Protein 6LJL (pdb70)

Organism: NCBI:txid471870

Secondary structure (DSSP, 8-state):
--PPP--S-SS-SB--S-BSPTTEEPSSBS--EE---SS-----SSSS---S-------EEEEEEESSTTS-SS-EEEEESSSEE---SPPPSEEEEEEEEEE-TTS-EEEPP-EEEEE-SS--B--PPPHHHHHHH--SSS--SSS-GGGHHHHHHHHTT-GGGHHHHHHHHTTTT-----HHHH---TTGGG--SHHHHHHHHHHHHHHHHHHHHHHHHHHHHHHHHH--THHHHHHHHHHHHHHTTTT-TT--SHHHHHHHHHHHHHHHHHSGGG--HHHHHHHHHHHHHHHHHHHHHHTTTGGGBS--HHIIIIIHHHHHHHHHHHTTTSTHHHHHHHHHHHHHHHH-S-SSTTS--TT-HHHHHTTHHHHHHHHHHHHHHHSS-GGGSTHHHHHHHHHHHHS-TT------STTGGG--S--HHHHHHHHHHHHHH--HHHHHHHHHHHHH-TTGGGS----TTT--HHHHHH--PPPPPP-S-GGGS-SEEEETTTTEEEEES-TTSGGG-EEEEEE--TTTT-TT--S-TTEEEEEETTEESS--------SSSHHHHHHTSSGGGSSSEEETTB-BPSSTTS--B---EE--SS-EEEEEE-TTSBS----HHHHHHHHHHT---SGGGT--S--EEEEEEEEEE-TTSSEEEEEEEEEEEEEE-EEEEEEESSS--EEEEETTEEEEEEE-SSS-EEEEEEEESS-EEEEEESS-SS----TT--S-S-----EEEEEEEPSEEEEEEEEEEEEESTTSPPPPPEEETTEEEETTEEEEE---TTSPPEEEEEETTTTEEEEEESSTTTT-EEEEEEETTEEEEEEE-----

Nearest PDB structures (foldseek):
  6ljl-assembly1_A  TM=1.001E+00  e=0.000E+00  Bacteroides intestinalis DSM 17393
  6lja-assembly1_A  TM=9.986E-01  e=0.000E+00  Bacteroides intestinalis DSM 17393
  3a0o-assembly1_A  TM=8.167E-01  e=3.367E-41  Agrobacterium fabrum str. C58
  3afl-assembly1_A  TM=8.253E-01  e=4.802E-40  Agrobacterium fabrum str. C58
  8khv-assembly1_A  TM=7.332E-01  e=3.618E-19  Spirosoma fluviale

Structure (mmCIF, N/CA/C/O backbone):
data_6LJL
#
_entry.id   6LJL
#
_cell.length_a   59.459
_cell.length_b   107.851
_cell.length_c   129.434
_cell.angle_alpha   90.000
_cell.angle_beta   90.000
_cell.angle_gamma   90.000
#
_symmetry.space_group_name_H-M   'P 21 21 21'
#
loop_
_entity.id
_entity.type
_entity.pdbx_description
1 polymer 'Heparinase II/III-like protein'
2 branched '4-deoxy-alpha-L-threo-hex-4-enopyranuronic acid-(1-4)-2-deoxy-6-O-sulfo-2-(sulfoamino)-alpha-D-glucopyranose-(1-4)-2-O-sulfo-alpha-L-idopyranuronic acid-(1-4)-2-deoxy-6-O-sulfo-2-(sulfoamino)-alpha-D-glucopyranose'
3 non-polymer 'CALCIUM ION'
4 water water
#
loop_
_atom_site.group_PDB
_atom_site.id
_atom_site.type_symbol
_atom_site.label_atom_id
_atom_site.label_alt_id
_atom_site.label_comp_id
_atom_site.label_asym_id
_atom_site.label_entity_id
_atom_site.label_seq_id
_atom_site.pdbx_PDB_ins_code
_atom_site.Cartn_x
_atom_site.Cartn_y
_atom_site.Cartn_z
_atom_site.occupancy
_atom_site.B_iso_or_equiv
_atom_site.auth_seq_id
_atom_site.auth_comp_id
_atom_site.auth_asym_id
_atom_site.auth_atom_id
_atom_site.pdbx_PDB_model_num
ATOM 1 N N . ALA A 1 24 ? 9.141 27.162 -6.650 1.00 43.13 24 ALA A N 1
ATOM 2 C CA . ALA A 1 24 ? 7.720 26.850 -6.776 1.00 33.13 24 ALA A CA 1
ATOM 3 C C . ALA A 1 24 ? 7.493 25.590 -7.602 1.00 33.75 24 ALA A C 1
ATOM 4 O O . ALA A 1 24 ? 6.374 25.082 -7.658 1.00 31.23 24 ALA A O 1
ATOM 6 N N . VAL A 1 25 ? 8.545 25.081 -8.240 1.00 31.11 25 VAL A N 1
ATOM 7 C CA . VAL A 1 25 ? 8.455 23.907 -9.105 1.00 31.48 25 VAL A CA 1
ATOM 8 C C . VAL A 1 25 ? 9.182 22.750 -8.431 1.00 31.70 25 VAL A C 1
ATOM 9 O O . VAL A 1 25 ? 10.379 22.846 -8.136 1.00 36.74 25 VAL A O 1
ATOM 13 N N . ILE A 1 26 ? 8.461 21.655 -8.198 1.00 28.52 26 ILE A N 1
ATOM 14 C CA . ILE A 1 26 ? 8.994 20.473 -7.528 1.00 30.21 26 ILE A CA 1
ATOM 15 C C . ILE A 1 26 ? 9.433 19.462 -8.577 1.00 30.94 26 ILE A C 1
ATOM 16 O O . ILE A 1 26 ? 8.696 19.187 -9.534 1.00 30.97 26 ILE A O 1
ATOM 21 N N . LYS A 1 27 ? 10.633 18.911 -8.401 1.00 35.13 27 LYS A N 1
ATOM 22 C CA . LYS A 1 27 ? 11.122 17.800 -9.208 1.00 31.28 27 LYS A CA 1
ATOM 23 C C . LYS A 1 27 ? 11.027 16.522 -8.380 1.00 34.53 27 LYS A C 1
ATOM 24 O O . LYS A 1 27 ? 11.560 16.463 -7.266 1.00 31.88 27 LYS A O 1
ATOM 30 N N . VAL A 1 28 ? 10.337 15.504 -8.922 1.00 33.66 28 VAL A N 1
ATOM 31 C CA . VAL A 1 28 ? 10.243 14.183 -8.302 1.00 32.36 28 VAL A CA 1
ATOM 32 C C . VAL A 1 28 ? 11.307 13.278 -8.903 1.00 31.36 28 VAL A C 1
ATOM 33 O O . VAL A 1 28 ? 11.548 13.293 -10.116 1.00 26.39 28 VAL A O 1
ATOM 37 N N . SER A 1 29 ? 11.962 12.483 -8.052 1.00 29.89 29 SER A N 1
ATOM 38 C CA . SER A 1 29 ? 12.986 11.569 -8.549 1.00 33.52 29 SER A CA 1
ATOM 39 C C . SER A 1 29 ? 12.745 10.136 -8.097 1.00 32.15 29 SER A C 1
ATOM 40 O O . SER A 1 29 ? 13.670 9.324 -8.123 1.00 41.09 29 SER A O 1
ATOM 43 N N . GLU A 1 30 ? 11.517 9.809 -7.721 1.00 28.39 30 GLU A N 1
ATOM 44 C CA . GLU A 1 30 ? 11.151 8.443 -7.368 1.00 27.04 30 GLU A CA 1
ATOM 45 C C . GLU A 1 30 ? 10.975 7.582 -8.610 1.00 25.44 30 GLU A C 1
ATOM 46 O O . GLU A 1 30 ? 10.476 8.050 -9.639 1.00 26.54 30 GLU A O 1
ATOM 52 N N . GLU A 1 31 ? 11.365 6.306 -8.511 1.00 23.52 31 GLU A N 1
ATOM 53 C CA . GLU A 1 31 ? 11.062 5.407 -9.620 1.00 23.99 31 GLU A CA 1
ATOM 54 C C . GLU A 1 31 ? 9.569 5.135 -9.709 1.00 24.79 31 GLU A C 1
ATOM 55 O O . GLU A 1 31 ? 9.041 4.876 -10.801 1.00 23.39 31 GLU A O 1
ATOM 61 N N . THR A 1 32 ? 8.874 5.190 -8.578 1.00 21.64 32 THR A N 1
ATOM 62 C CA . THR A 1 32 ? 7.434 5.000 -8.576 1.00 20.83 32 THR A CA 1
ATOM 63 C C . THR A 1 32 ? 6.835 5.816 -7.439 1.00 21.54 32 THR A C 1
ATOM 64 O O . THR A 1 32 ? 7.487 6.050 -6.419 1.00 24.42 32 THR A O 1
ATOM 68 N N . LEU A 1 33 ? 5.601 6.281 -7.634 1.00 19.98 33 LEU A N 1
ATOM 69 C CA . LEU A 1 33 ? 4.880 6.951 -6.555 1.00 19.33 33 LEU A CA 1
ATOM 70 C C . LEU A 1 33 ? 3.986 6.010 -5.767 1.00 22.58 33 LEU A C 1
ATOM 71 O O . LEU A 1 33 ? 3.780 6.226 -4.566 1.00 22.06 33 LEU A O 1
ATOM 76 N N . MET A 1 34 ? 3.454 4.979 -6.418 1.00 22.32 34 MET A N 1
ATOM 77 C CA . MET A 1 34 ? 2.598 3.986 -5.796 1.00 20.36 34 MET A CA 1
ATOM 78 C C . MET A 1 34 ? 3.187 2.605 -6.051 1.00 21.62 34 MET A C 1
ATOM 79 O O . MET A 1 34 ? 3.838 2.376 -7.076 1.00 21.30 34 MET A O 1
ATOM 84 N N . TYR A 1 35 ? 2.959 1.687 -5.113 1.00 20.85 35 TYR A N 1
ATOM 85 C CA . TYR A 1 35 ? 3.583 0.369 -5.138 1.00 21.90 35 TYR A CA 1
ATOM 86 C C . TYR A 1 35 ? 2.545 -0.711 -5.383 1.00 19.41 35 TYR A C 1
ATOM 87 O O . TYR A 1 35 ? 1.494 -0.717 -4.736 1.00 19.78 35 TYR A O 1
ATOM 96 N N . GLU A 1 36 ? 2.864 -1.640 -6.293 1.00 17.95 36 GLU A N 1
ATOM 97 C CA . GLU A 1 36 ? 2.022 -2.826 -6.467 1.00 18.55 36 GLU A CA 1
ATOM 98 C C . GLU A 1 36 ? 1.863 -3.591 -5.158 1.00 18.50 36 GLU A C 1
ATOM 99 O O . GLU A 1 36 ? 0.780 -4.099 -4.849 1.00 16.26 36 GLU A O 1
ATOM 105 N N . VAL A 1 37 ? 2.935 -3.692 -4.383 1.00 16.30 37 VAL A N 1
ATOM 106 C CA . VAL A 1 37 ? 2.954 -4.420 -3.120 1.00 16.97 37 VAL A CA 1
ATOM 107 C C . VAL A 1 37 ? 3.541 -3.480 -2.081 1.00 21.66 37 VAL A C 1
ATOM 108 O O . VAL A 1 37 ? 4.612 -2.905 -2.308 1.00 19.92 37 VAL A O 1
ATOM 112 N N . ARG A 1 38 ? 2.836 -3.317 -0.953 1.00 17.01 38 ARG A N 1
ATOM 113 C CA . ARG A 1 38 ? 3.161 -2.255 -0.003 1.00 21.25 38 ARG A CA 1
ATOM 114 C C . ARG A 1 38 ? 4.622 -2.320 0.414 1.00 18.79 38 ARG A C 1
ATOM 115 O O . ARG A 1 38 ? 5.150 -3.391 0.715 1.00 20.97 38 ARG A O 1
ATOM 123 N N . ALA A 1 39 ? 5.265 -1.151 0.444 1.00 20.83 39 ALA A N 1
ATOM 124 C CA . ALA A 1 39 ? 6.679 -1.040 0.785 1.00 23.50 39 ALA A CA 1
ATOM 125 C C . ALA A 1 39 ? 6.965 -0.174 2.003 1.00 23.97 39 ALA A C 1
ATOM 126 O O . ALA A 1 39 ? 8.077 -0.247 2.537 1.00 23.15 39 ALA A O 1
ATOM 128 N N . THR A 1 40 ? 6.017 0.636 2.450 1.00 23.20 40 THR A N 1
ATOM 129 C CA . THR A 1 40 ? 6.197 1.552 3.564 1.00 22.04 40 THR A CA 1
ATOM 130 C C . THR A 1 40 ? 5.034 1.409 4.531 1.00 22.57 40 THR A C 1
ATOM 131 O O . THR A 1 40 ? 3.950 0.965 4.142 1.00 23.80 40 THR A O 1
ATOM 135 N N . PRO A 1 41 ? 5.219 1.794 5.793 1.00 24.54 41 PRO A N 1
ATOM 136 C CA . PRO A 1 41 ? 4.112 1.744 6.756 1.00 21.96 41 PRO A CA 1
ATOM 137 C C . PRO A 1 41 ? 3.176 2.937 6.627 1.00 27.83 41 PRO A C 1
ATOM 138 O O . PRO A 1 41 ? 3.512 3.982 6.058 1.00 25.11 41 PRO A O 1
ATOM 142 N N . SER A 1 42 ? 1.966 2.751 7.174 1.00 22.12 42 SER A N 1
ATOM 143 C CA . SER A 1 42 ? 0.977 3.817 7.312 1.00 22.36 42 SER A CA 1
ATOM 144 C C . SER A 1 42 ? 0.362 3.711 8.699 1.00 24.76 42 SER A C 1
ATOM 145 O O . SER A 1 42 ? 0.110 2.592 9.174 1.00 21.55 42 SER A O 1
ATOM 148 N N . PRO A 1 43 ? 0.143 4.851 9.395 1.00 25.26 43 PRO A N 1
ATOM 149 C CA . PRO A 1 43 ? 0.421 6.220 8.937 1.00 28.71 43 PRO A CA 1
ATOM 150 C C . PRO A 1 43 ? 1.908 6.460 8.677 1.00 24.83 43 PRO A C 1
ATOM 151 O O . PRO A 1 43 ? 2.760 5.869 9.341 1.00 29.15 43 PRO A O 1
ATOM 155 N N . ALA A 1 44 ? 2.206 7.292 7.684 1.00 30.00 44 ALA A N 1
ATOM 156 C CA . ALA A 1 44 ? 3.591 7.515 7.305 1.00 30.63 44 ALA A CA 1
ATOM 157 C C . ALA A 1 44 ? 4.369 8.115 8.470 1.00 33.33 44 ALA A C 1
ATOM 158 O O . ALA A 1 44 ? 3.820 8.831 9.312 1.00 29.56 44 ALA A O 1
ATOM 160 N N . ASP A 1 45 ? 5.660 7.798 8.515 1.00 34.02 45 ASP A N 1
ATOM 161 C CA . ASP A 1 45 ? 6.534 8.300 9.564 1.00 33.39 45 ASP A CA 1
ATOM 162 C C . ASP A 1 45 ? 6.516 9.827 9.603 1.00 35.32 45 ASP A C 1
ATOM 163 O O . ASP A 1 45 ? 6.692 10.490 8.575 1.00 36.71 45 ASP A O 1
ATOM 168 N N . GLY A 1 46 ? 6.270 10.380 10.793 1.00 36.20 46 GLY A N 1
ATOM 169 C CA . GLY A 1 46 ? 6.338 11.815 11.005 1.00 36.82 46 GLY A CA 1
ATOM 170 C C . GLY A 1 46 ? 5.166 12.623 10.504 1.00 37.66 46 GLY A C 1
ATOM 171 O O . GLY A 1 46 ? 5.284 13.848 10.394 1.00 44.09 46 GLY A O 1
ATOM 172 N N . THR A 1 47 ? 4.032 11.991 10.210 1.00 36.06 47 THR A N 1
ATOM 173 C CA . THR A 1 47 ? 2.894 12.656 9.592 1.00 35.57 47 THR A CA 1
ATOM 174 C C . THR A 1 47 ? 1.836 13.042 10.615 1.00 34.91 47 THR A C 1
ATOM 175 O O . THR A 1 47 ? 1.744 12.482 11.712 1.00 35.45 47 THR A O 1
ATOM 179 N N . TYR A 1 48 ? 1.013 14.007 10.222 1.00 35.25 48 TYR A N 1
ATOM 180 C CA . TYR A 1 48 ? -0.266 14.219 10.878 1.00 36.57 48 TYR A CA 1
ATOM 181 C C . TYR A 1 48 ? -1.283 13.268 10.264 1.00 35.77 48 TYR A C 1
ATOM 182 O O . TYR A 1 48 ? -1.415 13.198 9.039 1.00 38.46 48 TYR A O 1
ATOM 191 N N . VAL A 1 49 ? -1.978 12.511 11.113 1.00 36.70 49 VAL A N 1
ATOM 192 C CA . VAL A 1 49 ? -2.914 11.519 10.601 1.00 35.46 49 VAL A CA 1
ATOM 193 C C . VAL A 1 49 ? -4.151 12.220 10.052 1.00 35.94 49 VAL A C 1
ATOM 194 O O . VAL A 1 49 ? -4.521 13.323 10.484 1.00 39.30 49 VAL A O 1
ATOM 198 N N . LYS A 1 50 ? -4.790 11.582 9.075 1.00 38.21 50 LYS A N 1
ATOM 199 C CA . LYS A 1 50 ? -5.992 12.131 8.464 1.00 38.74 50 LYS A CA 1
ATOM 200 C C . LYS A 1 50 ? -7.262 11.751 9.211 1.00 35.07 50 LYS A C 1
ATOM 201 O O . LYS A 1 50 ? -8.321 12.314 8.919 1.00 37.64 50 LYS A O 1
ATOM 207 N N . VAL A 1 51 ? -7.180 10.828 10.170 1.00 33.23 51 VAL A N 1
ATOM 208 C CA . VAL A 1 51 ? -8.359 10.338 10.874 1.00 27.30 51 VAL A CA 1
ATOM 209 C C . VAL A 1 51 ? -7.918 9.761 12.211 1.00 27.33 51 VAL A C 1
ATOM 210 O O . VAL A 1 51 ? -6.798 9.256 12.351 1.00 29.03 51 VAL A O 1
ATOM 214 N N . ASN A 1 52 ? -8.804 9.850 13.201 1.00 27.21 52 ASN A N 1
ATOM 215 C CA . ASN A 1 52 ? -8.602 9.307 14.538 1.00 27.93 52 ASN A CA 1
ATOM 216 C C . ASN A 1 52 ? -9.691 8.275 14.806 1.00 26.40 52 ASN A C 1
ATOM 217 O O . ASN A 1 52 ? -10.882 8.626 14.765 1.00 27.60 52 ASN A O 1
ATOM 222 N N . PRO A 1 53 ? -9.363 7.005 15.102 1.00 26.71 53 PRO A N 1
ATOM 223 C CA . PRO A 1 53 ? -8.035 6.395 15.235 1.00 25.68 53 PRO A CA 1
ATOM 224 C C . PRO A 1 53 ? -7.336 6.194 13.895 1.00 24.42 53 PRO A C 1
ATOM 225 O O . PRO A 1 53 ? -8.009 5.999 12.891 1.00 24.43 53 PRO A O 1
ATOM 229 N N . PRO A 1 54 ? -6.006 6.233 13.879 1.00 27.14 54 PRO A N 1
ATOM 230 C CA . PRO A 1 54 ? -5.288 5.921 12.641 1.00 24.05 54 PRO A CA 1
ATOM 231 C C . PRO A 1 54 ? -5.536 4.477 12.234 1.00 23.34 54 PRO A C 1
ATOM 232 O O . PRO A 1 54 ? -5.874 3.619 13.055 1.00 20.82 54 PRO A O 1
ATOM 236 N N . ARG A 1 55 ? -5.382 4.221 1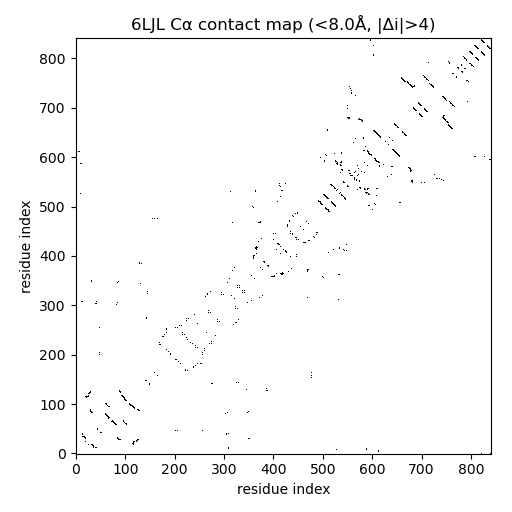0.939 1.00 20.74 55 ARG A N 1
ATOM 237 C CA . ARG A 1 55 ? -5.456 2.872 10.388 1.00 21.13 55 ARG A CA 1
ATOM 238 C C . ARG A 1 55 ? -4.033 2.379 10.144 1.00 20.59 55 ARG A C 1
ATOM 239 O O . ARG A 1 55 ? -3.381 2.811 9.189 1.00 25.89 55 ARG A O 1
ATOM 247 N N . PHE A 1 56 ? -3.558 1.462 10.988 1.00 21.24 56 PHE A N 1
ATOM 248 C CA . PHE A 1 56 ? -2.177 0.994 10.902 1.00 19.20 56 PHE A CA 1
ATOM 249 C C . PHE A 1 56 ? -2.037 -0.106 9.857 1.00 20.73 56 PHE A C 1
ATOM 250 O O . PHE A 1 56 ? -2.793 -1.082 9.862 1.00 18.48 56 PHE A O 1
ATOM 258 N N . MET A 1 57 ? -1.073 0.059 8.952 1.00 19.63 57 MET A N 1
ATOM 259 C CA . MET A 1 57 ? -0.766 -0.938 7.933 1.00 19.62 57 MET A CA 1
ATOM 260 C C . MET A 1 57 ? 0.738 -0.949 7.732 1.00 18.65 57 MET A C 1
ATOM 261 O O . MET A 1 57 ? 1.397 0.077 7.903 1.00 21.45 57 MET A O 1
ATOM 266 N N . TRP A 1 58 ? 1.278 -2.099 7.346 1.00 19.15 58 TRP A N 1
ATOM 267 C CA . TRP A 1 58 ? 2.715 -2.181 7.127 1.00 23.65 58 TRP A CA 1
ATOM 268 C C . TRP A 1 58 ? 3.013 -3.263 6.101 1.00 18.20 58 TRP A C 1
ATOM 269 O O . TRP A 1 58 ? 2.167 -4.123 5.828 1.00 21.19 58 TRP A O 1
ATOM 280 N N . PRO A 1 59 ? 4.209 -3.257 5.519 1.00 20.35 59 PRO A N 1
ATOM 281 C CA . PRO A 1 59 ? 4.546 -4.298 4.547 1.00 18.05 59 PRO A CA 1
ATOM 282 C C . PRO A 1 59 ? 4.648 -5.674 5.198 1.00 19.10 59 PRO A C 1
ATOM 283 O O . PRO A 1 59 ? 4.985 -5.816 6.376 1.00 21.04 59 PRO A O 1
ATOM 287 N N . ASP A 1 60 ? 4.324 -6.694 4.409 1.00 18.44 60 ASP A N 1
ATOM 288 C CA . ASP A 1 60 ? 4.458 -8.061 4.876 1.00 18.11 60 ASP A CA 1
ATOM 289 C C . ASP A 1 60 ? 5.921 -8.442 5.025 1.00 18.73 60 ASP A C 1
ATOM 290 O O . ASP A 1 60 ? 6.797 -7.932 4.317 1.00 21.23 60 ASP A O 1
ATOM 295 N N . LYS A 1 61 ? 6.170 -9.366 5.954 1.00 18.01 61 LYS A N 1
ATOM 296 C CA . LYS A 1 61 ? 7.509 -9.925 6.120 1.00 17.59 61 LYS A CA 1
ATOM 297 C C . LYS A 1 61 ? 7.964 -10.623 4.848 1.00 18.86 61 LYS A C 1
ATOM 298 O O . LYS A 1 61 ? 9.146 -10.565 4.482 1.00 21.30 61 LYS A O 1
ATOM 304 N N . PHE A 1 62 ? 7.038 -11.292 4.159 1.00 17.62 62 PHE A N 1
ATOM 305 C CA . PHE A 1 62 ? 7.285 -11.897 2.854 1.00 18.97 62 PHE A CA 1
ATOM 306 C C . PHE A 1 62 ? 6.354 -11.235 1.838 1.00 19.39 62 PHE A C 1
ATOM 307 O O . PHE A 1 62 ? 5.276 -11.767 1.535 1.00 21.20 62 PHE A O 1
ATOM 315 N N . PRO A 1 63 ? 6.734 -10.074 1.292 1.00 20.10 63 PRO A N 1
ATOM 316 C CA . PRO A 1 63 ? 5.842 -9.368 0.359 1.00 19.27 63 PRO A CA 1
ATOM 317 C C . PRO A 1 63 ? 5.416 -10.265 -0.799 1.00 18.62 63 PRO A C 1
ATOM 318 O O . PRO A 1 63 ? 6.224 -11.009 -1.360 1.00 21.76 63 PRO A O 1
ATOM 322 N N . HIS A 1 64 ? 4.130 -10.198 -1.161 1.00 17.18 64 HIS A N 1
ATOM 323 C CA . HIS A 1 64 ? 3.539 -11.218 -2.024 1.00 19.11 64 HIS A CA 1
ATOM 324 C C . HIS A 1 64 ? 2.691 -10.594 -3.123 1.00 16.44 64 HIS A C 1
ATOM 325 O O . HIS A 1 64 ? 1.610 -10.054 -2.861 1.00 18.63 64 HIS A O 1
ATOM 332 N N . LEU A 1 65 ? 3.172 -10.704 -4.360 1.00 17.21 65 LEU A N 1
ATOM 333 C CA . LEU A 1 65 ? 2.416 -10.211 -5.501 1.00 17.40 65 LEU A CA 1
ATOM 334 C C . LEU A 1 65 ? 1.241 -11.127 -5.826 1.00 19.92 65 LEU A C 1
ATOM 335 O O . LEU A 1 65 ? 0.147 -10.655 -6.157 1.00 16.12 65 LEU A O 1
ATOM 340 N N . GLY A 1 66 ? 1.458 -12.433 -5.765 1.00 20.34 66 GLY A N 1
ATOM 341 C CA . GLY A 1 66 ? 0.435 -13.395 -6.081 1.00 18.52 66 GLY A CA 1
ATOM 342 C C . GLY A 1 66 ? 0.251 -13.637 -7.569 1.00 18.97 66 GLY A C 1
ATOM 343 O O . GLY A 1 66 ? 1.011 -13.153 -8.415 1.00 18.68 66 GLY A O 1
ATOM 344 N N . PRO A 1 67 ? -0.773 -14.419 -7.908 1.00 18.41 67 PRO A N 1
ATOM 345 C CA . PRO A 1 67 ? -1.024 -14.746 -9.322 1.00 17.36 67 PRO A CA 1
ATOM 346 C C . PRO A 1 67 ? -1.175 -13.485 -10.166 1.00 19.89 67 PRO A C 1
ATOM 347 O O . PRO A 1 67 ? -1.795 -12.505 -9.746 1.00 19.55 67 PRO A O 1
ATOM 351 N N . VAL A 1 68 ? -0.601 -13.517 -11.366 1.00 16.78 68 VAL A N 1
ATOM 352 C CA . VAL A 1 68 ? -0.543 -12.301 -12.170 1.00 16.92 68 VAL A CA 1
ATOM 353 C C . VAL A 1 68 ? -1.719 -12.162 -13.138 1.00 17.13 68 VAL A C 1
ATOM 354 O O . VAL A 1 68 ? -1.966 -11.052 -13.623 1.00 17.94 68 VAL A O 1
ATOM 358 N N . LEU A 1 69 ? -2.436 -13.247 -13.438 1.00 17.34 69 LEU A N 1
ATOM 359 C CA . LEU A 1 69 ? -3.658 -13.186 -14.237 1.00 17.26 69 LEU A CA 1
ATOM 360 C C . LEU A 1 69 ? -4.686 -14.168 -13.671 1.00 21.31 69 LEU A C 1
ATOM 361 O O . LEU A 1 69 ? -4.345 -15.103 -12.944 1.00 18.53 69 LEU A O 1
ATOM 366 N N . ASP A 1 70 ? -5.960 -13.940 -14.025 1.00 17.50 70 ASP A N 1
ATOM 367 C CA . ASP A 1 70 ? -7.062 -14.773 -13.539 1.00 18.83 70 ASP A CA 1
ATOM 368 C C . ASP A 1 70 ? -6.960 -16.194 -14.088 1.00 19.40 70 ASP A C 1
ATOM 369 O O . ASP A 1 70 ? -7.061 -17.170 -13.334 1.00 21.83 70 ASP A O 1
ATOM 374 N N . GLY A 1 71 ? -6.723 -16.335 -15.395 1.00 17.79 71 GLY A N 1
ATOM 375 C CA . GLY A 1 71 ? -6.655 -17.671 -15.985 1.00 22.94 71 GLY A CA 1
ATOM 376 C C . GLY A 1 71 ? -5.310 -18.367 -15.894 1.00 25.66 71 GLY A C 1
ATOM 377 O O . GLY A 1 71 ? -5.250 -19.601 -15.975 1.00 22.81 71 GLY A O 1
ATOM 378 N N . VAL A 1 72 ? -4.232 -17.612 -15.731 1.00 22.77 72 VAL A N 1
ATOM 379 C CA . VAL A 1 72 ? -2.883 -18.164 -15.804 1.00 20.89 72 VAL A CA 1
ATOM 380 C C . VAL A 1 72 ? -2.072 -17.499 -14.699 1.00 21.04 72 VAL A C 1
ATOM 381 O O . VAL A 1 72 ? -1.752 -16.305 -14.806 1.00 21.16 72 VAL A O 1
ATOM 385 N N . PRO A 1 73 ? -1.730 -18.211 -13.626 1.00 21.63 73 PRO A N 1
ATOM 386 C CA . PRO A 1 73 ? -1.143 -17.528 -12.459 1.00 23.03 73 PRO A CA 1
ATOM 387 C C . PRO A 1 73 ? 0.279 -17.032 -12.683 1.00 21.71 73 PRO A C 1
ATOM 388 O O . PRO A 1 73 ? 0.686 -16.041 -12.054 1.00 20.08 73 PRO A O 1
ATOM 392 N N . GLY A 1 74 ? 1.045 -17.681 -13.560 1.00 21.39 74 GLY A N 1
ATOM 393 C CA . GLY A 1 74 ? 2.446 -17.334 -13.675 1.00 22.94 74 GLY A CA 1
ATOM 394 C C . GLY A 1 74 ? 3.239 -17.832 -12.467 1.00 22.64 74 GLY A C 1
ATOM 395 O O . GLY A 1 74 ? 2.780 -18.658 -11.678 1.00 22.88 74 GLY A O 1
ATOM 396 N N . GLN A 1 75 ? 4.446 -17.288 -12.317 1.00 24.20 75 GLN A N 1
ATOM 397 C CA . GLN A 1 75 ? 5.332 -17.712 -11.239 1.00 25.48 75 GLN A CA 1
ATOM 398 C C . GLN A 1 75 ? 4.891 -17.077 -9.926 1.00 25.90 75 GLN A C 1
ATOM 399 O O . GLN A 1 75 ? 4.795 -15.848 -9.815 1.00 30.65 75 GLN A O 1
ATOM 405 N N . VAL A 1 76 ? 4.620 -17.920 -8.939 1.00 21.76 76 VAL A N 1
ATOM 406 C CA . VAL A 1 76 ? 4.114 -17.518 -7.633 1.00 22.54 76 VAL A CA 1
ATOM 407 C C . VAL A 1 76 ? 5.065 -18.059 -6.575 1.00 25.41 76 VAL A C 1
ATOM 408 O O . VAL A 1 76 ? 5.549 -19.188 -6.697 1.00 29.36 76 VAL A O 1
ATOM 412 N N . ASP A 1 77 ? 5.316 -17.270 -5.537 1.00 24.06 77 ASP A N 1
ATOM 413 C CA . ASP A 1 77 ? 6.148 -17.724 -4.435 1.00 24.61 77 ASP A CA 1
ATOM 414 C C . ASP A 1 77 ? 5.300 -18.326 -3.313 1.00 24.87 77 ASP A C 1
ATOM 415 O O . ASP A 1 77 ? 4.071 -18.220 -3.298 1.00 22.71 77 ASP A O 1
ATOM 420 N N . GLU A 1 78 ? 5.979 -18.991 -2.375 1.00 23.72 78 GLU A N 1
ATOM 421 C CA . GLU A 1 78 ? 5.342 -19.391 -1.120 1.00 24.48 78 GLU A CA 1
ATOM 422 C C . GLU A 1 78 ? 4.714 -18.189 -0.433 1.00 23.04 78 GLU A C 1
ATOM 423 O O . GLU A 1 78 ? 5.194 -17.060 -0.550 1.00 26.55 78 GLU A O 1
ATOM 429 N N . LYS A 1 79 ? 3.641 -18.442 0.316 1.00 21.42 79 LYS A N 1
ATOM 430 C CA . LYS A 1 79 ? 3.016 -17.426 1.163 1.00 18.48 79 LYS A CA 1
ATOM 431 C C . LYS A 1 79 ? 2.820 -18.020 2.554 1.00 19.00 79 LYS A C 1
ATOM 432 O O . LYS A 1 79 ? 1.735 -18.518 2.893 1.00 18.06 79 LYS A O 1
ATOM 438 N N . PRO A 1 80 ? 3.845 -17.953 3.399 1.00 19.81 80 PRO A N 1
ATOM 439 C CA . PRO A 1 80 ? 3.743 -18.511 4.756 1.00 21.06 80 PRO A CA 1
ATOM 440 C C . PRO A 1 80 ? 2.643 -17.862 5.589 1.00 17.97 80 PRO A C 1
ATOM 441 O O . PRO A 1 80 ? 2.362 -16.668 5.478 1.00 18.86 80 PRO A O 1
ATOM 445 N N . LYS A 1 81 ? 2.042 -18.651 6.471 1.00 20.05 81 LYS A N 1
ATOM 446 C CA . LYS A 1 81 ? 1.256 -18.028 7.524 1.00 20.60 81 LYS A CA 1
ATOM 447 C C . LYS A 1 81 ? 2.210 -17.350 8.495 1.00 23.59 81 LYS A C 1
ATOM 448 O O . LYS A 1 81 ? 3.326 -17.830 8.725 1.00 24.23 81 LYS A O 1
ATOM 454 N N . VAL A 1 82 ? 1.780 -16.210 9.044 1.00 20.25 82 VAL A N 1
ATOM 455 C CA . VAL A 1 82 ? 2.643 -15.365 9.856 1.00 18.80 82 VAL A CA 1
ATOM 456 C C . VAL A 1 82 ? 1.858 -14.791 11.024 1.00 22.96 82 VAL A C 1
ATOM 457 O O . VAL A 1 82 ? 0.625 -14.781 11.035 1.00 20.24 82 VAL A O 1
ATOM 461 N N . VAL A 1 83 ? 2.599 -14.276 12.001 1.00 21.68 83 VAL A N 1
ATOM 462 C CA . VAL A 1 83 ? 2.027 -13.557 13.130 1.00 20.25 83 VAL A CA 1
ATOM 463 C C . VAL A 1 83 ? 2.760 -12.234 13.264 1.00 20.85 83 VAL A C 1
ATOM 464 O O . VAL A 1 83 ? 3.989 -12.185 13.148 1.00 20.53 83 VAL A O 1
ATOM 468 N N . TYR A 1 84 ? 2.002 -11.161 13.472 1.00 20.10 84 TYR A N 1
ATOM 469 C CA . TYR A 1 84 ? 2.535 -9.824 13.671 1.00 21.85 84 TYR A CA 1
ATOM 470 C C . TYR A 1 84 ? 2.077 -9.292 15.020 1.00 20.08 84 TYR A C 1
ATOM 471 O O . TYR A 1 84 ? 0.977 -9.602 15.491 1.00 23.08 84 TYR A O 1
ATOM 480 N N . ARG A 1 85 ? 2.907 -8.445 15.613 1.00 21.94 85 ARG A N 1
ATOM 481 C CA . ARG A 1 85 ? 2.534 -7.716 16.815 1.00 23.95 85 ARG A CA 1
ATOM 482 C C . ARG A 1 85 ? 2.745 -6.225 16.583 1.00 22.42 85 ARG A C 1
ATOM 483 O O . ARG A 1 85 ? 3.455 -5.813 15.658 1.00 21.00 85 ARG A O 1
ATOM 491 N N . ILE A 1 86 ? 2.120 -5.417 17.443 1.00 20.52 86 ILE A N 1
ATOM 492 C CA . ILE A 1 86 ? 2.184 -3.962 17.324 1.00 22.41 86 ILE A CA 1
ATOM 493 C C . ILE A 1 86 ? 2.100 -3.353 18.718 1.00 25.61 86 ILE A C 1
ATOM 494 O O . ILE A 1 86 ? 1.454 -3.896 19.612 1.00 24.14 86 ILE A O 1
ATOM 499 N N . ARG A 1 87 ? 2.777 -2.221 18.910 1.00 24.06 87 ARG A N 1
ATOM 500 C CA . ARG A 1 87 ? 2.692 -1.494 20.169 1.00 26.19 87 ARG A CA 1
ATOM 501 C C . ARG A 1 87 ? 2.652 -0.008 19.858 1.00 23.39 87 ARG A C 1
ATOM 502 O O . ARG A 1 87 ? 3.402 0.473 19.006 1.00 27.28 87 ARG A O 1
ATOM 510 N N . ILE A 1 88 ? 1.760 0.710 20.537 1.00 25.76 88 ILE A N 1
ATOM 511 C CA . ILE A 1 88 ? 1.470 2.104 20.226 1.00 26.04 88 ILE A CA 1
ATOM 512 C C . ILE A 1 88 ? 1.407 2.880 21.532 1.00 26.28 88 ILE A C 1
ATOM 513 O O . ILE A 1 88 ? 0.721 2.458 22.467 1.00 27.84 88 ILE A O 1
ATOM 518 N N . SER A 1 89 ? 2.093 4.021 21.598 1.00 29.92 89 SER A N 1
ATOM 519 C CA . SER A 1 89 ? 2.090 4.756 22.859 1.00 30.95 89 SER A CA 1
ATOM 520 C C . SER A 1 89 ? 2.683 6.144 22.659 1.00 30.06 89 SER A C 1
ATOM 521 O O . SER A 1 89 ? 3.504 6.359 21.760 1.00 29.84 89 SER A O 1
ATOM 524 N N . GLN A 1 90 ? 2.261 7.078 23.517 1.00 33.72 90 GLN A N 1
ATOM 525 C CA . GLN A 1 90 ? 2.910 8.381 23.603 1.00 35.38 90 GLN A CA 1
ATOM 526 C C . GLN A 1 90 ? 4.183 8.339 24.436 1.00 38.73 90 GLN A C 1
ATOM 527 O O . GLN A 1 90 ? 4.937 9.319 24.446 1.00 42.60 90 GLN A O 1
ATOM 533 N N . ASP A 1 91 ? 4.438 7.229 25.124 1.00 37.62 91 ASP A N 1
ATOM 534 C CA . ASP A 1 91 ? 5.695 7.003 25.827 1.00 38.26 91 ASP A CA 1
ATOM 535 C C . ASP A 1 91 ? 6.673 6.360 24.849 1.00 41.15 91 ASP A C 1
ATOM 536 O O . ASP A 1 91 ? 6.484 5.210 24.439 1.00 42.69 91 ASP A O 1
ATOM 541 N N . LYS A 1 92 ? 7.726 7.101 24.486 1.00 41.86 92 LYS A N 1
ATOM 542 C CA . LYS A 1 92 ? 8.694 6.635 23.494 1.00 43.38 92 LYS A CA 1
ATOM 543 C C . LYS A 1 92 ? 9.301 5.281 23.849 1.00 44.29 92 LYS A C 1
ATOM 544 O O . LYS A 1 92 ? 9.770 4.564 22.956 1.00 45.80 92 LYS A O 1
ATOM 550 N N . ASN A 1 93 ? 9.286 4.898 25.122 1.00 42.85 93 ASN A N 1
ATOM 551 C CA . ASN A 1 93 ? 9.892 3.647 25.547 1.00 42.56 93 ASN A CA 1
ATOM 552 C C . ASN A 1 93 ? 8.862 2.570 25.850 1.00 42.67 93 ASN A C 1
ATOM 553 O O . ASN A 1 93 ? 9.210 1.537 26.433 1.00 44.80 93 ASN A O 1
ATOM 558 N N . PHE A 1 94 ? 7.607 2.791 25.457 1.00 41.13 94 PHE A N 1
ATOM 559 C CA . PHE A 1 94 ? 6.583 1.750 25.395 1.00 39.78 94 PHE A CA 1
ATOM 560 C C . PHE A 1 94 ? 6.400 1.043 26.737 1.00 41.33 94 PHE A C 1
ATOM 561 O O . PHE A 1 94 ? 6.473 -0.181 26.841 1.00 42.91 94 PHE A O 1
ATOM 569 N N . ARG A 1 95 ? 6.163 1.843 27.768 1.00 45.66 95 ARG A N 1
ATOM 570 C CA . ARG A 1 95 ? 5.711 1.317 29.053 1.00 46.41 95 ARG A CA 1
ATOM 571 C C . ARG A 1 95 ? 4.528 2.071 29.641 1.00 44.17 95 ARG A C 1
ATOM 572 O O . ARG A 1 95 ? 3.687 1.443 30.290 1.00 47.56 95 ARG A O 1
ATOM 580 N N . LYS A 1 96 ? 4.406 3.372 29.405 1.00 43.96 96 LYS A N 1
ATOM 581 C CA . LYS A 1 96 ? 3.284 4.166 29.889 1.00 46.19 96 LYS A CA 1
ATOM 582 C C . LYS A 1 96 ? 2.148 4.098 28.866 1.00 41.95 96 LYS A C 1
ATOM 583 O O . LYS A 1 96 ? 2.289 4.591 27.742 1.00 44.92 96 LYS A O 1
ATOM 589 N N . ASP A 1 97 ? 1.023 3.500 29.262 1.00 42.06 97 ASP A N 1
ATOM 590 C CA . ASP A 1 97 ? -0.232 3.513 28.498 1.00 39.50 97 ASP A CA 1
ATOM 591 C C . ASP A 1 97 ? -0.023 3.062 27.048 1.00 37.17 97 ASP A C 1
ATOM 592 O O . ASP A 1 97 ? -0.103 3.842 26.099 1.00 34.22 97 ASP A O 1
ATOM 597 N N . VAL A 1 98 ? 0.225 1.768 26.895 1.00 35.08 98 VAL A N 1
ATOM 598 C CA . VAL A 1 98 ? 0.566 1.190 25.601 1.00 33.10 98 VAL A CA 1
ATOM 599 C C . VAL A 1 98 ? -0.639 0.428 25.065 1.00 31.48 98 VAL A C 1
ATOM 600 O O . VAL A 1 98 ? -1.227 -0.394 25.774 1.00 34.65 98 VAL A O 1
ATOM 604 N N . LEU A 1 99 ? -1.010 0.710 23.817 1.00 31.87 99 LEU A N 1
ATOM 605 C CA . LEU A 1 99 ? -1.939 -0.136 23.074 1.00 28.80 99 LEU A CA 1
ATOM 606 C C . LEU A 1 99 ? -1.150 -1.223 22.353 1.00 28.88 99 LEU A C 1
ATOM 607 O O . LEU A 1 99 ? -0.166 -0.930 21.664 1.00 28.13 99 LEU A O 1
ATOM 612 N N . THR A 1 100 ? -1.573 -2.475 22.515 1.00 25.95 100 THR A N 1
ATOM 613 C CA . THR A 1 100 ? -0.881 -3.599 21.902 1.00 28.46 100 THR A CA 1
ATOM 614 C C . THR A 1 100 ? -1.872 -4.502 21.183 1.00 28.00 100 THR A C 1
ATOM 615 O O . THR A 1 100 ? -3.052 -4.578 21.540 1.00 29.16 100 THR A O 1
ATOM 619 N N . GLY A 1 101 ? -1.373 -5.200 20.168 1.00 27.54 101 GLY A N 1
ATOM 620 C CA . GLY A 1 101 ? -2.194 -6.139 19.430 1.00 24.06 101 GLY A CA 1
ATOM 621 C C . GLY A 1 101 ? -1.338 -7.206 18.790 1.00 26.04 101 GLY A C 1
ATOM 622 O O . GLY A 1 101 ? -0.124 -7.048 18.625 1.00 21.53 101 GLY A O 1
ATOM 623 N N . GLU A 1 102 ? -1.992 -8.314 18.447 1.00 23.49 102 GLU A N 1
ATOM 624 C CA . GLU A 1 102 ? -1.393 -9.415 17.711 1.00 20.39 102 GLU A CA 1
ATOM 625 C C . GLU A 1 102 ? -2.346 -9.781 16.583 1.00 20.71 102 GLU A C 1
ATOM 626 O O . GLU A 1 102 ? -3.562 -9.817 16.789 1.00 21.01 102 GLU A O 1
ATOM 632 N N . ARG A 1 103 ? -1.805 -10.010 15.388 1.00 21.62 103 ARG A N 1
ATOM 633 C CA . ARG A 1 103 ? -2.632 -10.261 14.212 1.00 19.22 103 ARG A CA 1
ATOM 634 C C . ARG A 1 103 ? -1.953 -11.287 13.316 1.00 19.42 103 ARG A C 1
ATOM 635 O O . ARG A 1 103 ? -0.732 -11.449 13.342 1.00 20.73 103 ARG A O 1
ATOM 643 N N . ALA A 1 104 ? -2.761 -11.976 12.513 1.00 20.04 104 ALA A N 1
ATOM 644 C CA . ALA A 1 104 ? -2.252 -12.859 11.472 1.00 17.66 104 ALA A CA 1
ATOM 645 C C . ALA A 1 104 ? -1.984 -12.112 10.173 1.00 17.78 104 ALA A C 1
ATOM 646 O O . ALA A 1 104 ? -1.623 -12.742 9.169 1.00 18.68 104 ALA A O 1
ATOM 648 N N . TRP A 1 105 ? -2.145 -10.788 10.183 1.00 16.77 105 TRP A N 1
ATOM 649 C CA . TRP A 1 105 ? -2.093 -9.977 8.979 1.00 15.97 105 TRP A CA 1
ATOM 650 C C . TRP A 1 105 ? -1.629 -8.571 9.335 1.00 19.40 105 TRP A C 1
ATOM 651 O O . TRP A 1 105 ? -1.758 -8.123 10.477 1.00 18.81 105 TRP A O 1
ATOM 662 N N . ALA A 1 106 ? -1.114 -7.871 8.324 1.00 16.92 106 ALA A N 1
ATOM 663 C CA . ALA A 1 106 ? -0.351 -6.638 8.528 1.00 19.94 106 ALA A CA 1
ATOM 664 C C . ALA A 1 106 ? -1.226 -5.386 8.537 1.00 19.93 106 ALA A C 1
ATOM 665 O O . ALA A 1 106 ? -0.947 -4.394 7.863 1.00 19.61 106 ALA A O 1
ATOM 667 N N . PHE A 1 107 ? -2.294 -5.411 9.335 1.00 18.84 107 PHE A N 1
ATOM 668 C CA . PHE A 1 107 ? -3.066 -4.205 9.576 1.00 19.49 107 PHE A CA 1
ATOM 669 C C . PHE A 1 107 ? -3.754 -4.326 10.924 1.00 19.11 107 PHE A C 1
ATOM 670 O O . PHE A 1 107 ? -4.088 -5.426 11.374 1.00 18.07 107 PHE A O 1
ATOM 678 N N . PHE A 1 108 ? -3.931 -3.179 11.580 1.00 16.84 108 PHE A N 1
ATOM 679 C CA . PHE A 1 108 ? -4.424 -3.158 12.945 1.00 18.45 108 PHE A CA 1
ATOM 680 C C . PHE A 1 108 ? -5.287 -1.921 13.136 1.00 17.11 108 PHE A C 1
ATOM 681 O O . PHE A 1 108 ? -4.899 -0.824 12.725 1.00 19.10 108 PHE A O 1
ATOM 689 N N . ASN A 1 109 ? -6.427 -2.099 13.805 1.00 18.70 109 ASN A N 1
ATOM 690 C CA . ASN A 1 109 ? -7.331 -1.013 14.147 1.00 17.79 109 ASN A CA 1
ATOM 691 C C . ASN A 1 109 ? -7.475 -0.910 15.660 1.00 19.97 109 ASN A C 1
ATOM 692 O O . ASN A 1 109 ? -7.822 -1.906 16.315 1.00 20.54 109 ASN A O 1
ATOM 697 N N . PRO A 1 110 ? -7.209 0.259 16.251 1.00 20.99 110 PRO A N 1
ATOM 698 C CA . PRO A 1 110 ? -7.253 0.368 17.718 1.00 21.85 110 PRO A CA 1
ATOM 699 C C . PRO A 1 110 ? -8.656 0.376 18.295 1.00 20.50 110 PRO A C 1
ATOM 700 O O . PRO A 1 110 ? -8.829 0.005 19.461 1.00 24.91 110 PRO A O 1
ATOM 704 N N . PHE A 1 111 ? -9.647 0.843 17.539 1.00 22.43 111 PHE A N 1
ATOM 705 C CA . PHE A 1 111 ? -11.043 0.858 17.981 1.00 21.98 111 PHE A CA 1
ATOM 706 C C . PHE A 1 111 ? -11.239 1.766 19.194 1.00 24.87 111 PHE A C 1
ATOM 707 O O . PHE A 1 111 ? -12.081 1.503 20.053 1.00 27.38 111 PHE A O 1
ATOM 715 N N . GLN A 1 112 ? -10.463 2.848 19.247 1.00 25.02 112 GLN A N 1
ATOM 716 C CA . GLN A 1 112 ? -10.653 3.928 20.206 1.00 25.78 112 GLN A CA 1
ATOM 717 C C . GLN A 1 112 ? -9.963 5.167 19.652 1.00 31.00 112 GLN A C 1
ATOM 718 O O . GLN A 1 112 ? -8.926 5.057 18.991 1.00 28.31 112 GLN A O 1
ATOM 724 N N . CYS A 1 113 ? -10.552 6.339 19.894 1.00 28.69 113 CYS A N 1
ATOM 725 C CA . CYS A 1 113 ? -9.896 7.582 19.498 1.00 30.94 113 CYS A CA 1
ATOM 726 C C . CYS A 1 113 ? -8.704 7.862 20.404 1.00 32.94 113 CYS A C 1
ATOM 727 O O . CYS A 1 113 ? -8.819 7.796 21.631 1.00 34.64 113 CYS A O 1
ATOM 730 N N . LEU A 1 114 ? -7.564 8.183 19.800 1.00 30.49 114 LEU A N 1
ATOM 731 C CA . LEU A 1 114 ? -6.350 8.432 20.562 1.00 29.54 114 LEU A CA 1
ATOM 732 C C . LEU A 1 114 ? -6.315 9.868 21.062 1.00 31.16 114 LEU A C 1
ATOM 733 O O . LEU A 1 114 ? -6.890 10.769 20.450 1.00 31.50 114 LEU A O 1
ATOM 738 N N . ALA A 1 115 ? -5.619 10.068 22.180 1.00 31.04 115 ALA A N 1
ATOM 739 C CA . ALA A 1 115 ? -5.448 11.400 22.746 1.00 34.11 115 ALA A CA 1
ATOM 740 C C . ALA A 1 115 ? -4.564 12.262 21.848 1.00 35.41 115 ALA A C 1
ATOM 741 O O . ALA A 1 115 ? -3.712 11.759 21.107 1.00 29.85 115 ALA A O 1
ATOM 743 N N . GLN A 1 116 ? -4.763 13.579 21.931 1.00 37.76 116 GLN A N 1
ATOM 744 C CA . GLN A 1 116 ? -3.968 14.503 21.134 1.00 34.50 116 GLN A CA 1
ATOM 745 C C . GLN A 1 116 ? -2.489 14.407 21.491 1.00 34.49 116 GLN A C 1
ATOM 746 O O . GLN A 1 116 ? -2.104 13.975 22.582 1.00 36.72 116 GLN A O 1
ATOM 752 N N . GLY A 1 117 ? -1.657 14.837 20.551 1.00 36.71 117 GLY A N 1
ATOM 753 C CA . GLY A 1 117 ? -0.235 14.919 20.797 1.00 36.83 117 GLY A CA 1
ATOM 754 C C . GLY A 1 117 ? 0.584 14.039 19.886 1.00 39.04 117 GLY A C 1
ATOM 755 O O . GLY A 1 117 ? 0.108 13.584 18.840 1.00 40.41 117 GLY A O 1
ATOM 756 N N . LYS A 1 118 ? 1.824 13.792 20.274 1.00 38.17 118 LYS A N 1
ATOM 757 C CA . LYS A 1 118 ? 2.730 12.984 19.482 1.00 37.79 118 LYS A CA 1
ATOM 758 C C . LYS A 1 118 ? 2.657 11.532 19.940 1.00 36.16 118 LYS A C 1
ATOM 759 O O . LYS A 1 118 ? 2.471 11.257 21.129 1.00 37.71 118 LYS A O 1
ATOM 765 N N . TRP A 1 119 ? 2.808 10.608 18.986 1.00 34.97 119 TRP A N 1
ATOM 766 C CA . TRP A 1 119 ? 2.698 9.183 19.254 1.00 32.57 119 TRP A CA 1
ATOM 767 C C . TRP A 1 119 ? 3.845 8.424 18.605 1.00 31.23 119 TRP A C 1
ATOM 768 O O . TRP A 1 119 ? 4.396 8.845 17.583 1.00 30.65 119 TRP A O 1
ATOM 779 N N . TYR A 1 120 ? 4.175 7.275 19.198 1.00 29.94 120 TYR A N 1
ATOM 780 C CA . TYR A 1 120 ? 5.197 6.371 18.694 1.00 30.73 120 TYR A CA 1
ATOM 781 C C . TYR A 1 120 ? 4.609 4.975 18.529 1.00 28.58 120 TYR A C 1
ATOM 782 O O . TYR A 1 120 ? 3.715 4.573 19.277 1.00 29.66 120 TYR A O 1
ATOM 791 N N . TRP A 1 121 ? 5.138 4.225 17.561 1.00 27.32 121 TRP A N 1
ATOM 792 C CA . TRP A 1 121 ? 4.675 2.859 17.350 1.00 24.88 121 TRP A CA 1
ATOM 793 C C . TRP A 1 121 ? 5.703 2.075 16.550 1.00 25.05 121 TRP A C 1
ATOM 794 O O . TRP A 1 121 ? 6.545 2.635 15.843 1.00 26.41 121 TRP A O 1
ATOM 805 N N . GLN A 1 122 ? 5.618 0.754 16.683 1.00 24.24 122 GLN A N 1
ATOM 806 C CA . GLN A 1 122 ? 6.376 -0.147 15.835 1.00 26.12 122 GLN A CA 1
ATOM 807 C C . GLN A 1 122 ? 5.587 -1.438 15.698 1.00 24.87 122 GLN A C 1
ATOM 808 O O . GLN A 1 122 ? 4.680 -1.723 16.489 1.00 25.30 122 GLN A O 1
ATOM 814 N N . HIS A 1 123 ? 5.918 -2.201 14.663 1.00 25.90 123 HIS A N 1
ATOM 815 C CA . HIS A 1 123 ? 5.316 -3.505 14.427 1.00 22.47 123 HIS A CA 1
ATOM 816 C C . HIS A 1 123 ? 6.403 -4.565 14.372 1.00 25.14 123 HIS A C 1
ATOM 817 O O . HIS A 1 123 ? 7.554 -4.281 14.029 1.00 26.09 123 HIS A O 1
ATOM 824 N N . ALA A 1 124 ? 6.030 -5.793 14.700 1.00 22.02 124 ALA A N 1
ATOM 825 C CA . ALA A 1 124 ? 6.979 -6.893 14.731 1.00 24.02 124 ALA A CA 1
ATOM 826 C C . ALA A 1 124 ? 6.477 -8.033 13.868 1.00 24.44 124 ALA A C 1
ATOM 827 O O . ALA A 1 124 ? 5.275 -8.285 13.780 1.00 23.15 124 ALA A O 1
ATOM 829 N N . TYR A 1 125 ? 7.413 -8.721 13.237 1.00 22.28 125 TYR A N 1
ATOM 830 C CA . TYR A 1 125 ? 7.157 -10.055 12.723 1.00 22.81 125 TYR A CA 1
ATOM 831 C C . TYR A 1 125 ? 7.634 -11.053 13.765 1.00 23.11 125 TYR A C 1
ATOM 832 O O . TYR A 1 125 ? 8.728 -10.900 14.314 1.00 24.90 125 TYR A O 1
ATOM 841 N N . VAL A 1 126 ? 6.813 -12.061 14.047 1.00 20.69 126 VAL A N 1
ATOM 842 C CA . VAL A 1 126 ? 7.149 -13.095 15.023 1.00 22.72 126 VAL A CA 1
ATOM 843 C C . VAL A 1 126 ? 7.524 -14.369 14.274 1.00 22.07 126 VAL A C 1
ATOM 844 O O . VAL A 1 126 ? 6.695 -14.936 13.555 1.00 25.04 126 VAL A O 1
ATOM 848 N N . THR A 1 127 ? 8.766 -14.833 14.445 1.00 23.35 127 THR A N 1
ATOM 849 C CA . THR A 1 127 ? 9.208 -16.013 13.716 1.00 23.41 127 THR A CA 1
ATOM 850 C C . THR A 1 127 ? 8.485 -17.256 14.229 1.00 27.01 127 THR A C 1
ATOM 851 O O . THR A 1 127 ? 7.937 -17.253 15.334 1.00 28.04 127 THR A O 1
ATOM 855 N N . PRO A 1 128 ? 8.470 -18.340 13.442 1.00 28.02 128 PRO A N 1
ATOM 856 C CA . PRO A 1 128 ? 7.895 -19.595 13.955 1.00 26.78 128 PRO A CA 1
ATOM 857 C C . PRO A 1 128 ? 8.499 -20.033 15.280 1.00 29.23 128 PRO A C 1
ATOM 858 O O . PRO A 1 128 ? 7.839 -20.728 16.063 1.00 32.22 128 PRO A O 1
ATOM 862 N N . GLU A 1 129 ? 9.736 -19.628 15.561 1.00 31.17 129 GLU A N 1
ATOM 863 C CA . GLU A 1 129 ? 10.413 -19.998 16.794 1.00 30.42 129 GLU A CA 1
ATOM 864 C C . GLU A 1 129 ? 10.035 -19.108 17.973 1.00 32.72 129 GLU A C 1
ATOM 865 O O . GLU A 1 129 ? 10.439 -19.404 19.101 1.00 35.57 129 GLU A O 1
ATOM 871 N N . GLY A 1 130 ? 9.286 -18.029 17.747 1.00 29.94 130 GLY A N 1
ATOM 872 C CA . GLY A 1 130 ? 8.878 -17.136 18.813 1.00 30.85 130 GLY A CA 1
ATOM 873 C C . GLY A 1 130 ? 9.683 -15.862 18.930 1.00 29.32 130 GLY A C 1
ATOM 874 O O . GLY A 1 130 ? 9.397 -15.048 19.818 1.00 32.60 130 GLY A O 1
ATOM 875 N N . THR A 1 131 ? 10.681 -15.667 18.069 1.00 28.66 131 THR A N 1
ATOM 876 C CA . THR A 1 131 ? 11.504 -14.464 18.083 1.00 30.10 131 THR A CA 1
ATOM 877 C C . THR A 1 131 ? 10.745 -13.282 17.496 1.00 29.54 131 THR A C 1
ATOM 878 O O . THR A 1 131 ? 10.065 -13.417 16.478 1.00 32.43 131 THR A O 1
ATOM 882 N N . GLU A 1 132 ? 10.892 -12.111 18.115 1.00 26.64 132 GLU A N 1
ATOM 883 C CA . GLU A 1 132 ? 10.318 -10.878 17.580 1.00 24.95 132 GLU A CA 1
ATOM 884 C C . GLU A 1 132 ? 11.342 -10.112 16.747 1.00 29.45 132 GLU A C 1
ATOM 885 O O . GLU A 1 132 ? 12.464 -9.864 17.203 1.00 30.09 132 GLU A O 1
ATOM 891 N N . GLU A 1 133 ? 10.944 -9.719 15.535 1.00 25.46 133 GLU A N 1
ATOM 892 C CA . GLU A 1 133 ? 11.709 -8.789 14.698 1.00 28.93 133 GLU A CA 1
ATOM 893 C C . GLU A 1 133 ? 10.963 -7.458 14.683 1.00 28.48 133 GLU A C 1
ATOM 894 O O . GLU A 1 133 ? 9.947 -7.321 13.995 1.00 26.98 133 GLU A O 1
ATOM 900 N N . TRP A 1 134 ? 11.473 -6.468 15.416 1.00 26.50 134 TRP A N 1
ATOM 901 C CA . TRP A 1 134 ? 10.778 -5.198 15.561 1.00 27.37 134 TRP A CA 1
ATOM 902 C C . TRP A 1 134 ? 11.207 -4.218 14.481 1.00 28.73 134 TRP A C 1
ATOM 903 O O . TRP A 1 134 ? 12.378 -4.168 14.099 1.00 28.69 134 TRP A O 1
ATOM 914 N N . SER A 1 135 ? 10.241 -3.451 13.988 1.00 25.20 135 SER A N 1
ATOM 915 C CA . SER A 1 135 ? 10.490 -2.370 13.052 1.00 28.58 135 SER A CA 1
ATOM 916 C C . SER A 1 135 ? 11.203 -1.210 13.744 1.00 26.95 135 SER A C 1
ATOM 917 O O . SER A 1 135 ? 11.343 -1.186 14.969 1.00 27.30 135 SER A O 1
ATOM 920 N N . PRO A 1 136 ? 11.658 -0.220 12.979 1.00 27.36 136 PRO A N 1
ATOM 921 C CA . PRO A 1 136 ? 12.009 1.068 13.588 1.00 30.25 136 PRO A CA 1
ATOM 922 C C . PRO A 1 136 ? 10.798 1.688 14.271 1.00 31.75 136 PRO A C 1
ATOM 923 O O . PRO A 1 136 ? 9.650 1.358 13.974 1.00 31.17 136 PRO A O 1
ATOM 927 N N . VAL A 1 137 ? 11.064 2.605 15.199 1.00 33.67 137 VAL A N 1
ATOM 928 C CA . VAL A 1 137 ? 10.001 3.286 15.934 1.00 33.19 137 VAL A CA 1
ATOM 929 C C . VAL A 1 137 ? 9.522 4.473 15.104 1.00 34.19 137 VAL A C 1
ATOM 930 O O . VAL A 1 137 ? 10.256 5.444 14.913 1.00 36.04 137 VAL A O 1
ATOM 934 N N . TYR A 1 138 ? 8.281 4.410 14.632 1.00 28.50 138 TYR A N 1
ATOM 935 C CA . TYR A 1 138 ? 7.693 5.456 13.809 1.00 33.39 138 TYR A CA 1
ATOM 936 C C . TYR A 1 138 ? 6.919 6.444 14.680 1.00 32.41 138 TYR A C 1
ATOM 937 O O . TYR A 1 138 ? 6.571 6.153 15.827 1.00 32.54 138 TYR A O 1
ATOM 946 N N . GLN A 1 139 ? 6.665 7.630 14.119 1.00 29.75 139 GLN A N 1
ATOM 947 C CA . GLN A 1 139 ? 6.001 8.718 14.823 1.00 29.51 139 GLN A CA 1
ATOM 948 C C . GLN A 1 139 ? 4.822 9.229 14.008 1.00 28.48 139 GLN A C 1
ATOM 949 O O . GLN A 1 139 ? 4.835 9.173 12.777 1.00 30.73 139 GLN A O 1
ATOM 955 N N . PHE A 1 140 ? 3.803 9.728 14.708 1.00 28.48 140 PHE A N 1
ATOM 956 C CA . PHE A 1 140 ? 2.692 10.433 14.078 1.00 31.15 140 PHE A CA 1
ATOM 957 C C . PHE A 1 140 ? 2.085 11.393 15.097 1.00 29.49 140 PHE A C 1
ATOM 958 O O . PHE A 1 140 ? 2.364 11.308 16.295 1.00 31.79 140 PHE A O 1
ATOM 966 N N . TYR A 1 141 ? 1.242 12.313 14.608 1.00 29.89 141 TYR A N 1
ATOM 967 C CA . TYR A 1 141 ? 0.673 13.382 15.430 1.00 36.38 141 TYR A CA 1
ATOM 968 C C . TYR A 1 141 ? -0.839 13.475 15.260 1.00 37.29 141 TYR A C 1
ATOM 969 O O . TYR A 1 141 ? -1.366 13.282 14.162 1.00 38.01 141 TYR A O 1
ATOM 978 N N . ILE A 1 142 ? -1.528 13.802 16.351 1.00 33.81 142 ILE A N 1
ATOM 979 C CA . ILE A 1 142 ? -2.970 14.010 16.354 1.00 33.33 142 ILE A CA 1
ATOM 980 C C . ILE A 1 142 ? -3.253 15.426 16.835 1.00 40.26 142 ILE A C 1
ATOM 981 O O . ILE A 1 142 ? -2.729 15.850 17.871 1.00 39.75 142 ILE A O 1
ATOM 986 N N . ASP A 1 143 ? -4.099 16.141 16.095 1.00 43.34 143 ASP A N 1
ATOM 987 C CA . ASP A 1 143 ? -4.435 17.531 16.372 1.00 49.83 143 ASP A CA 1
ATOM 988 C C . ASP A 1 143 ? -5.772 17.663 17.094 1.00 48.74 143 ASP A C 1
ATOM 989 O O . ASP A 1 143 ? -6.524 16.699 17.269 1.00 45.58 143 ASP A O 1
ATOM 994 N N . LYS A 1 144 ? -6.060 18.899 17.510 1.00 46.09 144 LYS A N 1
ATOM 995 C CA . LYS A 1 144 ? -7.417 19.253 17.910 1.00 48.12 144 LYS A CA 1
ATOM 996 C C . LYS A 1 144 ? -8.380 19.122 16.741 1.00 48.17 144 LYS A C 1
ATOM 997 O O . LYS A 1 144 ? -9.575 18.875 16.939 1.00 49.25 144 LYS A O 1
ATOM 1003 N N . ASP A 1 145 ? -7.872 19.277 15.520 1.00 46.34 145 ASP A N 1
ATOM 1004 C CA . ASP A 1 145 ? -8.674 19.286 14.308 1.00 48.23 145 ASP A CA 1
ATOM 1005 C C . ASP A 1 145 ? -8.870 17.903 13.702 1.00 46.99 145 ASP A C 1
ATOM 1006 O O . ASP A 1 145 ? -9.699 17.760 12.798 1.00 46.86 145 ASP A O 1
ATOM 1011 N N . THR A 1 146 ? -8.131 16.897 14.161 1.00 44.28 146 THR A N 1
ATOM 1012 C CA . THR A 1 146 ? -8.151 15.598 13.501 1.00 39.82 146 THR A CA 1
ATOM 1013 C C . THR A 1 146 ? -9.565 15.021 13.524 1.00 37.69 146 THR A C 1
ATOM 1014 O O . THR A 1 146 ? -10.165 14.904 14.601 1.00 38.33 146 THR A O 1
ATOM 1018 N N . PRO A 1 147 ? -10.135 14.675 12.374 1.00 40.97 147 PRO A N 1
ATOM 1019 C CA . PRO A 1 147 ? -11.492 14.117 12.357 1.00 39.81 147 PRO A CA 1
ATOM 1020 C C . PRO A 1 147 ? -11.545 12.734 12.991 1.00 34.33 147 PRO A C 1
ATOM 1021 O O . PRO A 1 147 ? -10.592 11.953 12.928 1.00 32.45 147 PRO A O 1
ATOM 1025 N N . GLU A 1 148 ? -12.685 12.434 13.602 1.00 33.66 148 GLU A N 1
ATOM 1026 C CA . GLU A 1 148 ? -12.885 11.183 14.316 1.00 35.46 148 GLU A CA 1
ATOM 1027 C C . GLU A 1 148 ? -13.878 10.309 13.560 1.00 31.04 148 GLU A C 1
ATOM 1028 O O . GLU A 1 148 ? -14.996 10.743 13.264 1.00 31.73 148 GLU A O 1
ATOM 1034 N N . PHE A 1 149 ? -13.460 9.077 13.253 1.00 28.76 149 PHE A N 1
ATOM 1035 C CA . PHE A 1 149 ? -14.274 8.099 12.529 1.00 25.47 149 PHE A CA 1
ATOM 1036 C C . PHE A 1 149 ? -13.940 6.750 13.171 1.00 22.86 149 PHE A C 1
ATOM 1037 O O . PHE A 1 149 ? -12.951 6.111 12.807 1.00 24.70 149 PHE A O 1
ATOM 1045 N N . ASN A 1 150 ? -14.761 6.336 14.139 1.00 20.92 150 ASN A N 1
ATOM 1046 C CA . ASN A 1 150 ? -14.394 5.313 15.125 1.00 21.68 150 ASN A CA 1
ATOM 1047 C C . ASN A 1 150 ? -15.464 4.225 15.182 1.00 23.07 150 ASN A C 1
ATOM 1048 O O . ASN A 1 150 ? -16.267 4.184 16.125 1.00 19.97 150 ASN A O 1
ATOM 1053 N N . PRO A 1 151 ? -15.507 3.325 14.195 1.00 21.05 151 PRO A N 1
ATOM 1054 C CA . PRO A 1 151 ? -16.531 2.258 14.207 1.00 19.89 151 PRO A CA 1
ATOM 1055 C C . PRO A 1 151 ? -16.295 1.309 15.368 1.00 21.90 151 PRO A C 1
ATOM 1056 O O . PRO A 1 151 ? -15.175 1.228 15.889 1.00 20.08 151 PRO A O 1
ATOM 1060 N N . PRO A 1 152 ? -17.310 0.566 15.802 1.00 20.98 152 PRO A N 1
ATOM 1061 C CA . PRO A 1 152 ? -17.150 -0.279 16.994 1.00 23.43 152 PRO A CA 1
ATOM 1062 C C . PRO A 1 152 ? -16.341 -1.546 16.727 1.00 19.33 152 PRO A C 1
ATOM 1063 O O . PRO A 1 152 ? -16.188 -2.000 15.592 1.00 19.63 152 PRO A O 1
ATOM 1067 N N . THR A 1 153 ? -15.820 -2.115 17.819 1.00 19.47 153 THR A N 1
ATOM 1068 C CA . THR A 1 153 ? -15.117 -3.395 17.753 1.00 21.64 153 THR A CA 1
ATOM 1069 C C . THR A 1 153 ? -16.012 -4.480 17.159 1.00 19.06 153 THR A C 1
ATOM 1070 O O . THR A 1 153 ? -17.243 -4.428 17.257 1.00 18.40 153 THR A O 1
ATOM 1074 N N . LEU A 1 154 ? -15.380 -5.467 16.515 1.00 19.00 154 LEU A N 1
ATOM 1075 C CA . LEU A 1 154 ? -16.141 -6.617 16.041 1.00 19.71 154 LEU A CA 1
ATOM 1076 C C . LEU A 1 154 ? -16.786 -7.356 17.206 1.00 20.29 154 LEU A C 1
ATOM 1077 O O . LEU A 1 154 ? -17.879 -7.914 17.057 1.00 21.37 154 LEU A O 1
ATOM 1082 N N . GLU A 1 155 ? -16.149 -7.336 18.385 1.00 19.14 155 GLU A N 1
ATOM 1083 C CA . GLU A 1 155 ? -16.742 -7.994 19.548 1.00 20.49 155 GLU A CA 1
ATOM 1084 C C . GLU A 1 155 ? -18.091 -7.382 19.901 1.00 18.54 155 GLU A C 1
ATOM 1085 O O . GLU A 1 155 ? -19.041 -8.106 20.227 1.00 20.99 155 GLU A O 1
ATOM 1091 N N . LYS A 1 156 ? -18.203 -6.050 19.835 1.00 19.53 156 LYS A N 1
ATOM 1092 C CA . LYS A 1 156 ? -19.494 -5.413 20.067 1.00 19.72 156 LYS A CA 1
ATOM 1093 C C . LYS A 1 156 ? -20.519 -5.883 19.042 1.00 20.94 156 LYS A C 1
ATOM 1094 O O . LYS A 1 156 ? -21.669 -6.201 19.389 1.00 20.42 156 LYS A O 1
ATOM 1100 N N . VAL A 1 157 ? -20.108 -5.947 17.774 1.00 18.58 157 VAL A N 1
ATOM 1101 C CA . VAL A 1 157 ? -21.033 -6.266 16.689 1.00 17.16 157 VAL A CA 1
ATOM 1102 C C . VAL A 1 157 ? -21.541 -7.698 16.822 1.00 18.01 157 VAL A C 1
ATOM 1103 O O . VAL A 1 157 ? -22.751 -7.953 16.759 1.00 21.67 157 VAL A O 1
ATOM 1107 N N . LEU A 1 158 ? -20.633 -8.652 17.036 1.00 18.68 158 LEU A N 1
ATOM 1108 C CA . LEU A 1 158 ? -21.055 -10.043 17.138 1.00 19.89 158 LEU A CA 1
ATOM 1109 C C . LEU A 1 158 ? -21.849 -10.304 18.413 1.00 19.86 158 LEU A C 1
ATOM 1110 O O . LEU A 1 158 ? -22.738 -11.163 18.413 1.00 20.51 158 LEU A O 1
ATOM 1115 N N . ALA A 1 159 ? -21.553 -9.576 19.498 1.00 21.23 159 ALA A N 1
ATOM 1116 C CA . ALA A 1 159 ? -22.275 -9.767 20.760 1.00 20.27 159 ALA A CA 1
ATOM 1117 C C . ALA A 1 159 ? -23.785 -9.577 20.591 1.00 22.52 159 ALA A C 1
ATOM 1118 O O . ALA A 1 159 ? -24.584 -10.320 21.178 1.00 20.08 159 ALA A O 1
ATOM 1120 N N . ARG A 1 160 ? -24.198 -8.583 19.807 1.00 22.10 160 ARG A N 1
ATOM 1121 C CA . ARG A 1 160 ? -25.613 -8.308 19.592 1.00 20.82 160 ARG A CA 1
ATOM 1122 C C . ARG A 1 160 ? -26.155 -8.971 18.335 1.00 22.07 160 ARG A C 1
ATOM 1123 O O . ARG A 1 160 ? -27.342 -8.815 18.035 1.00 23.29 160 ARG A O 1
ATOM 1131 N N . TYR A 1 161 ? -25.313 -9.684 17.591 1.00 19.40 161 TYR A N 1
ATOM 1132 C CA . TYR A 1 161 ? -25.739 -10.267 16.321 1.00 20.63 161 TYR A CA 1
ATOM 1133 C C . TYR A 1 161 ? -26.674 -11.448 16.570 1.00 20.55 161 TYR A C 1
ATOM 1134 O O . TYR A 1 161 ? -26.310 -12.376 17.310 1.00 20.45 161 TYR A O 1
ATOM 1143 N N . PRO A 1 162 ? -27.862 -11.467 15.965 1.00 19.77 162 PRO A N 1
ATOM 1144 C CA . PRO A 1 162 ? -28.829 -12.527 16.274 1.00 19.24 162 PRO A CA 1
ATOM 1145 C C . PRO A 1 162 ? -28.433 -13.853 15.658 1.00 20.23 162 PRO A C 1
ATOM 1146 O O . PRO A 1 162 ? -27.785 -13.913 14.615 1.00 19.97 162 PRO A O 1
ATOM 1150 N N . SER A 1 163 ? -28.857 -14.923 16.312 1.00 20.83 163 SER A N 1
ATOM 1151 C CA . SER A 1 163 ? -28.629 -16.268 15.821 1.00 21.28 163 SER A CA 1
ATOM 1152 C C . SER A 1 163 ? -29.688 -16.723 14.821 1.00 19.05 163 SER A C 1
ATOM 1153 O O . SER A 1 163 ? -29.513 -17.771 14.185 1.00 21.61 163 SER A O 1
ATOM 1156 N N . HIS A 1 164 ? -30.792 -15.994 14.687 1.00 18.17 164 HIS A N 1
ATOM 1157 C CA . HIS A 1 164 ? -31.848 -16.442 13.785 1.00 19.21 164 HIS A CA 1
ATOM 1158 C C . HIS A 1 164 ? -31.459 -16.210 12.330 1.00 20.38 164 HIS A C 1
ATOM 1159 O O . HIS A 1 164 ? -30.529 -15.455 12.020 1.00 17.49 164 HIS A O 1
ATOM 1166 N N . HIS A 1 165 ? -32.177 -16.891 11.429 1.00 20.52 165 HIS A N 1
ATOM 1167 C CA . HIS A 1 165 ? -32.114 -16.615 9.999 1.00 16.56 165 HIS A CA 1
ATOM 1168 C C . HIS A 1 165 ? -33.508 -16.281 9.481 1.00 21.78 165 HIS A C 1
ATOM 1169 O O . HIS A 1 165 ? -34.503 -16.807 9.993 1.00 21.47 165 HIS A O 1
ATOM 1176 N N . PRO A 1 166 ? -33.615 -15.425 8.455 1.00 18.47 166 PRO A N 1
ATOM 1177 C CA . PRO A 1 166 ? -32.499 -14.737 7.782 1.00 18.44 166 PRO A CA 1
ATOM 1178 C C . PRO A 1 166 ? -31.852 -13.699 8.670 1.00 18.44 166 PRO A C 1
ATOM 1179 O O . PRO A 1 166 ? -32.515 -13.191 9.566 1.00 18.70 166 PRO A O 1
ATOM 1183 N N . ARG A 1 167 ? -30.555 -13.436 8.474 1.00 18.89 167 ARG A N 1
ATOM 1184 C CA . ARG A 1 167 ? -29.931 -12.314 9.162 1.00 17.62 167 ARG A CA 1
ATOM 1185 C C . ARG A 1 167 ? -29.046 -11.476 8.262 1.00 20.48 167 ARG A C 1
ATOM 1186 O O . ARG A 1 167 ? -28.616 -10.407 8.699 1.00 19.03 167 ARG A O 1
ATOM 1194 N N . VAL A 1 168 ? -28.775 -11.899 7.027 1.00 18.95 168 VAL A N 1
ATOM 1195 C CA . VAL A 1 168 ? -27.907 -11.165 6.116 1.00 16.63 168 VAL A CA 1
ATOM 1196 C C . VAL A 1 168 ? -28.704 -10.502 4.995 1.00 16.96 168 VAL A C 1
ATOM 1197 O O . VAL A 1 168 ? -28.608 -9.285 4.787 1.00 15.76 168 VAL A O 1
ATOM 1201 N N . LEU A 1 169 ? -29.477 -11.291 4.241 1.00 17.75 169 LEU A N 1
ATOM 1202 C CA . LEU A 1 169 ? -30.275 -10.735 3.152 1.00 17.96 169 LEU A CA 1
ATOM 1203 C C . LEU A 1 169 ? -31.314 -9.745 3.678 1.00 18.84 169 LEU A C 1
ATOM 1204 O O . LEU A 1 169 ? -31.620 -8.742 3.021 1.00 18.54 169 LEU A O 1
ATOM 1209 N N . LEU A 1 170 ? -31.879 -10.036 4.848 1.00 18.22 170 LEU A N 1
ATOM 1210 C CA . LEU A 1 170 ? -32.648 -9.119 5.683 1.00 18.30 170 LEU A CA 1
ATOM 1211 C C . LEU A 1 170 ? -32.596 -9.705 7.088 1.00 17.20 170 LEU A C 1
ATOM 1212 O O . LEU A 1 170 ? -32.066 -10.801 7.287 1.00 19.22 170 LEU A O 1
ATOM 1217 N N . ASP A 1 171 ? -33.163 -8.999 8.064 1.00 20.64 171 ASP A N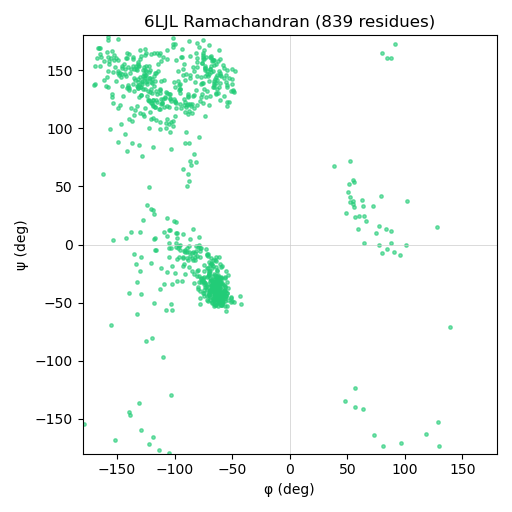 1
ATOM 1218 C CA . ASP A 1 171 ? -33.263 -9.560 9.407 1.00 20.43 171 ASP A CA 1
ATOM 1219 C C . ASP A 1 171 ? -34.656 -10.115 9.671 1.00 19.81 171 ASP A C 1
ATOM 1220 O O . ASP A 1 171 ? -35.664 -9.504 9.299 1.00 22.15 171 ASP A O 1
ATOM 1225 N N . ALA A 1 172 ? -34.701 -11.268 10.350 1.00 21.37 172 ALA A N 1
ATOM 1226 C CA . ALA A 1 172 ? -35.973 -11.950 10.577 1.00 22.82 172 ALA A CA 1
ATOM 1227 C C . ALA A 1 172 ? -36.979 -11.049 11.282 1.00 24.14 172 ALA A C 1
ATOM 1228 O O . ALA A 1 172 ? -38.184 -11.126 11.007 1.00 23.80 172 ALA A O 1
ATOM 1230 N N . ASP A 1 173 ? -36.512 -10.197 12.205 1.00 22.91 173 ASP A N 1
ATOM 1231 C CA . ASP A 1 173 ? -37.432 -9.331 12.940 1.00 27.18 173 ASP A CA 1
ATOM 1232 C C . ASP A 1 173 ? -38.125 -8.322 12.026 1.00 24.76 173 ASP A C 1
ATOM 1233 O O . ASP A 1 173 ? -39.222 -7.854 12.349 1.00 27.37 173 ASP A O 1
ATOM 1238 N N . ASP A 1 174 ? -37.504 -7.964 10.901 1.00 24.90 174 ASP A N 1
ATOM 1239 C CA . ASP A 1 174 ? -38.061 -7.008 9.953 1.00 23.59 174 ASP A CA 1
ATOM 1240 C C . ASP A 1 174 ? -38.741 -7.677 8.769 1.00 23.19 174 ASP A C 1
ATOM 1241 O O . ASP A 1 174 ? -39.200 -6.976 7.865 1.00 20.85 174 ASP A O 1
ATOM 1246 N N . TRP A 1 175 ? -38.777 -9.010 8.736 1.00 21.44 175 TRP A N 1
ATOM 1247 C CA . TRP A 1 175 ? -39.207 -9.730 7.538 1.00 19.10 175 TRP A CA 1
ATOM 1248 C C . TRP A 1 175 ? -40.645 -9.401 7.175 1.00 21.85 175 TRP A C 1
ATOM 1249 O O . TRP A 1 175 ? -40.954 -9.097 6.018 1.00 19.76 175 TRP A O 1
ATOM 1260 N N . GLU A 1 176 ? -41.551 -9.484 8.146 1.00 19.93 176 GLU A N 1
ATOM 1261 C CA . GLU A 1 176 ? -42.950 -9.270 7.808 1.00 20.80 176 GLU A CA 1
ATOM 1262 C C . GLU A 1 176 ? -43.176 -7.845 7.334 1.00 20.54 176 GLU A C 1
ATOM 1263 O O . GLU A 1 176 ? -43.978 -7.606 6.424 1.00 20.60 176 GLU A O 1
ATOM 1269 N N . ASN A 1 177 ? -42.461 -6.892 7.924 1.00 22.46 177 ASN A N 1
ATOM 1270 C CA . ASN A 1 177 ? -42.572 -5.504 7.501 1.00 20.83 177 ASN A CA 1
ATOM 1271 C C . ASN A 1 177 ? -42.091 -5.319 6.063 1.00 21.03 177 ASN A C 1
ATOM 1272 O O . ASN A 1 177 ? -42.727 -4.617 5.273 1.00 21.40 177 ASN A O 1
ATOM 1277 N N . ILE A 1 178 ? -40.973 -5.955 5.705 1.00 19.39 178 ILE A N 1
ATOM 1278 C CA . ILE A 1 178 ? -40.466 -5.831 4.341 1.00 21.67 178 ILE A CA 1
ATOM 1279 C C . ILE A 1 178 ? -41.442 -6.457 3.348 1.00 20.63 178 ILE A C 1
ATOM 1280 O O . ILE A 1 178 ? -41.621 -5.953 2.234 1.00 21.28 178 ILE A O 1
ATOM 1285 N N . ILE A 1 179 ? -42.092 -7.561 3.730 1.00 20.50 179 ILE A N 1
ATOM 1286 C CA . ILE A 1 179 ? -43.096 -8.159 2.851 1.00 22.17 179 ILE A CA 1
ATOM 1287 C C . ILE A 1 179 ? -44.254 -7.185 2.628 1.00 21.10 179 ILE A C 1
ATOM 1288 O O . ILE A 1 179 ? -44.685 -6.955 1.490 1.00 19.02 179 ILE A O 1
ATOM 1293 N N . ALA A 1 180 ? -44.775 -6.600 3.710 1.00 20.26 180 ALA A N 1
ATOM 1294 C CA . ALA A 1 180 ? -45.919 -5.700 3.582 1.00 20.57 180 ALA A CA 1
ATOM 1295 C C . ALA A 1 180 ? -45.576 -4.487 2.724 1.00 20.52 180 ALA A C 1
ATOM 1296 O O . ALA A 1 180 ? -46.355 -4.096 1.849 1.00 23.13 180 ALA A O 1
ATOM 1298 N N . LYS A 1 181 ? -44.396 -3.902 2.940 1.00 22.10 181 LYS A N 1
ATOM 1299 C CA . LYS A 1 181 ? -44.004 -2.709 2.196 1.00 20.07 181 LYS A CA 1
ATOM 1300 C C . LYS A 1 181 ? -43.901 -2.987 0.705 1.00 25.24 181 LYS A C 1
ATOM 1301 O O . LYS A 1 181 ? -44.225 -2.128 -0.121 1.00 26.46 181 LYS A O 1
ATOM 1307 N N . ASN A 1 182 ? -43.434 -4.173 0.337 1.00 22.44 182 ASN A N 1
ATOM 1308 C CA . ASN A 1 182 ? -43.188 -4.480 -1.063 1.00 23.58 182 ASN A CA 1
ATOM 1309 C C . ASN A 1 182 ? -44.402 -5.071 -1.779 1.00 22.33 182 ASN A C 1
ATOM 1310 O O . ASN A 1 182 ? -44.350 -5.243 -3.003 1.00 23.97 182 ASN A O 1
ATOM 1315 N N . ASN A 1 183 ? -45.497 -5.365 -1.064 1.00 21.97 183 ASN A N 1
ATOM 1316 C CA . ASN A 1 183 ? -46.710 -5.829 -1.741 1.00 24.74 183 ASN A CA 1
ATOM 1317 C C . ASN A 1 183 ? -47.171 -4.841 -2.797 1.00 29.84 183 ASN A C 1
ATOM 1318 O O . ASN A 1 183 ? -47.817 -5.231 -3.776 1.00 33.05 183 ASN A O 1
ATOM 1323 N N . ASN A 1 184 ? -46.863 -3.559 -2.606 1.00 31.01 184 ASN A N 1
ATOM 1324 C CA . ASN A 1 184 ? -47.272 -2.502 -3.522 1.00 33.24 184 ASN A CA 1
ATOM 1325 C C . ASN A 1 184 ? -46.068 -1.808 -4.152 1.00 34.65 184 ASN A C 1
ATOM 1326 O O . ASN A 1 184 ? -46.146 -0.642 -4.553 1.00 36.36 184 ASN A O 1
ATOM 1331 N N . ASN A 1 185 ? -44.946 -2.527 -4.245 1.00 30.89 185 ASN A N 1
ATOM 1332 C CA . ASN A 1 185 ? -43.745 -2.038 -4.905 1.00 27.75 185 ASN A CA 1
ATOM 1333 C C . ASN A 1 185 ? -43.647 -2.697 -6.273 1.00 29.47 185 ASN A C 1
ATOM 1334 O O . ASN A 1 185 ? -43.292 -3.882 -6.363 1.00 27.67 185 ASN A O 1
ATOM 1339 N N . PRO A 1 186 ? -43.939 -1.984 -7.363 1.00 28.31 186 PRO A N 1
ATOM 1340 C CA . PRO A 1 186 ? -43.865 -2.622 -8.690 1.00 28.92 186 PRO A CA 1
ATOM 1341 C C . PRO A 1 186 ? -42.482 -3.150 -9.021 1.00 25.25 186 PRO A C 1
ATOM 1342 O O . PRO A 1 186 ? -42.363 -4.119 -9.780 1.00 28.32 186 PRO A O 1
ATOM 1346 N N . GLU A 1 187 ? -41.428 -2.552 -8.456 1.00 27.88 187 GLU A N 1
ATOM 1347 C CA . GLU A 1 187 ? -40.080 -3.064 -8.678 1.00 27.45 187 GLU A CA 1
ATOM 1348 C C . GLU A 1 187 ? -39.915 -4.469 -8.125 1.00 29.84 187 GLU A C 1
ATOM 1349 O O . GLU A 1 187 ? -39.102 -5.247 -8.638 1.00 28.36 187 GLU A O 1
ATOM 1355 N N . ALA A 1 188 ? -40.643 -4.796 -7.055 1.00 26.13 188 ALA A N 1
ATOM 1356 C CA . ALA A 1 188 ? -40.501 -6.101 -6.420 1.00 25.88 188 ALA A CA 1
ATOM 1357 C C . ALA A 1 188 ? -41.144 -7.214 -7.234 1.00 27.39 188 ALA A C 1
ATOM 1358 O O . ALA A 1 188 ? -40.745 -8.377 -7.090 1.00 25.90 188 ALA A O 1
ATOM 1360 N N . ARG A 1 189 ? -42.109 -6.878 -8.098 1.00 27.43 189 ARG A N 1
ATOM 1361 C CA . ARG A 1 189 ? -42.784 -7.881 -8.916 1.00 28.18 189 ARG A CA 1
ATOM 1362 C C . ARG A 1 189 ? -41.820 -8.588 -9.854 1.00 28.85 189 ARG A C 1
ATOM 1363 O O . ARG A 1 189 ? -42.071 -9.731 -10.256 1.00 25.35 189 ARG A O 1
ATOM 1371 N N . THR A 1 190 ? -40.723 -7.926 -10.224 1.00 25.31 190 THR A N 1
ATOM 1372 C CA . THR A 1 190 ? -39.824 -8.520 -11.207 1.00 28.75 190 THR A CA 1
ATOM 1373 C C . THR A 1 190 ? -39.202 -9.804 -10.685 1.00 24.77 190 THR A C 1
ATOM 1374 O O . THR A 1 190 ? -38.979 -10.743 -11.460 1.00 27.78 190 THR A O 1
ATOM 1378 N N . TYR A 1 191 ? -38.923 -9.878 -9.382 1.00 24.00 191 TYR A N 1
ATOM 1379 C CA . TYR A 1 191 ? -38.394 -11.125 -8.836 1.00 23.44 191 TYR A CA 1
ATOM 1380 C C . TYR A 1 191 ? -39.356 -12.276 -9.086 1.00 21.31 191 TYR A C 1
ATOM 1381 O O . TYR A 1 191 ? -38.967 -13.327 -9.614 1.00 21.43 191 TYR A O 1
ATOM 1390 N N . MET A 1 192 ? -40.631 -12.082 -8.744 1.00 22.29 192 MET A N 1
ATOM 1391 C CA . MET A 1 192 ? -41.589 -13.180 -8.839 1.00 23.46 192 MET A CA 1
ATOM 1392 C C . MET A 1 192 ? -41.824 -13.580 -10.291 1.00 22.65 192 MET A C 1
ATOM 1393 O O . MET A 1 192 ? -41.955 -14.769 -10.600 1.00 23.52 192 MET A O 1
ATOM 1398 N N . ASP A 1 193 ? -41.868 -12.605 -11.200 1.00 25.01 193 ASP A N 1
ATOM 1399 C CA . ASP A 1 193 ? -42.074 -12.938 -12.605 1.00 25.05 193 ASP A CA 1
ATOM 1400 C C . ASP A 1 193 ? -40.883 -13.697 -13.174 1.00 27.53 193 ASP A C 1
ATOM 1401 O O . ASP A 1 193 ? -41.053 -14.718 -13.852 1.00 28.52 193 ASP A O 1
ATOM 1406 N N . LYS A 1 194 ? -39.663 -13.220 -12.906 1.00 25.62 194 LYS A N 1
ATOM 1407 C CA . LYS A 1 194 ? -38.473 -13.922 -13.383 1.00 25.22 194 LYS A CA 1
ATOM 1408 C C . LYS A 1 194 ? -38.349 -15.305 -12.748 1.00 25.00 194 LYS A C 1
ATOM 1409 O O . LYS A 1 194 ? -38.030 -16.289 -13.431 1.00 23.96 194 LYS A O 1
ATOM 1415 N N . ALA A 1 195 ? -38.580 -15.399 -11.438 1.00 22.64 195 ALA A N 1
ATOM 1416 C CA . ALA A 1 195 ? -38.460 -16.688 -10.767 1.00 22.18 195 ALA A CA 1
ATOM 1417 C C . ALA A 1 195 ? -39.511 -17.670 -11.267 1.00 24.68 195 ALA A C 1
ATOM 1418 O O . ALA A 1 195 ? -39.245 -18.874 -11.366 1.00 25.27 195 ALA A O 1
ATOM 1420 N N . SER A 1 196 ? -40.713 -17.179 -11.577 1.00 25.18 196 SER A N 1
ATOM 1421 C CA . SER A 1 196 ? -41.786 -18.089 -11.965 1.00 27.98 196 SER A CA 1
ATOM 1422 C C . SER A 1 196 ? -41.494 -18.771 -13.296 1.00 27.39 196 SER A C 1
ATOM 1423 O O . SER A 1 196 ? -41.869 -19.935 -13.493 1.00 28.44 196 SER A O 1
ATOM 1426 N N . GLN A 1 197 ? -40.793 -18.090 -14.200 1.00 27.17 197 GLN A N 1
ATOM 1427 C CA . GLN A 1 197 ? -40.461 -18.706 -15.478 1.00 30.07 197 GLN A CA 1
ATOM 1428 C C . GLN A 1 197 ? -39.458 -19.841 -15.340 1.00 32.51 197 GLN A C 1
ATOM 1429 O O . GLN A 1 197 ? -39.316 -20.631 -16.281 1.00 33.40 197 GLN A O 1
ATOM 1435 N N . CYS A 1 198 ? -38.768 -19.942 -14.196 1.00 29.75 198 CYS A N 1
ATOM 1436 C CA . CYS A 1 198 ? -37.804 -21.019 -13.990 1.00 27.53 198 CYS A CA 1
ATOM 1437 C C . CYS A 1 198 ? -38.454 -22.325 -13.586 1.00 34.09 198 CYS A C 1
ATOM 1438 O O . CYS A 1 198 ? -37.876 -23.392 -13.827 1.00 37.64 198 CYS A O 1
ATOM 1441 N N . ILE A 1 199 ? -39.621 -22.260 -12.944 1.00 30.56 199 ILE A N 1
ATOM 1442 C CA . ILE A 1 199 ? -40.173 -23.426 -12.268 1.00 34.38 199 ILE A CA 1
ATOM 1443 C C . ILE A 1 199 ? -40.492 -24.505 -13.286 1.00 40.17 199 ILE A C 1
ATOM 1444 O O . ILE A 1 199 ? -41.137 -24.249 -14.311 1.00 35.49 199 ILE A O 1
ATOM 1449 N N . SER A 1 200 ? -40.023 -25.718 -13.012 1.00 43.17 200 SER A N 1
ATOM 1450 C CA . SER A 1 200 ? -40.173 -26.888 -13.870 1.00 43.40 200 SER A CA 1
ATOM 1451 C C . SER A 1 200 ? -39.560 -26.697 -15.256 1.00 46.04 200 SER A C 1
ATOM 1452 O O . SER A 1 200 ? -39.812 -27.503 -16.152 1.00 48.96 200 SER A O 1
ATOM 1455 N N . ARG A 1 201 ? -38.740 -25.651 -15.445 1.00 48.11 201 ARG A N 1
ATOM 1456 C CA . ARG A 1 201 ? -38.037 -25.405 -16.697 1.00 48.50 201 ARG A CA 1
ATOM 1457 C C . ARG A 1 201 ? -36.579 -25.826 -16.518 1.00 48.60 201 ARG A C 1
ATOM 1458 O O . ARG A 1 201 ? -35.713 -24.989 -16.269 1.00 49.34 201 ARG A O 1
ATOM 1466 N N . PRO A 1 202 ? -36.292 -27.127 -16.667 1.00 51.28 202 PRO A N 1
ATOM 1467 C CA . PRO A 1 202 ? -34.983 -27.677 -16.294 1.00 49.16 202 PRO A CA 1
ATOM 1468 C C . PRO A 1 202 ? -33.763 -26.944 -16.844 1.00 39.57 202 PRO A C 1
ATOM 1469 O O . PRO A 1 202 ? -33.793 -26.348 -17.917 1.00 38.29 202 PRO A O 1
ATOM 1473 N N . LEU A 1 203 ? -32.671 -27.028 -16.083 1.00 43.16 203 LEU A N 1
ATOM 1474 C CA . LEU A 1 203 ? -31.377 -26.484 -16.458 1.00 37.15 203 LEU A CA 1
ATOM 1475 C C . LEU A 1 203 ? -30.458 -27.642 -16.822 1.00 36.08 203 LEU A C 1
ATOM 1476 O O . LEU A 1 203 ? -30.366 -28.622 -16.072 1.00 35.16 203 LEU A O 1
ATOM 1481 N N . LYS A 1 204 ? -29.797 -27.541 -17.972 1.00 36.82 204 LYS A N 1
ATOM 1482 C CA . LYS A 1 204 ? -28.901 -28.588 -18.434 1.00 35.71 204 LYS A CA 1
ATOM 1483 C C . LYS A 1 204 ? -27.547 -28.483 -17.732 1.00 32.97 204 LYS A C 1
ATOM 1484 O O . LYS A 1 204 ? -27.265 -27.533 -16.997 1.00 31.47 204 LYS A O 1
ATOM 1490 N N . HIS A 1 205 ? -26.696 -29.475 -17.968 1.00 31.49 205 HIS A N 1
ATOM 1491 C CA . HIS A 1 205 ? -25.352 -29.421 -17.420 1.00 30.85 205 HIS A CA 1
ATOM 1492 C C . HIS A 1 205 ? -24.524 -28.376 -18.170 1.00 28.85 205 HIS A C 1
ATOM 1493 O O . HIS A 1 205 ? -24.878 -27.938 -19.272 1.00 32.26 205 HIS A O 1
ATOM 1500 N N . LEU A 1 206 ? -23.422 -27.948 -17.540 1.00 24.87 206 LEU A N 1
ATOM 1501 C CA . LEU A 1 206 ? -22.613 -26.875 -18.111 1.00 24.93 206 LEU A CA 1
ATOM 1502 C C . LEU A 1 206 ? -22.078 -27.249 -19.490 1.00 27.62 206 LEU A C 1
ATOM 1503 O O . LEU A 1 206 ? -22.068 -26.411 -20.400 1.00 25.82 206 LEU A O 1
ATOM 1508 N N . GLN A 1 207 ? -21.644 -28.502 -19.668 1.00 29.77 207 GLN A N 1
ATOM 1509 C CA . GLN A 1 207 ? -21.085 -28.911 -20.956 1.00 33.58 207 GLN A CA 1
ATOM 1510 C C . GLN A 1 207 ? -22.096 -28.827 -22.091 1.00 32.02 207 GLN A C 1
ATOM 1511 O O . GLN A 1 207 ? -21.693 -28.715 -23.254 1.00 35.33 207 GLN A O 1
ATOM 1517 N N . GLU A 1 208 ? -23.392 -28.876 -21.788 1.00 28.78 208 GLU A N 1
ATOM 1518 C CA . GLU A 1 208 ? -24.426 -28.739 -22.802 1.00 33.64 208 GLU A CA 1
ATOM 1519 C C . GLU A 1 208 ? -24.885 -27.303 -22.994 1.00 32.24 208 GLU A C 1
ATOM 1520 O O . GLU A 1 208 ? -25.516 -26.999 -24.012 1.00 35.19 208 GLU A O 1
ATOM 1526 N N . GLU A 1 209 ? -24.590 -26.418 -22.043 1.00 27.90 209 GLU A N 1
ATOM 1527 C CA . GLU A 1 209 ? -25.028 -25.029 -22.094 1.00 29.08 209 GLU A CA 1
ATOM 1528 C C . GLU A 1 209 ? -23.959 -24.086 -22.612 1.00 27.17 209 GLU A C 1
ATOM 1529 O O . GLU A 1 209 ? -24.292 -23.074 -23.236 1.00 26.88 209 GLU A O 1
ATOM 1535 N N . ILE A 1 210 ? -22.689 -24.397 -22.354 1.00 24.67 210 ILE A N 1
ATOM 1536 C CA . ILE A 1 210 ? -21.591 -23.501 -22.692 1.00 23.58 210 ILE A CA 1
ATOM 1537 C C . ILE A 1 210 ? -21.303 -23.559 -24.190 1.00 24.16 210 ILE A C 1
ATOM 1538 O O . ILE A 1 210 ? -21.629 -24.522 -24.883 1.00 23.35 210 ILE A O 1
ATOM 1543 N N . ASP A 1 211 ? -20.704 -22.490 -24.696 1.00 20.15 211 ASP A N 1
ATOM 1544 C CA . ASP A 1 211 ? -20.230 -22.411 -26.073 1.00 23.00 211 ASP A CA 1
ATOM 1545 C C . ASP A 1 211 ? -18.712 -22.341 -26.017 1.00 20.70 211 ASP A C 1
ATOM 1546 O O . ASP A 1 211 ? -18.155 -21.304 -25.647 1.00 22.02 211 ASP A O 1
ATOM 1551 N N . THR A 1 212 ? -18.042 -23.442 -26.365 1.00 23.03 212 THR A N 1
ATOM 1552 C CA . THR A 1 212 ? -16.582 -23.457 -26.411 1.00 21.94 212 THR A CA 1
ATOM 1553 C C . THR A 1 212 ? -16.030 -23.394 -27.833 1.00 22.19 212 THR A C 1
ATOM 1554 O O . THR A 1 212 ? -14.830 -23.620 -28.028 1.00 22.17 212 THR A O 1
ATOM 1558 N N . THR A 1 213 ? -16.864 -23.076 -28.830 1.00 20.10 213 THR A N 1
ATOM 1559 C CA . THR A 1 213 ? -16.397 -23.135 -30.215 1.00 18.65 213 THR A CA 1
ATOM 1560 C C . THR A 1 213 ? -15.298 -22.121 -30.501 1.00 24.52 213 THR A C 1
ATOM 1561 O O . THR A 1 213 ? -14.425 -22.383 -31.336 1.00 24.26 213 THR A O 1
ATOM 1565 N N . ASN A 1 214 ? -15.328 -20.957 -29.853 1.00 20.53 214 ASN A N 1
ATOM 1566 C CA . ASN A 1 214 ? -14.222 -20.029 -30.037 1.00 20.08 214 ASN A CA 1
ATOM 1567 C C . ASN A 1 214 ? -13.008 -20.440 -29.217 1.00 21.01 214 ASN A C 1
ATOM 1568 O O . ASN A 1 214 ? -11.874 -20.348 -29.693 1.00 20.19 214 ASN A O 1
ATOM 1573 N N . VAL A 1 215 ? -13.238 -20.904 -27.990 1.00 19.60 215 VAL A N 1
ATOM 1574 C CA . VAL A 1 215 ? -12.149 -21.256 -27.077 1.00 19.88 215 VAL A CA 1
ATOM 1575 C C . VAL A 1 215 ? -11.140 -22.174 -27.757 1.00 21.21 215 VAL A C 1
ATOM 1576 O O . VAL A 1 215 ? -9.923 -21.951 -27.690 1.00 20.98 215 VAL A O 1
ATOM 1580 N N . VAL A 1 216 ? -11.633 -23.226 -28.416 1.00 20.09 216 VAL A N 1
ATOM 1581 C CA . VAL A 1 216 ? -10.744 -24.257 -28.939 1.00 22.15 216 VAL A CA 1
ATOM 1582 C C . VAL A 1 216 ? -9.923 -23.803 -30.133 1.00 22.23 216 VAL A C 1
ATOM 1583 O O . VAL A 1 216 ? -9.016 -24.534 -30.541 1.00 21.76 216 VAL A O 1
ATOM 1587 N N . THR A 1 217 ? -10.192 -22.616 -30.693 1.00 21.22 217 THR A N 1
ATOM 1588 C CA . THR A 1 217 ? -9.407 -22.106 -31.815 1.00 21.28 217 THR A CA 1
ATOM 1589 C C . THR A 1 217 ? -8.176 -21.318 -31.385 1.00 23.31 217 THR A C 1
ATOM 1590 O O . THR A 1 217 ? -7.375 -20.950 -32.249 1.00 26.16 217 THR A O 1
ATOM 1594 N N . LEU A 1 218 ? -8.005 -21.053 -30.088 1.00 21.12 218 LEU A N 1
ATOM 1595 C CA . LEU A 1 218 ? -7.006 -20.114 -29.590 1.00 22.47 218 LEU A CA 1
ATOM 1596 C C . LEU A 1 218 ? -5.775 -20.876 -29.112 1.00 23.19 218 LEU A C 1
ATOM 1597 O O . LEU A 1 218 ? -5.875 -21.710 -28.207 1.00 22.03 218 LEU A O 1
ATOM 1602 N N . THR A 1 219 ? -4.611 -20.576 -29.694 1.00 20.49 219 THR A N 1
ATOM 1603 C CA . THR A 1 219 ? -3.414 -21.313 -29.296 1.00 19.96 219 THR A CA 1
ATOM 1604 C C . THR A 1 219 ? -2.647 -20.663 -28.148 1.00 24.13 219 THR A C 1
ATOM 1605 O O . THR A 1 219 ? -1.938 -21.366 -27.412 1.00 24.99 219 THR A O 1
ATOM 1609 N N . ASN A 1 220 ? -2.766 -19.354 -27.960 1.00 22.14 220 ASN A N 1
ATOM 1610 C CA . ASN A 1 220 ? -2.089 -18.689 -26.856 1.00 23.73 220 ASN A CA 1
ATOM 1611 C C . ASN A 1 220 ? -2.846 -18.979 -25.560 1.00 22.78 220 ASN A C 1
ATOM 1612 O O . ASN A 1 220 ? -4.072 -18.825 -25.504 1.00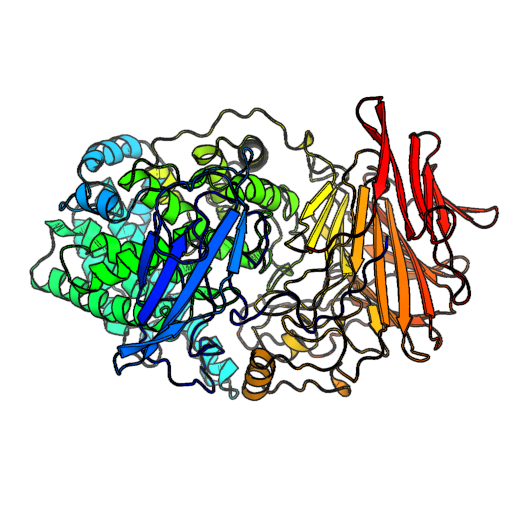 22.20 220 ASN A O 1
ATOM 1617 N N . ILE A 1 221 ? -2.127 -19.427 -24.524 1.00 22.27 221 ILE A N 1
ATOM 1618 C CA . ILE A 1 221 ? -2.830 -19.954 -23.353 1.00 21.18 221 ILE A CA 1
ATOM 1619 C C . ILE A 1 221 ? -3.478 -18.839 -22.527 1.00 20.00 221 ILE A C 1
ATOM 1620 O O . ILE A 1 221 ? -4.561 -19.038 -21.955 1.00 19.26 221 ILE A O 1
ATOM 1625 N N . VAL A 1 222 ? -2.873 -17.649 -22.466 1.00 19.83 222 VAL A N 1
ATOM 1626 C CA . VAL A 1 222 ? -3.559 -16.533 -21.814 1.00 18.98 222 VAL A CA 1
ATOM 1627 C C . VAL A 1 222 ? -4.877 -16.248 -22.513 1.00 20.66 222 VAL A C 1
ATOM 1628 O O . VAL A 1 222 ? -5.903 -16.008 -21.865 1.00 20.44 222 VAL A O 1
ATOM 1632 N N . GLN A 1 223 ? -4.874 -16.269 -23.852 1.00 19.66 223 GLN A N 1
ATOM 1633 C CA . GLN A 1 223 ? -6.100 -15.992 -24.583 1.00 21.48 223 GLN A CA 1
ATOM 1634 C C . GLN A 1 223 ? -7.105 -17.127 -24.421 1.00 17.76 223 GLN A C 1
ATOM 1635 O O . GLN A 1 223 ? -8.290 -16.882 -24.181 1.00 18.90 223 GLN A O 1
ATOM 1641 N N . ARG A 1 224 ? -6.649 -18.376 -24.524 1.00 18.17 224 ARG A N 1
ATOM 1642 C CA . ARG A 1 224 ? -7.556 -19.511 -24.408 1.00 19.31 224 ARG A CA 1
ATOM 1643 C C . ARG A 1 224 ? -8.267 -19.526 -23.052 1.00 20.56 224 ARG A C 1
ATOM 1644 O O . ARG A 1 224 ? -9.490 -19.707 -22.976 1.00 19.51 224 ARG A O 1
ATOM 1652 N N . GLU A 1 225 ? -7.509 -19.365 -21.965 1.00 18.92 225 GLU A N 1
ATOM 1653 C CA . GLU A 1 225 ? -8.129 -19.412 -20.640 1.00 17.80 225 GLU A CA 1
ATOM 1654 C C . GLU A 1 225 ? -9.028 -18.209 -20.415 1.00 17.77 225 GLU A C 1
ATOM 1655 O O . GLU A 1 225 ? -10.101 -18.337 -19.816 1.00 18.49 225 GLU A O 1
ATOM 1661 N N . SER A 1 226 ? -8.630 -17.039 -20.924 1.00 16.58 226 SER A N 1
ATOM 1662 C CA . SER A 1 226 ? -9.465 -15.853 -20.742 1.00 17.70 226 SER A CA 1
ATOM 1663 C C . SER A 1 226 ? -10.794 -15.998 -21.478 1.00 19.24 226 SER A C 1
ATOM 1664 O O . SER A 1 226 ? -11.855 -15.646 -20.939 1.00 17.08 226 SER A O 1
ATOM 1667 N N . ALA A 1 227 ? -10.755 -16.522 -22.707 1.00 17.72 227 ALA A N 1
ATOM 1668 C CA . ALA A 1 227 ? -11.983 -16.834 -23.432 1.00 17.40 227 ALA A CA 1
ATOM 1669 C C . ALA A 1 227 ? -12.840 -17.845 -22.673 1.00 19.02 227 ALA A C 1
ATOM 1670 O O . ALA A 1 227 ? -14.061 -17.686 -22.599 1.00 19.79 227 ALA A O 1
ATOM 1672 N N . LEU A 1 228 ? -12.222 -18.889 -22.110 1.00 14.10 228 LEU A N 1
ATOM 1673 C CA . LEU A 1 228 ? -12.988 -19.903 -21.378 1.00 17.53 228 LEU A CA 1
ATOM 1674 C C . LEU A 1 228 ? -13.695 -19.292 -20.170 1.00 18.14 228 LEU A C 1
ATOM 1675 O O . LEU A 1 228 ? -14.839 -19.652 -19.864 1.00 18.23 228 LEU A O 1
ATOM 1680 N N . ILE A 1 229 ? -13.016 -18.386 -19.460 1.00 17.79 229 ILE A N 1
ATOM 1681 C CA . ILE A 1 229 ? -13.647 -17.681 -18.344 1.00 16.58 229 ILE A CA 1
ATOM 1682 C C . ILE A 1 229 ? -14.883 -16.920 -18.834 1.00 16.85 229 ILE A C 1
ATOM 1683 O O . ILE A 1 229 ? -15.980 -17.073 -18.290 1.00 17.76 229 ILE A O 1
ATOM 1688 N N . ARG A 1 230 ? -14.737 -16.142 -19.914 1.00 17.20 230 ARG A N 1
ATOM 1689 C CA . ARG A 1 230 ? -15.879 -15.391 -20.450 1.00 18.19 230 ARG A CA 1
ATOM 1690 C C . ARG A 1 230 ? -17.028 -16.319 -20.831 1.00 18.74 230 ARG A C 1
ATOM 1691 O O . ARG A 1 230 ? -18.188 -16.058 -20.497 1.00 18.64 230 ARG A O 1
ATOM 1699 N N . GLU A 1 231 ? -16.725 -17.414 -21.531 1.00 19.08 231 GLU A N 1
ATOM 1700 C CA . GLU A 1 231 ? -17.797 -18.273 -22.033 1.00 16.72 231 GLU A CA 1
ATOM 1701 C C . GLU A 1 231 ? -18.525 -18.981 -20.903 1.00 18.72 231 GLU A C 1
ATOM 1702 O O . GLU A 1 231 ? -19.747 -19.144 -20.957 1.00 19.43 231 GLU A O 1
ATOM 1708 N N . SER A 1 232 ? -17.790 -19.425 -19.880 1.00 17.55 232 SER A N 1
ATOM 1709 C CA . SER A 1 232 ? -18.430 -20.071 -18.736 1.00 16.96 232 SER A CA 1
ATOM 1710 C C . SER A 1 232 ? -19.170 -19.060 -17.863 1.00 15.63 232 SER A C 1
ATOM 1711 O O . SER A 1 232 ? -20.229 -19.374 -17.314 1.00 17.14 232 SER A O 1
ATOM 1714 N N . ARG A 1 233 ? -18.630 -17.844 -17.706 1.00 17.94 233 ARG A N 1
ATOM 1715 C CA . ARG A 1 233 ? -19.343 -16.838 -16.916 1.00 16.28 233 ARG A CA 1
ATOM 1716 C C . ARG A 1 233 ? -20.690 -16.477 -17.541 1.00 18.01 233 ARG A C 1
ATOM 1717 O O . ARG A 1 233 ? -21.647 -16.161 -16.815 1.00 15.45 233 ARG A O 1
ATOM 1725 N N . LYS A 1 234 ? -20.794 -16.523 -18.875 1.00 18.63 234 LYS A N 1
ATOM 1726 C CA . LYS A 1 234 ? -22.082 -16.276 -19.524 1.00 17.59 234 LYS A CA 1
ATOM 1727 C C . LYS A 1 234 ? -23.174 -17.146 -18.914 1.00 19.04 234 LYS A C 1
ATOM 1728 O O . LYS A 1 234 ? -24.267 -16.665 -18.598 1.00 19.21 234 LYS A O 1
ATOM 1734 N N . ILE A 1 235 ? -22.878 -18.434 -18.736 1.00 18.56 235 ILE A N 1
ATOM 1735 C CA . ILE A 1 235 ? -23.876 -19.390 -18.261 1.00 17.90 235 ILE A CA 1
ATOM 1736 C C . ILE A 1 235 ? -24.076 -19.252 -16.757 1.00 18.74 235 ILE A C 1
ATOM 1737 O O . ILE A 1 235 ? -25.214 -19.221 -16.266 1.00 19.54 235 ILE A O 1
ATOM 1742 N N . VAL A 1 236 ? -22.973 -19.170 -16.006 1.00 18.10 236 VAL A N 1
ATOM 1743 C CA . VAL A 1 236 ? -23.062 -19.087 -14.551 1.00 15.46 236 VAL A CA 1
ATOM 1744 C C . VAL A 1 236 ? -23.793 -17.818 -14.136 1.00 16.73 236 VAL A C 1
ATOM 1745 O O . VAL A 1 236 ? -24.647 -17.837 -13.243 1.00 18.63 236 VAL A O 1
ATOM 1749 N N . ASP A 1 237 ? -23.466 -16.694 -14.776 1.00 18.68 237 ASP A N 1
ATOM 1750 C CA . ASP A 1 237 ? -24.109 -15.430 -14.436 1.00 17.47 237 ASP A CA 1
ATOM 1751 C C . ASP A 1 237 ? -25.587 -15.432 -14.801 1.00 17.86 237 ASP A C 1
ATOM 1752 O O . ASP A 1 237 ? -26.406 -14.865 -14.072 1.00 18.71 237 ASP A O 1
ATOM 1757 N N . ARG A 1 238 ? -25.946 -16.045 -15.932 1.00 18.16 238 ARG A N 1
ATOM 1758 C CA . ARG A 1 238 ? -27.356 -16.163 -16.290 1.00 20.92 238 ARG A CA 1
ATOM 1759 C C . ARG A 1 238 ? -28.115 -16.908 -15.205 1.00 20.29 238 ARG A C 1
ATOM 1760 O O . ARG A 1 238 ? -29.187 -16.476 -14.755 1.00 19.96 238 ARG A O 1
ATOM 1768 N N . GLU A 1 239 ? -27.553 -18.021 -14.748 1.00 17.99 239 GLU A N 1
ATOM 1769 C CA . GLU A 1 239 ? -28.254 -18.824 -13.761 1.00 17.76 239 GLU A CA 1
ATOM 1770 C C . GLU A 1 239 ? -28.174 -18.214 -12.361 1.00 19.74 239 GLU A C 1
ATOM 1771 O O . GLU A 1 239 ? -29.103 -18.390 -11.569 1.00 18.01 239 GLU A O 1
ATOM 1777 N N . GLU A 1 240 ? -27.112 -17.468 -12.033 1.00 17.56 240 GLU A N 1
ATOM 1778 C CA . GLU A 1 240 ? -27.110 -16.760 -10.756 1.00 19.26 240 GLU A CA 1
ATOM 1779 C C . GLU A 1 240 ? -28.290 -15.801 -10.665 1.00 17.52 240 GLU A C 1
ATOM 1780 O O . GLU A 1 240 ? -28.926 -15.678 -9.613 1.00 18.13 240 GLU A O 1
ATOM 1786 N N . ALA A 1 241 ? -28.583 -15.098 -11.754 1.00 18.98 241 ALA A N 1
ATOM 1787 C CA . ALA A 1 241 ? -29.698 -14.157 -11.723 1.00 21.45 241 ALA A CA 1
ATOM 1788 C C . ALA A 1 24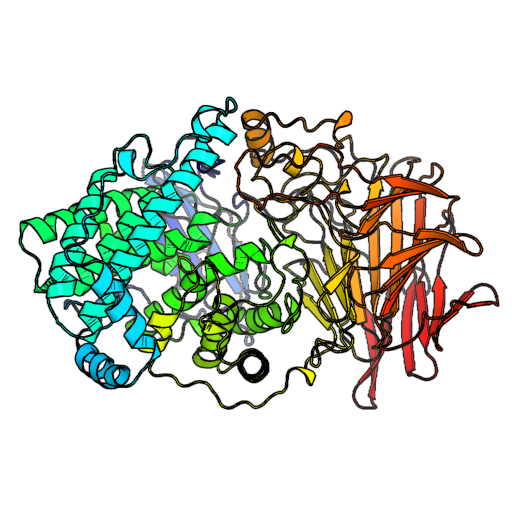1 ? -31.003 -14.890 -11.451 1.00 18.50 241 ALA A C 1
ATOM 1789 O O . ALA A 1 241 ? -31.871 -14.385 -10.733 1.00 19.10 241 ALA A O 1
ATOM 1791 N N . ASN A 1 242 ? -31.128 -16.108 -11.977 1.00 17.97 242 ASN A N 1
ATOM 1792 C CA . ASN A 1 242 ? -32.304 -16.930 -11.717 1.00 16.99 242 ASN A CA 1
ATOM 1793 C C . ASN A 1 242 ? -32.370 -17.358 -10.252 1.00 17.95 242 ASN A C 1
ATOM 1794 O O . ASN A 1 242 ? -33.408 -17.206 -9.599 1.00 16.07 242 ASN A O 1
ATOM 1799 N N . VAL A 1 243 ? -31.262 -17.885 -9.714 1.00 17.02 243 VAL A N 1
ATOM 1800 C CA . VAL A 1 243 ? -31.232 -18.320 -8.315 1.00 16.32 243 VAL A CA 1
ATOM 1801 C C . VAL A 1 243 ? -31.490 -17.147 -7.371 1.00 17.75 243 VAL A C 1
ATOM 1802 O O . VAL A 1 243 ? -32.251 -17.263 -6.403 1.00 18.90 243 VAL A O 1
ATOM 1806 N N . GLU A 1 244 ? -30.875 -15.997 -7.633 1.00 17.78 244 GLU A N 1
ATOM 1807 C CA . GLU A 1 244 ? -31.082 -14.869 -6.732 1.00 18.34 244 GLU A CA 1
ATOM 1808 C C . GLU A 1 244 ? -32.513 -14.351 -6.798 1.00 16.87 244 GLU A C 1
ATOM 1809 O O . GLU A 1 244 ? -33.053 -13.908 -5.779 1.00 18.15 244 GLU A O 1
ATOM 1815 N N . ALA A 1 245 ? -33.143 -14.394 -7.979 1.00 16.74 245 ALA A N 1
ATOM 1816 C CA . ALA A 1 245 ? -34.553 -14.020 -8.062 1.00 18.58 245 ALA A CA 1
ATOM 1817 C C . ALA A 1 245 ? -35.424 -15.019 -7.314 1.00 19.57 245 ALA A C 1
ATOM 1818 O O . ALA A 1 245 ? -36.412 -14.634 -6.680 1.00 18.90 245 ALA A O 1
ATOM 1820 N N . LEU A 1 246 ? -35.077 -16.308 -7.371 1.00 18.35 246 LEU A N 1
ATOM 1821 C CA . LEU A 1 246 ? -35.840 -17.303 -6.619 1.00 17.52 246 LEU A CA 1
ATOM 1822 C C . LEU A 1 246 ? -35.741 -17.071 -5.112 1.00 17.40 246 LEU A C 1
ATOM 1823 O O . LEU A 1 246 ? -36.750 -17.167 -4.396 1.00 15.94 246 LEU A O 1
ATOM 1828 N N . VAL A 1 247 ? -34.543 -16.766 -4.604 1.00 18.70 247 VAL A N 1
ATOM 1829 C CA . VAL A 1 247 ? -34.406 -16.496 -3.171 1.00 17.32 247 VAL A CA 1
ATOM 1830 C C . VAL A 1 247 ? -35.233 -15.273 -2.785 1.00 16.71 247 VAL A C 1
ATOM 1831 O O . VAL A 1 247 ? -35.981 -15.285 -1.797 1.00 18.68 247 VAL A O 1
ATOM 1835 N N . ARG A 1 248 ? -35.122 -14.201 -3.568 1.00 17.16 248 ARG A N 1
ATOM 1836 C CA . ARG A 1 248 ? -35.794 -12.969 -3.189 1.00 17.99 248 ARG A CA 1
ATOM 1837 C C . ARG A 1 248 ? -37.298 -13.086 -3.375 1.00 17.62 248 ARG A C 1
ATOM 1838 O O . ARG A 1 248 ? -38.070 -12.559 -2.562 1.00 19.56 248 ARG A O 1
ATOM 1846 N N . ALA A 1 249 ? -37.730 -13.808 -4.409 1.00 17.23 249 ALA A N 1
ATOM 1847 C CA . ALA A 1 249 ? -39.153 -14.084 -4.548 1.00 18.94 249 ALA A CA 1
ATOM 1848 C C . ALA A 1 249 ? -39.675 -14.843 -3.338 1.00 17.49 249 ALA A C 1
ATOM 1849 O O . ALA A 1 249 ? -40.762 -14.545 -2.829 1.00 17.98 249 ALA A O 1
ATOM 1851 N N . TYR A 1 250 ? -38.919 -15.824 -2.852 1.00 16.08 250 TYR A N 1
ATOM 1852 C CA . TYR A 1 250 ? -39.362 -16.497 -1.636 1.00 17.18 250 TYR A CA 1
ATOM 1853 C C . TYR A 1 250 ? -39.425 -15.517 -0.472 1.00 17.93 250 TYR A C 1
ATOM 1854 O O . TYR A 1 250 ? -40.382 -15.528 0.311 1.00 19.64 250 TYR A O 1
ATOM 1863 N N . LEU A 1 251 ? -38.423 -14.645 -0.349 1.00 17.57 251 LEU A N 1
ATOM 1864 C CA . LEU A 1 251 ? -38.408 -13.747 0.799 1.00 16.39 251 LEU A CA 1
ATOM 1865 C C . LEU A 1 251 ? -39.579 -12.777 0.758 1.00 18.57 251 LEU A C 1
ATOM 1866 O O . LEU A 1 251 ? -40.066 -12.355 1.811 1.00 20.70 251 LEU A O 1
ATOM 1871 N N . LEU A 1 252 ? -40.046 -12.421 -0.440 1.00 18.01 252 LEU A N 1
ATOM 1872 C CA . LEU A 1 252 ? -41.109 -11.431 -0.577 1.00 20.92 252 LEU A CA 1
ATOM 1873 C C . LEU A 1 252 ? -42.511 -12.030 -0.518 1.00 22.04 252 LEU A C 1
ATOM 1874 O O . LEU A 1 252 ? -43.475 -11.277 -0.350 1.00 20.64 252 LEU A O 1
ATOM 1879 N N . THR A 1 253 ? -42.650 -13.356 -0.633 1.00 18.99 253 THR A N 1
ATOM 1880 C CA . THR A 1 253 ? -43.956 -14.010 -0.715 1.00 21.39 253 THR A CA 1
ATOM 1881 C C . THR A 1 253 ? -44.135 -15.169 0.249 1.00 24.43 253 THR A C 1
ATOM 1882 O O . THR A 1 253 ? -45.285 -15.538 0.534 1.00 21.96 253 THR A O 1
ATOM 1886 N N . LYS A 1 254 ? -43.052 -15.784 0.711 1.00 17.85 254 LYS A N 1
ATOM 1887 C CA . LYS A 1 254 ? -43.060 -17.035 1.470 1.00 23.00 254 LYS A CA 1
ATOM 1888 C C . LYS A 1 254 ? -43.760 -18.169 0.723 1.00 24.09 254 LYS A C 1
ATOM 1889 O O . LYS A 1 254 ? -44.184 -19.164 1.330 1.00 23.44 254 LYS A O 1
ATOM 1895 N N . ASP A 1 255 ? -43.831 -18.086 -0.599 1.00 20.68 255 ASP A N 1
ATOM 1896 C CA . ASP A 1 255 ? -44.342 -19.197 -1.387 1.00 18.83 255 ASP A CA 1
ATOM 1897 C C . ASP A 1 255 ? -43.203 -20.182 -1.612 1.00 21.56 255 ASP A C 1
ATOM 1898 O O . ASP A 1 255 ? -42.209 -19.840 -2.262 1.00 18.40 255 ASP A O 1
ATOM 1903 N N . GLU A 1 256 ? -43.351 -21.407 -1.094 1.00 19.09 256 GLU A N 1
ATOM 1904 C CA . GLU A 1 256 ? -42.253 -22.357 -1.127 1.00 20.44 256 GLU A CA 1
ATOM 1905 C C . GLU A 1 256 ? -41.948 -22.897 -2.518 1.00 17.91 256 GLU A C 1
ATOM 1906 O O . GLU A 1 256 ? -40.916 -23.552 -2.681 1.00 18.96 256 GLU A O 1
ATOM 1912 N N . LYS A 1 257 ? -42.771 -22.610 -3.531 1.00 18.17 257 LYS A N 1
ATOM 1913 C CA . LYS A 1 257 ? -42.398 -23.013 -4.882 1.00 20.53 257 LYS A CA 1
ATOM 1914 C C . LYS A 1 257 ? -41.074 -22.382 -5.302 1.00 18.35 257 LYS A C 1
ATOM 1915 O O . LYS A 1 257 ? -40.296 -23.001 -6.043 1.00 17.83 257 LYS A O 1
ATOM 1921 N N . TYR A 1 258 ? -40.767 -21.186 -4.787 1.00 17.61 258 TYR A N 1
ATOM 1922 C CA . TYR A 1 258 ? -39.482 -20.557 -5.074 1.00 17.79 258 TYR A CA 1
ATOM 1923 C C . TYR A 1 258 ? -38.333 -21.214 -4.310 1.00 18.64 258 TYR A C 1
ATOM 1924 O O . TYR A 1 258 ? -37.207 -21.273 -4.825 1.00 18.07 258 TYR A O 1
ATOM 1933 N N . TYR A 1 259 ? -38.592 -21.725 -3.101 1.00 17.77 259 TYR A N 1
ATOM 1934 C CA . TYR A 1 259 ? -37.575 -22.495 -2.387 1.00 17.47 259 TYR A CA 1
ATOM 1935 C C . TYR A 1 259 ? -37.238 -23.780 -3.140 1.00 18.24 259 TYR A C 1
ATOM 1936 O O . TYR A 1 259 ? -36.062 -24.104 -3.338 1.00 17.86 259 TYR A O 1
ATOM 1945 N N . ARG A 1 260 ? -38.258 -24.525 -3.582 1.00 18.21 260 ARG A N 1
ATOM 1946 C CA . ARG A 1 260 ? -37.997 -25.807 -4.237 1.00 18.89 260 ARG A CA 1
ATOM 1947 C C . ARG A 1 260 ? -37.177 -25.620 -5.513 1.00 19.14 260 ARG A C 1
ATOM 1948 O O . ARG A 1 260 ? -36.161 -26.304 -5.726 1.00 18.39 260 ARG A O 1
ATOM 1956 N N . GLU A 1 261 ? -37.596 -24.689 -6.371 1.00 18.86 261 GLU A N 1
ATOM 1957 C CA . GLU A 1 261 ? -36.837 -24.437 -7.590 1.00 20.12 261 GLU A CA 1
ATOM 1958 C C . GLU A 1 261 ? -35.486 -23.794 -7.285 1.00 17.68 261 GLU A C 1
ATOM 1959 O O . GLU A 1 261 ? -34.492 -24.098 -7.960 1.00 20.19 261 GLU A O 1
ATOM 1965 N N . GLY A 1 262 ? -35.419 -22.934 -6.264 1.00 18.18 262 GLY A N 1
ATOM 1966 C CA . GLY A 1 262 ? -34.131 -22.364 -5.868 1.00 17.87 262 GLY A CA 1
ATOM 1967 C C . GLY A 1 262 ? -33.108 -23.437 -5.533 1.00 17.85 262 GLY A C 1
ATOM 1968 O O . GLY A 1 262 ? -31.979 -23.421 -6.037 1.00 18.02 262 GLY A O 1
ATOM 1969 N N . ILE A 1 263 ? -33.505 -24.408 -4.710 1.00 18.67 263 ILE A N 1
ATOM 1970 C CA . ILE A 1 263 ? -32.609 -25.506 -4.350 1.00 18.03 263 ILE A CA 1
ATOM 1971 C C . ILE A 1 263 ? -32.293 -26.368 -5.565 1.00 19.76 263 ILE A C 1
ATOM 1972 O O . ILE A 1 263 ? -31.142 -26.778 -5.769 1.00 18.27 263 ILE A O 1
ATOM 1977 N N . ASN A 1 264 ? -33.313 -26.685 -6.367 1.00 17.82 264 ASN A N 1
ATOM 1978 C CA . ASN A 1 264 ? -33.104 -27.495 -7.569 1.00 21.49 264 ASN A CA 1
ATOM 1979 C C . ASN A 1 264 ? -32.062 -26.857 -8.488 1.00 20.01 264 ASN A C 1
ATOM 1980 O O . ASN A 1 264 ? -31.063 -27.488 -8.859 1.00 21.36 264 ASN A O 1
ATOM 1985 N N . ARG A 1 265 ? -32.260 -25.584 -8.828 1.00 20.37 265 ARG A N 1
ATOM 1986 C CA . ARG A 1 265 ? -31.348 -24.900 -9.738 1.00 19.75 265 ARG A CA 1
ATOM 1987 C C . ARG A 1 265 ? -29.959 -24.743 -9.124 1.00 18.15 265 ARG A C 1
ATOM 1988 O O . ARG A 1 265 ? -28.949 -25.045 -9.772 1.00 20.51 265 ARG A O 1
ATOM 1996 N N . LEU A 1 266 ? -29.882 -24.282 -7.871 1.00 17.78 266 LEU A N 1
ATOM 1997 C CA . LEU A 1 266 ? -28.566 -24.104 -7.262 1.00 17.73 266 LEU A CA 1
ATOM 1998 C C . LEU A 1 266 ? -27.817 -25.426 -7.160 1.00 19.25 266 LEU A C 1
ATOM 1999 O O . LEU A 1 266 ? -26.600 -25.466 -7.380 1.00 17.61 266 LEU A O 1
ATOM 2004 N N . SER A 1 267 ? -28.522 -26.523 -6.828 1.00 16.55 267 SER A N 1
ATOM 2005 C CA . SER A 1 267 ? -27.840 -27.817 -6.762 1.00 17.70 267 SER A CA 1
ATOM 2006 C C . SER A 1 267 ? -27.212 -28.187 -8.098 1.00 18.73 267 SER A C 1
ATOM 2007 O O . SER A 1 267 ? -26.098 -28.721 -8.134 1.00 17.05 267 SER A O 1
ATOM 2010 N N . GLU A 1 268 ? -27.918 -27.933 -9.206 1.00 16.67 268 GLU A N 1
ATOM 2011 C CA . GLU A 1 268 ? -27.350 -28.183 -10.528 1.00 20.34 268 GLU A CA 1
ATOM 2012 C C . GLU A 1 268 ? -26.084 -27.354 -10.751 1.00 18.26 268 GLU A C 1
ATOM 2013 O O . GLU A 1 268 ? -25.053 -27.882 -11.187 1.00 17.99 268 GLU A O 1
ATOM 2019 N N . ILE A 1 269 ? -26.137 -26.054 -10.453 1.00 17.56 269 ILE A N 1
ATOM 2020 C CA . ILE A 1 269 ? -24.962 -25.209 -10.681 1.00 16.46 269 ILE A CA 1
ATOM 2021 C C . ILE A 1 269 ? -23.787 -25.689 -9.840 1.00 21.07 269 ILE A C 1
ATOM 2022 O O . ILE A 1 269 ? -22.647 -25.742 -10.317 1.00 18.51 269 ILE A O 1
ATOM 2027 N N . LEU A 1 270 ? -24.034 -26.031 -8.572 1.00 17.45 270 LEU A N 1
ATOM 2028 C CA . LEU A 1 270 ? -22.925 -26.462 -7.727 1.00 16.48 270 LEU A CA 1
ATOM 2029 C C . LEU A 1 270 ? -22.259 -27.710 -8.290 1.00 19.11 270 LEU A C 1
ATOM 2030 O O . LEU A 1 270 ? -21.045 -27.876 -8.157 1.00 19.91 270 LEU A O 1
ATOM 2035 N N . SER A 1 271 ? -23.026 -28.581 -8.950 1.00 18.67 271 SER A N 1
ATOM 2036 C CA . SER A 1 271 ? -22.437 -29.784 -9.530 1.00 19.54 271 SER A CA 1
ATOM 2037 C C . SER A 1 271 ? -21.478 -29.489 -10.685 1.00 21.38 271 SER A C 1
ATOM 2038 O O . SER A 1 271 ? -20.724 -30.391 -11.083 1.00 20.50 271 SER A O 1
ATOM 2041 N N . TRP A 1 272 ? -21.470 -28.259 -11.219 1.00 19.86 272 TRP A N 1
ATOM 2042 C CA . TRP A 1 272 ? -20.544 -27.860 -12.277 1.00 21.25 272 TRP A CA 1
ATOM 2043 C C . TRP A 1 272 ? -19.140 -27.567 -11.759 1.00 19.92 272 TRP A C 1
ATOM 2044 O O . TRP A 1 272 ? -18.230 -27.339 -12.567 1.00 18.84 272 TRP A O 1
ATOM 2055 N N . GLN A 1 273 ? -18.989 -27.494 -10.434 1.00 20.34 273 GLN A N 1
ATOM 2056 C CA . GLN A 1 273 ? -17.774 -27.077 -9.740 1.00 21.71 273 GLN A CA 1
ATOM 2057 C C . GLN A 1 273 ? -16.482 -27.636 -10.310 1.00 20.85 273 GLN A C 1
ATOM 2058 O O . GLN A 1 273 ? -15.499 -26.910 -10.486 1.00 20.07 273 GLN A O 1
ATOM 2064 N N . LYS A 1 274 ? -16.435 -28.948 -10.486 1.00 20.97 274 LYS A N 1
ATOM 2065 C CA . LYS A 1 274 ? -15.198 -29.611 -10.863 1.00 21.94 274 LYS A CA 1
ATOM 2066 C C . LYS A 1 274 ? -15.056 -29.772 -12.372 1.00 20.94 274 LYS A C 1
ATOM 2067 O O . LYS A 1 274 ? -14.114 -30.429 -12.821 1.00 19.52 274 LYS A O 1
ATOM 2073 N N . SER A 1 275 ? -15.942 -29.159 -13.155 1.00 20.36 275 SER A N 1
ATOM 2074 C CA . SER A 1 275 ? -15.847 -29.210 -14.608 1.00 22.92 275 SER A CA 1
ATOM 2075 C C . SER A 1 275 ? -14.596 -28.494 -15.095 1.00 19.87 275 SER A C 1
ATOM 2076 O O . SER A 1 275 ? -14.230 -27.432 -14.588 1.00 17.90 275 SER A O 1
ATOM 2079 N N . LYS A 1 276 ? -13.951 -29.075 -16.110 1.00 21.25 276 LYS A N 1
ATOM 2080 C CA . LYS A 1 276 ? -12.822 -28.403 -16.744 1.00 22.40 276 LYS A CA 1
ATOM 2081 C C . LYS A 1 276 ? -13.218 -27.064 -17.358 1.00 21.04 276 LYS A C 1
ATOM 2082 O O . LYS A 1 276 ? -12.338 -26.246 -17.655 1.00 20.52 276 LYS A O 1
ATOM 2088 N N . TYR A 1 277 ? -14.512 -26.825 -17.558 1.00 18.02 277 TYR A N 1
ATOM 2089 C CA . TYR A 1 277 ? -15.007 -25.566 -18.099 1.00 19.86 277 TYR A CA 1
ATOM 2090 C C . TYR A 1 277 ? -15.348 -24.535 -17.037 1.00 22.07 277 TYR A C 1
ATOM 2091 O O . TYR A 1 277 ? -15.689 -23.406 -17.396 1.00 22.22 277 TYR A O 1
ATOM 2100 N N . PHE A 1 278 ? -15.296 -24.890 -15.754 1.00 20.41 278 PHE A N 1
ATOM 2101 C CA . PHE A 1 278 ? -15.692 -23.979 -14.678 1.00 20.74 278 PHE A CA 1
ATOM 2102 C C . PHE A 1 278 ? -14.470 -23.147 -14.298 1.00 15.96 278 PHE A C 1
ATOM 2103 O O . PHE A 1 278 ? -13.713 -23.493 -13.392 1.00 20.57 278 PHE A O 1
ATOM 2111 N N . ALA A 1 279 ? -14.273 -22.023 -14.988 1.00 18.23 279 ALA A N 1
ATOM 2112 C CA . ALA A 1 279 ? -12.986 -21.343 -14.960 1.00 19.17 279 ALA A CA 1
ATOM 2113 C C . ALA A 1 279 ? -13.085 -19.954 -14.336 1.00 17.94 279 ALA A C 1
ATOM 2114 O O . ALA A 1 279 ? -14.089 -19.259 -14.486 1.00 18.87 279 ALA A O 1
ATOM 2116 N N . GLY A 1 280 ? -12.014 -19.550 -13.665 1.00 18.21 280 GLY A N 1
ATOM 2117 C CA . GLY A 1 280 ? -11.891 -18.189 -13.178 1.00 18.26 280 GLY A CA 1
ATOM 2118 C C . GLY A 1 280 ? -12.504 -18.011 -11.798 1.00 19.90 280 GLY A C 1
ATOM 2119 O O . GLY A 1 280 ? -13.348 -18.792 -11.348 1.00 19.45 280 GLY A O 1
ATOM 2120 N N . ASP A 1 281 ? -12.081 -16.937 -11.121 1.00 16.75 281 ASP A N 1
ATOM 2121 C CA . ASP A 1 281 ? -12.452 -16.800 -9.717 1.00 18.25 281 ASP A CA 1
ATOM 2122 C C . ASP A 1 281 ? -13.838 -16.190 -9.532 1.00 17.79 281 ASP A C 1
ATOM 2123 O O . ASP A 1 281 ? -14.492 -16.466 -8.523 1.00 15.95 281 ASP A O 1
ATOM 2128 N N . PHE A 1 282 ? -14.341 -15.409 -10.488 1.00 19.83 282 PHE A N 1
ATOM 2129 C CA . PHE A 1 282 ? -15.707 -14.916 -10.317 1.00 18.37 282 PHE A CA 1
ATOM 2130 C C . PHE A 1 282 ? -16.706 -16.075 -10.289 1.00 17.09 282 PHE A C 1
ATOM 2131 O O . PHE A 1 282 ? -17.620 -16.089 -9.462 1.00 17.84 282 PHE A O 1
ATOM 2139 N N . ASN A 1 283 ? -16.537 -17.064 -11.176 1.00 16.48 283 ASN A N 1
ATOM 2140 C CA . ASN A 1 283 ? -17.436 -18.215 -11.157 1.00 15.65 283 ASN A CA 1
ATOM 2141 C C . ASN A 1 283 ? -17.410 -18.914 -9.805 1.00 16.18 283 ASN A C 1
ATOM 2142 O O . ASN A 1 283 ? -18.465 -19.272 -9.272 1.00 16.60 283 ASN A O 1
ATOM 2147 N N . LEU A 1 284 ? -16.219 -19.126 -9.233 1.00 16.89 284 LEU A N 1
ATOM 2148 C CA . LEU A 1 284 ? -16.155 -19.780 -7.925 1.00 15.62 284 LEU A CA 1
ATOM 2149 C C . LEU A 1 284 ? -16.797 -18.920 -6.843 1.00 16.33 284 LEU A C 1
ATOM 2150 O O . LEU A 1 284 ? -17.534 -19.431 -5.984 1.00 16.79 284 LEU A O 1
ATOM 2155 N N . SER A 1 285 ? -16.544 -17.609 -6.872 1.00 14.93 285 SER A N 1
ATOM 2156 C CA . SER A 1 285 ? -17.177 -16.732 -5.893 1.00 16.47 285 SER A CA 1
ATOM 2157 C C . SER A 1 285 ? -18.689 -16.731 -6.059 1.00 15.74 285 SER A C 1
ATOM 2158 O O . SER A 1 285 ? -19.425 -16.593 -5.071 1.00 17.25 285 SER A O 1
ATOM 2161 N N . THR A 1 286 ? -19.172 -16.908 -7.288 1.00 16.31 286 THR A N 1
ATOM 2162 C CA . THR A 1 286 ? -20.613 -16.937 -7.510 1.00 15.32 286 THR A CA 1
ATOM 2163 C C . THR A 1 286 ? -21.268 -18.122 -6.787 1.00 16.60 286 THR A C 1
ATOM 2164 O O . THR A 1 286 ? -22.370 -17.993 -6.227 1.00 15.17 286 THR A O 1
ATOM 2168 N N . LEU A 1 287 ? -20.595 -19.274 -6.754 1.00 15.64 287 LEU A N 1
ATOM 2169 C CA . LEU A 1 287 ? -21.087 -20.400 -5.961 1.00 16.67 287 LEU A CA 1
ATOM 2170 C C . LEU A 1 287 ? -21.189 -20.047 -4.478 1.00 17.23 287 LEU A C 1
ATOM 2171 O O . LEU A 1 287 ? -22.163 -20.419 -3.809 1.00 16.88 287 LEU A O 1
ATOM 2176 N N . LEU A 1 288 ? -20.173 -19.367 -3.935 1.00 17.09 288 LEU A N 1
ATOM 2177 C CA . LEU A 1 288 ? -20.212 -18.953 -2.534 1.00 17.34 288 LEU A CA 1
ATOM 2178 C C . LEU A 1 288 ? -21.380 -18.004 -2.277 1.00 15.12 288 LEU A C 1
ATOM 2179 O O . LEU A 1 288 ? -22.146 -18.182 -1.318 1.00 16.49 288 LEU A O 1
ATOM 2184 N N . SER A 1 289 ? -21.551 -17.022 -3.167 1.00 15.76 289 SER A N 1
ATOM 2185 C CA . SER A 1 289 ? -22.613 -16.024 -3.050 1.00 14.84 289 SER A CA 1
ATOM 2186 C C . SER A 1 289 ? -23.992 -16.670 -3.048 1.00 17.22 289 SER A C 1
ATOM 2187 O O . SER A 1 289 ? -24.817 -16.402 -2.165 1.00 15.08 289 SER A O 1
ATOM 2190 N N . MET A 1 290 ? -24.267 -17.517 -4.047 1.00 16.25 290 MET A N 1
ATOM 2191 C CA . MET A 1 290 ? -25.575 -18.164 -4.132 1.00 16.01 290 MET A CA 1
ATOM 2192 C C . MET A 1 290 ? -25.813 -19.103 -2.961 1.00 14.78 290 MET A C 1
ATOM 2193 O O . MET A 1 290 ? -26.936 -19.200 -2.452 1.00 16.25 290 MET A O 1
ATOM 2198 N N . SER A 1 291 ? -24.772 -19.815 -2.522 1.00 14.54 291 SER A N 1
ATOM 2199 C CA . SER A 1 291 ? -24.925 -20.671 -1.350 1.00 16.42 291 SER A CA 1
ATOM 2200 C C . SER A 1 291 ? -25.253 -19.854 -0.111 1.00 16.00 291 SER A C 1
ATOM 2201 O O . SER A 1 291 ? -26.062 -20.277 0.725 1.00 17.39 291 SER A O 1
ATOM 2204 N N . THR A 1 292 ? -24.644 -18.677 0.027 1.00 17.30 292 THR A N 1
ATOM 2205 C CA . THR A 1 292 ? -24.982 -17.786 1.134 1.00 17.45 292 THR A CA 1
ATOM 2206 C C . THR A 1 292 ? -26.441 -17.352 1.067 1.00 19.02 292 THR A C 1
ATOM 2207 O O . THR A 1 292 ? -27.156 -17.349 2.083 1.00 16.21 292 THR A O 1
ATOM 2211 N N . SER A 1 293 ? -26.890 -16.947 -0.122 1.00 16.62 293 SER A N 1
ATOM 2212 C CA . SER A 1 293 ? -28.259 -16.461 -0.274 1.00 17.51 293 SER A CA 1
ATOM 2213 C C . SER A 1 293 ? -29.264 -17.552 0.056 1.00 16.29 293 SER A C 1
ATOM 2214 O O . SER A 1 293 ? -30.252 -17.303 0.757 1.00 17.92 293 SER A O 1
ATOM 2217 N N . ALA A 1 294 ? -29.028 -18.765 -0.446 1.00 14.95 294 ALA A N 1
ATOM 2218 C CA . ALA A 1 294 ? -29.954 -19.861 -0.193 1.00 14.10 294 ALA A CA 1
ATOM 2219 C C . ALA A 1 294 ? -29.878 -20.336 1.258 1.00 17.36 294 ALA A C 1
ATOM 2220 O O . ALA A 1 294 ? -30.909 -20.646 1.867 1.00 17.37 294 ALA A O 1
ATOM 2222 N N . TYR A 1 295 ? -28.673 -20.396 1.832 1.00 14.98 295 TYR A N 1
ATOM 2223 C CA . TYR A 1 295 ? -28.551 -20.805 3.231 1.00 17.29 295 TYR A CA 1
ATOM 2224 C C . TYR A 1 295 ? -29.279 -19.833 4.159 1.00 17.59 295 TYR A C 1
ATOM 2225 O O . TYR A 1 295 ? -30.072 -20.249 5.016 1.00 16.51 295 TYR A O 1
ATOM 2234 N N . ASP A 1 296 ? -29.013 -18.533 4.014 1.00 17.57 296 ASP A N 1
ATOM 2235 C CA . ASP A 1 296 ? -29.617 -17.545 4.907 1.00 18.12 296 ASP A CA 1
ATOM 2236 C C . ASP A 1 296 ? -31.114 -17.401 4.649 1.00 19.73 296 ASP A C 1
ATOM 2237 O O . ASP A 1 296 ? -31.903 -17.297 5.599 1.00 17.32 296 ASP A O 1
ATOM 2242 N N . GLY A 1 297 ? -31.523 -17.391 3.377 1.00 15.50 297 GLY A N 1
ATOM 2243 C CA . GLY A 1 297 ? -32.919 -17.155 3.033 1.00 17.05 297 GLY A CA 1
ATOM 2244 C C . GLY A 1 297 ? -33.832 -18.354 3.189 1.00 18.01 297 GLY A C 1
ATOM 2245 O O . GLY A 1 297 ? -35.000 -18.201 3.569 1.00 18.31 297 GLY A O 1
ATOM 2246 N N . PHE A 1 298 ? -33.333 -19.550 2.877 1.00 14.37 298 PHE A N 1
ATOM 2247 C CA . PHE A 1 298 ? -34.117 -20.777 3.008 1.00 16.95 298 PHE A CA 1
ATOM 2248 C C . PHE A 1 298 ? -33.828 -21.534 4.303 1.00 16.40 298 PHE A C 1
ATOM 2249 O O . PHE A 1 298 ? -34.273 -22.678 4.444 1.00 19.74 298 PHE A O 1
ATOM 2257 N N . TYR A 1 299 ? -33.085 -20.935 5.234 1.00 18.24 299 TYR A N 1
ATOM 2258 C CA . TYR A 1 299 ? -32.528 -21.664 6.373 1.00 18.91 299 TYR A CA 1
ATOM 2259 C C . TYR A 1 299 ? -33.557 -22.534 7.069 1.00 17.39 299 TYR A C 1
ATOM 2260 O O . TYR A 1 299 ? -33.310 -23.714 7.340 1.00 18.26 299 TYR A O 1
ATOM 2269 N N . ASN A 1 300 ? -34.713 -21.964 7.383 1.00 18.26 300 ASN A N 1
ATOM 2270 C CA . ASN A 1 300 ? -35.668 -22.677 8.220 1.00 21.59 300 ASN A CA 1
ATOM 2271 C C . ASN A 1 300 ? -36.436 -23.758 7.470 1.00 22.79 300 ASN A C 1
ATOM 2272 O O . ASN A 1 300 ? -37.205 -24.489 8.103 1.00 23.28 300 ASN A O 1
ATOM 2277 N N . LEU A 1 301 ? -36.220 -23.906 6.162 1.00 18.38 301 LEU A N 1
ATOM 2278 C CA . LEU A 1 301 ? -36.828 -24.968 5.363 1.00 20.37 301 LEU A CA 1
ATOM 2279 C C . LEU A 1 301 ? -35.872 -26.095 4.994 1.00 22.11 301 LEU A C 1
ATOM 2280 O O . LEU A 1 301 ? -36.326 -27.122 4.473 1.00 22.42 301 LEU A O 1
ATOM 2285 N N . LEU A 1 302 ? -34.573 -25.929 5.222 1.00 17.93 302 LEU A N 1
ATOM 2286 C CA . LEU A 1 302 ? -33.589 -26.847 4.658 1.00 19.97 302 LEU A CA 1
ATOM 2287 C C . LEU A 1 302 ? -33.714 -28.250 5.237 1.00 18.37 302 LEU A C 1
ATOM 2288 O O . LEU A 1 302 ? -33.851 -28.413 6.449 1.00 18.19 302 LEU A O 1
ATOM 2293 N N . SER A 1 303 ? -33.654 -29.268 4.363 1.00 16.08 303 SER A N 1
ATOM 2294 C CA . SER A 1 303 ? -33.448 -30.643 4.812 1.00 19.01 303 SER A CA 1
ATOM 2295 C C . SER A 1 303 ? -32.037 -30.793 5.379 1.00 18.16 303 SER A C 1
ATOM 2296 O O . SER A 1 303 ? -31.173 -29.937 5.157 1.00 18.73 303 SER A O 1
ATOM 2299 N N . PRO A 1 304 ? -31.783 -31.848 6.151 1.00 17.60 304 PRO A N 1
ATOM 2300 C CA . PRO A 1 304 ? -30.409 -32.061 6.624 1.00 17.70 304 PRO A CA 1
ATOM 2301 C C . PRO A 1 304 ? -29.412 -32.113 5.483 1.00 17.58 304 PRO A C 1
ATOM 2302 O O . PRO A 1 304 ? -28.338 -31.499 5.562 1.00 18.88 304 PRO A O 1
ATOM 2306 N N . GLU A 1 305 ? -29.750 -32.837 4.412 1.00 18.55 305 GLU A N 1
ATOM 2307 C CA . GLU A 1 305 ? -28.850 -32.948 3.269 1.00 17.10 305 GLU A CA 1
ATOM 2308 C C . GLU A 1 305 ? -28.684 -31.606 2.558 1.00 16.83 305 GLU A C 1
ATOM 2309 O O . GLU A 1 305 ? -27.578 -31.263 2.126 1.00 19.26 305 GLU A O 1
ATOM 2315 N N . GLU A 1 306 ? -29.762 -30.827 2.431 1.00 16.83 306 GLU A N 1
ATOM 2316 C CA . GLU A 1 306 ? -29.646 -29.507 1.807 1.00 18.17 306 GLU A CA 1
ATOM 2317 C C . GLU A 1 306 ? -28.737 -28.590 2.621 1.00 20.34 306 GLU A C 1
ATOM 2318 O O . GLU A 1 306 ? -27.880 -27.890 2.066 1.00 18.99 306 GLU A O 1
ATOM 2324 N N . LYS A 1 307 ? -28.901 -28.588 3.946 1.00 19.12 307 LYS A N 1
ATOM 2325 C CA . LYS A 1 307 ? -28.079 -27.722 4.786 1.00 18.07 307 LYS A CA 1
ATOM 2326 C C . LYS A 1 307 ? -26.611 -28.128 4.716 1.00 19.98 307 LYS A C 1
ATOM 2327 O O . LYS A 1 307 ? -25.719 -27.272 4.663 1.00 20.89 307 LYS A O 1
ATOM 2333 N N . GLN A 1 308 ? -26.341 -29.434 4.689 1.00 18.41 308 GLN A N 1
ATOM 2334 C CA . GLN A 1 308 ? -24.957 -29.896 4.591 1.00 22.41 308 GLN A CA 1
ATOM 2335 C C . GLN A 1 308 ? -24.347 -29.518 3.245 1.00 20.13 308 GLN A C 1
ATOM 2336 O O . GLN A 1 308 ? -23.163 -29.170 3.167 1.00 19.16 308 GLN A O 1
ATOM 2342 N N . LEU A 1 309 ? -25.135 -29.605 2.171 1.00 17.18 309 LEU A N 1
ATOM 2343 C CA . LEU A 1 309 ? -24.655 -29.191 0.855 1.00 18.23 309 LEU A CA 1
ATOM 2344 C C . LEU A 1 309 ? -24.222 -27.729 0.861 1.00 19.32 309 LEU A C 1
ATOM 2345 O O . LEU A 1 309 ? -23.104 -27.395 0.438 1.00 18.39 309 LEU A O 1
ATOM 2350 N N . LEU A 1 310 ? -25.094 -26.840 1.343 1.00 16.67 310 LEU A N 1
ATOM 2351 C CA . LEU A 1 310 ? -24.757 -25.419 1.353 1.00 16.77 310 LEU A CA 1
ATOM 2352 C C . LEU A 1 310 ? -23.578 -25.146 2.279 1.00 20.19 310 LEU A C 1
ATOM 2353 O O . LEU A 1 310 ? -22.643 -24.428 1.910 1.00 19.00 310 LEU A O 1
ATOM 2358 N N . LEU A 1 311 ? -23.591 -25.730 3.483 1.00 18.72 311 LEU A N 1
ATOM 2359 C CA . LEU A 1 311 ? -22.511 -25.457 4.431 1.00 21.20 311 LEU A CA 1
ATOM 2360 C C . LEU A 1 311 ? -21.179 -26.036 3.956 1.00 19.91 311 LEU A C 1
ATOM 2361 O O . LEU A 1 311 ? -20.126 -25.429 4.172 1.00 19.16 311 LEU A O 1
ATOM 2366 N N . ASP A 1 312 ? -21.199 -27.210 3.319 1.00 17.05 312 ASP A N 1
ATOM 2367 C CA . ASP A 1 312 ? -19.963 -27.771 2.776 1.00 21.04 312 ASP A CA 1
ATOM 2368 C C . ASP A 1 312 ? -19.321 -26.811 1.794 1.00 17.93 312 ASP A C 1
ATOM 2369 O O . ASP A 1 312 ? -18.095 -26.645 1.782 1.00 18.79 312 ASP A O 1
ATOM 2374 N N . ASN A 1 313 ? -20.136 -26.186 0.946 1.00 18.63 313 ASN A N 1
ATOM 2375 C CA . ASN A 1 313 ? -19.604 -25.306 -0.088 1.00 19.19 313 ASN A CA 1
ATOM 2376 C C . ASN A 1 313 ? -19.230 -23.937 0.468 1.00 17.50 313 ASN A C 1
ATOM 2377 O O . ASN A 1 313 ? -18.274 -23.319 -0.018 1.00 16.97 313 ASN A O 1
ATOM 2382 N N . ILE A 1 314 ? -19.945 -23.450 1.486 1.00 16.90 314 ILE A N 1
ATOM 2383 C CA . ILE A 1 314 ? -19.494 -22.235 2.164 1.00 15.80 314 ILE A CA 1
ATOM 2384 C C . ILE A 1 314 ? -18.140 -22.470 2.814 1.00 17.06 314 ILE A C 1
ATOM 2385 O O . ILE A 1 314 ? -17.228 -21.649 2.682 1.00 17.86 314 ILE A O 1
ATOM 2390 N N . ARG A 1 315 ? -17.994 -23.586 3.543 1.00 15.55 315 ARG A N 1
ATOM 2391 C CA . ARG A 1 315 ? -16.708 -23.901 4.170 1.00 17.38 315 ARG A CA 1
ATOM 2392 C C . ARG A 1 315 ? -15.602 -24.017 3.128 1.00 17.00 315 ARG A C 1
ATOM 2393 O O . ARG A 1 315 ? -14.503 -23.467 3.296 1.00 17.05 315 ARG A O 1
ATOM 2401 N N . LYS A 1 316 ? -15.868 -24.770 2.062 1.00 15.49 316 LYS A N 1
ATOM 2402 C CA . LYS A 1 316 ? -14.864 -25.008 1.032 1.00 17.24 316 LYS A CA 1
ATOM 2403 C C . LYS A 1 316 ? -14.457 -23.706 0.352 1.00 19.36 316 LYS A C 1
ATOM 2404 O O . LYS A 1 316 ? -13.266 -23.380 0.274 1.00 15.55 316 LYS A O 1
ATOM 2410 N N . ILE A 1 317 ? -15.436 -22.941 -0.139 1.00 15.77 317 ILE A N 1
ATOM 2411 C CA . ILE A 1 317 ? -15.081 -21.822 -0.999 1.00 14.98 317 ILE A CA 1
ATOM 2412 C C . ILE A 1 317 ? -14.695 -20.588 -0.179 1.00 16.71 317 ILE A C 1
ATOM 2413 O O . ILE A 1 317 ? -13.791 -19.843 -0.572 1.00 15.28 317 ILE A O 1
ATOM 2418 N N . GLY A 1 318 ? -15.305 -20.379 0.990 1.00 15.06 318 GLY A N 1
ATOM 2419 C CA . GLY A 1 318 ? -14.849 -19.299 1.863 1.00 18.70 318 GLY A CA 1
ATOM 2420 C C . GLY A 1 318 ? -13.409 -19.470 2.330 1.00 18.66 318 GLY A C 1
ATOM 2421 O O . GLY A 1 318 ? -12.632 -18.509 2.363 1.00 18.04 318 GLY A O 1
ATOM 2422 N N . ASP A 1 319 ? -13.036 -20.694 2.708 1.00 19.11 319 ASP A N 1
ATOM 2423 C CA . ASP A 1 319 ? -11.649 -20.975 3.065 1.00 17.67 319 ASP A CA 1
ATOM 2424 C C . ASP A 1 319 ? -10.708 -20.683 1.896 1.00 18.60 319 ASP A C 1
ATOM 2425 O O . ASP A 1 319 ? -9.634 -20.096 2.089 1.00 18.04 319 ASP A O 1
ATOM 2430 N N . LYS A 1 320 ? -11.100 -21.065 0.672 1.00 16.95 320 LYS A N 1
ATOM 2431 C CA . LYS A 1 320 ? -10.239 -20.812 -0.481 1.00 17.11 320 LYS A CA 1
ATOM 2432 C C . LYS A 1 320 ? -9.989 -19.316 -0.659 1.00 16.85 320 LYS A C 1
ATOM 2433 O O . LYS A 1 320 ? -8.841 -18.886 -0.817 1.00 18.40 320 LYS A O 1
ATOM 2439 N N . PHE A 1 321 ? -11.048 -18.500 -0.590 1.00 15.12 321 PHE A N 1
ATOM 2440 C CA . PHE A 1 321 ? -10.867 -17.064 -0.789 1.00 14.28 321 PHE A CA 1
ATOM 2441 C C . PHE A 1 321 ? -10.121 -16.419 0.372 1.00 18.16 321 PHE A C 1
ATOM 2442 O O . PHE A 1 321 ? -9.220 -15.608 0.147 1.00 15.98 321 PHE A O 1
ATOM 2450 N N . TYR A 1 322 ? -10.462 -16.762 1.617 1.00 16.68 322 TYR A N 1
ATOM 2451 C CA . TYR A 1 322 ? -9.685 -16.226 2.734 1.00 16.79 322 TYR A CA 1
ATOM 2452 C C . TYR A 1 322 ? -8.202 -16.539 2.564 1.00 18.86 322 TYR A C 1
ATOM 2453 O O . TYR A 1 322 ? -7.344 -15.675 2.788 1.00 16.89 322 TYR A O 1
ATOM 2462 N N . ASN A 1 323 ? -7.880 -17.759 2.134 1.00 18.55 323 ASN A N 1
ATOM 2463 C CA . ASN A 1 323 ? -6.474 -18.128 1.992 1.00 17.92 323 ASN A CA 1
ATOM 2464 C C . ASN A 1 323 ? -5.798 -17.359 0.861 1.00 19.29 323 ASN A C 1
ATOM 2465 O O . ASN A 1 323 ? -4.589 -17.097 0.930 1.00 20.23 323 ASN A O 1
ATOM 2470 N N . GLU A 1 324 ? -6.550 -16.988 -0.183 1.00 16.37 324 GLU A N 1
ATOM 2471 C CA . GLU A 1 324 ? -5.999 -16.140 -1.233 1.00 20.08 324 GLU A CA 1
ATOM 2472 C C . GLU A 1 324 ? -5.753 -14.732 -0.728 1.00 17.56 324 GLU A C 1
ATOM 2473 O O . GLU A 1 324 ? -4.737 -14.115 -1.073 1.00 17.94 324 GLU A O 1
ATOM 2479 N N . TYR A 1 325 ? -6.679 -14.200 0.078 1.00 18.24 325 TYR A N 1
ATOM 2480 C CA . TYR A 1 325 ? -6.585 -12.801 0.493 1.00 17.83 325 TYR A CA 1
ATOM 2481 C C . TYR A 1 325 ? -5.454 -12.578 1.482 1.00 17.29 325 TYR A C 1
ATOM 2482 O O . TYR A 1 325 ? -4.708 -11.598 1.373 1.00 17.24 325 TYR A O 1
ATOM 2491 N N . VAL A 1 326 ? -5.371 -13.432 2.508 1.00 18.75 326 VAL A N 1
ATOM 2492 C CA . VAL A 1 326 ? -4.549 -13.097 3.663 1.00 17.29 326 VAL A CA 1
ATOM 2493 C C . VAL A 1 326 ? -3.091 -12.981 3.247 1.00 16.39 326 VAL A C 1
ATOM 2494 O O . VAL A 1 326 ? -2.603 -13.705 2.361 1.00 16.22 326 VAL A O 1
ATOM 2498 N N . ASN A 1 327 ? -2.409 -12.002 3.839 1.00 16.84 327 ASN A N 1
ATOM 2499 C CA . ASN A 1 327 ? -1.022 -11.677 3.510 1.00 17.15 327 ASN A CA 1
ATOM 2500 C C . ASN A 1 327 ? -0.835 -11.391 2.017 1.00 17.79 327 ASN A C 1
ATOM 2501 O O . ASN A 1 327 ? 0.208 -11.697 1.434 1.00 18.71 327 ASN A O 1
ATOM 2506 N N . HIS A 1 328 ? -1.838 -10.774 1.389 1.00 16.20 328 HIS A N 1
ATOM 2507 C CA . HIS A 1 328 ? -1.795 -10.501 -0.041 1.00 16.70 328 HIS A CA 1
ATOM 2508 C C . HIS A 1 328 ? -2.695 -9.313 -0.368 1.00 16.58 328 HIS A C 1
ATOM 2509 O O . HIS A 1 328 ? -2.209 -8.223 -0.685 1.00 16.64 328 HIS A O 1
ATOM 2516 N N . LEU A 1 329 ? -4.009 -9.515 -0.239 1.00 16.80 329 LEU A N 1
ATOM 2517 C CA . LEU A 1 329 ? -4.989 -8.488 -0.604 1.00 16.46 329 LEU A CA 1
ATOM 2518 C C . LEU A 1 329 ? -4.711 -7.151 0.080 1.00 16.39 329 LEU A C 1
ATOM 2519 O O . LEU A 1 329 ? -4.706 -6.092 -0.563 1.00 18.06 329 LEU A O 1
ATOM 2524 N N . GLU A 1 330 ? -4.462 -7.181 1.387 1.00 14.73 330 GLU A N 1
ATOM 2525 C CA . GLU A 1 330 ? -4.364 -5.945 2.152 1.00 16.48 330 GLU A CA 1
ATOM 2526 C C . GLU A 1 330 ? -3.193 -5.073 1.713 1.00 18.26 330 GLU A C 1
ATOM 2527 O O . GLU A 1 330 ? -3.202 -3.865 1.982 1.00 17.55 330 GLU A O 1
ATOM 2533 N N . ASN A 1 331 ? -2.200 -5.639 1.022 1.00 17.85 331 ASN A N 1
ATOM 2534 C CA . ASN A 1 331 ? -1.025 -4.875 0.625 1.00 15.66 331 ASN A CA 1
ATOM 2535 C C . ASN A 1 331 ? -0.837 -4.769 -0.884 1.00 17.27 331 ASN A C 1
ATOM 2536 O O . ASN A 1 331 ? 0.159 -4.185 -1.325 1.00 17.87 331 ASN A O 1
ATOM 2541 N N . ARG A 1 332 ? -1.771 -5.282 -1.683 1.00 16.56 332 ARG A N 1
ATOM 2542 C CA . ARG A 1 332 ? -1.799 -4.974 -3.107 1.00 18.57 332 ARG A CA 1
ATOM 2543 C C . ARG A 1 332 ? -2.298 -3.548 -3.318 1.00 17.77 332 ARG A C 1
ATOM 2544 O O . ARG A 1 332 ? -3.168 -3.069 -2.592 1.00 18.61 332 ARG A O 1
ATOM 2552 N N . ILE A 1 333 ? -1.757 -2.873 -4.339 1.00 15.85 333 ILE A N 1
ATOM 2553 C CA . ILE A 1 333 ? -2.214 -1.505 -4.617 1.00 14.59 333 ILE A CA 1
ATOM 2554 C C . ILE A 1 333 ? -3.740 -1.457 -4.707 1.00 18.94 333 ILE A C 1
ATOM 2555 O O . ILE A 1 333 ? -4.385 -0.574 -4.125 1.00 19.02 333 ILE A O 1
ATOM 2560 N N . ALA A 1 334 ? -4.333 -2.418 -5.417 1.00 17.77 334 ALA A N 1
ATOM 2561 C CA . ALA A 1 334 ? -5.757 -2.730 -5.463 1.00 18.47 334 ALA A CA 1
ATOM 2562 C C . ALA A 1 334 ? -5.888 -4.059 -6.192 1.00 21.21 334 ALA A C 1
ATOM 2563 O O . ALA A 1 334 ? -5.182 -4.291 -7.173 1.00 28.18 334 ALA A O 1
ATOM 2565 N N . ASP A 1 335 ? -6.748 -4.940 -5.699 1.00 20.53 335 ASP A N 1
ATOM 2566 C CA . ASP A 1 335 ? -6.883 -6.282 -6.268 1.00 17.91 335 ASP A CA 1
ATOM 2567 C C . ASP A 1 335 ? -8.271 -6.359 -6.892 1.00 20.14 335 ASP A C 1
ATOM 2568 O O . ASP A 1 335 ? -9.247 -6.640 -6.198 1.00 18.77 335 ASP A O 1
ATOM 2573 N N . ASN A 1 336 ? -8.330 -6.182 -8.218 1.00 15.92 336 ASN A N 1
ATOM 2574 C CA . ASN A 1 336 ? -9.555 -5.764 -8.898 1.00 18.96 336 ASN A CA 1
ATOM 2575 C C . ASN A 1 336 ? -10.730 -6.688 -8.608 1.00 16.91 336 ASN A C 1
ATOM 2576 O O . ASN A 1 336 ? -11.791 -6.234 -8.165 1.00 16.38 336 ASN A O 1
ATOM 2581 N N . HIS A 1 337 ? -10.586 -7.986 -8.900 1.00 17.18 337 HIS A N 1
ATOM 2582 C CA . HIS A 1 337 ? -11.729 -8.885 -8.732 1.00 15.64 337 HIS A CA 1
ATOM 2583 C C . HIS A 1 337 ? -12.202 -8.924 -7.292 1.00 14.83 337 HIS A C 1
ATOM 2584 O O . HIS A 1 337 ? -13.405 -9.075 -7.041 1.00 14.73 337 HIS A O 1
ATOM 2591 N N . VAL A 1 338 ? -11.277 -8.784 -6.340 1.00 14.87 338 VAL A N 1
ATOM 2592 C CA . VAL A 1 338 ? -11.636 -8.847 -4.927 1.00 14.88 338 VAL A CA 1
ATOM 2593 C C . VAL A 1 338 ? -12.421 -7.604 -4.530 1.00 16.26 338 VAL A C 1
ATOM 2594 O O . VAL A 1 338 ? -13.487 -7.687 -3.902 1.00 17.30 338 VAL A O 1
ATOM 2598 N N . TRP A 1 339 ? -11.908 -6.433 -4.903 1.00 13.80 339 TRP A N 1
ATOM 2599 C CA . TRP A 1 339 ? -12.612 -5.192 -4.603 1.00 14.04 339 TRP A CA 1
ATOM 2600 C C . TRP A 1 339 ? -13.962 -5.152 -5.298 1.00 18.09 339 TRP A C 1
ATOM 2601 O O . TRP A 1 339 ? -14.957 -4.712 -4.717 1.00 16.76 339 TRP A O 1
ATOM 2612 N N . GLN A 1 340 ? -14.011 -5.609 -6.547 1.00 16.02 340 GLN A N 1
ATOM 2613 C CA . GLN A 1 340 ? -15.252 -5.529 -7.305 1.00 16.44 340 GLN A CA 1
ATOM 2614 C C . GLN A 1 340 ? -16.337 -6.407 -6.686 1.00 16.13 340 GLN A C 1
ATOM 2615 O O . GLN A 1 340 ? -17.448 -5.938 -6.420 1.00 17.11 340 GLN A O 1
ATOM 2621 N N . MET A 1 341 ? -16.037 -7.684 -6.446 1.00 15.27 341 MET A N 1
ATOM 2622 C CA . MET A 1 341 ? -17.094 -8.611 -6.046 1.00 15.80 341 MET A CA 1
ATOM 2623 C C . MET A 1 341 ? -16.715 -9.620 -4.955 1.00 17.94 341 MET A C 1
ATOM 2624 O O . MET A 1 341 ? -17.521 -9.916 -4.079 1.00 15.92 341 MET A O 1
ATOM 2629 N N . THR A 1 342 ? -15.522 -10.214 -5.010 1.00 16.82 342 THR A N 1
ATOM 2630 C CA . THR A 1 342 ? -15.335 -11.415 -4.200 1.00 18.20 342 THR A CA 1
ATOM 2631 C C . THR A 1 342 ? -15.162 -11.082 -2.707 1.00 18.48 342 THR A C 1
ATOM 2632 O O . THR A 1 342 ? -15.597 -11.862 -1.852 1.00 16.14 342 THR A O 1
ATOM 2636 N N . PHE A 1 343 ? -14.618 -9.900 -2.369 1.00 15.53 343 PHE A N 1
ATOM 2637 C CA . PHE A 1 343 ? -14.508 -9.503 -0.956 1.00 16.26 343 PHE A CA 1
ATOM 2638 C C . PHE A 1 343 ? -15.884 -9.397 -0.304 1.00 14.38 343 PHE A C 1
ATOM 2639 O O . PHE A 1 343 ? -16.111 -9.911 0.810 1.00 16.27 343 PHE A O 1
ATOM 2647 N N . ARG A 1 344 ? -16.814 -8.707 -0.975 1.00 14.83 344 ARG A N 1
ATOM 2648 C CA . ARG A 1 344 ? -18.183 -8.617 -0.475 1.00 15.85 344 ARG A CA 1
ATOM 2649 C C . ARG A 1 344 ? -18.788 -10.003 -0.284 1.00 17.44 344 ARG A C 1
ATOM 2650 O O . ARG A 1 344 ? -19.470 -10.261 0.716 1.00 15.82 344 ARG A O 1
ATOM 2658 N N . ILE A 1 345 ? -18.512 -10.916 -1.216 1.00 17.24 345 ILE A N 1
ATOM 2659 C CA . ILE A 1 345 ? -19.081 -12.259 -1.148 1.00 16.79 345 ILE A CA 1
ATOM 2660 C C . ILE A 1 345 ? -18.495 -13.038 0.029 1.00 16.20 345 ILE A C 1
ATOM 2661 O O . ILE A 1 345 ? -19.221 -13.751 0.736 1.00 16.97 345 ILE A O 1
ATOM 2666 N N . LEU A 1 346 ? -17.197 -12.884 0.300 1.00 15.47 346 LEU A N 1
ATOM 2667 C CA . LEU A 1 346 ? -16.657 -13.518 1.502 1.00 16.48 346 LEU A CA 1
ATOM 2668 C C . LEU A 1 346 ? -17.267 -12.907 2.760 1.00 15.81 346 LEU A C 1
ATOM 2669 O O . LEU A 1 346 ? -17.608 -13.625 3.707 1.00 16.69 346 LEU A O 1
ATOM 2674 N N . THR A 1 347 ? -17.400 -11.578 2.793 1.00 14.67 347 THR A N 1
ATOM 2675 C CA . THR A 1 347 ? -17.939 -10.913 3.976 1.00 17.04 347 THR A CA 1
ATOM 2676 C C . THR A 1 347 ? -19.332 -11.442 4.308 1.00 15.79 347 THR A C 1
ATOM 2677 O O . THR A 1 347 ? -19.647 -11.743 5.471 1.00 15.26 347 THR A O 1
ATOM 2681 N N . MET A 1 348 ? -20.176 -11.579 3.295 1.00 14.74 348 MET A N 1
ATOM 2682 C CA . MET A 1 348 ? -21.554 -11.978 3.555 1.00 14.27 348 MET A CA 1
ATOM 2683 C C . MET A 1 348 ? -21.636 -13.453 3.930 1.00 16.35 348 MET A C 1
ATOM 2684 O O . MET A 1 348 ? -22.453 -13.838 4.776 1.00 16.50 348 MET A O 1
ATOM 2689 N N . ALA A 1 349 ? -20.800 -14.295 3.314 1.00 15.13 349 ALA A N 1
ATOM 2690 C CA . ALA A 1 349 ? -20.731 -15.694 3.725 1.00 16.09 349 ALA A CA 1
ATOM 2691 C C . ALA A 1 349 ? -20.255 -15.821 5.170 1.00 17.14 349 ALA A C 1
ATOM 2692 O O . ALA A 1 349 ? -20.749 -16.670 5.924 1.00 16.81 349 ALA A O 1
ATOM 2694 N N . ALA A 1 350 ? -19.292 -14.985 5.569 1.00 16.71 350 ALA A N 1
ATOM 2695 C CA . ALA A 1 350 ? -18.777 -15.017 6.935 1.00 18.31 350 ALA A CA 1
ATOM 2696 C C . ALA A 1 350 ? -19.853 -14.643 7.947 1.00 16.62 350 ALA A C 1
ATOM 2697 O O . ALA A 1 350 ? -20.066 -15.357 8.935 1.00 17.11 350 ALA A O 1
ATOM 2699 N N . PHE A 1 351 ? -20.523 -13.510 7.742 1.00 16.31 351 PHE A N 1
ATOM 2700 C CA . PHE A 1 351 ? -21.571 -13.139 8.688 1.00 16.04 351 PHE A CA 1
ATOM 2701 C C . PHE A 1 351 ? -22.801 -14.042 8.583 1.00 18.36 351 PHE A C 1
ATOM 2702 O O . PHE A 1 351 ? -23.558 -14.153 9.555 1.00 17.20 351 PHE A O 1
ATOM 2710 N N . ALA A 1 352 ? -23.014 -14.708 7.444 1.00 16.73 352 ALA A N 1
ATOM 2711 C CA . ALA A 1 352 ? -24.101 -15.678 7.368 1.00 17.73 352 ALA A CA 1
ATOM 2712 C C . ALA A 1 352 ? -23.876 -16.833 8.335 1.00 17.76 352 ALA A C 1
ATOM 2713 O O . ALA A 1 352 ? -24.831 -17.326 8.941 1.00 16.97 352 ALA A O 1
ATOM 2715 N N . THR A 1 353 ? -22.618 -17.258 8.519 1.00 16.53 353 THR A N 1
ATOM 2716 C CA . THR A 1 353 ? -22.307 -18.494 9.234 1.00 16.78 353 THR A CA 1
ATOM 2717 C C . THR A 1 353 ? -21.497 -18.294 10.516 1.00 20.16 353 THR A C 1
ATOM 2718 O O . THR A 1 353 ? -21.102 -19.286 11.137 1.00 20.13 353 THR A O 1
ATOM 2722 N N . VAL A 1 354 ? -21.237 -17.053 10.934 1.00 17.10 354 VAL A N 1
ATOM 2723 C CA . VAL A 1 354 ? -20.426 -16.845 12.127 1.00 18.05 354 VAL A CA 1
ATOM 2724 C C . VAL A 1 354 ? -21.157 -17.412 13.346 1.00 18.72 354 VAL A C 1
ATOM 2725 O O . VAL A 1 354 ? -22.387 -17.309 13.472 1.00 18.89 354 VAL A O 1
ATOM 2729 N N . GLY A 1 355 ? -20.404 -18.074 14.224 1.00 18.21 355 GLY A N 1
ATOM 2730 C CA . GLY A 1 355 ? -20.994 -18.788 15.342 1.00 20.39 355 GLY A CA 1
ATOM 2731 C C . GLY A 1 355 ? -21.559 -20.152 15.004 1.00 25.32 355 GLY A C 1
ATOM 2732 O O . GLY A 1 355 ? -21.955 -20.888 15.924 1.00 27.01 355 GLY A O 1
ATOM 2733 N N . GLU A 1 356 ? -21.607 -20.522 13.725 1.00 19.85 356 GLU A N 1
ATOM 2734 C CA . GLU A 1 356 ? -22.111 -21.816 13.282 1.00 21.12 356 GLU A CA 1
ATOM 2735 C C . GLU A 1 356 ? -21.031 -22.704 12.697 1.00 26.21 356 GLU A C 1
ATOM 2736 O O . GLU A 1 356 ? -21.059 -23.919 12.900 1.00 26.79 356 GLU A O 1
ATOM 2742 N N . ILE A 1 357 ? -20.096 -22.136 11.945 1.00 21.50 357 ILE A N 1
ATOM 2743 C CA . ILE A 1 357 ? -18.896 -22.861 11.545 1.00 25.01 357 ILE A CA 1
ATOM 2744 C C . ILE A 1 357 ? -17.692 -22.092 12.077 1.00 24.45 357 ILE A C 1
ATOM 2745 O O . ILE A 1 357 ? -17.682 -20.848 12.060 1.00 20.50 357 ILE A O 1
ATOM 2750 N N . PRO A 1 358 ? -16.674 -22.789 12.584 1.00 25.45 358 PRO A N 1
ATOM 2751 C CA . PRO A 1 358 ? -15.572 -22.085 13.254 1.00 23.90 358 PRO A CA 1
ATOM 2752 C C . PRO A 1 358 ? -14.748 -21.227 12.314 1.00 22.57 358 PRO A C 1
ATOM 2753 O O . PRO A 1 358 ? -14.257 -20.170 12.733 1.00 23.42 358 PRO A O 1
ATOM 2757 N N . GLU A 1 359 ? -14.586 -21.649 11.055 1.00 22.21 359 GLU A N 1
ATOM 2758 C CA . GLU A 1 359 ? -13.808 -20.863 10.102 1.00 23.63 359 GLU A CA 1
ATOM 2759 C C . GLU A 1 359 ? -14.313 -19.431 9.996 1.00 21.82 359 GLU A C 1
ATOM 2760 O O . GLU A 1 359 ? -13.523 -18.509 9.751 1.00 21.92 359 GLU A O 1
ATOM 2766 N N . ALA A 1 360 ? -15.622 -19.226 10.167 1.00 19.81 360 ALA A N 1
ATOM 2767 C CA . ALA A 1 360 ? -16.213 -17.914 9.943 1.00 20.10 360 ALA A CA 1
ATOM 2768 C C . ALA A 1 360 ? -15.751 -16.883 10.961 1.00 19.65 360 ALA A C 1
ATOM 2769 O O . ALA A 1 360 ? -15.851 -15.683 10.684 1.00 18.63 360 ALA A O 1
ATOM 2771 N N . SER A 1 361 ? -15.249 -17.313 12.128 1.00 17.31 361 SER A N 1
ATOM 2772 C CA . SER A 1 361 ? -14.724 -16.344 13.085 1.00 17.54 361 SER A CA 1
ATOM 2773 C C . SER A 1 361 ? -13.497 -15.644 12.528 1.00 17.46 361 SER A C 1
ATOM 2774 O O . SER A 1 361 ? -13.340 -14.427 12.687 1.00 16.87 361 SER A O 1
ATOM 2777 N N . VAL A 1 362 ? -12.615 -16.392 11.869 1.00 16.83 362 VAL A N 1
ATOM 2778 C CA . VAL A 1 362 ? -11.457 -15.757 11.242 1.00 19.25 362 VAL A CA 1
ATOM 2779 C C . VAL A 1 362 ? -11.902 -14.858 10.093 1.00 18.24 362 VAL A C 1
ATOM 2780 O O . VAL A 1 362 ? -11.413 -13.731 9.938 1.00 17.02 362 VAL A O 1
ATOM 2784 N N . TRP A 1 363 ? -12.843 -15.334 9.276 1.00 17.48 363 TRP A N 1
ATOM 2785 C CA . TRP A 1 363 ? -13.239 -14.561 8.103 1.00 17.30 363 TRP A CA 1
ATOM 2786 C C . TRP A 1 363 ? -13.884 -13.242 8.500 1.00 16.58 363 TRP A C 1
ATOM 2787 O O . TRP A 1 363 ? -13.607 -12.209 7.884 1.00 17.85 363 TRP A O 1
ATOM 2798 N N . THR A 1 364 ? -14.765 -13.251 9.504 1.00 18.26 364 THR A N 1
ATOM 2799 C CA . THR A 1 364 ? -15.382 -11.992 9.929 1.00 16.92 364 THR A CA 1
ATOM 2800 C C . THR A 1 364 ? -14.338 -11.035 10.490 1.00 16.59 364 THR A C 1
ATOM 2801 O O . THR A 1 364 ? -14.380 -9.825 10.225 1.00 18.57 364 THR A O 1
ATOM 2805 N N . ASP A 1 365 ? -13.404 -11.560 11.283 1.00 15.96 365 ASP A N 1
ATOM 2806 C CA . ASP A 1 365 ? -12.289 -10.768 11.795 1.00 16.87 365 ASP A CA 1
ATOM 2807 C C . ASP A 1 365 ? -11.543 -10.102 10.647 1.00 18.74 365 ASP A C 1
ATOM 2808 O O . ASP A 1 365 ? -11.373 -8.879 10.626 1.00 16.96 365 ASP A O 1
ATOM 2813 N N . TYR A 1 366 ? -11.138 -10.894 9.651 1.00 16.98 366 TYR A N 1
ATOM 2814 C CA . TYR A 1 366 ? -10.363 -10.355 8.531 1.00 16.32 366 TYR A CA 1
ATOM 2815 C C . TYR A 1 366 ? -11.159 -9.320 7.741 1.00 17.24 366 TYR A C 1
ATOM 2816 O O . TYR A 1 366 ? -10.669 -8.222 7.456 1.00 16.74 366 TYR A O 1
ATOM 2825 N N . CYS A 1 367 ? -12.395 -9.662 7.368 1.00 16.37 367 CYS A N 1
ATOM 2826 C CA . CYS A 1 367 ? -13.158 -8.819 6.453 1.00 17.81 367 CYS A CA 1
ATOM 2827 C C . CYS A 1 367 ? -13.554 -7.513 7.120 1.00 17.87 367 CYS A C 1
ATOM 2828 O O . CYS A 1 367 ? -13.450 -6.432 6.520 1.00 17.27 367 CYS A O 1
ATOM 2831 N N . TYR A 1 368 ? -14.046 -7.597 8.357 1.00 17.59 368 TYR A N 1
ATOM 2832 C CA . TYR A 1 368 ? -14.457 -6.394 9.062 1.00 16.66 368 TYR A CA 1
ATOM 2833 C C . TYR A 1 368 ? -13.280 -5.437 9.228 1.00 14.37 368 TYR A C 1
ATOM 2834 O O . TYR A 1 368 ? -13.383 -4.244 8.927 1.00 15.41 368 TYR A O 1
ATOM 2843 N N . ASN A 1 369 ? -12.139 -5.957 9.675 1.00 17.05 369 ASN A N 1
ATOM 2844 C CA . ASN A 1 369 ? -10.974 -5.106 9.896 1.00 17.84 369 ASN A CA 1
ATOM 2845 C C . ASN A 1 369 ? -10.354 -4.618 8.588 1.00 16.92 369 ASN A C 1
ATOM 2846 O O . ASN A 1 369 ? -9.851 -3.487 8.537 1.00 16.42 369 ASN A O 1
ATOM 2851 N N . GLU A 1 370 ? -10.386 -5.426 7.523 1.00 16.29 370 GLU A N 1
ATOM 2852 C CA . GLU A 1 370 ? -9.811 -4.941 6.267 1.00 18.42 370 GLU A CA 1
ATOM 2853 C C . GLU A 1 370 ? -10.652 -3.822 5.670 1.00 16.50 370 GLU A C 1
ATOM 2854 O O . GLU A 1 370 ? -10.103 -2.850 5.133 1.00 19.38 370 GLU A O 1
ATOM 2860 N N . TRP A 1 371 ? -11.984 -3.926 5.751 1.00 16.96 371 TRP A N 1
ATOM 2861 C CA . TRP A 1 371 ? -12.815 -2.823 5.283 1.00 16.84 371 TRP A CA 1
ATOM 2862 C C . TRP A 1 371 ? -12.478 -1.544 6.044 1.00 17.12 371 TRP A C 1
ATOM 2863 O O . TRP A 1 371 ? -12.209 -0.493 5.442 1.00 15.83 371 TRP A O 1
ATOM 2874 N N . ILE A 1 372 ? -12.444 -1.628 7.377 1.00 15.30 372 ILE A N 1
ATOM 2875 C CA . ILE A 1 372 ? -12.156 -0.448 8.185 1.00 18.00 372 ILE A CA 1
ATOM 2876 C C . ILE A 1 372 ? -10.756 0.071 7.871 1.00 16.85 372 ILE A C 1
ATOM 2877 O O . ILE A 1 372 ? -10.533 1.284 7.795 1.00 18.43 372 ILE A O 1
ATOM 2882 N N . SER A 1 373 ? -9.814 -0.842 7.614 1.00 15.59 373 SER A N 1
ATOM 2883 C CA . SER A 1 373 ? -8.415 -0.455 7.428 1.00 16.01 373 SER A CA 1
ATOM 2884 C C . SER A 1 373 ? -8.238 0.470 6.225 1.00 19.86 373 SER A C 1
ATOM 2885 O O . SER A 1 373 ? -7.535 1.488 6.312 1.00 19.70 373 SER A O 1
ATOM 2888 N N . ARG A 1 374 ? -8.862 0.140 5.081 1.00 15.66 374 ARG A N 1
ATOM 2889 C CA . ARG A 1 374 ? -8.524 0.894 3.878 1.00 19.10 374 ARG A CA 1
ATOM 2890 C C . ARG A 1 374 ? -9.608 0.963 2.808 1.00 19.96 374 ARG A C 1
ATOM 2891 O O . ARG A 1 374 ? -9.347 1.544 1.749 1.00 18.40 374 ARG A O 1
ATOM 2899 N N . LEU A 1 375 ? -10.803 0.428 3.025 1.00 18.16 375 LEU A N 1
ATOM 2900 C CA . LEU A 1 375 ? -11.880 0.589 2.060 1.00 17.59 375 LEU A CA 1
ATOM 2901 C C . LEU A 1 375 ? -12.910 1.581 2.601 1.00 19.42 375 LEU A C 1
ATOM 2902 O O . LEU A 1 375 ? -12.931 1.871 3.801 1.00 18.39 375 LEU A O 1
ATOM 2907 N N . PRO A 1 376 ? -13.736 2.187 1.731 1.00 19.80 376 PRO A N 1
ATOM 2908 C CA . PRO A 1 376 ? -13.800 2.045 0.272 1.00 19.44 376 PRO A CA 1
ATOM 2909 C C . PRO A 1 376 ? -12.751 2.853 -0.497 1.00 22.09 376 PRO A C 1
ATOM 2910 O O . PRO A 1 376 ? -12.268 3.891 -0.017 1.00 22.29 376 PRO A O 1
ATOM 2914 N N . GLY A 1 377 ? -12.409 2.356 -1.682 1.00 19.37 377 GLY A N 1
ATOM 2915 C CA . GLY A 1 377 ? -11.654 3.120 -2.650 1.00 20.20 377 GLY A CA 1
ATOM 2916 C C . GLY A 1 377 ? -10.166 3.136 -2.364 1.00 18.23 377 GLY A C 1
ATOM 2917 O O . GLY A 1 377 ? -9.692 2.809 -1.274 1.00 22.99 377 GLY A O 1
ATOM 2918 N N . LEU A 1 378 ? -9.414 3.543 -3.387 1.00 20.10 378 LEU A N 1
ATOM 2919 C CA . LEU A 1 378 ? -7.968 3.718 -3.289 1.00 18.53 378 LEU A CA 1
ATOM 2920 C C . LEU A 1 378 ? -7.605 5.192 -3.149 1.00 19.55 378 LEU A C 1
ATOM 2921 O O . LEU A 1 378 ? -6.936 5.591 -2.190 1.00 21.56 378 LEU A O 1
ATOM 2926 N N . HIS A 1 379 ? -8.041 6.008 -4.104 1.00 19.86 379 HIS A N 1
ATOM 2927 C CA . HIS A 1 379 ? -7.782 7.442 -4.081 1.00 20.67 379 HIS A CA 1
ATOM 2928 C C . HIS A 1 379 ? -8.781 8.103 -3.143 1.00 21.52 379 HIS A C 1
ATOM 2929 O O . HIS A 1 379 ? -9.995 8.004 -3.356 1.00 21.37 379 HIS A O 1
ATOM 2936 N N . LYS A 1 380 ? -8.284 8.762 -2.095 1.00 18.69 380 LYS A N 1
ATOM 2937 C CA . LYS A 1 380 ? -9.199 9.255 -1.075 1.00 19.47 380 LYS A CA 1
ATOM 2938 C C . LYS A 1 380 ? -9.906 10.548 -1.480 1.00 22.10 380 LYS A C 1
ATOM 2939 O O . LYS A 1 380 ? -10.736 11.045 -0.709 1.00 21.47 380 LYS A O 1
ATOM 2945 N N . ASP A 1 381 ? -9.630 11.084 -2.678 1.00 20.39 381 ASP A N 1
ATOM 2946 C CA . ASP A 1 381 ? -10.403 12.192 -3.227 1.00 19.59 381 ASP A CA 1
ATOM 2947 C C . ASP A 1 381 ? -11.709 11.751 -3.880 1.00 21.63 381 ASP A C 1
ATOM 2948 O O . ASP A 1 381 ? -12.453 12.601 -4.372 1.00 20.18 381 ASP A O 1
ATOM 2953 N N . GLY A 1 382 ? -12.004 10.456 -3.906 1.00 19.59 382 GLY A N 1
ATOM 2954 C CA . GLY A 1 382 ? -13.249 9.952 -4.445 1.00 17.54 382 GLY A CA 1
ATOM 2955 C C . GLY A 1 382 ? -13.211 9.477 -5.884 1.00 18.23 382 GLY A C 1
ATOM 2956 O O . GLY A 1 382 ? -14.202 8.904 -6.352 1.00 19.96 382 GLY A O 1
ATOM 2957 N N . GLY A 1 383 ? -12.125 9.708 -6.616 1.00 20.50 383 GLY A N 1
ATOM 2958 C CA . GLY A 1 383 ? -12.068 9.218 -7.978 1.00 19.79 383 GLY A CA 1
ATOM 2959 C C . GLY A 1 383 ? -11.812 7.722 -8.031 1.00 18.43 383 GLY A C 1
ATOM 2960 O O . GLY A 1 383 ? -11.267 7.128 -7.098 1.00 20.46 383 GLY A O 1
ATOM 2961 N N . TRP A 1 384 ? -12.214 7.094 -9.137 1.00 16.96 384 TRP A N 1
ATOM 2962 C CA . TRP A 1 384 ? -12.027 5.651 -9.296 1.00 16.65 384 TRP A CA 1
ATOM 2963 C C . TRP A 1 384 ? -10.738 5.372 -10.058 1.00 18.04 384 TRP A C 1
ATOM 2964 O O . TRP A 1 384 ? -10.598 5.785 -11.215 1.00 17.48 384 TRP A O 1
ATOM 2975 N N . HIS A 1 385 ? -9.823 4.625 -9.414 1.00 18.24 385 HIS A N 1
ATOM 2976 C CA . HIS A 1 385 ? -8.465 4.440 -9.925 1.00 14.99 385 HIS A CA 1
ATOM 2977 C C . HIS A 1 385 ? -8.439 3.714 -11.268 1.00 18.00 385 HIS A C 1
ATOM 2978 O O . HIS A 1 385 ? -7.555 3.969 -12.095 1.00 16.60 385 HIS A O 1
ATOM 2985 N N . ASN A 1 386 ? -9.376 2.791 -11.498 1.00 16.49 386 ASN A N 1
ATOM 2986 C CA . ASN A 1 386 ? -9.358 1.964 -12.693 1.00 17.58 386 ASN A CA 1
ATOM 2987 C C . ASN A 1 386 ? -10.279 2.477 -13.795 1.00 15.65 386 ASN A C 1
ATOM 2988 O O . ASN A 1 386 ? -10.428 1.812 -14.826 1.00 16.89 386 ASN A O 1
ATOM 2993 N N . GLY A 1 387 ? -10.900 3.639 -13.616 1.00 16.68 387 GLY A N 1
ATOM 2994 C CA . GLY A 1 387 ? -11.562 4.266 -14.742 1.00 15.85 387 GLY A CA 1
ATOM 2995 C C . GLY A 1 387 ? -13.054 3.980 -14.819 1.00 18.50 387 GLY A C 1
ATOM 2996 O O . GLY A 1 387 ? -13.666 3.370 -13.932 1.00 18.32 387 GLY A O 1
ATOM 2997 N N . ASP A 1 388 ? -13.614 4.402 -15.963 1.00 16.70 388 ASP A N 1
ATOM 2998 C CA . ASP A 1 388 ? -15.048 4.631 -16.102 1.00 18.79 388 ASP A CA 1
ATOM 2999 C C . ASP A 1 388 ? -15.839 3.335 -15.977 1.00 19.04 388 ASP A C 1
ATOM 3000 O O . ASP A 1 388 ? -16.826 3.267 -15.230 1.00 19.56 388 ASP A O 1
ATOM 3005 N N . ALA A 1 389 ? -15.451 2.309 -16.739 1.00 17.08 389 ALA A N 1
ATOM 3006 C CA . ALA A 1 389 ? -16.201 1.057 -16.745 1.00 19.99 389 ALA A CA 1
ATOM 3007 C C . ALA A 1 389 ? -15.959 0.247 -15.476 1.00 18.93 389 ALA A C 1
ATOM 3008 O O . ALA A 1 389 ? -16.894 -0.361 -14.940 1.00 20.73 389 ALA A O 1
ATOM 3010 N N . ALA A 1 390 ? -14.717 0.230 -14.978 1.00 17.54 390 ALA A N 1
ATOM 3011 C CA . ALA A 1 390 ? -14.414 -0.561 -13.792 1.00 17.77 390 ALA A CA 1
ATOM 3012 C C . ALA A 1 390 ? -15.227 -0.107 -12.586 1.00 18.55 390 ALA A C 1
ATOM 3013 O O . ALA A 1 390 ? -15.579 -0.926 -11.733 1.00 19.80 390 ALA A O 1
ATOM 3015 N N . PHE A 1 391 ? -15.509 1.196 -12.483 1.00 16.02 391 PHE A N 1
ATOM 3016 C CA . PHE A 1 391 ? -16.267 1.712 -11.348 1.00 16.76 391 PHE A CA 1
ATOM 3017 C C . PHE A 1 391 ? -17.598 0.980 -11.169 1.00 17.90 391 PHE A C 1
ATOM 3018 O O . PHE A 1 391 ? -17.996 0.649 -10.041 1.00 17.54 391 PHE A O 1
ATOM 3026 N N . HIS A 1 392 ? -18.293 0.701 -12.271 1.00 17.97 392 HIS A N 1
ATOM 3027 C CA . HIS A 1 392 ? -19.620 0.088 -12.179 1.00 20.44 392 HIS A CA 1
ATOM 3028 C C . HIS A 1 392 ? -19.580 -1.322 -11.587 1.00 19.35 392 HIS A C 1
ATOM 3029 O O . HIS A 1 392 ? -20.547 -1.749 -10.936 1.00 18.82 392 HIS A O 1
ATOM 3036 N N . VAL A 1 393 ? -18.478 -2.051 -11.781 1.00 15.91 393 VAL A N 1
ATOM 3037 C CA . VAL A 1 393 ? -18.356 -3.400 -11.229 1.00 18.86 393 VAL A CA 1
ATOM 3038 C C . VAL A 1 393 ? -18.186 -3.391 -9.715 1.00 18.70 393 VAL A C 1
ATOM 3039 O O . VAL A 1 393 ? -18.265 -4.445 -9.072 1.00 16.48 393 VAL A O 1
ATOM 3043 N N . ASN A 1 394 ? -17.978 -2.216 -9.125 1.00 18.87 394 ASN A N 1
ATOM 3044 C CA . ASN A 1 394 ? -17.818 -2.072 -7.687 1.00 17.61 394 ASN A CA 1
ATOM 3045 C C . ASN A 1 394 ? -19.091 -1.617 -6.984 1.00 17.30 394 ASN A C 1
ATOM 3046 O O . ASN A 1 394 ? -19.094 -1.510 -5.752 1.00 19.25 394 ASN A O 1
ATOM 3051 N N . ILE A 1 395 ? -20.174 -1.363 -7.723 1.00 17.39 395 ILE A N 1
ATOM 3052 C CA . ILE A 1 395 ? -21.289 -0.600 -7.153 1.00 16.64 395 ILE A CA 1
ATOM 3053 C C . ILE A 1 395 ? -21.925 -1.342 -5.980 1.00 16.83 395 ILE A C 1
ATOM 3054 O O . ILE A 1 395 ? -22.126 -0.766 -4.907 1.00 16.85 395 ILE A O 1
ATOM 3059 N N . ARG A 1 396 ? -22.208 -2.639 -6.141 1.00 16.15 396 ARG A N 1
ATOM 3060 C CA . ARG A 1 396 ? -22.847 -3.352 -5.037 1.00 18.93 396 ARG A CA 1
ATOM 3061 C C . ARG A 1 396 ? -21.908 -3.479 -3.847 1.00 15.47 396 ARG A C 1
ATOM 3062 O O . ARG A 1 396 ? -22.354 -3.414 -2.705 1.00 15.90 396 ARG A O 1
ATOM 3070 N N . THR A 1 397 ? -20.600 -3.632 -4.082 1.00 15.70 397 THR A N 1
ATOM 3071 C CA . THR A 1 397 ? -19.689 -3.671 -2.947 1.00 15.08 397 THR A CA 1
ATOM 3072 C C . THR A 1 397 ? -19.696 -2.341 -2.198 1.00 18.13 397 THR A C 1
ATOM 3073 O O . THR A 1 397 ? -19.767 -2.319 -0.964 1.00 16.38 397 THR A O 1
ATOM 3077 N N . LEU A 1 398 ? -19.655 -1.226 -2.934 1.00 15.88 398 LEU A N 1
ATOM 3078 C CA . LEU A 1 398 ? -19.548 0.094 -2.318 1.00 16.08 398 LEU A CA 1
ATOM 3079 C C . LEU A 1 398 ? -20.775 0.464 -1.489 1.00 17.79 398 LEU A C 1
ATOM 3080 O O . LEU A 1 398 ? -20.657 1.275 -0.561 1.00 16.37 398 LEU A O 1
ATOM 3085 N N . ILE A 1 399 ? -21.939 -0.104 -1.782 1.00 18.64 399 ILE A N 1
ATOM 3086 C CA . ILE A 1 399 ? -23.153 0.189 -1.019 1.00 17.35 399 ILE A CA 1
ATOM 3087 C C . ILE A 1 399 ? -23.506 -0.939 -0.050 1.00 17.62 399 ILE A C 1
ATOM 3088 O O . ILE A 1 399 ? -23.733 -0.699 1.137 1.00 17.30 399 ILE A O 1
ATOM 3093 N N . GLU A 1 400 ? -23.560 -2.185 -0.536 1.00 17.92 400 GLU A N 1
ATOM 3094 C CA . GLU A 1 400 ? -24.127 -3.247 0.289 1.00 17.87 400 GLU A CA 1
ATOM 3095 C C . GLU A 1 400 ? -23.273 -3.561 1.510 1.00 17.64 400 GLU A C 1
ATOM 3096 O O . GLU A 1 400 ? -23.830 -3.886 2.568 1.00 16.90 400 GLU A O 1
ATOM 3102 N N . VAL A 1 401 ? -21.944 -3.476 1.404 1.00 16.54 401 VAL A N 1
ATOM 3103 C CA . VAL A 1 401 ? -21.102 -3.795 2.555 1.00 16.16 401 VAL A CA 1
ATOM 3104 C C . VAL A 1 401 ? -21.346 -2.760 3.654 1.00 17.87 401 VAL A C 1
ATOM 3105 O O . VAL A 1 401 ? -21.677 -3.155 4.782 1.00 16.73 401 VAL A O 1
ATOM 3109 N N . PRO A 1 402 ? -21.241 -1.445 3.402 1.00 16.91 402 PRO A N 1
ATOM 3110 C CA . PRO A 1 402 ? -21.488 -0.504 4.507 1.00 17.31 402 PRO A CA 1
ATOM 3111 C C . PRO A 1 402 ? -22.945 -0.429 4.928 1.00 19.23 402 PRO A C 1
ATOM 3112 O O . PRO A 1 402 ? -23.221 -0.099 6.090 1.00 18.82 402 PRO A O 1
ATOM 3116 N N . VAL A 1 403 ? -23.897 -0.716 4.038 1.00 17.44 403 VAL A N 1
ATOM 3117 C CA . VAL A 1 403 ? -25.283 -0.775 4.500 1.00 17.82 403 VAL A CA 1
ATOM 3118 C C . VAL A 1 403 ? -25.440 -1.885 5.529 1.00 19.84 403 VAL A C 1
ATOM 3119 O O . VAL A 1 403 ? -26.059 -1.694 6.587 1.00 18.94 403 VAL A O 1
ATOM 3123 N N . PHE A 1 404 ? -24.849 -3.050 5.247 1.00 18.04 404 PHE A N 1
ATOM 3124 C CA . PHE A 1 404 ? -24.924 -4.180 6.167 1.00 17.80 404 PHE A CA 1
ATOM 3125 C C . PHE A 1 404 ? -24.159 -3.902 7.459 1.00 19.11 404 PHE A C 1
ATOM 3126 O O . PHE A 1 404 ? -24.699 -4.084 8.557 1.00 19.52 404 PHE A O 1
ATOM 3134 N N . PHE A 1 405 ? -22.899 -3.456 7.355 1.00 17.71 405 PHE A N 1
ATOM 3135 C CA . PHE A 1 405 ? -22.144 -3.151 8.565 1.00 15.85 405 PHE A CA 1
ATOM 3136 C C . PHE A 1 405 ? -22.879 -2.126 9.420 1.00 20.12 405 PHE A C 1
ATOM 3137 O O . PHE A 1 405 ? -22.926 -2.257 10.646 1.00 21.61 405 PHE A O 1
ATOM 3145 N N . SER A 1 406 ? -23.488 -1.119 8.784 1.00 17.52 406 SER A N 1
ATOM 3146 C CA . SER A 1 406 ? -24.151 -0.049 9.536 1.00 20.14 406 SER A CA 1
ATOM 3147 C C . SER A 1 406 ? -25.365 -0.559 10.308 1.00 23.88 406 SER A C 1
ATOM 3148 O O . SER A 1 406 ? -25.588 -0.155 11.456 1.00 22.10 406 SER A O 1
ATOM 3151 N N . ARG A 1 407 ? -26.161 -1.448 9.713 1.00 21.07 407 ARG A N 1
ATOM 3152 C CA . ARG A 1 407 ? -27.358 -1.861 10.435 1.00 22.28 407 ARG A CA 1
ATOM 3153 C C . ARG A 1 407 ? -27.053 -2.859 11.550 1.00 23.71 407 ARG A C 1
ATOM 3154 O O . ARG A 1 407 ? -27.718 -2.826 12.591 1.00 23.50 407 ARG A O 1
ATOM 3162 N N . ILE A 1 408 ? -26.041 -3.721 11.386 1.00 19.80 408 ILE A N 1
ATOM 3163 C CA . ILE A 1 408 ? -25.717 -4.663 12.455 1.00 21.02 408 ILE A CA 1
ATOM 3164 C C . ILE A 1 408 ? -24.851 -4.040 13.534 1.00 21.54 408 ILE A C 1
ATOM 3165 O O . ILE A 1 408 ? -24.692 -4.640 14.606 1.00 22.26 408 ILE A O 1
ATOM 3170 N N . SER A 1 409 ? -24.310 -2.842 13.298 1.00 22.13 409 SER A N 1
ATOM 3171 C CA . SER A 1 409 ? -23.434 -2.177 14.251 1.00 21.11 409 SER A CA 1
ATOM 3172 C C . SER A 1 409 ? -24.080 -1.008 14.974 1.00 25.78 409 SER A C 1
ATOM 3173 O O . SER A 1 409 ? -23.624 -0.659 16.070 1.00 28.03 409 SER A O 1
ATOM 3176 N N . GLY A 1 410 ? -25.108 -0.397 14.392 1.00 21.90 410 GLY A N 1
ATOM 3177 C CA . GLY A 1 410 ? -25.616 0.853 14.904 1.00 25.55 410 GLY A CA 1
ATOM 3178 C C . GLY A 1 410 ? -24.748 2.047 14.595 1.00 26.04 410 GLY A C 1
ATOM 3179 O O . GLY A 1 410 ? -24.982 3.125 15.143 1.00 26.97 410 GLY A O 1
ATOM 3180 N N . PHE A 1 411 ? -23.743 1.883 13.737 1.00 21.22 411 PHE A N 1
ATOM 3181 C CA . PHE A 1 411 ? -22.759 2.909 13.438 1.00 20.87 411 PHE A CA 1
ATOM 3182 C C . PHE A 1 411 ? -22.824 3.240 11.954 1.00 22.96 411 PHE A C 1
ATOM 3183 O O . PHE A 1 411 ? -23.026 2.353 11.118 1.00 21.17 411 PHE A O 1
ATOM 3191 N N . ASN A 1 412 ? -22.652 4.517 11.618 1.00 20.69 412 ASN A N 1
ATOM 3192 C CA . ASN A 1 412 ? -22.839 4.956 10.237 1.00 20.08 412 ASN A CA 1
ATOM 3193 C C . ASN A 1 412 ? -21.515 4.859 9.488 1.00 21.61 412 ASN A C 1
ATOM 3194 O O . ASN A 1 412 ? -20.691 5.774 9.550 1.00 18.60 412 ASN A O 1
ATOM 3199 N N . PHE A 1 413 ? -21.321 3.755 8.754 1.00 20.04 413 PHE A N 1
ATOM 3200 C CA . PHE A 1 413 ? -20.102 3.574 7.967 1.00 17.03 413 PHE A CA 1
ATOM 3201 C C . PHE A 1 413 ? -20.034 4.505 6.760 1.00 21.37 413 PHE A C 1
ATOM 3202 O O . PHE A 1 413 ? -18.948 4.673 6.193 1.00 19.83 413 PHE A O 1
ATOM 3210 N N . PHE A 1 414 ? -21.151 5.126 6.360 1.00 18.36 414 PHE A N 1
ATOM 3211 C CA . PHE A 1 414 ? -21.138 6.113 5.281 1.00 18.16 414 PHE A CA 1
ATOM 3212 C C . PHE A 1 414 ? -20.616 7.474 5.728 1.00 20.28 414 PHE A C 1
ATOM 3213 O O . PHE A 1 414 ? -20.502 8.384 4.894 1.00 23.25 414 PHE A O 1
ATOM 3221 N N . ALA A 1 415 ? -20.294 7.648 7.013 1.00 21.18 415 ALA A N 1
ATOM 3222 C CA . ALA A 1 415 ? -19.637 8.879 7.427 1.00 22.26 415 ALA A CA 1
ATOM 3223 C C . ALA A 1 415 ? -18.211 9.005 6.893 1.00 22.94 415 ALA A C 1
ATOM 3224 O O . ALA A 1 415 ? -17.638 10.095 6.996 1.00 22.46 415 ALA A O 1
ATOM 3226 N N . ASP A 1 416 ? -17.624 7.941 6.338 1.00 21.30 416 ASP A N 1
ATOM 3227 C CA . ASP A 1 416 ? -16.341 8.069 5.656 1.00 22.03 416 ASP A CA 1
ATOM 3228 C C . ASP A 1 416 ? -16.446 9.158 4.582 1.00 21.86 416 ASP A C 1
ATOM 3229 O O . ASP A 1 416 ? -17.315 9.067 3.700 1.00 19.39 416 ASP A O 1
ATOM 3234 N N . PRO A 1 417 ? -15.608 10.201 4.629 1.00 21.90 417 PRO A N 1
ATOM 3235 C CA . PRO A 1 417 ? -15.734 11.289 3.641 1.00 21.93 417 PRO A CA 1
ATOM 3236 C C . PRO A 1 417 ? -15.517 10.838 2.205 1.00 18.98 417 PRO A C 1
ATOM 3237 O O . PRO A 1 417 ? -15.816 11.614 1.290 1.00 20.08 417 PRO A O 1
ATOM 3241 N N . TRP A 1 418 ? -15.033 9.609 1.980 1.00 18.92 418 TRP A N 1
ATOM 3242 C CA . TRP A 1 418 ? -14.858 9.136 0.613 1.00 20.44 418 TRP A CA 1
ATOM 3243 C C . TRP A 1 418 ? -16.158 9.218 -0.174 1.00 19.86 418 TRP A C 1
ATOM 3244 O O . TRP A 1 418 ? -16.149 9.553 -1.364 1.00 21.91 418 TRP A O 1
ATOM 3255 N N . TYR A 1 419 ? -17.291 8.940 0.478 1.00 17.71 419 TYR A N 1
ATOM 3256 C CA . TYR A 1 419 ? -18.553 8.809 -0.247 1.00 17.19 419 TYR A CA 1
ATOM 3257 C C . TYR A 1 419 ? -19.028 10.153 -0.792 1.00 20.17 419 TYR A C 1
ATOM 3258 O O . TYR A 1 419 ? -19.390 10.261 -1.966 1.00 17.73 419 TYR A O 1
ATOM 3267 N N . ASN A 1 420 ? -19.020 11.199 0.034 1.00 22.11 420 ASN A N 1
ATOM 3268 C CA . ASN A 1 420 ? -19.385 12.511 -0.490 1.00 20.67 420 ASN A CA 1
ATOM 3269 C C . ASN A 1 420 ? -18.407 12.951 -1.573 1.00 21.00 420 ASN A C 1
ATOM 3270 O O . ASN A 1 420 ? -18.807 13.575 -2.564 1.00 20.20 420 ASN A O 1
ATOM 3275 N N . ASN A 1 421 ? -17.123 12.609 -1.423 1.00 17.45 421 ASN A N 1
ATOM 3276 C CA . ASN A 1 421 ? -16.170 12.923 -2.485 1.00 21.84 421 ASN A CA 1
ATOM 3277 C C . ASN A 1 421 ? -16.511 12.174 -3.765 1.00 21.65 421 ASN A C 1
ATOM 3278 O O . ASN A 1 421 ? -16.476 12.749 -4.860 1.00 21.36 421 ASN A O 1
ATOM 3283 N N . ASN A 1 422 ? -16.831 10.883 -3.644 1.00 19.35 422 ASN A N 1
ATOM 3284 C CA . ASN A 1 422 ? -17.128 10.055 -4.808 1.00 16.93 422 ASN A CA 1
ATOM 3285 C C . ASN A 1 422 ? -18.412 10.497 -5.505 1.00 19.83 422 ASN A C 1
ATOM 3286 O O . ASN A 1 422 ? -18.559 10.297 -6.716 1.00 19.07 422 ASN A O 1
ATOM 3291 N N . ALA A 1 423 ? -19.347 11.108 -4.773 1.00 17.76 423 ALA A N 1
ATOM 3292 C CA . ALA A 1 423 ? -20.543 11.640 -5.425 1.00 22.22 423 ALA A CA 1
ATOM 3293 C C . ALA A 1 423 ? -20.186 12.625 -6.539 1.00 20.99 423 ALA A C 1
ATOM 3294 O O . ALA A 1 423 ? -20.808 12.614 -7.611 1.00 20.32 423 ALA A O 1
ATOM 3296 N N . LEU A 1 424 ? -19.189 13.486 -6.303 1.00 19.61 424 LEU A N 1
ATOM 3297 C CA . LEU A 1 424 ? -18.729 14.399 -7.349 1.00 20.06 424 LEU A CA 1
ATOM 3298 C C . LEU A 1 424 ? -18.085 13.652 -8.513 1.00 18.58 424 LEU A C 1
ATOM 3299 O O . LEU A 1 424 ? -18.297 14.014 -9.672 1.00 22.17 424 LEU A O 1
ATOM 3304 N N . TYR A 1 425 ? -17.298 12.606 -8.232 1.00 18.74 425 TYR A N 1
ATOM 3305 C CA . TYR A 1 425 ? -16.741 11.792 -9.314 1.00 19.95 425 TYR A CA 1
ATOM 3306 C C . TYR A 1 425 ? -17.847 11.232 -10.207 1.00 17.84 425 TYR A C 1
ATOM 3307 O O . TYR A 1 425 ? -17.748 11.272 -11.438 1.00 18.47 425 TYR A O 1
ATOM 3316 N N . VAL A 1 426 ? -18.916 10.715 -9.602 1.00 20.64 426 VAL A N 1
ATOM 3317 C CA . VAL A 1 426 ? -20.008 10.135 -10.379 1.00 19.34 426 VAL A CA 1
ATOM 3318 C C . VAL A 1 426 ? -20.568 11.153 -11.365 1.00 18.71 426 VAL A C 1
ATOM 3319 O O . VAL A 1 426 ? -20.854 10.828 -12.524 1.00 19.28 426 VAL A O 1
ATOM 3323 N N . ILE A 1 427 ? -20.716 12.401 -10.930 1.00 20.27 427 ILE A N 1
ATOM 3324 C CA . ILE A 1 427 ? -21.342 13.412 -11.780 1.00 18.12 427 ILE A CA 1
ATOM 3325 C C . ILE A 1 427 ? -20.369 13.919 -12.839 1.00 17.77 427 ILE A C 1
ATOM 3326 O O . ILE A 1 427 ? -20.696 13.953 -14.031 1.00 21.14 427 ILE A O 1
ATOM 3331 N N . TYR A 1 428 ? -19.172 14.329 -12.415 1.00 18.04 428 TYR A N 1
ATOM 3332 C CA . TYR A 1 428 ? -18.230 14.961 -13.340 1.00 19.41 428 TYR A CA 1
ATOM 3333 C C . TYR A 1 428 ? -17.676 13.964 -14.353 1.00 16.61 428 TYR A C 1
ATOM 3334 O O . TYR A 1 428 ? -17.493 14.309 -15.524 1.00 16.25 428 TYR A O 1
ATOM 3343 N N . GLN A 1 429 ? -17.390 12.726 -13.931 1.00 17.46 429 GLN A N 1
ATOM 3344 C CA . GLN A 1 429 ? -16.785 11.789 -14.876 1.00 19.80 429 GLN A CA 1
ATOM 3345 C C . GLN A 1 429 ? -17.759 11.350 -15.968 1.00 18.58 429 GLN A C 1
ATOM 3346 O O . GLN A 1 429 ? -17.324 10.965 -17.059 1.00 19.76 429 GLN A O 1
ATOM 3352 N N . GLN A 1 430 ? -19.065 11.383 -15.711 1.00 17.85 430 GLN A N 1
ATOM 3353 C CA . GLN A 1 430 ? -20.046 11.109 -16.758 1.00 20.05 430 GLN A CA 1
ATOM 3354 C C . GLN A 1 430 ? -21.311 11.911 -16.490 1.00 20.14 430 GLN A C 1
ATOM 3355 O O . GLN A 1 430 ? -22.255 11.420 -15.859 1.00 18.99 430 GLN A O 1
ATOM 3361 N N . PRO A 1 431 ? -21.376 13.143 -16.993 1.00 19.15 431 PRO A N 1
ATOM 3362 C CA . PRO A 1 431 ? -22.555 13.998 -16.787 1.00 21.13 431 PRO A CA 1
ATOM 3363 C C . PRO A 1 431 ? -23.807 13.381 -17.382 1.00 21.58 431 PRO A C 1
ATOM 3364 O O . PRO A 1 431 ? -23.734 12.404 -18.142 1.00 19.74 431 PRO A O 1
ATOM 3368 N N . PRO A 1 432 ? -24.980 13.915 -17.047 1.00 20.96 432 PRO A N 1
ATOM 3369 C CA . PRO A 1 432 ? -26.229 13.344 -17.563 1.00 22.44 432 PRO A CA 1
ATOM 3370 C C . PRO A 1 432 ? -26.204 13.182 -19.071 1.00 20.66 432 PRO A C 1
ATOM 3371 O O . PRO A 1 432 ? -25.815 14.094 -19.800 1.00 21.19 432 PRO A O 1
ATOM 3375 N N . PHE A 1 433 ? -26.601 11.991 -19.529 1.00 22.34 433 PHE A N 1
ATOM 3376 C CA . PHE A 1 433 ? -26.767 11.682 -20.948 1.00 23.10 433 PHE A CA 1
ATOM 3377 C C . PHE A 1 433 ? -25.499 11.957 -21.752 1.00 21.07 433 PHE A C 1
ATOM 3378 O O . PHE A 1 433 ? -25.565 12.289 -22.932 1.00 21.98 433 PHE A O 1
ATOM 3386 N N . SER A 1 434 ? -24.330 11.785 -21.128 1.00 19.87 434 SER A N 1
ATOM 3387 C CA . SER A 1 434 ? -23.067 12.140 -21.756 1.00 20.02 434 SER A CA 1
ATOM 3388 C C . SER A 1 434 ? -22.097 10.965 -21.773 1.00 21.72 434 SER A C 1
ATOM 3389 O O . SER A 1 434 ? -22.173 10.045 -20.946 1.00 21.30 434 SER A O 1
ATOM 3392 N N . LYS A 1 435 ? -21.204 11.013 -22.762 1.00 19.05 435 LYS A N 1
ATOM 3393 C CA . LYS A 1 435 ? -20.061 10.112 -22.864 1.00 17.94 435 LYS A CA 1
ATOM 3394 C C . LYS A 1 435 ? -19.143 10.261 -21.659 1.00 18.87 435 LYS A C 1
ATOM 3395 O O . LYS A 1 435 ? -18.857 11.373 -21.216 1.00 20.40 435 LYS A O 1
ATOM 3401 N N . SER A 1 436 ? -18.637 9.141 -21.150 1.00 18.51 436 SER A N 1
ATOM 3402 C CA . SER A 1 436 ? -17.737 9.221 -20.009 1.00 17.35 436 SER A CA 1
ATOM 3403 C C . SER A 1 436 ? -16.417 9.875 -20.409 1.00 16.69 436 SER A C 1
ATOM 3404 O O . SER A 1 436 ? -16.026 9.881 -21.577 1.00 18.55 436 SER A O 1
ATOM 3407 N N . GLY A 1 437 ? -15.695 10.363 -19.396 1.00 16.46 437 GLY A N 1
ATOM 3408 C CA . GLY A 1 437 ? -14.473 11.137 -19.593 1.00 17.36 437 GLY A CA 1
ATOM 3409 C C . GLY A 1 437 ? -13.353 10.421 -20.334 1.00 17.92 437 GLY A C 1
ATOM 3410 O O . GLY A 1 437 ? -12.451 11.088 -20.846 1.00 18.02 437 GLY A O 1
ATOM 3411 N N . GLY A 1 438 ? -13.371 9.088 -20.397 1.00 18.84 438 GLY A N 1
ATOM 3412 C CA . GLY A 1 438 ? -12.418 8.386 -21.252 1.00 15.34 438 GLY A CA 1
ATOM 3413 C C . GLY A 1 438 ? -11.211 7.753 -20.573 1.00 19.48 438 GLY A C 1
ATOM 3414 O O . GLY A 1 438 ? -10.112 7.737 -21.136 1.00 19.53 438 GLY A O 1
ATOM 3415 N N . HIS A 1 439 ? -11.394 7.198 -19.378 1.00 18.87 439 HIS A N 1
ATOM 3416 C CA . HIS A 1 439 ? -10.290 6.622 -18.626 1.00 16.63 439 HIS A CA 1
ATOM 3417 C C . HIS A 1 439 ? -10.576 5.150 -18.343 1.00 16.41 439 HIS A C 1
ATOM 3418 O O . HIS A 1 439 ? -11.733 4.771 -18.129 1.00 17.65 439 HIS A O 1
ATOM 3425 N N . GLY A 1 440 ? -9.528 4.324 -18.386 1.00 15.78 440 GLY A N 1
ATOM 3426 C CA . GLY A 1 440 ? -9.612 2.920 -18.016 1.00 14.41 440 GLY A CA 1
ATOM 3427 C C . GLY A 1 440 ? -10.094 2.020 -19.147 1.00 17.50 440 GLY A C 1
ATOM 3428 O O . GLY A 1 440 ? -10.711 2.465 -20.115 1.00 16.31 440 GLY A O 1
ATOM 3429 N N . ASN A 1 441 ? -9.802 0.712 -18.999 1.00 16.72 441 ASN A N 1
ATOM 3430 C CA . ASN A 1 441 ? -10.220 -0.299 -19.962 1.00 15.57 441 ASN A CA 1
ATOM 3431 C C . ASN A 1 441 ? -11.715 -0.167 -20.254 1.00 15.36 441 ASN A C 1
ATOM 3432 O O . ASN A 1 441 ? -12.510 0.018 -19.336 1.00 17.41 441 ASN A O 1
ATOM 3437 N N . SER A 1 442 ? -12.081 -0.298 -21.537 1.00 30.00 442 SER A N 1
ATOM 3438 C CA . SER A 1 442 ? -13.452 -0.255 -22.035 1.00 30.00 442 SER A CA 1
ATOM 3439 C C . SER A 1 442 ? -14.112 1.104 -21.831 1.00 30.00 442 SER A C 1
ATOM 3440 O O . SER A 1 442 ? -15.339 1.201 -21.799 1.00 30.00 442 SER A O 1
ATOM 3443 N N . HIS A 1 443 ? -13.308 2.162 -21.735 1.00 15.24 443 HIS A N 1
ATOM 3444 C CA . HIS A 1 443 ? -13.879 3.508 -21.624 1.00 14.98 443 HIS A CA 1
ATOM 3445 C C . HIS A 1 443 ? -14.764 3.865 -22.814 1.00 17.57 443 HIS A C 1
ATOM 3446 O O . HIS A 1 443 ? -15.742 4.613 -22.668 1.00 15.92 443 HIS A O 1
ATOM 3453 N N . GLU A 1 444 ? -14.413 3.374 -24.002 1.00 17.99 444 GLU A N 1
ATOM 3454 C CA . GLU A 1 444 ? -15.079 3.828 -25.219 1.00 16.90 444 GLU A CA 1
ATOM 3455 C C . GLU A 1 444 ? -16.537 3.377 -25.304 1.00 19.78 444 GLU A C 1
ATOM 3456 O O . GLU A 1 444 ? -17.309 3.955 -26.079 1.00 19.89 444 GLU A O 1
ATOM 3462 N N . GLY A 1 445 ? -16.938 2.385 -24.508 1.00 19.97 445 GLY A N 1
ATOM 3463 C CA . GLY A 1 445 ? -18.304 1.898 -24.493 1.00 21.78 445 GLY A CA 1
ATOM 3464 C C . GLY A 1 445 ? -19.226 2.572 -23.509 1.00 21.64 445 GLY A C 1
ATOM 3465 O O . GLY A 1 445 ? -20.428 2.284 -23.497 1.00 23.55 445 GLY A O 1
ATOM 3466 N N . GLN A 1 446 ? -18.699 3.474 -22.681 1.00 18.87 446 GLN A N 1
ATOM 3467 C CA . GLN A 1 446 ? -19.482 4.139 -21.646 1.00 17.74 446 GLN A CA 1
ATOM 3468 C C . GLN A 1 446 ? -20.043 5.419 -22.251 1.00 19.84 446 GLN A C 1
ATOM 3469 O O . GLN A 1 446 ? -19.442 6.488 -22.156 1.00 19.08 446 GLN A O 1
ATOM 3475 N N . ARG A 1 447 ? -21.217 5.305 -22.881 1.00 18.75 447 ARG A N 1
ATOM 3476 C CA . ARG A 1 447 ? -21.759 6.375 -23.711 1.00 20.83 447 ARG A CA 1
ATOM 3477 C C . ARG A 1 447 ? -22.820 7.220 -23.021 1.00 21.73 447 ARG A C 1
ATOM 3478 O O . ARG A 1 447 ? -23.011 8.374 -23.416 1.00 20.80 447 ARG A O 1
ATOM 3486 N N . SER A 1 448 ? -23.507 6.681 -22.002 1.00 20.25 448 SER A N 1
ATOM 3487 C CA . SER A 1 448 ? -24.523 7.443 -21.278 1.00 20.07 448 SER A CA 1
ATOM 3488 C C . SER A 1 448 ? -24.770 6.764 -19.942 1.00 20.69 448 SER A C 1
ATOM 3489 O O . SER A 1 448 ? -24.752 5.525 -19.890 1.00 23.84 448 SER A O 1
ATOM 3492 N N . PRO A 1 449 ? -24.975 7.515 -18.856 1.00 21.30 449 PRO A N 1
ATOM 3493 C CA . PRO A 1 449 ? -25.171 6.891 -17.536 1.00 19.23 449 PRO A CA 1
ATOM 3494 C C . PRO A 1 449 ? -26.202 5.770 -17.592 1.00 22.19 449 PRO A C 1
ATOM 3495 O O . PRO A 1 449 ? -27.284 5.924 -18.163 1.00 21.13 449 PRO A O 1
ATOM 3499 N N . ASN A 1 450 ? -25.851 4.617 -17.033 1.00 20.74 450 ASN A N 1
ATOM 3500 C CA . ASN A 1 450 ? -26.764 3.484 -17.076 1.00 20.00 450 ASN A CA 1
ATOM 3501 C C . ASN A 1 450 ? -27.487 3.333 -15.735 1.00 21.02 450 ASN A C 1
ATOM 3502 O O . ASN A 1 450 ? -27.195 4.021 -14.753 1.00 20.42 450 ASN A O 1
ATOM 3507 N N . GLY A 1 451 ? -28.467 2.424 -15.708 1.00 19.27 451 GLY A N 1
ATOM 3508 C CA . GLY A 1 451 ? -29.295 2.293 -14.521 1.00 18.45 451 GLY A CA 1
ATOM 3509 C C . GLY A 1 451 ? -28.500 1.959 -13.275 1.00 21.30 451 GLY A C 1
ATOM 3510 O O . GLY A 1 451 ? -28.860 2.378 -12.168 1.00 19.71 451 GLY A O 1
ATOM 3511 N N . GLY A 1 452 ? -27.410 1.200 -13.426 1.00 17.09 452 GLY A N 1
ATOM 3512 C CA . GLY A 1 452 ? -26.586 0.896 -12.272 1.00 19.37 452 GLY A CA 1
ATOM 3513 C C . GLY A 1 452 ? -25.973 2.144 -11.672 1.00 21.82 452 GLY A C 1
ATOM 3514 O O . GLY A 1 452 ? -25.916 2.298 -10.448 1.00 18.45 452 GLY A O 1
ATOM 3515 N N . ARG A 1 453 ? -25.497 3.049 -12.529 1.00 18.24 453 ARG A N 1
ATOM 3516 C CA . ARG A 1 453 ? -24.917 4.297 -12.045 1.00 17.00 453 ARG A CA 1
ATOM 3517 C C . ARG A 1 453 ? -25.965 5.147 -11.338 1.00 17.61 453 ARG A C 1
ATOM 3518 O O . ARG A 1 453 ? -25.693 5.728 -10.276 1.00 18.78 453 ARG A O 1
ATOM 3526 N N . ILE A 1 454 ? -27.180 5.209 -11.891 1.00 19.75 454 ILE A N 1
ATOM 3527 C CA . ILE A 1 454 ? -28.243 5.978 -11.243 1.00 22.19 454 ILE A CA 1
ATOM 3528 C C . ILE A 1 454 ? -28.645 5.334 -9.916 1.00 20.15 454 ILE A C 1
ATOM 3529 O O . ILE A 1 454 ? -28.895 6.030 -8.923 1.00 19.29 454 ILE A O 1
ATOM 3534 N N . GLY A 1 455 ? -28.699 4.000 -9.870 1.00 20.42 455 GLY A N 1
ATOM 3535 C CA . GLY A 1 455 ? -29.012 3.323 -8.618 1.00 18.74 455 GLY A CA 1
ATOM 3536 C C . GLY A 1 455 ? -27.961 3.564 -7.550 1.00 19.51 455 GLY A C 1
ATOM 3537 O O . GLY A 1 455 ? -28.278 3.687 -6.367 1.00 19.87 455 GLY A O 1
ATOM 3538 N N . TYR A 1 456 ? -26.689 3.637 -7.955 1.00 17.34 456 TYR A N 1
ATOM 3539 C CA . TYR A 1 456 ? -25.633 3.987 -7.011 1.00 17.51 456 TYR A CA 1
ATOM 3540 C C . TYR A 1 456 ? -25.791 5.425 -6.512 1.00 19.59 456 TYR A C 1
ATOM 3541 O O . TYR A 1 456 ? -25.716 5.686 -5.307 1.00 16.84 456 TYR A O 1
ATOM 3550 N N . ALA A 1 457 ? -26.010 6.372 -7.426 1.00 19.71 457 ALA A N 1
ATOM 3551 C CA . ALA A 1 457 ? -26.167 7.761 -7.006 1.00 15.70 457 ALA A CA 1
ATOM 3552 C C . ALA A 1 457 ? -27.357 7.915 -6.073 1.00 19.22 457 ALA A C 1
ATOM 3553 O O . ALA A 1 457 ? -27.310 8.696 -5.115 1.00 18.92 457 ALA A O 1
ATOM 3555 N N . ASP A 1 458 ? -28.430 7.177 -6.351 1.00 16.87 458 ASP A N 1
ATOM 3556 C CA . ASP A 1 458 ? -29.599 7.138 -5.474 1.00 18.97 458 ASP A CA 1
ATOM 3557 C C . ASP A 1 458 ? -29.234 6.656 -4.068 1.00 21.13 458 ASP A C 1
ATOM 3558 O O . ASP A 1 458 ? -29.662 7.242 -3.064 1.00 22.13 458 ASP A O 1
ATOM 3563 N N . ALA A 1 459 ? -28.442 5.581 -3.968 1.00 18.88 459 ALA A N 1
ATOM 3564 C CA . ALA A 1 459 ? -28.029 5.113 -2.646 1.00 19.09 459 ALA A CA 1
ATOM 3565 C C . ALA A 1 459 ? -27.182 6.161 -1.925 1.00 18.78 459 ALA A C 1
ATOM 3566 O O . ALA A 1 459 ? -27.310 6.338 -0.710 1.00 17.39 459 ALA A O 1
ATOM 3568 N N . LEU A 1 460 ? -26.285 6.847 -2.645 1.00 18.28 460 LEU A N 1
ATOM 3569 C CA . LEU A 1 460 ? -25.502 7.905 -2.011 1.00 21.14 460 LEU A CA 1
ATOM 3570 C C . LEU A 1 460 ? -26.404 9.032 -1.538 1.00 22.38 460 LEU A C 1
ATOM 3571 O O . LEU A 1 460 ? -26.194 9.597 -0.455 1.00 21.73 460 LEU A O 1
ATOM 3576 N N . ALA A 1 461 ? -27.402 9.382 -2.348 1.00 19.29 461 ALA A N 1
ATOM 3577 C CA . ALA A 1 461 ? -28.353 10.415 -1.956 1.00 22.42 461 ALA A CA 1
ATOM 3578 C C . ALA A 1 461 ? -29.024 10.061 -0.633 1.00 25.60 461 ALA A C 1
ATOM 3579 O O . ALA A 1 461 ? -29.102 10.891 0.278 1.00 24.62 461 ALA A O 1
ATOM 3581 N N . ARG A 1 462 ? -29.488 8.818 -0.501 1.00 22.50 462 ARG A N 1
ATOM 3582 C CA . ARG A 1 462 ? -30.201 8.399 0.705 1.00 22.19 462 ARG A CA 1
ATOM 3583 C C . ARG A 1 462 ? -29.269 8.197 1.894 1.00 23.87 462 ARG A C 1
ATOM 3584 O O . ARG A 1 462 ? -29.588 8.615 3.012 1.00 22.40 462 ARG A O 1
ATOM 3592 N N . GLU A 1 463 ? -28.128 7.538 1.684 1.00 22.13 463 GLU A N 1
ATOM 3593 C CA . GLU A 1 463 ? -27.268 7.167 2.806 1.00 21.06 463 GLU A CA 1
ATOM 3594 C C . GLU A 1 463 ? -26.399 8.313 3.283 1.00 21.76 463 GLU A C 1
ATOM 3595 O O . GLU A 1 463 ? -25.943 8.284 4.433 1.00 21.02 463 GLU A O 1
ATOM 3601 N N . CYS A 1 464 ? -26.149 9.306 2.430 1.00 19.79 464 CYS A N 1
ATOM 3602 C CA . CYS A 1 464 ? -25.290 10.431 2.757 1.00 24.36 464 CYS A CA 1
ATOM 3603 C C . CYS A 1 464 ? -26.044 11.748 2.775 1.00 22.60 464 CYS A C 1
ATOM 3604 O O . CYS A 1 464 ? -25.449 12.773 3.116 1.00 22.38 464 CYS A O 1
ATOM 3607 N N . ASN A 1 465 ? -27.332 11.741 2.412 1.00 20.82 465 ASN A N 1
ATOM 3608 C CA . ASN A 1 465 ? -28.130 12.959 2.252 1.00 23.28 465 ASN A CA 1
ATOM 3609 C C . ASN A 1 465 ? -27.396 13.948 1.356 1.00 24.55 465 ASN A C 1
ATOM 3610 O O . ASN A 1 465 ? -27.282 15.142 1.658 1.00 23.56 465 ASN A O 1
ATOM 3615 N N . ASN A 1 466 ? -26.864 13.430 0.247 1.00 21.55 466 ASN A N 1
ATOM 3616 C CA . ASN A 1 466 ? -25.999 14.221 -0.610 1.00 22.36 466 ASN A CA 1
ATOM 3617 C C . ASN A 1 466 ? -26.862 14.891 -1.667 1.00 21.96 466 ASN A C 1
ATOM 3618 O O . ASN A 1 466 ? -27.451 14.193 -2.505 1.00 21.02 466 ASN A O 1
ATOM 3623 N N . PRO A 1 467 ? -26.981 16.219 -1.659 1.00 22.39 467 PRO A N 1
ATOM 3624 C CA . PRO A 1 467 ? -27.902 16.883 -2.590 1.00 22.12 467 PRO A CA 1
ATOM 3625 C C . PRO A 1 467 ? -27.448 16.841 -4.039 1.00 21.24 467 PRO A C 1
ATOM 3626 O O . PRO A 1 467 ? -28.292 16.922 -4.940 1.00 21.25 467 PRO A O 1
ATOM 3630 N N . TRP A 1 468 ? -26.141 16.743 -4.297 1.00 20.47 468 TRP A N 1
ATOM 3631 C CA . TRP A 1 468 ? -25.686 16.651 -5.680 1.00 23.84 468 TRP A CA 1
ATOM 3632 C C . TRP A 1 468 ? -26.028 15.291 -6.271 1.00 20.90 468 TRP A C 1
ATOM 3633 O O . TRP A 1 468 ? -26.496 15.206 -7.412 1.00 19.83 468 TRP A O 1
ATOM 3644 N N . ALA A 1 469 ? -25.797 14.215 -5.508 1.00 21.46 469 ALA A N 1
ATOM 3645 C CA . ALA A 1 469 ? -26.252 12.902 -5.947 1.00 21.50 469 ALA A CA 1
ATOM 3646 C C . ALA A 1 469 ? -27.761 12.898 -6.155 1.00 18.26 469 ALA A C 1
ATOM 3647 O O . ALA A 1 469 ? -28.256 12.348 -7.146 1.00 22.77 469 ALA A O 1
ATOM 3649 N N . ALA A 1 470 ? -28.510 13.536 -5.246 1.00 22.73 470 ALA A N 1
ATOM 3650 C CA . ALA A 1 470 ? -29.960 13.604 -5.411 1.00 20.37 470 ALA A CA 1
ATOM 3651 C C . ALA A 1 470 ? -30.332 14.342 -6.691 1.00 21.62 470 ALA A C 1
ATOM 3652 O O . ALA A 1 470 ? -31.237 13.919 -7.419 1.00 22.79 470 ALA A O 1
ATOM 3654 N N . ALA A 1 471 ? -29.641 15.448 -6.984 1.00 21.52 471 ALA A N 1
ATOM 3655 C CA . ALA A 1 471 ? -29.914 16.206 -8.203 1.00 21.63 471 ALA A CA 1
ATOM 3656 C C . ALA A 1 471 ? -29.600 15.394 -9.457 1.00 22.29 471 ALA A C 1
ATOM 3657 O O . ALA A 1 471 ? -30.317 15.481 -10.457 1.00 23.71 471 ALA A O 1
ATOM 3659 N N . TYR A 1 472 ? -28.528 14.596 -9.423 1.00 23.20 472 TYR A N 1
ATOM 3660 C CA . TYR A 1 472 ? -28.172 13.749 -10.561 1.00 20.45 472 TYR A CA 1
ATOM 3661 C C . TYR A 1 472 ? -29.272 12.737 -10.852 1.00 22.53 472 TYR A C 1
ATOM 3662 O O . TYR A 1 472 ? -29.691 12.570 -12.004 1.00 20.48 472 TYR A O 1
ATOM 3671 N N . VAL A 1 473 ? -29.764 12.061 -9.808 1.00 24.30 473 VAL A N 1
ATOM 3672 C CA . VAL A 1 473 ? -30.869 11.113 -9.960 1.00 22.57 473 VAL A CA 1
ATOM 3673 C C . VAL A 1 473 ? -32.111 11.816 -10.507 1.00 25.29 473 VAL A C 1
ATOM 3674 O O . VAL A 1 473 ? -32.712 11.381 -11.495 1.00 24.23 473 VAL A O 1
ATOM 3678 N N . HIS A 1 474 ? -32.523 12.908 -9.864 1.00 25.67 474 HIS A N 1
ATOM 3679 C CA . HIS A 1 474 ? -33.815 13.492 -10.207 1.00 26.48 474 HIS A CA 1
ATOM 3680 C C . HIS A 1 474 ? -33.784 14.138 -11.583 1.00 26.67 474 HIS A C 1
ATOM 3681 O O . HIS A 1 474 ? -34.712 13.973 -12.377 1.00 28.77 474 HIS A O 1
ATOM 3688 N N . GLU A 1 475 ? -32.712 14.865 -11.903 1.00 24.09 475 GLU A N 1
ATOM 3689 C CA . GLU A 1 475 ? -32.658 15.492 -13.224 1.00 27.53 475 GLU A CA 1
ATOM 3690 C C . GLU A 1 475 ? -32.555 14.456 -14.339 1.00 25.75 475 GLU A C 1
ATOM 3691 O O . GLU A 1 475 ? -33.086 14.669 -15.432 1.00 29.01 475 GLU A O 1
ATOM 3697 N N . ILE A 1 476 ? -31.892 13.329 -14.085 1.00 24.11 476 ILE A N 1
ATOM 3698 C CA . ILE A 1 476 ? -31.817 12.290 -15.103 1.00 26.09 476 ILE A CA 1
ATOM 3699 C C . ILE A 1 476 ? -33.137 11.542 -15.209 1.00 26.23 476 ILE A C 1
ATOM 3700 O O . ILE A 1 476 ? -33.602 11.238 -16.313 1.00 28.38 476 ILE A O 1
ATOM 3705 N N . MET A 1 477 ? -33.773 11.238 -14.075 1.00 28.20 477 MET A N 1
ATOM 3706 C CA . MET A 1 477 ? -35.024 10.495 -14.144 1.00 29.06 477 MET A CA 1
ATOM 3707 C C . MET A 1 477 ? -36.165 11.339 -14.699 1.00 31.11 477 MET A C 1
ATOM 3708 O O . MET A 1 477 ? -37.153 10.780 -15.178 1.00 29.97 477 MET A O 1
ATOM 3713 N N . GLN A 1 478 ? -36.058 12.667 -14.661 1.00 33.48 478 GLN A N 1
ATOM 3714 C CA . GLN A 1 478 ? -37.102 13.465 -15.298 1.00 34.46 478 GLN A CA 1
ATOM 3715 C C . GLN A 1 478 ? -37.054 13.321 -16.816 1.00 35.57 478 GLN A C 1
ATOM 3716 O O . GLN A 1 478 ? -38.100 13.216 -17.465 1.00 37.32 478 GLN A O 1
ATOM 3722 N N . GLU A 1 479 ? -35.852 13.293 -17.400 1.00 31.46 479 GLU A N 1
ATOM 3723 C CA . GLU A 1 479 ? -35.735 13.076 -18.840 1.00 31.43 479 GLU A CA 1
ATOM 3724 C C . GLU A 1 479 ? -35.989 11.622 -19.223 1.00 32.72 479 GLU A C 1
ATOM 3725 O O . GLU A 1 479 ? -36.520 11.352 -20.304 1.00 36.11 479 GLU A O 1
ATOM 3731 N N . ASP A 1 480 ? -35.605 10.675 -18.369 1.00 31.47 480 ASP A N 1
ATOM 3732 C CA . ASP A 1 480 ? -35.727 9.252 -18.676 1.00 30.10 480 ASP A CA 1
ATOM 3733 C C . ASP A 1 480 ? -36.254 8.547 -17.435 1.00 31.21 480 ASP A C 1
ATOM 3734 O O . ASP A 1 480 ? -35.480 8.047 -16.608 1.00 30.45 480 ASP A O 1
ATOM 3739 N N . PRO A 1 481 ? -37.577 8.484 -17.274 1.00 32.18 481 PRO A N 1
ATOM 3740 C CA . PRO A 1 481 ? -38.138 7.930 -16.030 1.00 32.59 481 PRO A CA 1
ATOM 3741 C C . PRO A 1 481 ? -37.923 6.435 -15.865 1.00 30.89 481 PRO A C 1
ATOM 3742 O O . PRO A 1 481 ? -38.042 5.934 -14.741 1.00 33.86 481 PRO A O 1
ATOM 3746 N N . ASP A 1 482 ? -37.602 5.707 -16.933 1.00 32.96 482 ASP A N 1
ATOM 3747 C CA . ASP A 1 482 ? -37.402 4.265 -16.861 1.00 35.58 482 ASP A CA 1
ATOM 3748 C C . ASP A 1 482 ? -35.924 3.878 -16.808 1.00 33.53 482 ASP A C 1
ATOM 3749 O O . ASP A 1 482 ? -35.584 2.720 -17.077 1.00 34.88 482 ASP A O 1
ATOM 3754 N N . ILE A 1 483 ? -35.050 4.815 -16.429 1.00 32.00 483 ILE A N 1
ATOM 3755 C CA . ILE A 1 483 ? -33.609 4.591 -16.525 1.00 29.70 483 ILE A CA 1
ATOM 3756 C C . ILE A 1 483 ? -33.179 3.394 -15.676 1.00 29.38 483 ILE A C 1
ATOM 3757 O O . ILE A 1 483 ? -32.302 2.620 -16.077 1.00 27.22 483 ILE A O 1
ATOM 3762 N N . LEU A 1 484 ? -33.800 3.200 -14.506 1.00 27.54 484 LEU A N 1
ATOM 3763 C CA . LEU A 1 484 ? -33.363 2.125 -13.617 1.00 23.48 484 LEU A CA 1
ATOM 3764 C C . LEU A 1 484 ? -33.621 0.736 -14.188 1.00 28.42 484 LEU A C 1
ATOM 3765 O O . LEU A 1 484 ? -33.020 -0.233 -13.713 1.00 31.95 484 LEU A O 1
ATOM 3770 N N . SER A 1 485 ? -34.499 0.610 -15.181 1.00 30.10 485 SER A N 1
ATOM 3771 C CA . SER A 1 485 ? -34.802 -0.678 -15.791 1.00 33.90 485 SER A CA 1
ATOM 3772 C C . SER A 1 485 ? -34.166 -0.852 -17.166 1.00 34.18 485 SER A C 1
ATOM 3773 O O . SER A 1 485 ? -34.357 -1.900 -17.794 1.00 32.91 485 SER A O 1
ATOM 3776 N N . LYS A 1 486 ? -33.404 0.130 -17.641 1.00 34.00 486 LYS A N 1
ATOM 3777 C CA . LYS A 1 486 ? -32.712 -0.012 -18.911 1.00 32.07 486 LYS A CA 1
ATOM 3778 C C . LYS A 1 486 ? -31.503 -0.937 -18.748 1.00 31.97 486 LYS A C 1
ATOM 3779 O O . LYS A 1 486 ? -31.159 -1.378 -17.648 1.00 34.94 486 LYS A O 1
ATOM 3785 N N . ALA A 1 487 ? -30.835 -1.212 -19.864 1.00 33.27 487 ALA A N 1
ATOM 3786 C CA . ALA A 1 487 ? -29.826 -2.261 -19.891 1.00 32.44 487 ALA A CA 1
ATOM 3787 C C . ALA A 1 487 ? -28.554 -1.825 -19.178 1.00 27.70 487 ALA A C 1
ATOM 3788 O O . ALA A 1 487 ? -28.064 -0.708 -19.371 1.00 30.69 487 ALA A O 1
ATOM 3790 N N . PHE A 1 488 ? -28.039 -2.717 -18.334 1.00 27.82 488 PHE A N 1
ATOM 3791 C CA . PHE A 1 488 ? -26.695 -2.650 -17.783 1.00 26.20 488 PHE A CA 1
ATOM 3792 C C . PHE A 1 488 ? -26.403 -4.027 -17.207 1.00 25.56 488 PHE A C 1
ATOM 3793 O O . PHE A 1 488 ? -27.311 -4.843 -17.030 1.00 25.82 488 PHE A O 1
ATOM 3801 N N . GLU A 1 489 ? -25.130 -4.297 -16.951 1.00 26.36 489 GLU A N 1
ATOM 3802 C CA . GLU A 1 489 ? -24.777 -5.588 -16.373 1.00 25.88 489 GLU A CA 1
ATOM 3803 C C . GLU A 1 489 ? -25.193 -5.600 -14.906 1.00 23.24 489 GLU A C 1
ATOM 3804 O O . GLU A 1 489 ? -24.620 -4.885 -14.077 1.00 26.90 489 GLU A O 1
ATOM 3810 N N . ALA A 1 490 ? -26.210 -6.409 -14.589 1.00 23.99 490 ALA A N 1
ATOM 3811 C CA . ALA A 1 490 ? -26.834 -6.368 -13.272 1.00 18.33 490 ALA A CA 1
ATOM 3812 C C . ALA A 1 490 ? -25.976 -7.027 -12.195 1.00 22.40 490 ALA A C 1
ATOM 3813 O O . ALA A 1 490 ? -26.037 -6.620 -11.029 1.00 18.71 490 ALA A O 1
ATOM 3815 N N . LYS A 1 491 ? -25.182 -8.040 -12.556 1.00 20.45 491 LYS A N 1
ATOM 3816 C CA . LYS A 1 491 ? -24.496 -8.852 -11.547 1.00 21.09 491 LYS A CA 1
ATOM 3817 C C . LYS A 1 491 ? -23.714 -8.039 -10.519 1.00 18.81 491 LYS A C 1
ATOM 3818 O O . LYS A 1 491 ? -23.895 -8.286 -9.313 1.00 19.79 491 LYS A O 1
ATOM 3824 N N . PRO A 1 492 ? -22.867 -7.077 -10.888 1.00 19.15 492 PRO A N 1
ATOM 3825 C CA . PRO A 1 492 ? -22.115 -6.328 -9.868 1.00 19.05 492 PRO A CA 1
ATOM 3826 C C . PRO A 1 492 ? -22.729 -5.003 -9.449 1.00 18.97 492 PRO A C 1
ATOM 3827 O O . PRO A 1 492 ? -22.146 -4.351 -8.572 1.00 19.18 492 PRO A O 1
ATOM 3831 N N . ALA A 1 493 ? -23.869 -4.595 -10.035 1.00 16.32 493 ALA A N 1
ATOM 3832 C CA . ALA A 1 493 ? -24.326 -3.213 -9.896 1.00 17.68 493 ALA A CA 1
ATOM 3833 C C . ALA A 1 493 ? -25.797 -3.033 -9.541 1.00 19.90 493 ALA A C 1
ATOM 3834 O O . ALA A 1 493 ? -26.169 -1.927 -9.122 1.00 18.85 493 ALA A O 1
ATOM 3836 N N . ASP A 1 494 ? -26.645 -4.048 -9.700 1.00 18.82 494 ASP A N 1
ATOM 3837 C CA . ASP A 1 494 ? -28.087 -3.881 -9.494 1.00 22.26 494 ASP A CA 1
ATOM 3838 C C . ASP A 1 494 ? -28.394 -3.668 -8.010 1.00 20.98 494 ASP A C 1
ATOM 3839 O O . ASP A 1 494 ? -28.075 -4.520 -7.176 1.00 19.53 494 ASP A O 1
ATOM 3844 N N . LEU A 1 495 ? -29.001 -2.526 -7.673 1.00 18.10 495 LEU A N 1
ATOM 3845 C CA . LEU A 1 495 ? -29.344 -2.207 -6.291 1.00 15.29 495 LEU A CA 1
ATOM 3846 C C . LEU A 1 495 ? -30.845 -2.331 -6.024 1.00 18.27 495 LEU A C 1
ATOM 3847 O O . LEU A 1 495 ? -31.357 -1.740 -5.061 1.00 18.59 495 LEU A O 1
ATOM 3852 N N . THR A 1 496 ? -31.557 -3.118 -6.839 1.00 18.98 496 THR A N 1
ATOM 3853 C CA . THR A 1 496 ? -32.987 -3.322 -6.614 1.00 17.16 496 THR A CA 1
ATOM 3854 C C . THR A 1 496 ? -33.272 -3.841 -5.206 1.00 19.91 496 THR A C 1
ATOM 3855 O O . THR A 1 496 ? -34.203 -3.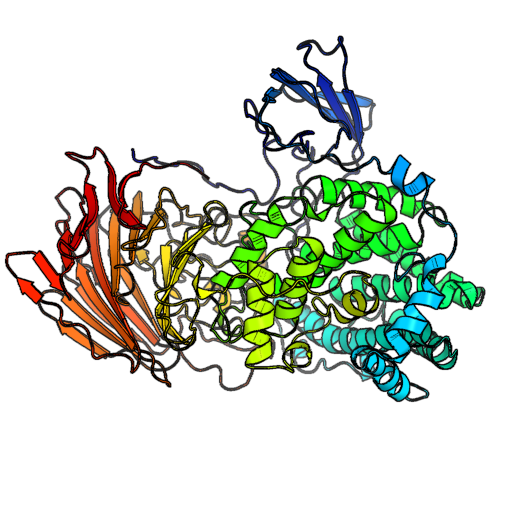371 -4.545 1.00 17.72 496 THR A O 1
ATOM 3859 N N . TRP A 1 497 ? -32.497 -4.825 -4.730 1.00 18.57 497 TRP A N 1
ATOM 3860 C CA . TRP A 1 497 ? -32.784 -5.393 -3.411 1.00 17.86 497 TRP A CA 1
ATOM 3861 C C . TRP A 1 497 ? -32.532 -4.375 -2.303 1.00 21.14 497 TRP A C 1
ATOM 3862 O O . TRP A 1 497 ? -33.263 -4.342 -1.306 1.00 19.76 497 TRP A O 1
ATOM 3873 N N . TYR A 1 498 ? -31.499 -3.543 -2.450 1.00 19.81 498 TYR A N 1
ATOM 3874 C CA . TYR A 1 498 ? -31.303 -2.439 -1.517 1.00 19.37 498 TYR A CA 1
ATOM 3875 C C . TYR A 1 498 ? -32.541 -1.546 -1.466 1.00 21.40 498 TYR A C 1
ATOM 3876 O O . TYR A 1 498 ? -33.022 -1.187 -0.384 1.00 23.13 498 TYR A O 1
ATOM 3885 N N . ARG A 1 499 ? -33.089 -1.201 -2.635 1.00 18.46 499 ARG A N 1
ATOM 3886 C CA . ARG A 1 499 ? -34.274 -0.343 -2.670 1.00 18.27 499 ARG A CA 1
ATOM 3887 C C . ARG A 1 499 ? -35.507 -1.034 -2.087 1.00 22.06 499 ARG A C 1
ATOM 3888 O O . ARG A 1 499 ? -36.364 -0.353 -1.513 1.00 22.06 499 ARG A O 1
ATOM 3896 N N . CYS A 1 500 ? -35.623 -2.368 -2.215 1.00 19.20 500 CYS A N 1
ATOM 3897 C CA . CYS A 1 500 ? -36.734 -3.060 -1.553 1.00 19.12 500 CYS A CA 1
ATOM 3898 C C . CYS A 1 500 ? -36.592 -3.094 -0.037 1.00 24.28 500 CYS A C 1
ATOM 3899 O O . CYS A 1 500 ? -37.597 -3.268 0.665 1.00 22.35 500 CYS A O 1
ATOM 3902 N N . THR A 1 501 ? -35.375 -2.974 0.500 1.00 24.28 501 THR A N 1
ATOM 3903 C CA . THR A 1 501 ? -35.189 -3.228 1.925 1.00 24.88 501 THR A CA 1
ATOM 3904 C C . THR A 1 501 ? -34.829 -2.002 2.750 1.00 25.09 501 THR A C 1
ATOM 3905 O O . THR A 1 501 ? -35.012 -2.036 3.971 1.00 29.57 501 THR A O 1
ATOM 3909 N N . THR A 1 502 ? -34.327 -0.933 2.139 1.00 23.79 502 THR A N 1
ATOM 3910 C CA . THR A 1 502 ? -33.944 0.234 2.926 1.00 20.28 502 THR A CA 1
ATOM 3911 C C . THR A 1 502 ? -35.182 0.932 3.488 1.00 25.15 502 THR A C 1
ATOM 3912 O O . THR A 1 502 ? -36.210 1.025 2.805 1.00 23.81 502 THR A O 1
ATOM 3916 N N . PRO A 1 503 ? -35.119 1.416 4.736 1.00 25.58 503 PRO A N 1
ATOM 3917 C CA . PRO A 1 503 ? -36.199 2.261 5.266 1.00 26.63 503 PRO A CA 1
ATOM 3918 C C . PRO A 1 503 ? -36.097 3.716 4.845 1.00 28.27 503 PRO A C 1
ATOM 3919 O O . PRO A 1 503 ? -37.012 4.491 5.153 1.00 27.41 503 PRO A O 1
ATOM 3923 N N . LYS A 1 504 ? -35.022 4.107 4.158 1.00 25.50 504 LYS A N 1
ATOM 3924 C CA . LYS A 1 504 ? -34.784 5.493 3.781 1.00 28.00 504 LYS A CA 1
ATOM 3925 C C . LYS A 1 504 ? -35.462 5.851 2.466 1.00 29.18 504 LYS A C 1
ATOM 3926 O O . LYS A 1 504 ? -35.510 5.040 1.536 1.00 30.40 504 LYS A O 1
ATOM 3932 N N . GLU A 1 505 ? -35.970 7.083 2.389 1.00 31.52 505 GLU A N 1
ATOM 3933 C CA . GLU A 1 505 ? -36.594 7.640 1.195 1.00 29.73 505 GLU A CA 1
ATOM 3934 C C . GLU A 1 505 ? -35.576 8.433 0.383 1.00 29.02 505 GLU A C 1
ATOM 3935 O O . GLU A 1 505 ? -34.530 8.844 0.895 1.00 30.34 505 GLU A O 1
ATOM 3941 N N . ARG A 1 506 ? -35.897 8.662 -0.894 1.00 31.42 506 ARG A N 1
ATOM 3942 C CA . ARG A 1 506 ? -35.126 9.622 -1.677 1.00 31.52 506 ARG A CA 1
ATOM 3943 C C . ARG A 1 506 ? -35.274 11.001 -1.051 1.00 33.28 506 ARG A C 1
ATOM 3944 O O . ARG A 1 506 ? -36.403 11.431 -0.772 1.00 35.66 506 ARG A O 1
ATOM 3952 N N . PRO A 1 507 ? -34.187 11.722 -0.812 1.00 32.63 507 PRO A N 1
ATOM 3953 C CA . PRO A 1 507 ? -34.332 13.086 -0.304 1.00 33.48 507 PRO A CA 1
ATOM 3954 C C . PRO A 1 507 ? -34.994 13.964 -1.354 1.00 34.35 507 PRO A C 1
ATOM 3955 O O . PRO A 1 507 ? -35.003 13.657 -2.549 1.00 31.03 507 PRO A O 1
ATOM 3959 N N . ALA A 1 508 ? -35.578 15.061 -0.883 1.00 33.28 508 ALA A N 1
ATOM 3960 C CA . ALA A 1 508 ? -36.184 16.020 -1.792 1.00 32.09 508 ALA A CA 1
ATOM 3961 C C . ALA A 1 508 ? -35.120 16.671 -2.670 1.00 30.50 508 ALA A C 1
ATOM 3962 O O . ALA A 1 508 ? -34.032 17.018 -2.200 1.00 31.96 508 ALA A O 1
ATOM 3964 N N . TYR A 1 509 ? -35.439 16.818 -3.955 1.00 27.09 509 TYR A N 1
ATOM 3965 C CA . TYR A 1 509 ? -34.642 17.617 -4.877 1.00 29.67 509 TYR A CA 1
ATOM 3966 C C . TYR A 1 509 ? -34.431 19.020 -4.316 1.00 29.76 509 TYR A C 1
ATOM 3967 O O . TYR A 1 509 ? -35.393 19.725 -3.999 1.00 30.66 509 TYR A O 1
ATOM 3976 N N . SER A 1 510 ? -33.169 19.411 -4.160 1.00 28.37 510 SER A N 1
ATOM 3977 C CA . SER A 1 510 ? -32.851 20.747 -3.680 1.00 27.63 510 SER A CA 1
ATOM 3978 C C . SER A 1 510 ? -31.919 21.434 -4.678 1.00 29.89 510 SER A C 1
ATOM 3979 O O . SER A 1 510 ? -32.372 22.188 -5.543 1.00 30.71 510 SER A O 1
ATOM 3982 N N . LYS A 1 511 ? -30.621 21.157 -4.578 1.00 32.05 511 LYS A N 1
ATOM 3983 C CA . LYS A 1 511 ? -29.643 21.703 -5.512 1.00 28.85 511 LYS A CA 1
ATOM 3984 C C . LYS A 1 511 ? -29.932 21.261 -6.941 1.00 28.09 511 LYS A C 1
ATOM 3985 O O . LYS A 1 511 ? -30.384 20.142 -7.187 1.00 29.09 511 LYS A O 1
ATOM 3991 N N . HIS A 1 512 ? -29.642 22.148 -7.892 1.00 29.43 512 HIS A N 1
ATOM 3992 C CA . HIS A 1 512 ? -29.591 21.812 -9.309 1.00 26.26 512 HIS A CA 1
ATOM 3993 C C . HIS A 1 512 ? -28.149 21.537 -9.720 1.00 24.54 512 HIS A C 1
ATOM 3994 O O . HIS A 1 512 ? -27.208 22.107 -9.159 1.00 25.74 512 HIS A O 1
ATOM 4001 N N . LEU A 1 513 ? -27.981 20.656 -10.714 1.00 26.04 513 LEU A N 1
ATOM 4002 C CA . LEU A 1 513 ? -26.636 20.373 -11.210 1.00 22.12 513 LEU A CA 1
ATOM 4003 C C . LEU A 1 513 ? -25.971 21.635 -11.744 1.00 25.79 513 LEU A C 1
ATOM 4004 O O . LEU A 1 513 ? -24.742 21.779 -11.657 1.00 22.72 513 LEU A O 1
ATOM 4009 N N . SER A 1 514 ? -26.768 22.586 -12.242 1.00 23.58 514 SER A N 1
ATOM 4010 C CA . SER A 1 514 ? -26.218 23.847 -12.728 1.00 24.41 514 SER A CA 1
ATOM 4011 C C . SER A 1 514 ? -25.560 24.680 -11.635 1.00 27.62 514 SER A C 1
ATOM 4012 O O . SER A 1 514 ? -24.874 25.660 -11.956 1.00 27.50 514 SER A O 1
ATOM 4015 N N . GLU A 1 515 ? -25.732 24.328 -10.362 1.00 23.66 515 GLU A N 1
ATOM 4016 C CA . GLU A 1 515 ? -25.062 25.049 -9.289 1.00 23.43 515 GLU A CA 1
ATOM 4017 C C . GLU A 1 515 ? -23.673 24.505 -8.989 1.00 24.08 515 GLU A C 1
ATOM 4018 O O . GLU A 1 515 ? -22.977 25.053 -8.127 1.00 26.33 515 GLU A O 1
ATOM 4024 N N . LEU A 1 516 ? -23.250 23.453 -9.692 1.00 25.72 516 LEU A N 1
ATOM 4025 C CA . LEU A 1 516 ? -21.917 22.913 -9.504 1.00 23.02 516 LEU A CA 1
ATOM 4026 C C . LEU A 1 516 ? -20.857 23.844 -10.087 1.00 21.45 516 LEU A C 1
ATOM 4027 O O . LEU A 1 516 ? -21.111 24.561 -11.060 1.00 25.33 516 LEU A O 1
ATOM 4032 N N . PRO A 1 517 ? -19.664 23.856 -9.499 1.00 22.67 517 PRO A N 1
ATOM 4033 C CA . PRO A 1 517 ? -18.524 24.499 -10.163 1.00 24.46 517 PRO A CA 1
ATOM 4034 C C . PRO A 1 517 ? -18.304 23.912 -11.550 1.00 23.62 517 PRO A C 1
ATOM 4035 O O . PRO A 1 517 ? -18.526 22.721 -11.786 1.00 23.14 517 PRO A O 1
ATOM 4039 N N . GLU A 1 518 ? -17.855 24.773 -12.474 1.00 24.12 518 GLU A N 1
ATOM 4040 C CA . GLU A 1 518 ? -17.618 24.361 -13.858 1.00 22.28 518 GLU A CA 1
ATOM 4041 C C . GLU A 1 518 ? -16.548 23.282 -13.954 1.00 21.95 518 GLU A C 1
ATOM 4042 O O . GLU A 1 518 ? -16.554 22.490 -14.905 1.00 22.43 518 GLU A O 1
ATOM 4048 N N . SER A 1 519 ? -15.620 23.250 -13.005 1.00 20.84 519 SER A N 1
ATOM 4049 C CA . SER A 1 519 ? -14.448 22.399 -13.085 1.00 22.97 519 SER A CA 1
ATOM 4050 C C . SER A 1 519 ? -14.229 21.659 -11.767 1.00 22.89 519 SER A C 1
ATOM 4051 O O . SER A 1 519 ? -14.584 22.143 -10.684 1.00 24.17 519 SER A O 1
ATOM 4054 N N . LYS A 1 520 ? -13.639 20.468 -11.866 1.00 20.05 520 LYS A N 1
ATOM 4055 C CA . LYS A 1 520 ? -13.383 19.644 -10.693 1.00 20.20 520 LYS A CA 1
ATOM 4056 C C . LYS A 1 520 ? -12.071 18.904 -10.903 1.00 19.38 520 LYS A C 1
ATOM 4057 O O . LYS A 1 520 ? -11.883 18.253 -11.931 1.00 19.90 520 LYS A O 1
ATOM 4063 N N . VAL A 1 521 ? -11.167 19.009 -9.937 1.00 19.46 521 VAL A N 1
ATOM 4064 C CA . VAL A 1 521 ? -9.867 18.356 -10.020 1.00 18.42 521 VAL A CA 1
ATOM 4065 C C . VAL A 1 521 ? -9.782 17.307 -8.927 1.00 19.82 521 VAL A C 1
ATOM 4066 O O . VAL A 1 521 ? -10.072 17.594 -7.761 1.00 21.10 521 VAL A O 1
ATOM 4070 N N . PHE A 1 522 ? -9.399 16.087 -9.301 1.00 18.47 522 PHE A N 1
ATOM 4071 C CA . PHE A 1 522 ? -9.135 15.021 -8.339 1.00 19.39 522 PHE A CA 1
ATOM 4072 C C . PHE A 1 522 ? -7.618 14.875 -8.227 1.00 19.05 522 PHE A C 1
ATOM 4073 O O . PHE A 1 522 ? -6.985 14.196 -9.042 1.00 21.20 522 PHE A O 1
ATOM 4081 N N . LYS A 1 523 ? -7.035 15.512 -7.208 1.00 20.40 523 LYS A N 1
ATOM 4082 C CA . LYS A 1 523 ? -5.581 15.626 -7.147 1.00 20.28 523 LYS A CA 1
ATOM 4083 C C . LYS A 1 523 ? -4.901 14.280 -6.913 1.00 20.95 523 LYS A C 1
ATOM 4084 O O . LYS A 1 523 ? -3.829 14.027 -7.471 1.00 20.61 523 LYS A O 1
ATOM 4090 N N . GLN A 1 524 ? -5.477 13.417 -6.074 1.00 19.77 524 GLN A N 1
ATOM 4091 C CA . GLN A 1 524 ? -4.835 12.129 -5.813 1.00 20.61 524 GLN A CA 1
ATOM 4092 C C . GLN A 1 524 ? -5.109 11.129 -6.934 1.00 18.94 524 GLN A C 1
ATOM 4093 O O . GLN A 1 524 ? -4.224 10.348 -7.304 1.00 18.32 524 GLN A O 1
ATOM 4099 N N . THR A 1 525 ? -6.327 11.141 -7.477 1.00 15.52 525 THR A N 1
ATOM 4100 C CA . THR A 1 525 ? -6.630 10.343 -8.662 1.00 17.90 525 THR A CA 1
ATOM 4101 C C . THR A 1 525 ? -5.822 10.811 -9.862 1.00 18.42 525 THR A C 1
ATOM 4102 O O . THR A 1 525 ? -5.438 10.002 -10.712 1.00 20.15 525 THR A O 1
ATOM 4106 N N . GLY A 1 526 ? -5.532 12.103 -9.923 1.00 17.86 526 GLY A N 1
ATOM 4107 C CA . GLY A 1 526 ? -4.809 12.680 -11.037 1.00 18.86 526 GLY A CA 1
ATOM 4108 C C . GLY A 1 526 ? -5.671 12.923 -12.253 1.00 18.02 526 GLY A C 1
ATOM 4109 O O . GLY A 1 526 ? -5.249 12.639 -13.379 1.00 18.07 526 GLY A O 1
ATOM 4110 N N . THR A 1 527 ? -6.886 13.421 -12.062 1.00 17.85 527 THR A N 1
ATOM 4111 C CA . THR A 1 527 ? -7.757 13.703 -13.188 1.00 17.27 527 THR A CA 1
ATOM 4112 C C . THR A 1 527 ? -8.427 15.046 -12.974 1.00 18.87 527 THR A C 1
ATOM 4113 O O . THR A 1 527 ? -8.509 15.551 -11.850 1.00 18.95 527 THR A O 1
ATOM 4117 N N . ALA A 1 528 ? -8.929 15.605 -14.072 1.00 16.84 528 ALA A N 1
ATOM 4118 C CA . ALA A 1 528 ? -9.668 16.857 -14.008 1.00 16.99 528 ALA A CA 1
ATOM 4119 C C . ALA A 1 528 ? -10.753 16.850 -15.072 1.00 18.49 528 ALA A C 1
ATOM 4120 O O . ALA A 1 528 ? -10.560 16.332 -16.174 1.00 17.35 528 ALA A O 1
ATOM 4122 N N . LEU A 1 529 ? -11.898 17.442 -14.736 1.00 18.02 529 LEU A N 1
ATOM 4123 C CA . LEU A 1 529 ? -13.014 17.609 -15.661 1.00 18.24 529 LEU A CA 1
ATOM 4124 C C . LEU A 1 529 ? -13.373 19.085 -15.730 1.00 18.57 529 LEU A C 1
ATOM 4125 O O . LEU A 1 529 ? -13.610 19.708 -14.691 1.00 21.78 529 LEU A O 1
ATOM 4130 N N . MET A 1 530 ? -13.444 19.626 -16.945 1.00 18.47 530 MET A N 1
ATOM 4131 C CA . MET A 1 530 ? -13.797 21.023 -17.183 1.00 18.93 530 MET A CA 1
ATOM 4132 C C . MET A 1 530 ? -15.047 21.095 -18.051 1.00 20.11 530 MET A C 1
ATOM 4133 O O . MET A 1 530 ? -15.145 20.395 -19.066 1.00 21.60 530 MET A O 1
ATOM 4138 N N . ASN A 1 531 ? -16.000 21.948 -17.662 1.00 20.70 531 ASN A N 1
ATOM 4139 C CA . ASN A 1 531 ? -17.311 21.983 -18.294 1.00 19.44 531 ASN A CA 1
ATOM 4140 C C . ASN A 1 531 ? -17.780 23.419 -18.433 1.00 23.09 531 ASN A C 1
ATOM 4141 O O . ASN A 1 531 ? -17.625 24.208 -17.498 1.00 25.34 531 ASN A O 1
ATOM 4146 N N . THR A 1 532 ? -18.362 23.745 -19.595 1.00 24.24 532 THR A N 1
ATOM 4147 C CA . THR A 1 532 ? -18.997 25.051 -19.785 1.00 21.89 532 THR A CA 1
ATOM 4148 C C . THR A 1 532 ? -20.454 25.075 -19.344 1.00 25.80 532 THR A C 1
ATOM 4149 O O . THR A 1 532 ? -20.999 26.164 -19.119 1.00 25.77 532 THR A O 1
ATOM 4153 N N . ASP A 1 533 ? -21.096 23.916 -19.228 1.00 23.27 533 ASP A N 1
ATOM 4154 C CA . ASP A 1 533 ? -22.522 23.853 -18.914 1.00 21.88 533 ASP A CA 1
ATOM 4155 C C . ASP A 1 533 ? -22.899 22.463 -18.412 1.00 23.98 533 ASP A C 1
ATOM 4156 O O . ASP A 1 533 ? -23.721 21.773 -19.027 1.00 22.01 533 ASP A O 1
ATOM 4161 N N . ILE A 1 534 ? -22.300 22.037 -17.300 1.00 23.97 534 ILE A N 1
ATOM 4162 C CA . ILE A 1 534 ? -22.532 20.672 -16.848 1.00 25.63 534 ILE A CA 1
ATOM 4163 C C . ILE A 1 534 ? -23.996 20.460 -16.501 1.00 24.80 534 ILE A C 1
ATOM 4164 O O . ILE A 1 534 ? -24.520 19.350 -16.645 1.00 23.57 534 ILE A O 1
ATOM 4169 N N . GLY A 1 535 ? -24.694 21.522 -16.088 1.00 29.12 535 GLY A N 1
ATOM 4170 C CA . GLY A 1 535 ? -26.101 21.411 -15.743 1.00 27.48 535 GLY A CA 1
ATOM 4171 C C . GLY A 1 535 ? -27.074 21.389 -16.901 1.00 27.57 535 GLY A C 1
ATOM 4172 O O . GLY A 1 535 ? -28.282 21.272 -16.672 1.00 29.46 535 GLY A O 1
ATOM 4173 N N . HIS A 1 536 ? -26.590 21.516 -18.157 1.00 27.76 536 HIS A N 1
ATOM 4174 C CA . HIS A 1 536 ? -27.434 21.438 -19.356 1.00 25.76 536 HIS A CA 1
ATOM 4175 C C . HIS A 1 536 ? -26.609 20.673 -20.387 1.00 25.74 536 HIS A C 1
ATOM 4176 O O . HIS A 1 536 ? -26.004 21.261 -21.287 1.00 27.17 536 HIS A O 1
ATOM 4183 N N . HIS A 1 537 ? -26.627 19.344 -20.241 1.00 25.52 537 HIS A N 1
ATOM 4184 C CA . HIS A 1 537 ? -25.666 18.470 -20.906 1.00 24.62 537 HIS A CA 1
ATOM 4185 C C . HIS A 1 537 ? -25.607 18.691 -22.413 1.00 26.81 537 HIS A C 1
ATOM 4186 O O . HIS A 1 537 ? -24.527 18.604 -23.012 1.00 28.25 537 HIS A O 1
ATOM 4193 N N . ALA A 1 538 ? -26.755 18.959 -23.051 1.00 26.53 538 ALA A N 1
ATOM 4194 C CA . ALA A 1 538 ? -26.771 19.127 -24.501 1.00 27.25 538 ALA A CA 1
ATOM 4195 C C . ALA A 1 538 ? -26.032 20.381 -24.963 1.00 23.94 538 ALA A C 1
ATOM 4196 O O . ALA A 1 538 ? -25.685 20.474 -26.143 1.00 26.61 538 ALA A O 1
ATOM 4198 N N . ASN A 1 539 ? -25.761 21.327 -24.065 1.00 25.53 539 ASN A N 1
ATOM 4199 C CA . ASN A 1 539 ? -25.044 22.556 -24.389 1.00 25.15 539 ASN A CA 1
ATOM 4200 C C . ASN A 1 539 ? -23.613 22.560 -23.847 1.00 27.34 539 ASN A C 1
ATOM 4201 O O . ASN A 1 539 ? -22.918 23.581 -23.949 1.00 25.31 539 ASN A O 1
ATOM 4206 N N . ASN A 1 540 ? -23.148 21.435 -23.295 1.00 26.47 540 ASN A N 1
ATOM 4207 C CA . ASN A 1 540 ? -21.916 21.383 -22.512 1.00 24.41 540 ASN A CA 1
ATOM 4208 C C . ASN A 1 540 ? -20.704 21.096 -23.398 1.00 22.95 540 ASN A C 1
ATOM 4209 O O . ASN A 1 540 ? -20.637 20.047 -24.052 1.00 23.15 540 ASN A O 1
ATOM 4214 N N . ALA A 1 541 ? -19.745 22.026 -23.397 1.00 22.70 541 ALA A N 1
ATOM 4215 C CA . ALA A 1 541 ? -18.408 21.798 -23.936 1.00 20.19 541 ALA A CA 1
ATOM 4216 C C . ALA A 1 541 ? -17.517 21.300 -22.804 1.00 20.82 541 ALA A C 1
ATOM 4217 O O . ALA A 1 541 ? -17.334 21.998 -21.797 1.00 19.57 541 ALA A O 1
ATOM 4219 N N . MET A 1 542 ? -16.974 20.096 -22.964 1.00 20.01 542 MET A N 1
ATOM 4220 C CA . MET A 1 542 ? -16.297 19.394 -21.886 1.00 20.42 542 MET A CA 1
ATOM 4221 C C . MET A 1 542 ? -14.886 18.977 -22.296 1.00 19.74 542 MET A C 1
ATOM 4222 O O . MET A 1 542 ? -14.657 18.566 -23.438 1.00 19.33 542 MET A O 1
ATOM 4227 N N . LEU A 1 543 ? -13.949 19.043 -21.344 1.00 19.97 543 LEU A N 1
ATOM 4228 C CA . LEU A 1 543 ? -12.598 18.523 -21.523 1.00 18.65 543 LEU A CA 1
ATOM 4229 C C . LEU A 1 543 ? -12.232 17.664 -20.318 1.00 20.31 543 LEU A C 1
ATOM 4230 O O . LEU A 1 543 ? -12.465 18.065 -19.177 1.00 18.78 543 LEU A O 1
ATOM 4235 N N . SER A 1 544 ? -11.656 16.487 -20.563 1.00 18.79 544 SER A N 1
ATOM 4236 C CA . SER A 1 544 ? -11.130 15.653 -19.486 1.00 18.00 544 SER A CA 1
ATOM 4237 C C . SER A 1 544 ? -9.617 15.533 -19.607 1.00 16.57 544 SER A C 1
ATOM 4238 O O . SER A 1 544 ? -9.061 15.657 -20.696 1.00 17.56 544 SER A O 1
ATOM 4241 N N . PHE A 1 545 ? -8.964 15.263 -18.479 1.00 16.46 545 PHE A N 1
ATOM 4242 C CA . PHE A 1 545 ? -7.508 15.301 -18.399 1.00 17.43 545 PHE A CA 1
ATOM 4243 C C . PHE A 1 545 ? -7.043 14.270 -17.379 1.00 19.15 545 PHE A C 1
ATOM 4244 O O . PHE A 1 545 ? -7.715 14.031 -16.370 1.00 19.26 545 PHE A O 1
ATOM 4252 N N . ARG A 1 546 ? -5.878 13.666 -17.637 1.00 16.20 546 ARG A N 1
ATOM 4253 C CA . ARG A 1 546 ? -5.303 12.719 -16.687 1.00 16.91 546 ARG A CA 1
ATOM 4254 C C . ARG A 1 546 ? -3.789 12.875 -16.617 1.00 16.77 546 ARG A C 1
ATOM 4255 O O . ARG A 1 546 ? -3.110 12.958 -17.648 1.00 18.19 546 ARG A O 1
ATOM 4263 N N . SER A 1 547 ? -3.274 12.882 -15.383 1.00 17.20 547 SER A N 1
ATOM 4264 C CA . SER A 1 547 ? -1.838 12.799 -15.103 1.00 19.39 547 SER A CA 1
ATOM 4265 C C . SER A 1 547 ? -1.752 12.231 -13.686 1.00 17.57 547 SER A C 1
ATOM 4266 O O . SER A 1 547 ? -1.944 12.971 -12.722 1.00 18.45 547 SER A O 1
ATOM 4269 N N . SER A 1 548 ? -1.500 10.919 -13.568 1.00 17.97 548 SER A N 1
ATOM 4270 C CA . SER A 1 548 ? -1.945 10.189 -12.382 1.00 22.86 548 SER A CA 1
ATOM 4271 C C . SER A 1 548 ? -0.831 9.397 -11.704 1.00 19.26 548 SER A C 1
ATOM 4272 O O . SER A 1 548 ? -0.091 8.655 -12.381 1.00 18.03 548 SER A O 1
ATOM 4275 N N . PRO A 1 549 ? -0.713 9.485 -10.371 1.00 21.18 549 PRO A N 1
ATOM 4276 C CA . PRO A 1 549 ? 0.287 8.678 -9.649 1.00 19.23 549 PRO A CA 1
ATOM 4277 C C . PRO A 1 549 ? 0.051 7.183 -9.731 1.00 18.01 549 PRO A C 1
ATOM 4278 O O . PRO A 1 549 ? 0.948 6.414 -9.369 1.00 20.43 549 PRO A O 1
ATOM 4282 N N . TYR A 1 550 ? -1.132 6.749 -10.166 1.00 17.81 550 TYR A N 1
ATOM 4283 C CA . TYR A 1 550 ? -1.403 5.332 -10.362 1.00 16.39 550 TYR A CA 1
ATOM 4284 C C . TYR A 1 550 ? -0.725 4.797 -11.617 1.00 16.25 550 TYR A C 1
ATOM 4285 O O . TYR A 1 550 ? -0.569 3.577 -11.764 1.00 15.85 550 TYR A O 1
ATOM 4294 N N . GLY A 1 551 ? -0.324 5.683 -12.526 1.00 16.12 551 GLY A N 1
ATOM 4295 C CA . GLY A 1 551 ? 0.314 5.258 -13.753 1.00 18.47 551 GLY A CA 1
ATOM 4296 C C . GLY A 1 551 ? -0.608 4.428 -14.628 1.00 17.57 551 GLY A C 1
ATOM 4297 O O . GLY A 1 551 ? -1.813 4.686 -14.748 1.00 18.25 551 GLY A O 1
ATOM 4298 N N . SER A 1 552 ? -0.029 3.411 -15.261 1.00 15.10 552 SER A N 1
ATOM 4299 C CA . SER A 1 552 ? -0.695 2.633 -16.302 1.00 15.62 552 SER A CA 1
ATOM 4300 C C . SER A 1 552 ? -0.799 1.155 -15.936 1.00 15.43 552 SER A C 1
ATOM 4301 O O . SER A 1 552 ? -0.781 0.290 -16.819 1.00 16.98 552 SER A O 1
ATOM 4304 N N . THR A 1 553 ? -0.902 0.840 -14.648 1.00 17.42 553 THR A N 1
ATOM 4305 C CA . THR A 1 553 ? -1.066 -0.554 -14.270 1.00 14.54 553 THR A CA 1
ATOM 4306 C C . THR A 1 553 ? -2.557 -0.911 -14.279 1.00 17.36 553 THR A C 1
ATOM 4307 O O . THR A 1 553 ? -3.419 -0.065 -14.531 1.00 17.63 553 THR A O 1
ATOM 4311 N N . SER A 1 554 ? -2.851 -2.188 -14.054 1.00 15.75 554 SER A N 1
ATOM 4312 C CA . SER A 1 554 ? -4.204 -2.717 -13.797 1.00 16.16 554 SER A CA 1
ATOM 4313 C C . SER A 1 554 ? -5.088 -2.320 -14.984 1.00 15.86 554 SER A C 1
ATOM 4314 O O . SER A 1 554 ? -4.733 -2.638 -16.129 1.00 16.33 554 SER A O 1
ATOM 4317 N N . ALA A 1 555 ? -6.212 -1.621 -14.789 1.00 16.86 555 ALA A N 1
ATOM 4318 C CA . ALA A 1 555 ? -7.094 -1.268 -15.892 1.00 14.30 555 ALA A CA 1
ATOM 4319 C C . ALA A 1 555 ? -6.858 0.144 -16.424 1.00 14.21 555 ALA A C 1
ATOM 4320 O O . ALA A 1 555 ? -7.510 0.546 -17.402 1.00 15.39 555 ALA A O 1
ATOM 4322 N N . ALA A 1 556 ? -5.951 0.888 -15.817 1.00 16.39 556 ALA A N 1
ATOM 4323 C CA . ALA A 1 556 ? -5.620 2.236 -16.260 1.00 14.98 556 ALA A CA 1
ATOM 4324 C C . ALA A 1 556 ? -4.753 2.190 -17.517 1.00 18.59 556 ALA A C 1
ATOM 4325 O O . ALA A 1 556 ? -4.126 1.174 -17.829 1.00 16.87 556 ALA A O 1
ATOM 4327 N N . LEU A 1 557 ? -4.707 3.318 -18.232 1.00 13.57 557 LEU A N 1
ATOM 4328 C CA . LEU A 1 557 ? -4.048 3.413 -19.533 1.00 16.15 557 LEU A CA 1
ATOM 4329 C C . LEU A 1 557 ? -2.739 4.188 -19.403 1.00 14.58 557 LEU A C 1
ATOM 4330 O O . LEU A 1 557 ? -2.461 4.798 -18.374 1.00 17.10 557 LEU A O 1
ATOM 4335 N N . ALA A 1 558 ? -1.909 4.134 -20.451 1.00 15.45 558 ALA A N 1
ATOM 4336 C CA . ALA A 1 558 ? -0.653 4.894 -20.476 1.00 15.53 558 ALA A CA 1
ATOM 4337 C C . ALA A 1 558 ? -0.888 6.255 -21.140 1.00 17.29 558 ALA A C 1
ATOM 4338 O O . ALA A 1 558 ? -0.372 6.579 -22.209 1.00 16.40 558 ALA A O 1
ATOM 4340 N N . ASN A 1 559 ? -1.710 7.063 -20.467 1.00 16.54 559 ASN A N 1
ATOM 4341 C CA . ASN A 1 559 ? -2.244 8.299 -21.031 1.00 16.20 559 ASN A CA 1
ATOM 4342 C C . ASN A 1 559 ? -1.924 9.515 -20.166 1.00 16.62 559 ASN A C 1
ATOM 4343 O O . ASN A 1 559 ? -2.755 10.424 -20.038 1.00 17.28 559 ASN A O 1
ATOM 4348 N N . GLN A 1 560 ? -0.761 9.531 -19.520 1.00 13.61 560 GLN A N 1
ATOM 4349 C CA . GLN A 1 560 ? -0.422 10.692 -18.709 1.00 17.09 560 GLN A CA 1
ATOM 4350 C C . GLN A 1 560 ? -0.344 11.920 -19.600 1.00 18.86 560 GLN A C 1
ATOM 4351 O O . GLN A 1 560 ? 0.214 11.867 -20.699 1.00 18.96 560 GLN A O 1
ATOM 4357 N N . ASN A 1 561 ? -0.938 13.021 -19.118 1.00 17.63 561 ASN A N 1
ATOM 4358 C CA . ASN A 1 561 ? -1.026 14.311 -19.798 1.00 18.57 561 ASN A CA 1
ATOM 4359 C C . ASN A 1 561 ? -1.879 14.247 -21.060 1.00 20.96 561 ASN A C 1
ATOM 4360 O O . ASN A 1 561 ? -1.788 15.125 -21.927 1.00 20.21 561 ASN A O 1
ATOM 4365 N N . ALA A 1 562 ? -2.732 13.234 -21.173 1.00 17.01 562 ALA A N 1
ATOM 4366 C CA . ALA A 1 562 ? -3.690 13.155 -22.266 1.00 18.20 562 ALA A CA 1
ATOM 4367 C C . ALA A 1 562 ? -4.957 13.921 -21.907 1.00 17.52 562 ALA A C 1
ATOM 4368 O O . ALA A 1 562 ? -5.367 13.954 -20.744 1.00 16.64 562 ALA A O 1
ATOM 4370 N N . PHE A 1 563 ? -5.576 14.542 -22.916 1.00 16.47 563 PHE A N 1
ATOM 4371 C CA . PHE A 1 563 ? -6.901 15.127 -22.772 1.00 15.82 563 PHE A CA 1
ATOM 4372 C C . PHE A 1 563 ? -7.862 14.480 -23.764 1.00 15.17 563 PHE A C 1
ATOM 4373 O O . PHE A 1 563 ? -7.450 13.830 -24.729 1.00 17.39 563 PHE A O 1
ATOM 4381 N N . ASN A 1 564 ? -9.157 14.676 -23.507 1.00 16.82 564 ASN A N 1
ATOM 4382 C CA . ASN A 1 564 ? -10.238 14.352 -24.435 1.00 17.87 564 ASN A CA 1
ATOM 4383 C C . ASN A 1 564 ? -11.225 15.509 -24.434 1.00 18.84 564 ASN A C 1
ATOM 4384 O O . ASN A 1 564 ? -11.329 16.235 -23.443 1.00 20.86 564 ASN A O 1
ATOM 4389 N N . THR A 1 565 ? -11.954 15.681 -25.547 1.00 18.49 565 THR A N 1
ATOM 4390 C CA . THR A 1 565 ? -12.931 16.758 -25.655 1.00 20.43 565 THR A CA 1
ATOM 4391 C C . THR A 1 565 ? -14.294 16.220 -26.056 1.00 18.98 565 THR A C 1
ATOM 4392 O O . THR A 1 565 ? -14.417 15.185 -26.722 1.00 18.56 565 THR A O 1
ATOM 4396 N N . PHE A 1 566 ? -15.327 16.953 -25.653 1.00 19.58 566 PHE A N 1
ATOM 4397 C CA . PHE A 1 566 ? -16.703 16.531 -25.862 1.00 17.26 566 PHE A CA 1
ATOM 4398 C C . PHE A 1 566 ? -17.564 17.766 -26.064 1.00 19.33 566 PHE A C 1
ATOM 4399 O O . PHE A 1 566 ? -17.305 18.814 -25.474 1.00 19.46 566 PHE A O 1
ATOM 4407 N N . PHE A 1 567 ? -18.601 17.634 -26.880 1.00 18.95 567 PHE A N 1
ATOM 4408 C CA . PHE A 1 567 ? -19.667 18.624 -26.873 1.00 22.76 567 PHE A CA 1
ATOM 4409 C C . PHE A 1 567 ? -21.007 17.920 -26.826 1.00 20.87 567 PHE A C 1
ATOM 4410 O O . PHE A 1 567 ? -21.232 16.947 -27.549 1.00 21.51 567 PHE A O 1
ATOM 4418 N N . GLY A 1 568 ? -21.901 18.436 -25.986 1.00 21.71 568 GLY A N 1
ATOM 4419 C CA . GLY A 1 568 ? -23.236 17.891 -25.903 1.00 23.56 568 GLY A CA 1
ATOM 4420 C C . GLY A 1 568 ? -23.253 16.441 -25.503 1.00 24.32 568 GLY A C 1
ATOM 4421 O O . GLY A 1 568 ? -24.201 15.725 -25.828 1.00 22.14 568 GLY A O 1
ATOM 4422 N N . GLY A 1 569 ? -22.217 15.987 -24.810 1.00 22.93 569 GLY A N 1
ATOM 4423 C CA . GLY A 1 569 ? -22.147 14.616 -24.360 1.00 20.99 569 GLY A CA 1
ATOM 4424 C C . GLY A 1 569 ? -21.629 13.622 -25.370 1.00 22.50 569 GLY A C 1
ATOM 4425 O O . GLY A 1 569 ? -21.775 12.415 -25.147 1.00 21.61 569 GLY A O 1
ATOM 4426 N N . LYS A 1 570 ? -21.033 14.081 -26.475 1.00 21.34 570 LYS A N 1
ATOM 4427 C CA . LYS A 1 570 ? -20.426 13.188 -27.453 1.00 19.83 570 LYS A CA 1
ATOM 4428 C C . LYS A 1 570 ? -19.003 13.636 -27.739 1.00 21.20 570 LYS A C 1
ATOM 4429 O O . LYS A 1 570 ? -18.737 14.835 -27.864 1.00 20.95 570 LYS A O 1
ATOM 4435 N N . ALA A 1 571 ? -18.092 12.665 -27.824 1.00 19.43 571 ALA A N 1
ATOM 4436 C CA . ALA A 1 571 ? -16.669 12.965 -27.912 1.00 18.53 571 ALA A CA 1
ATOM 4437 C C . ALA A 1 571 ? -16.299 13.503 -29.295 1.00 18.69 571 ALA A C 1
ATOM 4438 O O . ALA A 1 571 ? -16.959 13.210 -30.292 1.00 20.52 571 ALA A O 1
ATOM 4440 N N . ILE A 1 572 ? -15.222 14.298 -29.343 1.00 20.50 572 ILE A N 1
ATOM 4441 C CA . ILE A 1 572 ? -14.554 14.611 -30.608 1.00 19.18 572 ILE A CA 1
ATOM 4442 C C . ILE A 1 572 ? -13.111 14.119 -30.540 1.00 19.48 572 ILE A C 1
ATOM 4443 O O . ILE A 1 572 ? -12.807 13.045 -31.060 1.00 18.17 572 ILE A O 1
ATOM 4448 N N . PHE A 1 573 ? -12.207 14.877 -29.909 1.00 17.90 573 PHE A N 1
ATOM 4449 C CA . PHE A 1 573 ? -10.841 14.385 -29.707 1.00 16.88 573 PHE A CA 1
ATOM 4450 C C . PHE A 1 573 ? -10.858 13.347 -28.588 1.00 16.25 573 PHE A C 1
ATOM 4451 O O . PHE A 1 573 ? -11.282 13.654 -27.469 1.00 19.18 573 PHE A O 1
ATOM 4459 N N . TYR A 1 574 ? -10.410 12.121 -28.881 1.00 16.14 574 TYR A N 1
ATOM 4460 C CA . TYR A 1 574 ? -10.719 11.020 -27.967 1.00 17.39 574 TYR A CA 1
ATOM 4461 C C . TYR A 1 574 ? -9.728 9.865 -28.129 1.00 18.87 574 TYR A C 1
ATOM 4462 O O . TYR A 1 574 ? -9.407 9.458 -29.253 1.00 17.06 574 TYR A O 1
ATOM 4471 N N . SER A 1 575 ? -9.271 9.334 -26.983 1.00 18.40 575 SER A N 1
ATOM 4472 C CA . SER A 1 575 ? -8.367 8.181 -26.951 1.00 17.12 575 SER A CA 1
ATOM 4473 C C . SER A 1 575 ? -8.871 7.044 -27.836 1.00 16.73 575 SER A C 1
ATOM 4474 O O . SER A 1 575 ? -10.045 6.660 -27.771 1.00 17.32 575 SER A O 1
ATOM 4477 N N . SER A 1 576 ? -7.969 6.496 -28.655 1.00 18.91 576 SER A N 1
ATOM 4478 C CA . SER A 1 576 ? -8.341 5.585 -29.727 1.00 17.13 576 SER A CA 1
ATOM 4479 C C . SER A 1 576 ? -8.069 4.130 -29.333 1.00 16.42 576 SER A C 1
ATOM 4480 O O . SER A 1 576 ? -7.559 3.837 -28.250 1.00 18.09 576 SER A O 1
ATOM 4483 N N . GLY A 1 577 ? -8.417 3.208 -30.231 1.00 15.87 577 GLY A N 1
ATOM 4484 C CA . GLY A 1 577 ? -8.264 1.789 -29.980 1.00 18.95 577 GLY A CA 1
ATOM 4485 C C . GLY A 1 577 ? -9.498 1.148 -29.357 1.00 15.52 577 GLY A C 1
ATOM 4486 O O . GLY A 1 577 ? -10.460 1.810 -28.964 1.00 15.84 577 GLY A O 1
ATOM 4487 N N . HIS A 1 578 ? -9.459 -0.188 -29.262 1.00 17.81 578 HIS A N 1
ATOM 4488 C CA . HIS A 1 578 ? -10.572 -0.977 -28.751 1.00 19.15 578 HIS A CA 1
ATOM 4489 C C . HIS A 1 578 ? -10.090 -1.915 -27.654 1.00 19.64 578 HIS A C 1
ATOM 4490 O O . HIS A 1 578 ? -9.009 -2.504 -27.759 1.00 19.87 578 HIS A O 1
ATOM 4497 N N . ARG A 1 579 ? -10.904 -2.077 -26.615 1.00 17.56 579 ARG A N 1
ATOM 4498 C CA . ARG A 1 579 ? -10.571 -2.994 -25.524 1.00 17.77 579 ARG A CA 1
ATOM 4499 C C . ARG A 1 579 ? -10.878 -4.415 -25.976 1.00 19.78 579 ARG A C 1
ATOM 4500 O O . ARG A 1 579 ? -11.995 -4.898 -25.815 1.00 19.06 579 ARG A O 1
ATOM 4508 N N . THR A 1 580 ? -9.873 -5.095 -26.537 1.00 17.34 580 THR A N 1
ATOM 4509 C CA . THR A 1 580 ? -10.063 -6.464 -27.002 1.00 17.55 580 THR A CA 1
ATOM 4510 C C . THR A 1 580 ? -9.694 -7.502 -25.955 1.00 17.45 580 THR A C 1
ATOM 4511 O O . THR A 1 580 ? -9.995 -8.686 -26.142 1.00 16.78 580 THR A O 1
ATOM 4515 N N . GLY A 1 581 ? -9.054 -7.089 -24.866 1.00 18.37 581 GLY A N 1
ATOM 4516 C CA . GLY A 1 581 ? -8.587 -8.013 -23.852 1.00 18.73 581 GLY A CA 1
ATOM 4517 C C . GLY A 1 581 ? -7.931 -7.278 -22.706 1.00 19.67 581 GLY A C 1
ATOM 4518 O O . GLY A 1 581 ? -8.253 -6.114 -22.449 1.00 17.94 581 GLY A O 1
ATOM 4519 N N . PHE A 1 582 ? -7.021 -7.947 -22.003 1.00 19.12 582 PHE A N 1
ATOM 4520 C CA . PHE A 1 582 ? -6.255 -7.332 -20.930 1.00 17.43 582 PHE A CA 1
ATOM 4521 C C . PHE A 1 582 ? -4.796 -7.127 -21.271 1.00 18.67 582 PHE A C 1
ATOM 4522 O O . PHE A 1 582 ? -4.195 -6.168 -20.784 1.00 16.66 582 PHE A O 1
ATOM 4530 N N . THR A 1 583 ? -4.207 -8.038 -22.062 1.00 16.60 583 THR A N 1
ATOM 4531 C CA . THR A 1 583 ? -2.777 -8.007 -22.328 1.00 16.25 583 THR A CA 1
ATOM 4532 C C . THR A 1 583 ? -2.435 -8.287 -23.784 1.00 16.83 583 THR A C 1
ATOM 4533 O O . THR A 1 583 ? -1.258 -8.503 -24.085 1.00 18.37 583 THR A O 1
ATOM 4537 N N . ASP A 1 584 ? -3.404 -8.314 -24.694 1.00 17.79 584 ASP A N 1
ATOM 4538 C CA . ASP A 1 584 ? -3.086 -8.702 -26.060 1.00 17.90 584 ASP A CA 1
ATOM 4539 C C . ASP A 1 584 ? -2.347 -7.569 -26.778 1.00 18.44 584 ASP A C 1
ATOM 4540 O O . ASP A 1 584 ? -2.289 -6.427 -26.313 1.00 18.04 584 ASP A O 1
ATOM 4545 N N . ASP A 1 585 ? -1.782 -7.905 -27.941 1.00 18.52 585 ASP A N 1
ATOM 4546 C CA . ASP A 1 585 ? -0.938 -6.966 -28.679 1.00 17.11 585 ASP A CA 1
ATOM 4547 C C . ASP A 1 585 ? -1.668 -5.669 -29.018 1.00 17.41 585 ASP A C 1
ATOM 4548 O O . ASP A 1 585 ? -1.084 -4.591 -28.903 1.00 18.01 585 ASP A O 1
ATOM 4553 N N . HIS A 1 586 ? -2.935 -5.742 -29.441 1.00 17.87 586 HIS A N 1
ATOM 4554 C CA . HIS A 1 586 ? -3.665 -4.499 -29.687 1.00 16.98 586 HIS A CA 1
ATOM 4555 C C . HIS A 1 586 ? -3.744 -3.645 -28.420 1.00 18.62 586 HIS A C 1
ATOM 4556 O O . HIS A 1 586 ? -3.533 -2.426 -28.474 1.00 16.70 586 HIS A O 1
ATOM 4563 N N . CYS A 1 587 ? -4.053 -4.275 -27.277 1.00 17.54 587 CYS A N 1
ATOM 4564 C CA . CYS A 1 587 ? -4.122 -3.562 -26.007 1.00 18.41 587 CYS A CA 1
ATOM 4565 C C . CYS A 1 587 ? -2.805 -2.886 -25.682 1.00 16.22 587 CYS A C 1
ATOM 4566 O O . CYS A 1 587 ? -2.771 -1.708 -25.306 1.00 15.59 587 CYS A O 1
ATOM 4569 N N . MET A 1 588 ? -1.704 -3.636 -25.772 1.00 16.61 588 MET A N 1
ATOM 4570 C CA . MET A 1 588 ? -0.417 -3.120 -25.327 1.00 16.27 588 MET A CA 1
ATOM 4571 C C . MET A 1 588 ? 0.181 -2.101 -26.297 1.00 19.41 588 MET A C 1
ATOM 4572 O O . MET A 1 588 ? 0.879 -1.176 -25.856 1.00 17.27 588 MET A O 1
ATOM 4577 N N . TYR A 1 589 ? -0.065 -2.248 -27.602 1.00 18.94 589 TYR A N 1
ATOM 4578 C CA . TYR A 1 589 ? 0.588 -1.391 -28.586 1.00 16.95 589 TYR A CA 1
ATOM 4579 C C . TYR A 1 589 ? -0.311 -0.286 -29.123 1.00 16.44 589 TYR A C 1
ATOM 4580 O O . TYR A 1 589 ? 0.208 0.691 -29.669 1.00 17.76 589 TYR A O 1
ATOM 4589 N N . ALA A 1 590 ? -1.638 -0.401 -28.985 1.00 16.27 590 ALA A N 1
ATOM 4590 C CA . ALA A 1 590 ? -2.525 0.506 -29.701 1.00 18.45 590 ALA A CA 1
ATOM 4591 C C . ALA A 1 590 ? -3.750 0.932 -28.904 1.00 17.93 590 ALA A C 1
ATOM 4592 O O . ALA A 1 590 ? -4.622 1.607 -29.466 1.00 17.31 590 ALA A O 1
ATOM 4594 N N . TYR A 1 591 ? -3.851 0.563 -27.627 1.00 15.82 591 TYR A N 1
ATOM 4595 C CA . TYR A 1 591 ? -5.000 0.949 -26.813 1.00 16.62 591 TYR A CA 1
ATOM 4596 C C . TYR A 1 591 ? -4.587 1.495 -25.445 1.00 16.46 591 TYR A C 1
ATOM 4597 O O . TYR A 1 591 ? -4.887 2.649 -25.114 1.00 16.91 591 TYR A O 1
ATOM 4606 N N . ARG A 1 592 ? -3.891 0.689 -24.641 1.00 15.01 592 ARG A N 1
ATOM 4607 C CA . ARG A 1 592 ? -3.229 1.237 -23.457 1.00 15.82 592 ARG A CA 1
ATOM 4608 C C . ARG A 1 592 ? -2.113 2.191 -23.863 1.00 18.87 592 ARG A C 1
ATOM 4609 O O . ARG A 1 592 ? -1.950 3.259 -23.264 1.00 17.25 592 ARG A O 1
ATOM 4617 N N . ASN A 1 593 ? -1.360 1.813 -24.897 1.00 15.27 593 ASN A N 1
ATOM 4618 C CA . ASN A 1 593 ? -0.152 2.507 -25.323 1.00 18.17 593 ASN A CA 1
ATOM 4619 C C . ASN A 1 593 ? -0.370 4.006 -25.483 1.00 20.03 593 ASN A C 1
ATOM 4620 O O . ASN A 1 593 ? -1.423 4.450 -25.942 1.00 17.54 593 ASN A O 1
ATOM 4625 N N . THR A 1 594 ? 0.649 4.785 -25.109 1.00 16.57 594 THR A N 1
ATOM 4626 C CA . THR A 1 594 ? 0.553 6.242 -25.227 1.00 14.56 594 THR A CA 1
ATOM 4627 C C . THR A 1 594 ? 0.229 6.679 -26.654 1.00 17.09 594 THR A C 1
ATOM 4628 O O . THR A 1 594 ? -0.408 7.720 -26.839 1.00 16.79 594 THR A O 1
ATOM 4632 N N . ARG A 1 595 ? 0.636 5.904 -27.671 1.00 16.12 595 ARG A N 1
ATOM 4633 C CA . ARG A 1 595 ? 0.384 6.321 -29.049 1.00 15.86 595 ARG A CA 1
ATOM 4634 C C . ARG A 1 595 ? -1.099 6.363 -29.393 1.00 19.31 595 ARG A C 1
ATOM 4635 O O . ARG A 1 595 ? -1.456 6.954 -30.417 1.00 18.63 595 ARG A O 1
ATOM 4643 N N . ALA A 1 596 ? -1.971 5.785 -28.565 1.00 17.61 596 ALA A N 1
ATOM 4644 C CA . ALA A 1 596 ? -3.408 5.858 -28.816 1.00 17.87 596 ALA A CA 1
ATOM 4645 C C . ALA A 1 596 ? -4.055 7.139 -28.287 1.00 16.39 596 ALA A C 1
ATOM 4646 O O . ALA A 1 596 ? -5.228 7.385 -28.584 1.00 15.62 596 ALA A O 1
ATOM 4648 N N . HIS A 1 597 ? -3.332 7.974 -27.557 1.00 14.28 597 HIS A N 1
ATOM 4649 C CA . HIS A 1 597 ? -3.933 9.048 -26.783 1.00 16.32 597 HIS A CA 1
ATOM 4650 C C . HIS A 1 597 ? -3.516 10.420 -27.294 1.00 17.53 597 HIS A C 1
ATOM 4651 O O . HIS A 1 597 ? -2.559 10.568 -28.061 1.00 18.83 597 HIS A O 1
ATOM 4658 N N . ASN A 1 598 ? -4.269 11.431 -26.847 1.00 16.81 598 ASN A N 1
ATOM 4659 C CA . ASN A 1 598 ? -3.966 12.833 -27.140 1.00 17.93 598 ASN A CA 1
ATOM 4660 C C . ASN A 1 598 ? -2.890 13.341 -26.175 1.00 18.13 598 ASN A C 1
ATOM 4661 O O . ASN A 1 598 ? -3.130 14.170 -25.293 1.00 18.49 598 ASN A O 1
ATOM 4666 N N . SER A 1 599 ? -1.663 12.843 -26.379 1.00 16.92 599 SER A N 1
ATOM 4667 C CA . SER A 1 599 ? -0.527 13.245 -25.552 1.00 16.41 599 SER A CA 1
ATOM 4668 C C . SER A 1 599 ? 0.698 13.404 -26.447 1.00 20.44 599 SER A C 1
ATOM 4669 O O . SER A 1 599 ? 0.551 13.813 -27.608 1.00 19.53 599 SER A O 1
ATOM 4672 N N . ILE A 1 600 ? 1.890 13.048 -25.955 1.00 19.54 600 ILE A N 1
ATOM 4673 C CA . ILE A 1 600 ? 3.157 13.306 -26.641 1.00 18.35 600 ILE A CA 1
ATOM 4674 C C . ILE A 1 600 ? 4.010 12.047 -26.660 1.00 20.97 600 ILE A C 1
ATOM 4675 O O . ILE A 1 600 ? 4.079 11.327 -25.659 1.00 19.50 600 ILE A O 1
ATOM 4680 N N . LEU A 1 601 ? 4.680 11.789 -27.789 1.00 17.28 601 LEU A N 1
ATOM 4681 C CA . LEU A 1 601 ? 5.688 10.737 -27.877 1.00 18.53 601 LEU A CA 1
ATOM 4682 C C . LEU A 1 601 ? 7.067 11.359 -28.071 1.00 21.30 601 LEU A C 1
ATOM 4683 O O . LEU A 1 601 ? 7.193 12.506 -28.517 1.00 18.18 601 LEU A O 1
ATOM 4688 N N . VAL A 1 602 ? 8.097 10.590 -27.709 1.00 20.71 602 VAL A N 1
ATOM 4689 C CA . VAL A 1 602 ? 9.497 11.020 -27.756 1.00 22.74 602 VAL A CA 1
ATOM 4690 C C . VAL A 1 602 ? 10.237 10.076 -28.693 1.00 22.76 602 VAL A C 1
ATOM 4691 O O . VAL A 1 602 ? 10.513 8.923 -28.330 1.00 22.63 602 VAL A O 1
ATOM 4695 N N . ASN A 1 603 ? 10.604 10.571 -29.879 1.00 23.14 603 ASN A N 1
ATOM 4696 C CA . ASN A 1 603 ? 11.117 9.704 -30.942 1.00 24.05 603 ASN A CA 1
ATOM 4697 C C . ASN A 1 603 ? 10.159 8.539 -31.191 1.00 24.04 603 ASN A C 1
ATOM 4698 O O . ASN A 1 603 ? 10.575 7.406 -31.444 1.00 21.66 603 ASN A O 1
ATOM 4703 N N . GLY A 1 604 ? 8.857 8.811 -31.095 1.00 21.45 604 GLY A N 1
ATOM 4704 C CA . GLY A 1 604 ? 7.864 7.770 -31.272 1.00 21.51 604 GLY A CA 1
ATOM 4705 C C . GLY A 1 604 ? 7.679 6.848 -30.084 1.00 20.97 604 GLY A C 1
ATOM 4706 O O . GLY A 1 604 ? 6.837 5.936 -30.150 1.00 22.60 604 GLY A O 1
ATOM 4707 N N . MET A 1 605 ? 8.430 7.048 -29.001 1.00 19.64 605 MET A N 1
ATOM 4708 C CA . MET A 1 605 ? 8.355 6.165 -27.847 1.00 19.79 605 MET A CA 1
ATOM 4709 C C . MET A 1 605 ? 7.349 6.689 -26.834 1.00 17.46 605 MET A C 1
ATOM 4710 O O . MET A 1 605 ? 7.140 7.899 -26.695 1.00 17.58 605 MET A O 1
ATOM 4715 N N . GLY A 1 606 ? 6.753 5.759 -26.094 1.00 17.37 606 GLY A N 1
ATOM 4716 C CA . GLY A 1 606 ? 5.697 6.114 -25.168 1.00 18.87 606 GLY A CA 1
ATOM 4717 C C . GLY A 1 606 ? 5.969 5.807 -23.707 1.00 17.87 606 GLY A C 1
ATOM 4718 O O . GLY A 1 606 ? 7.101 5.523 -23.306 1.00 18.46 606 GLY A O 1
ATOM 4719 N N . GLN A 1 607 ? 4.914 5.843 -22.899 1.00 17.34 607 GLN A N 1
ATOM 4720 C CA . GLN A 1 607 ? 5.064 5.700 -21.460 1.00 18.41 607 GLN A CA 1
ATOM 4721 C C . GLN A 1 607 ? 5.206 4.238 -21.019 1.00 17.15 607 GLN A C 1
ATOM 4722 O O . GLN A 1 607 ? 4.630 3.305 -21.602 1.00 16.88 607 GLN A O 1
ATOM 4728 N N . LYS A 1 608 ? 6.010 4.050 -19.979 1.00 17.09 608 LYS A N 1
ATOM 4729 C CA . LYS A 1 608 ? 6.203 2.728 -19.399 1.00 15.58 608 LYS A CA 1
ATOM 4730 C C . LYS A 1 608 ? 4.871 2.174 -18.907 1.00 17.60 608 LYS A C 1
ATOM 4731 O O . LYS A 1 608 ? 4.004 2.914 -18.427 1.00 17.95 608 LYS A O 1
ATOM 4737 N N . ILE A 1 609 ? 4.715 0.860 -19.039 1.00 15.58 609 ILE A N 1
ATOM 4738 C CA . ILE A 1 609 ? 3.529 0.163 -18.552 1.00 15.14 609 ILE A CA 1
ATOM 4739 C C . ILE A 1 609 ? 3.776 -0.234 -17.099 1.00 18.13 609 ILE A C 1
ATOM 4740 O O . ILE A 1 609 ? 4.727 -0.970 -16.805 1.00 18.96 609 ILE A O 1
ATOM 4745 N N . GLY A 1 610 ? 2.911 0.242 -16.189 1.00 16.54 610 GLY A N 1
ATOM 4746 C CA . GLY A 1 610 ? 2.985 -0.065 -14.771 1.00 15.98 610 GLY A CA 1
ATOM 4747 C C . GLY A 1 610 ? 2.914 1.197 -13.934 1.00 14.96 610 GLY A C 1
ATOM 4748 O O . GLY A 1 610 ? 2.678 2.300 -14.442 1.00 19.29 610 GLY A O 1
ATOM 4749 N N . THR A 1 611 ? 3.105 1.037 -12.618 1.00 18.40 611 THR A N 1
ATOM 4750 C CA . THR A 1 611 ? 3.125 2.193 -11.723 1.00 14.82 611 THR A CA 1
ATOM 4751 C C . THR A 1 611 ? 4.272 3.144 -12.045 1.00 16.05 611 THR A C 1
ATOM 4752 O O . THR A 1 611 ? 4.190 4.327 -11.711 1.00 18.49 611 THR A O 1
ATOM 4756 N N . GLU A 1 612 ? 5.325 2.666 -12.707 1.00 19.40 612 GLU A N 1
ATOM 4757 C CA . GLU A 1 612 ? 6.455 3.540 -12.990 1.00 20.68 612 GLU A CA 1
ATOM 4758 C C . GLU A 1 612 ? 6.127 4.567 -14.063 1.00 19.67 612 GLU A C 1
ATOM 4759 O O . GLU A 1 612 ? 6.817 5.583 -14.154 1.00 19.90 612 GLU A O 1
ATOM 4765 N N . GLY A 1 613 ? 5.099 4.329 -14.878 1.00 16.53 613 GLY A N 1
ATOM 4766 C CA . GLY A 1 613 ? 4.721 5.316 -15.871 1.00 17.16 613 GLY A CA 1
ATOM 4767 C C . GLY A 1 613 ? 3.751 6.337 -15.306 1.00 18.87 613 GLY A C 1
ATOM 4768 O O . GLY A 1 613 ? 2.678 6.546 -15.879 1.00 19.39 613 GLY A O 1
ATOM 4769 N N . TYR A 1 614 ? 4.114 6.990 -14.201 1.00 17.93 614 TYR A N 1
ATOM 4770 C CA . TYR A 1 614 ? 3.179 7.835 -13.470 1.00 18.18 614 TYR A CA 1
ATOM 4771 C C . TYR A 1 614 ? 3.246 9.286 -13.934 1.00 18.59 614 TYR A C 1
ATOM 4772 O O . TYR A 1 614 ? 4.263 9.748 -14.459 1.00 18.86 614 TYR A O 1
ATOM 4781 N N . GLY A 1 615 ? 2.141 9.997 -13.728 1.00 15.98 615 GLY A N 1
ATOM 4782 C CA . GLY A 1 615 ? 2.109 11.442 -13.785 1.00 18.41 615 GLY A CA 1
ATOM 4783 C C . GLY A 1 615 ? 1.593 11.960 -12.457 1.00 20.18 615 GLY A C 1
ATOM 4784 O O . GLY A 1 615 ? 1.430 11.189 -11.506 1.00 19.59 615 GLY A O 1
ATOM 4785 N N . TRP A 1 616 ? 1.336 13.257 -12.380 1.00 18.94 616 TRP A N 1
ATOM 4786 C CA . TRP A 1 616 ? 0.751 13.862 -11.193 1.00 19.42 616 TRP A CA 1
ATOM 4787 C C . TRP A 1 616 ? 0.300 15.264 -11.555 1.00 20.20 616 TRP A C 1
ATOM 4788 O O . TRP A 1 616 ? 0.738 15.832 -12.560 1.00 21.35 616 TRP A O 1
ATOM 4799 N N . ILE A 1 617 ? -0.596 15.805 -10.732 1.00 19.70 617 ILE A N 1
ATOM 4800 C CA . ILE A 1 617 ? -1.112 17.164 -10.900 1.00 20.00 617 ILE A CA 1
ATOM 4801 C C . ILE A 1 617 ? -0.463 18.061 -9.851 1.00 24.44 617 ILE A C 1
ATOM 4802 O O . ILE A 1 617 ? -0.841 18.005 -8.666 1.00 22.39 617 ILE A O 1
ATOM 4807 N N . PRO A 1 618 ? 0.532 18.895 -10.232 1.00 19.66 618 PRO A N 1
ATOM 4808 C CA . PRO A 1 618 ? 1.247 19.700 -9.223 1.00 22.53 618 PRO A CA 1
ATOM 4809 C C . PRO A 1 618 ? 0.476 20.914 -8.736 1.00 23.36 618 PRO A C 1
ATOM 4810 O O . PRO A 1 618 ? 0.648 21.330 -7.586 1.00 24.81 618 PRO A O 1
ATOM 4814 N N . ARG A 1 619 ? -0.378 21.482 -9.583 1.00 22.26 619 ARG A N 1
ATOM 4815 C CA . ARG A 1 619 ? -1.107 22.686 -9.211 1.00 23.79 619 ARG A CA 1
ATOM 4816 C C . ARG A 1 619 ? -2.361 22.770 -10.068 1.00 22.85 619 ARG A C 1
ATOM 4817 O O . ARG A 1 619 ? -2.430 22.195 -11.160 1.00 21.41 619 ARG A O 1
ATOM 4825 N N . TYR A 1 620 ? -3.348 23.509 -9.570 1.00 20.31 620 TYR A N 1
ATOM 4826 C CA . TYR A 1 620 ? -4.607 23.657 -10.290 1.00 22.51 620 TYR A CA 1
ATOM 4827 C C . TYR A 1 620 ? -5.403 24.792 -9.667 1.00 21.69 620 TYR A C 1
ATOM 4828 O O . TYR A 1 620 ? -5.070 25.298 -8.592 1.00 23.17 620 TYR A O 1
ATOM 4837 N N . TYR A 1 621 ? -6.467 25.184 -10.363 1.00 21.06 621 TYR A N 1
ATOM 4838 C CA . TYR A 1 621 ? -7.390 26.188 -9.850 1.00 25.11 621 TYR A CA 1
ATOM 4839 C C . TYR A 1 621 ? -8.760 25.959 -10.468 1.00 23.62 621 TYR A C 1
ATOM 4840 O O . TYR A 1 621 ? -8.898 25.972 -11.695 1.00 24.44 621 TYR A O 1
ATOM 4849 N N . GLU A 1 622 ? -9.766 25.745 -9.624 1.00 22.07 622 GLU A N 1
ATOM 4850 C CA . GLU A 1 622 ? -11.154 25.602 -10.061 1.00 23.99 622 GLU A CA 1
ATOM 4851 C C . GLU A 1 622 ? -11.853 26.935 -9.836 1.00 24.96 622 GLU A C 1
ATOM 4852 O O . GLU A 1 622 ? -12.082 27.328 -8.687 1.00 23.55 622 GLU A O 1
ATOM 4858 N N . GLY A 1 623 ? -12.191 27.628 -10.928 1.00 23.25 623 GLY A N 1
ATOM 4859 C CA . GLY A 1 623 ? -12.779 28.953 -10.830 1.00 24.26 623 GLY A CA 1
ATOM 4860 C C . GLY A 1 623 ? -14.051 29.110 -11.636 1.00 27.84 623 GLY A C 1
ATOM 4861 O O . GLY A 1 623 ? -14.703 28.115 -11.966 1.00 23.44 623 GLY A O 1
ATOM 4862 N N . GLU A 1 624 ? -14.418 30.357 -11.954 1.00 27.39 624 GLU A N 1
ATOM 4863 C CA . GLU A 1 624 ? -15.625 30.650 -12.717 1.00 27.62 624 GLU A CA 1
ATOM 4864 C C . GLU A 1 624 ? -15.330 31.329 -14.045 1.00 29.63 624 GLU A C 1
ATOM 4865 O O . GLU A 1 624 ? -15.840 30.896 -15.085 1.00 30.92 624 GLU A O 1
ATOM 4871 N N . GLU A 1 625 ? -14.539 32.397 -14.051 1.00 27.88 625 GLU A N 1
ATOM 4872 C CA . GLU A 1 625 ? -14.165 32.978 -15.333 1.00 30.26 625 GLU A CA 1
ATOM 4873 C C . GLU A 1 625 ? -12.962 32.287 -15.952 1.00 26.56 625 GLU A C 1
ATOM 4874 O O . GLU A 1 625 ? -12.620 32.593 -17.098 1.00 25.85 625 GLU A O 1
ATOM 4880 N N . ILE A 1 626 ? -12.323 31.372 -15.222 1.00 25.23 626 ILE A N 1
ATOM 4881 C CA . ILE A 1 626 ? -11.123 30.682 -15.686 1.00 25.87 626 ILE A CA 1
ATOM 4882 C C . ILE A 1 626 ? -10.819 29.544 -14.716 1.00 25.34 626 ILE A C 1
ATOM 4883 O O . ILE A 1 626 ? -10.953 29.705 -13.496 1.00 22.73 626 ILE A O 1
ATOM 4888 N N . SER A 1 627 ? -10.465 28.373 -15.256 1.00 23.85 627 SER A N 1
ATOM 4889 C CA . SER A 1 627 ? -9.973 27.238 -14.478 1.00 25.57 627 SER A CA 1
ATOM 4890 C C . SER A 1 627 ? -8.684 26.722 -15.110 1.00 23.46 627 SER A C 1
ATOM 4891 O O . SER A 1 627 ? -8.335 27.084 -16.238 1.00 23.54 627 SER A O 1
ATOM 4894 N N . TYR A 1 628 ? -7.971 25.860 -14.375 1.00 25.17 628 TYR A N 1
ATOM 4895 C CA . TYR A 1 628 ? -6.578 25.557 -14.690 1.00 21.11 628 TYR A CA 1
ATOM 4896 C C . TYR A 1 628 ? -6.170 24.229 -14.064 1.00 19.19 628 TYR A C 1
ATOM 4897 O O . TYR A 1 628 ? -6.496 23.960 -12.907 1.00 20.67 628 TYR A O 1
ATOM 4906 N N . VAL A 1 629 ? -5.464 23.400 -14.834 1.00 18.12 629 VAL A N 1
ATOM 4907 C CA . VAL A 1 629 ? -4.855 22.192 -14.285 1.00 18.13 629 VAL A CA 1
ATOM 4908 C C . VAL A 1 629 ? -3.545 21.955 -15.023 1.00 17.72 629 VAL A C 1
ATOM 4909 O O . VAL A 1 629 ? -3.410 22.296 -16.199 1.00 21.75 629 VAL A O 1
ATOM 4913 N N . VAL A 1 630 ? -2.563 21.415 -14.310 1.00 18.89 630 VAL A N 1
ATOM 4914 C CA . VAL A 1 630 ? -1.258 21.084 -14.869 1.00 20.11 630 VAL A CA 1
ATOM 4915 C C . VAL A 1 630 ? -0.982 19.610 -14.622 1.00 20.59 630 VAL A C 1
ATOM 4916 O O . VAL A 1 630 ? -1.237 19.098 -13.523 1.00 21.06 630 VAL A O 1
ATOM 4920 N N . GLY A 1 631 ? -0.442 18.941 -15.627 1.00 20.27 631 GLY A N 1
ATOM 4921 C CA . GLY A 1 631 ? 0.016 17.566 -15.485 1.00 17.61 631 GLY A CA 1
ATOM 4922 C C . GLY A 1 631 ? 1.510 17.487 -15.721 1.00 19.17 631 GLY A C 1
ATOM 4923 O O . GLY A 1 631 ? 2.039 18.162 -16.604 1.00 21.02 631 GLY A O 1
ATOM 4924 N N . ASP A 1 632 ? 2.185 16.657 -14.929 1.00 21.87 632 ASP A N 1
ATOM 4925 C CA . ASP A 1 632 ? 3.623 16.454 -15.057 1.00 19.48 632 ASP A CA 1
ATOM 4926 C C . ASP A 1 632 ? 3.880 14.974 -15.317 1.00 20.05 632 ASP A C 1
ATOM 4927 O O . ASP A 1 632 ? 3.642 14.133 -14.441 1.00 19.85 632 ASP A O 1
ATOM 4932 N N . ALA A 1 633 ? 4.382 14.658 -16.515 1.00 19.67 633 ALA A N 1
ATOM 4933 C CA . ALA A 1 633 ? 4.693 13.288 -16.911 1.00 17.01 633 ALA A CA 1
ATOM 4934 C C . ALA A 1 633 ? 6.174 13.109 -17.231 1.00 20.56 633 ALA A C 1
ATOM 4935 O O . ALA A 1 633 ? 6.542 12.241 -18.028 1.00 17.92 633 ALA A O 1
ATOM 4937 N N . SER A 1 634 ? 7.029 13.906 -16.573 1.00 20.57 634 SER A N 1
ATOM 4938 C CA . SER A 1 634 ? 8.462 13.947 -16.866 1.00 18.61 634 SER A CA 1
ATOM 4939 C C . SER A 1 634 ? 9.138 12.594 -16.683 1.00 21.02 634 SER A C 1
ATOM 4940 O O . SER A 1 634 ? 10.162 12.318 -17.322 1.00 20.84 634 SER A O 1
ATOM 4943 N N . ASN A 1 635 ? 8.612 11.757 -15.789 1.00 19.32 635 ASN A N 1
ATOM 4944 C CA . ASN A 1 635 ? 9.251 10.499 -15.433 1.00 19.00 635 ASN A CA 1
ATOM 4945 C C . ASN A 1 635 ? 8.502 9.291 -15.967 1.00 18.74 635 ASN A C 1
ATOM 4946 O O . ASN A 1 635 ? 8.819 8.163 -15.584 1.00 21.82 635 ASN A O 1
ATOM 4951 N N . ALA A 1 636 ? 7.525 9.494 -16.840 1.00 19.34 636 ALA A N 1
ATOM 4952 C CA . ALA A 1 636 ? 6.637 8.407 -17.234 1.00 16.62 636 ALA A CA 1
ATOM 4953 C C . ALA A 1 636 ? 7.130 7.602 -18.431 1.00 19.16 636 ALA A C 1
ATOM 4954 O O . ALA A 1 636 ? 6.486 6.610 -18.787 1.00 17.97 636 ALA A O 1
ATOM 4956 N N . TYR A 1 637 ? 8.257 7.971 -19.042 1.00 17.75 637 TYR A N 1
ATOM 4957 C CA . TYR A 1 637 ? 8.708 7.361 -20.283 1.00 19.00 637 TYR A CA 1
ATOM 4958 C C . TYR A 1 637 ? 9.957 6.510 -20.055 1.00 19.50 637 TYR A C 1
ATOM 4959 O O . TYR A 1 637 ? 10.647 6.628 -19.041 1.00 21.62 637 TYR A O 1
ATOM 4968 N N . GLY A 1 638 ? 10.232 5.622 -21.008 1.00 18.76 638 GLY A N 1
ATOM 4969 C CA . GLY A 1 638 ? 11.419 4.787 -20.915 1.00 19.64 638 GLY A CA 1
ATOM 4970 C C . GLY A 1 638 ? 11.145 3.308 -21.101 1.00 19.72 638 GLY A C 1
ATOM 4971 O O . GLY A 1 638 ? 10.187 2.920 -21.780 1.00 19.75 638 GLY A O 1
ATOM 4972 N N . LYS A 1 639 ? 11.988 2.475 -20.499 1.00 19.55 639 LYS A N 1
ATOM 4973 C CA . LYS A 1 639 ? 11.846 1.031 -20.600 1.00 20.59 639 LYS A CA 1
ATOM 4974 C C . LYS A 1 639 ? 10.838 0.514 -19.579 1.00 19.30 639 LYS A C 1
ATOM 4975 O O . LYS A 1 639 ? 10.706 1.046 -18.476 1.00 20.60 639 LYS A O 1
ATOM 4981 N N . VAL A 1 640 ? 10.159 -0.569 -19.939 1.00 19.47 640 VAL A N 1
ATOM 4982 C CA . VAL A 1 640 ? 9.222 -1.214 -19.022 1.00 19.98 640 VAL A CA 1
ATOM 4983 C C . VAL A 1 640 ? 10.014 -2.032 -18.003 1.00 18.38 640 VAL A C 1
ATOM 4984 O O . VAL A 1 640 ? 10.861 -2.858 -18.375 1.00 20.46 640 VAL A O 1
ATOM 4988 N N . VAL A 1 641 ? 9.758 -1.798 -16.708 1.00 18.52 641 VAL A N 1
ATOM 4989 C CA . VAL A 1 641 ? 10.515 -2.482 -15.659 1.00 18.72 641 VAL A CA 1
ATOM 4990 C C . VAL A 1 641 ? 9.623 -3.132 -14.608 1.00 19.25 641 VAL A C 1
ATOM 4991 O O . VAL A 1 641 ? 10.115 -3.888 -13.762 1.00 23.09 641 VAL A O 1
ATOM 4995 N N . SER A 1 642 ? 8.327 -2.835 -14.624 1.00 19.19 642 SER A N 1
ATOM 4996 C CA . SER A 1 642 ? 7.407 -3.419 -13.649 1.00 17.17 642 SER A CA 1
ATOM 4997 C C . SER A 1 642 ? 7.502 -4.936 -13.664 1.00 16.85 642 SER A C 1
ATOM 4998 O O . SER A 1 642 ? 7.200 -5.549 -14.695 1.00 17.34 642 SER A O 1
ATOM 5001 N N . PRO A 1 643 ? 7.878 -5.580 -12.552 1.00 18.42 643 PRO A N 1
ATOM 5002 C CA . PRO A 1 643 ? 7.897 -7.049 -12.536 1.00 20.25 643 PRO A CA 1
ATOM 5003 C C . PRO A 1 643 ? 6.558 -7.679 -12.879 1.00 18.92 643 PRO A C 1
ATOM 5004 O O . PRO A 1 643 ? 6.525 -8.707 -13.560 1.00 19.56 643 PRO A O 1
ATOM 5008 N N . LEU A 1 644 ? 5.454 -7.099 -12.409 1.00 18.30 644 LEU A N 1
ATOM 5009 C CA . LEU A 1 644 ? 4.139 -7.642 -12.740 1.00 19.22 644 LEU A CA 1
ATOM 5010 C C . LEU A 1 644 ? 3.911 -7.626 -14.248 1.00 20.41 644 LEU A C 1
ATOM 5011 O O . LEU A 1 644 ? 3.483 -8.629 -14.846 1.00 16.54 644 LEU A O 1
ATOM 5016 N N . TRP A 1 645 ? 4.207 -6.492 -14.886 1.00 17.51 645 TRP A N 1
ATOM 5017 C CA . TRP A 1 645 ? 3.909 -6.368 -16.306 1.00 17.90 645 TRP A CA 1
ATOM 5018 C C . TRP A 1 645 ? 4.944 -7.072 -17.176 1.00 16.63 645 TRP A C 1
ATOM 5019 O O . TRP A 1 645 ? 4.609 -7.518 -18.276 1.00 20.78 645 TRP A O 1
ATOM 5030 N N . LEU A 1 646 ? 6.190 -7.208 -16.704 1.00 19.80 646 LEU A N 1
ATOM 5031 C CA . LEU A 1 646 ? 7.147 -8.029 -17.439 1.00 18.93 646 LEU A CA 1
ATOM 5032 C C . LEU A 1 646 ? 6.731 -9.495 -17.435 1.00 19.89 646 LEU A C 1
ATOM 5033 O O . LEU A 1 646 ? 6.886 -10.188 -18.446 1.00 20.67 646 LEU A O 1
ATOM 5038 N N . GLU A 1 647 ? 6.181 -9.981 -16.314 1.00 16.91 647 GLU A N 1
ATOM 5039 C CA . GLU A 1 647 ? 5.697 -11.356 -16.273 1.00 18.91 647 GLU A CA 1
ATOM 5040 C C . GLU A 1 647 ? 4.443 -11.522 -17.123 1.00 20.68 647 GLU A C 1
ATOM 5041 O O . GLU A 1 647 ? 4.311 -12.508 -17.861 1.00 19.19 647 GLU A O 1
ATOM 5047 N N . ARG A 1 648 ? 3.510 -10.572 -17.042 1.00 18.03 648 ARG A N 1
ATOM 5048 C CA . ARG A 1 648 ? 2.354 -10.629 -17.931 1.00 16.44 648 ARG A CA 1
ATOM 5049 C C . ARG A 1 648 ? 2.782 -10.633 -19.391 1.00 19.73 648 ARG A C 1
ATOM 5050 O O . ARG A 1 648 ? 2.208 -11.363 -20.212 1.00 19.41 648 ARG A O 1
ATOM 5058 N N . GLY A 1 649 ? 3.774 -9.807 -19.733 1.00 18.26 649 GLY A N 1
ATOM 5059 C CA . GLY A 1 649 ? 4.223 -9.733 -21.113 1.00 19.01 649 GLY A CA 1
ATOM 5060 C C . GLY A 1 649 ? 4.853 -11.029 -21.579 1.00 21.28 649 GLY A C 1
ATOM 5061 O O . GLY A 1 649 ? 4.619 -11.472 -22.706 1.00 18.78 649 GLY A O 1
ATOM 5062 N N . ARG A 1 650 ? 5.655 -11.659 -20.717 1.00 19.93 650 ARG A N 1
ATOM 5063 C CA . ARG A 1 650 ? 6.241 -12.948 -21.069 1.00 20.52 650 ARG A CA 1
ATOM 5064 C C . ARG A 1 650 ? 5.156 -13.986 -21.341 1.00 20.16 650 ARG A C 1
ATOM 5065 O O . ARG A 1 650 ? 5.222 -14.712 -22.338 1.00 21.09 650 ARG A O 1
ATOM 5073 N N . LEU A 1 651 ? 4.120 -14.031 -20.492 1.00 17.99 651 LEU A N 1
ATOM 5074 C CA . LEU A 1 651 ? 3.042 -14.996 -20.667 1.00 18.27 651 LEU A CA 1
ATOM 5075 C C . LEU A 1 651 ? 2.207 -14.699 -21.905 1.00 18.71 651 LEU A C 1
ATOM 5076 O O . LEU A 1 651 ? 1.697 -15.627 -22.547 1.00 19.20 651 LEU A O 1
ATOM 5081 N N . SER A 1 652 ? 2.091 -13.427 -22.274 1.00 18.45 652 SER A N 1
ATOM 5082 C CA . SER A 1 652 ? 1.164 -12.989 -23.302 1.00 19.45 652 SER A CA 1
ATOM 5083 C C . SER A 1 652 ? 1.798 -12.854 -24.683 1.00 20.87 652 SER A C 1
ATOM 5084 O O . SER A 1 652 ? 1.071 -12.662 -25.666 1.00 23.32 652 SER A O 1
ATOM 5087 N N . GLY A 1 653 ? 3.121 -12.928 -24.791 1.00 21.71 653 GLY A N 1
ATOM 5088 C CA . GLY A 1 653 ? 3.770 -12.674 -26.066 1.00 22.46 653 GLY A CA 1
ATOM 5089 C C . GLY A 1 653 ? 4.106 -11.224 -26.342 1.00 23.16 653 GLY A C 1
ATOM 5090 O O . GLY A 1 653 ? 4.458 -10.887 -27.483 1.00 20.07 653 GLY A O 1
ATOM 5091 N N . THR A 1 654 ? 4.003 -10.355 -25.345 1.00 17.99 654 THR A N 1
ATOM 5092 C CA . THR A 1 654 ? 4.296 -8.945 -25.552 1.00 19.94 654 THR A CA 1
ATOM 5093 C C . THR A 1 654 ? 5.788 -8.751 -25.762 1.00 21.21 654 THR A C 1
ATOM 5094 O O . THR A 1 654 ? 6.609 -9.464 -25.179 1.00 23.02 654 THR A O 1
ATOM 5098 N N . GLN A 1 655 ? 6.135 -7.769 -26.595 1.00 19.34 655 GLN A N 1
ATOM 5099 C CA . GLN A 1 655 ? 7.520 -7.341 -26.777 1.00 21.31 655 GLN A CA 1
ATOM 5100 C C . GLN A 1 655 ? 7.613 -5.879 -26.364 1.00 19.49 655 GLN A C 1
ATOM 5101 O O . GLN A 1 655 ? 7.085 -5.005 -27.056 1.00 20.96 655 GLN A O 1
ATOM 5107 N N . PHE A 1 656 ? 8.263 -5.608 -25.231 1.00 20.75 656 PHE A N 1
ATOM 5108 C CA . PHE A 1 656 ? 8.430 -4.224 -24.771 1.00 21.60 656 PHE A CA 1
ATOM 5109 C C . PHE A 1 656 ? 9.699 -3.603 -25.369 1.00 23.10 656 PHE A C 1
ATOM 5110 O O . PHE A 1 656 ? 10.607 -3.184 -24.664 1.00 26.44 656 PHE A O 1
ATOM 5118 N N . THR A 1 657 ? 9.744 -3.537 -26.696 1.00 21.14 657 THR A N 1
ATOM 5119 C CA . THR A 1 657 ? 10.954 -3.192 -27.444 1.00 21.56 657 THR A CA 1
ATOM 5120 C C . THR A 1 657 ? 10.828 -1.852 -28.163 1.00 22.09 657 THR A C 1
ATOM 5121 O O . THR A 1 657 ? 9.725 -1.329 -28.333 1.00 19.96 657 THR A O 1
ATOM 5125 N N . PRO A 1 658 ? 11.944 -1.271 -28.619 1.00 24.25 658 PRO A N 1
ATOM 5126 C CA . PRO A 1 658 ? 11.842 0.012 -29.338 1.00 22.82 658 PRO A CA 1
ATOM 5127 C C . PRO A 1 658 ? 10.933 -0.063 -30.543 1.00 20.90 658 PRO A C 1
ATOM 5128 O O . PRO A 1 658 ? 10.203 0.894 -30.827 1.00 23.29 658 PRO A O 1
ATOM 5132 N N . GLU A 1 659 ? 10.928 -1.209 -31.232 1.00 21.99 659 GLU A N 1
ATOM 5133 C CA . GLU A 1 659 ? 10.074 -1.378 -32.402 1.00 24.88 659 GLU A CA 1
ATOM 5134 C C . GLU A 1 659 ? 8.600 -1.225 -32.047 1.00 23.55 659 GLU A C 1
ATOM 5135 O O . GLU A 1 659 ? 7.817 -0.711 -32.855 1.00 22.67 659 GLU A O 1
ATOM 5141 N N . LYS A 1 660 ? 8.202 -1.632 -30.839 1.00 19.67 660 LYS A N 1
ATOM 5142 C CA . LYS A 1 660 ? 6.811 -1.494 -30.418 1.00 19.33 660 LYS A CA 1
ATOM 5143 C C . LYS A 1 660 ? 6.528 -0.203 -29.655 1.00 17.42 660 LYS A C 1
ATOM 5144 O O . LYS A 1 660 ? 5.353 0.100 -29.399 1.00 19.73 660 LYS A O 1
ATOM 5150 N N . GLY A 1 661 ? 7.558 0.534 -29.241 1.00 21.57 661 GLY A N 1
ATOM 5151 C CA . GLY A 1 661 ? 7.349 1.846 -28.653 1.00 17.47 661 GLY A CA 1
ATOM 5152 C C . GLY A 1 661 ? 7.987 2.130 -27.302 1.00 19.23 661 GLY A C 1
ATOM 5153 O O . GLY A 1 661 ? 7.617 3.111 -26.651 1.00 19.57 661 GLY A O 1
ATOM 5154 N N . TRP A 1 662 ? 8.941 1.309 -26.859 1.00 19.64 662 TRP A N 1
ATOM 5155 C CA . TRP A 1 662 ? 9.624 1.548 -25.591 1.00 16.09 662 TRP A CA 1
ATOM 5156 C C . TRP A 1 662 ? 11.129 1.493 -25.791 1.00 22.06 662 TRP A C 1
ATOM 5157 O O . TRP A 1 662 ? 11.655 0.509 -26.317 1.00 22.29 662 TRP A O 1
ATOM 5168 N N . ASP A 1 663 ? 11.818 2.523 -25.325 1.00 20.18 663 ASP A N 1
ATOM 5169 C CA . ASP A 1 663 ? 13.267 2.582 -25.450 1.00 21.69 663 ASP A CA 1
ATOM 5170 C C . ASP A 1 663 ? 13.814 3.350 -24.258 1.00 23.59 663 ASP A C 1
ATOM 5171 O O . ASP A 1 663 ? 13.064 3.835 -23.409 1.00 22.06 663 ASP A O 1
ATOM 5176 N N . GLU A 1 664 ? 15.138 3.432 -24.191 1.00 20.52 664 GLU A N 1
ATOM 5177 C CA . GLU A 1 664 ? 15.812 4.196 -23.150 1.00 24.28 664 GLU A CA 1
ATOM 5178 C C . GLU A 1 664 ? 15.222 5.597 -23.020 1.00 24.07 664 GLU A C 1
ATOM 5179 O O . GLU A 1 664 ? 14.994 6.290 -24.018 1.00 26.50 664 GLU A O 1
ATOM 5185 N N . ASN A 1 665 ? 14.957 6.005 -21.784 1.00 21.10 665 ASN A N 1
ATOM 5186 C CA . ASN A 1 665 ? 14.354 7.313 -21.558 1.00 21.43 665 ASN A CA 1
ATOM 5187 C C . ASN A 1 665 ? 15.269 8.435 -22.032 1.00 23.95 665 ASN A C 1
ATOM 5188 O O . ASN A 1 665 ? 16.469 8.442 -21.746 1.00 25.58 665 ASN A O 1
ATOM 5193 N N . LYS A 1 666 ? 14.684 9.391 -22.749 1.00 22.70 666 LYS A N 1
ATOM 5194 C CA . LYS A 1 666 ? 15.351 10.628 -23.131 1.00 24.92 666 LYS A CA 1
ATOM 5195 C C . LYS A 1 666 ? 14.683 11.844 -22.522 1.00 24.27 666 LYS A C 1
ATOM 5196 O O . LYS A 1 666 ? 15.182 12.963 -22.699 1.00 25.82 666 LYS A O 1
ATOM 5202 N N . LEU A 1 667 ? 13.567 11.660 -21.820 1.00 20.89 667 LEU A N 1
ATOM 5203 C CA . LEU A 1 667 ? 12.719 12.769 -21.407 1.00 19.98 667 LEU A CA 1
ATOM 5204 C C . LEU A 1 667 ? 13.173 13.309 -20.061 1.00 23.59 667 LEU A C 1
ATOM 5205 O O . LEU A 1 667 ? 13.331 12.551 -19.098 1.00 23.03 667 LEU A O 1
ATOM 5210 N N . GLU A 1 668 ? 13.399 14.616 -20.002 1.00 23.93 668 GLU A N 1
ATOM 5211 C CA . GLU A 1 668 ? 13.758 15.283 -18.759 1.00 25.15 668 GLU A CA 1
ATOM 5212 C C . GLU A 1 668 ? 12.598 16.034 -18.125 1.00 24.74 668 GLU A C 1
ATOM 5213 O O . GLU A 1 668 ? 12.501 16.086 -16.896 1.00 25.01 668 GLU A O 1
ATOM 5219 N N . PHE A 1 669 ? 11.708 16.605 -18.927 1.00 22.29 669 PHE A N 1
ATOM 5220 C CA . PHE A 1 669 ? 10.668 17.472 -18.390 1.00 20.25 669 PHE A CA 1
ATOM 5221 C C . PHE A 1 669 ? 9.494 17.461 -19.349 1.00 23.51 669 PHE A C 1
ATOM 5222 O O . PHE A 1 669 ? 9.678 17.675 -20.549 1.00 22.85 669 PHE A O 1
ATOM 5230 N N . PHE A 1 670 ? 8.295 17.225 -18.825 1.00 21.43 670 PHE A N 1
ATOM 5231 C CA . PHE A 1 670 ? 7.088 17.319 -19.640 1.00 20.89 670 PHE A CA 1
ATOM 5232 C C . PHE A 1 670 ? 5.986 17.815 -18.715 1.00 22.37 670 PHE A C 1
ATOM 5233 O O . PHE A 1 670 ? 5.465 17.044 -17.906 1.00 20.67 670 PHE A O 1
ATOM 5241 N N . ARG A 1 671 ? 5.641 19.096 -18.842 1.00 18.77 671 ARG A N 1
ATOM 5242 C CA . ARG A 1 671 ? 4.479 19.666 -18.175 1.00 19.47 671 ARG A CA 1
ATOM 5243 C C . ARG A 1 671 ? 3.483 20.180 -19.202 1.00 21.15 671 ARG A C 1
ATOM 5244 O O . ARG A 1 671 ? 3.863 20.833 -20.180 1.00 22.22 671 ARG A O 1
ATOM 5252 N N . ARG A 1 672 ? 2.209 19.884 -18.967 1.00 20.13 672 ARG A N 1
ATOM 5253 C CA . ARG A 1 672 ? 1.113 20.307 -19.828 1.00 18.79 672 ARG A CA 1
ATOM 5254 C C . ARG A 1 672 ? 0.185 21.194 -19.011 1.00 20.02 672 ARG A C 1
ATOM 5255 O O . ARG A 1 672 ? -0.364 20.758 -17.987 1.00 18.83 672 ARG A O 1
ATOM 5263 N N . HIS A 1 673 ? 0.033 22.439 -19.447 1.00 17.39 673 HIS A N 1
ATOM 5264 C CA . HIS A 1 673 ? -0.842 23.406 -18.795 1.00 21.02 673 HIS A CA 1
ATOM 5265 C C . HIS A 1 673 ? -2.153 23.464 -19.566 1.00 20.29 673 HIS A C 1
ATOM 5266 O O . HIS A 1 673 ? -2.148 23.741 -20.765 1.00 22.68 673 HIS A O 1
ATOM 5273 N N . VAL A 1 674 ? -3.270 23.223 -18.883 1.00 20.73 674 VAL A N 1
ATOM 5274 C CA . VAL A 1 674 ? -4.587 23.230 -19.507 1.00 21.42 674 VAL A CA 1
ATOM 5275 C C . VAL A 1 674 ? -5.414 24.348 -18.876 1.00 22.43 674 VAL A C 1
ATOM 5276 O O . VAL A 1 674 ? -5.675 24.335 -17.662 1.00 19.35 674 VAL A O 1
ATOM 5280 N N . VAL A 1 675 ? -5.824 25.315 -19.696 1.00 20.58 675 VAL A N 1
ATOM 5281 C CA . VAL A 1 675 ? -6.580 26.475 -19.233 1.00 21.09 675 VAL A CA 1
ATOM 5282 C C . VAL A 1 675 ? -7.968 26.428 -19.859 1.00 20.36 675 VAL A C 1
ATOM 5283 O O . VAL A 1 675 ? -8.102 26.401 -21.090 1.00 23.47 675 VAL A O 1
ATOM 5287 N N . GLN A 1 676 ? -8.999 26.415 -19.018 1.00 22.06 676 GLN A N 1
ATOM 5288 C CA . GLN A 1 676 ? -10.374 26.575 -19.473 1.00 22.80 676 GLN A CA 1
ATOM 5289 C C . GLN A 1 676 ? -10.693 28.064 -19.534 1.00 24.73 676 GLN A C 1
ATOM 5290 O O . GLN A 1 676 ? -10.609 28.758 -18.514 1.00 24.50 676 GLN A O 1
ATOM 5296 N N . LEU A 1 677 ? -11.058 28.547 -20.723 1.00 21.84 677 LEU A N 1
ATOM 5297 C CA . LEU A 1 677 ? -11.350 29.966 -20.935 1.00 24.34 677 LEU A CA 1
ATOM 5298 C C . LEU A 1 677 ? -12.821 30.215 -20.604 1.00 21.41 677 LEU A C 1
ATOM 5299 O O . LEU A 1 677 ? -13.669 30.441 -21.468 1.00 24.61 677 LEU A O 1
ATOM 5304 N N . GLY A 1 678 ? -13.104 30.158 -19.304 1.00 23.63 678 GLY A N 1
ATOM 5305 C CA . GLY A 1 678 ? -14.457 30.365 -18.823 1.00 26.05 678 GLY A CA 1
ATOM 5306 C C . GLY A 1 678 ? -15.411 29.387 -19.472 1.00 27.81 678 GLY A C 1
ATOM 5307 O O . GLY A 1 678 ? -15.086 28.214 -19.695 1.00 27.52 678 GLY A O 1
ATOM 5308 N N . ARG A 1 679 ? -16.599 29.879 -19.814 1.00 25.12 679 ARG A N 1
ATOM 5309 C CA . ARG A 1 679 ? -17.628 29.060 -20.433 1.00 23.79 679 ARG A CA 1
ATOM 5310 C C . ARG A 1 679 ? -17.679 29.226 -21.951 1.00 24.18 679 ARG A C 1
ATOM 5311 O O . ARG A 1 679 ? -18.681 28.870 -22.576 1.00 24.20 679 ARG A O 1
ATOM 5319 N N . SER A 1 680 ? -16.605 29.739 -22.555 1.00 23.05 680 SER A N 1
ATOM 5320 C CA . SER A 1 680 ? -16.565 29.986 -23.993 1.00 26.83 680 SER A CA 1
ATOM 5321 C C . SER A 1 680 ? -16.544 28.709 -24.828 1.00 26.68 680 SER A C 1
ATOM 5322 O O . SER A 1 680 ? -16.916 28.744 -26.006 1.00 26.54 680 SER A O 1
ATOM 5325 N N . GLY A 1 681 ? -16.111 27.590 -24.264 1.00 21.07 681 GLY A N 1
ATOM 5326 C CA . GLY A 1 681 ? -15.825 26.433 -25.082 1.00 20.97 681 GLY A CA 1
ATOM 5327 C C . GLY A 1 681 ? -14.414 26.409 -25.623 1.00 21.94 681 GLY A C 1
ATOM 5328 O O . GLY A 1 681 ? -14.061 25.483 -26.366 1.00 21.68 681 GLY A O 1
ATOM 5329 N N . LEU A 1 682 ? -13.604 27.402 -25.278 1.00 24.39 682 LEU A N 1
ATOM 5330 C CA . LEU A 1 682 ? -12.207 27.466 -25.667 1.00 23.20 682 LEU A CA 1
ATOM 5331 C C . LEU A 1 682 ? -11.332 26.949 -24.539 1.00 22.83 682 LEU A C 1
ATOM 5332 O O . LEU A 1 682 ? -11.590 27.222 -23.362 1.00 22.43 682 LEU A O 1
ATOM 5337 N N . PHE A 1 683 ? -10.292 26.206 -24.915 1.00 23.11 683 PHE A N 1
ATOM 5338 C CA . PHE A 1 683 ? -9.298 25.657 -24.005 1.00 20.17 683 PHE A CA 1
ATOM 5339 C C . PHE A 1 683 ? -7.928 25.918 -24.601 1.00 21.51 683 PHE A C 1
ATOM 5340 O O . PHE A 1 683 ? -7.750 25.828 -25.818 1.00 26.23 683 PHE A O 1
ATOM 5348 N N . VAL A 1 684 ? -6.964 26.239 -23.744 1.00 20.87 684 VAL A N 1
ATOM 5349 C CA . VAL A 1 684 ? -5.590 26.504 -24.162 1.00 19.33 684 VAL A CA 1
ATOM 5350 C C . VAL A 1 684 ? -4.710 25.442 -23.530 1.00 20.89 684 VAL A C 1
ATOM 5351 O O . VAL A 1 684 ? -4.697 25.294 -22.303 1.00 22.68 684 VAL A O 1
ATOM 5355 N N . VAL A 1 685 ? -3.955 24.723 -24.351 1.00 20.83 685 VAL A N 1
ATOM 5356 C CA . VAL A 1 685 ? -3.062 23.681 -23.863 1.00 20.91 685 VAL A CA 1
ATOM 5357 C C . VAL A 1 685 ? -1.644 24.099 -24.222 1.00 20.52 685 VAL A C 1
ATOM 5358 O O . VAL A 1 685 ? -1.331 24.257 -25.407 1.00 22.65 685 VAL A O 1
ATOM 5362 N N . TYR A 1 686 ? -0.801 24.297 -23.203 1.00 20.90 686 TYR A N 1
ATOM 5363 C CA . TYR A 1 686 ? 0.562 24.798 -23.373 1.00 22.37 686 TYR A CA 1
ATOM 5364 C C . TYR A 1 686 ? 1.560 23.808 -22.777 1.00 24.12 686 TYR A C 1
ATOM 5365 O O . TYR A 1 686 ? 1.477 23.475 -21.588 1.00 23.09 686 TYR A O 1
ATOM 5374 N N . ASP A 1 687 ? 2.519 23.359 -23.591 1.00 20.01 687 ASP A N 1
ATOM 5375 C CA . ASP A 1 687 ? 3.426 22.273 -23.226 1.00 20.24 687 ASP A CA 1
ATOM 5376 C C . ASP A 1 687 ? 4.858 22.766 -23.072 1.00 19.40 687 ASP A C 1
ATOM 5377 O O . ASP A 1 687 ? 5.381 23.439 -23.965 1.00 20.07 687 ASP A O 1
ATOM 5382 N N . GLU A 1 688 ? 5.493 22.411 -21.953 1.00 18.80 688 GLU A N 1
ATOM 5383 C CA . GLU A 1 688 ? 6.938 22.532 -21.779 1.00 19.63 688 GLU A CA 1
ATOM 5384 C C . GLU A 1 688 ? 7.566 21.151 -21.919 1.00 22.89 688 GLU A C 1
ATOM 5385 O O . GLU A 1 688 ? 7.233 20.243 -21.150 1.00 21.32 688 GLU A O 1
ATOM 5391 N N . LEU A 1 689 ? 8.514 21.006 -22.842 1.00 21.38 689 LEU A N 1
ATOM 5392 C CA . LEU A 1 689 ? 9.184 19.728 -23.055 1.00 23.69 689 LEU A CA 1
ATOM 5393 C C . LEU A 1 689 ? 10.690 19.925 -23.113 1.00 24.28 689 LEU A C 1
ATOM 5394 O O . LEU A 1 689 ? 11.170 20.846 -23.780 1.00 26.43 689 LEU A O 1
ATOM 5399 N N . ALA A 1 690 ? 11.431 19.055 -22.419 1.00 23.15 690 ALA A N 1
ATOM 5400 C CA . ALA A 1 690 ? 12.892 19.066 -22.428 1.00 23.35 690 ALA A CA 1
ATOM 5401 C C . ALA A 1 690 ? 13.411 17.636 -22.469 1.00 25.83 690 ALA A C 1
ATOM 5402 O O . ALA A 1 690 ? 12.913 16.768 -21.744 1.00 21.53 690 ALA A O 1
ATOM 5404 N N . GLY A 1 691 ? 14.398 17.392 -23.329 1.00 23.71 691 GLY A N 1
ATOM 5405 C CA . GLY A 1 691 ? 15.019 16.085 -23.414 1.00 23.79 691 GLY A CA 1
ATOM 5406 C C . GLY A 1 691 ? 16.493 16.104 -23.058 1.00 30.04 691 GLY A C 1
ATOM 5407 O O . GLY A 1 691 ? 17.101 17.178 -23.013 1.00 28.63 691 GLY A O 1
ATOM 5408 N N . LYS A 1 692 ? 17.070 14.921 -22.798 1.00 27.53 692 LYS A N 1
ATOM 5409 C CA . LYS A 1 692 ? 18.491 14.769 -22.500 1.00 31.67 692 LYS A CA 1
ATOM 5410 C C . LYS A 1 692 ? 19.370 14.996 -23.721 1.00 30.00 692 LYS A C 1
ATOM 5411 O O . LYS A 1 692 ? 20.596 15.072 -23.579 1.00 34.19 692 LYS A O 1
ATOM 5417 N N . GLU A 1 693 ? 18.781 15.090 -24.899 1.00 32.09 693 GLU A N 1
ATOM 5418 C CA . GLU A 1 693 ? 19.493 15.219 -26.160 1.00 31.79 693 GLU A CA 1
ATOM 5419 C C . GLU A 1 693 ? 18.475 15.656 -27.201 1.00 30.65 693 GLU A C 1
ATOM 5420 O O . GLU A 1 693 ? 17.274 15.659 -26.908 1.00 30.09 693 GLU A O 1
ATOM 5426 N N . PRO A 1 694 ? 18.890 16.057 -28.400 1.00 30.29 694 PRO A N 1
ATOM 5427 C CA . PRO A 1 694 ? 17.898 16.428 -29.417 1.00 26.92 694 PRO A CA 1
ATOM 5428 C C . PRO A 1 694 ? 17.047 15.230 -29.814 1.00 30.08 694 PRO A C 1
ATOM 5429 O O . PRO A 1 694 ? 17.559 14.148 -30.119 1.00 31.33 694 PRO A O 1
ATOM 5433 N N . VAL A 1 695 ? 15.731 15.423 -29.781 1.00 28.83 695 VAL A N 1
ATOM 5434 C CA . VAL A 1 695 ? 14.784 14.361 -30.078 1.00 27.94 695 VAL A CA 1
ATOM 5435 C C . VAL A 1 695 ? 13.696 14.925 -30.978 1.00 24.67 695 VAL A C 1
ATOM 5436 O O . VAL A 1 695 ? 13.471 16.133 -31.046 1.00 25.83 695 VAL A O 1
ATOM 5440 N N . GLU A 1 696 ? 13.018 14.028 -31.674 1.00 24.08 696 GLU A N 1
ATOM 5441 C CA . GLU A 1 696 ? 11.841 14.390 -32.443 1.00 24.73 696 GLU A CA 1
ATOM 5442 C C . GLU A 1 696 ? 10.627 14.222 -31.538 1.00 24.94 696 GLU A C 1
ATOM 5443 O O . GLU A 1 696 ? 10.398 13.134 -31.002 1.00 25.14 696 GLU A O 1
ATOM 5449 N N . TRP A 1 697 ? 9.866 15.292 -31.355 1.00 22.37 697 TRP A N 1
ATOM 5450 C CA . TRP A 1 697 ? 8.668 15.256 -30.532 1.00 18.24 697 TRP A CA 1
ATOM 5451 C C . TRP A 1 697 ? 7.457 15.010 -31.419 1.00 20.67 697 TRP A C 1
ATOM 5452 O O . TRP A 1 697 ? 7.307 15.646 -32.469 1.00 22.11 697 TRP A O 1
ATOM 5463 N N . ASN A 1 698 ? 6.599 14.090 -30.999 1.00 19.84 698 ASN A N 1
ATOM 5464 C CA . ASN A 1 698 ? 5.398 13.732 -31.742 1.00 18.42 698 ASN A CA 1
ATOM 5465 C C . ASN A 1 698 ? 4.175 14.169 -30.950 1.00 19.98 698 ASN A C 1
ATOM 5466 O O . ASN A 1 698 ? 3.942 13.673 -29.844 1.00 20.36 698 ASN A O 1
ATOM 5471 N N . TYR A 1 699 ? 3.402 15.093 -31.521 1.00 19.13 699 TYR A N 1
ATOM 5472 C CA . TYR A 1 699 ? 2.193 15.639 -30.914 1.00 16.22 699 TYR A CA 1
ATOM 5473 C C . TYR A 1 699 ? 0.998 14.927 -31.531 1.00 17.80 699 TYR A C 1
ATOM 54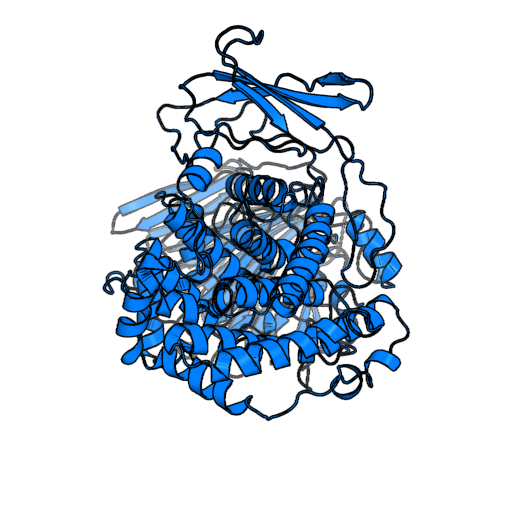74 O O . TYR A 1 699 ? 0.825 14.964 -32.753 1.00 18.35 699 TYR A O 1
ATOM 5483 N N . LEU A 1 700 ? 0.167 14.292 -30.699 1.00 17.21 700 LEU A N 1
ATOM 5484 C CA . LEU A 1 700 ? -0.870 13.389 -31.185 1.00 17.59 700 LEU A CA 1
ATOM 5485 C C . LEU A 1 700 ? -2.269 13.949 -30.964 1.00 17.25 700 LEU A C 1
ATOM 5486 O O . LEU A 1 700 ? -2.558 14.537 -29.917 1.00 17.17 700 LEU A O 1
ATOM 5491 N N . LEU A 1 701 ? -3.136 13.733 -31.958 1.00 15.47 701 LEU A N 1
ATOM 5492 C CA . LEU A 1 701 ? -4.578 13.923 -31.841 1.00 16.81 701 LEU A CA 1
ATOM 5493 C C . LEU A 1 701 ? -5.285 12.731 -32.476 1.00 18.28 701 LEU A C 1
ATOM 5494 O O . LEU A 1 701 ? -4.827 12.211 -33.497 1.00 17.95 701 LEU A O 1
ATOM 5499 N N . HIS A 1 702 ? -6.402 12.307 -31.888 1.00 17.59 702 HIS A N 1
ATOM 5500 C CA . HIS A 1 702 ? -7.190 11.217 -32.445 1.00 17.89 702 HIS A CA 1
ATOM 5501 C C . HIS A 1 702 ? -8.663 11.574 -32.467 1.00 16.99 702 HIS A C 1
ATOM 5502 O O . HIS A 1 702 ? -9.138 12.333 -31.616 1.00 16.22 702 HIS A O 1
ATOM 5509 N N . THR A 1 703 ? -9.375 11.001 -33.440 1.00 16.75 703 THR A N 1
ATOM 5510 C CA . THR A 1 703 ? -10.836 10.988 -33.480 1.00 16.92 703 THR A CA 1
ATOM 5511 C C . THR A 1 703 ? -11.300 9.554 -33.708 1.00 18.99 703 THR A C 1
ATOM 5512 O O . THR A 1 703 ? -10.530 8.707 -34.171 1.00 17.90 703 THR A O 1
ATOM 5516 N N . VAL A 1 704 ? -12.577 9.279 -33.417 1.00 17.42 704 VAL A N 1
ATOM 5517 C CA . VAL A 1 704 ? -13.007 7.878 -33.433 1.00 17.57 704 VAL A CA 1
ATOM 5518 C C . VAL A 1 704 ? -14.272 7.657 -34.259 1.00 19.81 704 VAL A C 1
ATOM 5519 O O . VAL A 1 704 ? -14.866 6.572 -34.205 1.00 21.82 704 VAL A O 1
ATOM 5523 N N . GLU A 1 705 ? -14.694 8.665 -35.025 1.00 17.62 705 GLU A N 1
ATOM 5524 C CA . GLU A 1 705 ? -15.799 8.465 -35.965 1.00 19.87 705 GLU A CA 1
ATOM 5525 C C . GLU A 1 705 ? -15.487 8.927 -37.384 1.00 21.61 705 GLU A C 1
ATOM 5526 O O . GLU A 1 705 ? -15.833 8.226 -38.340 1.00 23.58 705 GLU A O 1
ATOM 5532 N N . LEU A 1 706 ? -14.848 10.081 -37.549 1.00 20.14 706 LEU A N 1
ATOM 5533 C CA . LEU A 1 706 ? -14.592 10.676 -38.856 1.00 21.67 706 LEU A CA 1
ATOM 5534 C C . LEU A 1 706 ? -13.156 11.176 -38.930 1.00 20.52 706 LEU A C 1
ATOM 5535 O O . LEU A 1 706 ? -12.582 11.565 -37.905 1.00 19.94 706 LEU A O 1
ATOM 5540 N N . PRO A 1 707 ? -12.560 11.205 -40.124 1.00 19.63 707 PRO A N 1
ATOM 5541 C CA . PRO A 1 707 ? -11.181 11.695 -40.237 1.00 21.14 707 PRO A CA 1
ATOM 5542 C C . PRO A 1 707 ? -11.066 13.174 -39.896 1.00 23.46 707 PRO A C 1
ATOM 5543 O O . PRO A 1 707 ? -12.024 13.945 -40.006 1.00 20.07 707 PRO A O 1
ATOM 5547 N N . MET A 1 708 ? -9.872 13.556 -39.460 1.00 18.29 708 MET A N 1
ATOM 5548 C CA . MET A 1 708 ? -9.584 14.960 -39.223 1.00 19.61 708 MET A CA 1
ATOM 5549 C C . MET A 1 708 ? -9.258 15.645 -40.551 1.00 22.20 708 MET A C 1
ATOM 5550 O O . MET A 1 708 ? -8.865 15.001 -41.531 1.00 20.43 708 MET A O 1
ATOM 5555 N N . GLU A 1 709 ? -9.443 16.963 -40.585 1.00 20.43 709 GLU A N 1
ATOM 5556 C CA . GLU A 1 709 ? -9.112 17.766 -41.758 1.00 22.30 709 GLU A CA 1
ATOM 5557 C C . GLU A 1 709 ? -8.048 18.771 -41.347 1.00 21.24 709 GLU A C 1
ATOM 5558 O O . GLU A 1 709 ? -8.258 19.536 -40.404 1.00 21.16 709 GLU A O 1
ATOM 5564 N N . VAL A 1 710 ? -6.910 18.766 -42.049 1.00 21.70 710 VAL A N 1
ATOM 5565 C CA . VAL A 1 710 ? -5.722 19.512 -41.644 1.00 22.10 710 VAL A CA 1
ATOM 5566 C C . VAL A 1 710 ? -5.362 20.512 -42.730 1.00 23.05 710 VAL A C 1
ATOM 5567 O O . VAL A 1 710 ? -5.247 20.142 -43.905 1.00 23.43 710 VAL A O 1
ATOM 5571 N N . VAL A 1 711 ? -5.146 21.766 -42.331 1.00 20.82 711 VAL A N 1
ATOM 5572 C CA . VAL A 1 711 ? -4.603 22.788 -43.220 1.00 24.50 711 VAL A CA 1
ATOM 5573 C C . VAL A 1 711 ? -3.577 23.606 -42.447 1.00 23.29 711 VAL A C 1
ATOM 5574 O O . VAL A 1 711 ? -3.656 23.743 -41.221 1.00 23.48 711 VAL A O 1
ATOM 5578 N N . LYS A 1 712 ? -2.592 24.141 -43.168 1.00 25.27 712 LYS A N 1
ATOM 5579 C CA . LYS A 1 712 ? -1.711 25.125 -42.553 1.00 24.02 712 LYS A CA 1
ATOM 5580 C C . LYS A 1 712 ? -2.508 26.377 -42.212 1.00 26.12 712 LYS A C 1
ATOM 5581 O O . LYS A 1 712 ? -3.386 26.803 -42.969 1.00 25.85 712 LYS A O 1
ATOM 5587 N N . GLU A 1 713 ? -2.236 26.939 -41.039 1.00 24.03 713 GLU A N 1
ATOM 5588 C CA . GLU A 1 713 ? -2.905 28.156 -40.589 1.00 25.78 713 GLU A CA 1
ATOM 5589 C C . GLU A 1 713 ? -1.856 29.049 -39.951 1.00 25.70 713 GLU A C 1
ATOM 5590 O O . GLU A 1 713 ? -1.252 28.662 -38.947 1.00 23.66 713 GLU A O 1
ATOM 5596 N N . GLU A 1 714 ? -1.635 30.232 -40.533 1.00 23.36 714 GLU A N 1
ATOM 5597 C CA . GLU A 1 714 ? -0.527 31.087 -40.110 1.00 25.33 714 GLU A CA 1
ATOM 5598 C C . GLU A 1 714 ? 0.759 30.265 -40.012 1.00 23.89 714 GLU A C 1
ATOM 5599 O O . GLU A 1 714 ? 1.061 29.493 -40.925 1.00 23.90 714 GLU A O 1
ATOM 5605 N N . GLY A 1 715 ? 1.536 30.424 -38.934 1.00 22.78 715 GLY A N 1
ATOM 5606 C CA . GLY A 1 715 ? 2.762 29.665 -38.756 1.00 22.37 715 GLY A CA 1
ATOM 5607 C C . GLY A 1 715 ? 2.596 28.289 -38.146 1.00 23.82 715 GLY A C 1
ATOM 5608 O O . GLY A 1 715 ? 3.585 27.676 -37.728 1.00 21.70 715 GLY A O 1
ATOM 5609 N N . GLY A 1 716 ? 1.366 27.784 -38.072 1.00 18.34 716 GLY A N 1
ATOM 5610 C CA . GLY A 1 716 ? 1.124 26.433 -37.578 1.00 21.23 716 GLY A CA 1
ATOM 5611 C C . GLY A 1 716 ? 0.078 25.634 -38.344 1.00 24.43 716 GLY A C 1
ATOM 5612 O O . GLY A 1 716 ? -0.068 25.781 -39.563 1.00 22.46 716 GLY A O 1
ATOM 5613 N N . LEU A 1 717 ? -0.663 24.779 -37.630 1.00 21.73 717 LEU A N 1
ATOM 5614 C CA . LEU A 1 717 ? -1.620 23.856 -38.236 1.00 19.67 717 LEU A CA 1
ATOM 5615 C C . LEU A 1 717 ? -3.001 24.033 -37.624 1.00 19.95 717 LEU A C 1
ATOM 5616 O O . LEU A 1 717 ? -3.136 24.293 -36.424 1.00 21.91 717 LEU A O 1
ATOM 5621 N N . ARG A 1 718 ? -4.025 23.853 -38.447 1.00 20.26 718 ARG A N 1
ATOM 5622 C CA . ARG A 1 718 ? -5.408 23.779 -37.988 1.00 21.97 718 ARG A CA 1
ATOM 5623 C C . ARG A 1 718 ? -5.895 22.346 -38.178 1.00 23.45 718 ARG A C 1
ATOM 5624 O O . ARG A 1 718 ? -5.857 21.817 -39.296 1.00 21.54 718 ARG A O 1
ATOM 5632 N N . ILE A 1 719 ? -6.326 21.707 -37.090 1.00 20.73 719 ILE A N 1
ATOM 5633 C CA . ILE A 1 719 ? -6.789 20.322 -37.142 1.00 17.13 719 ILE A CA 1
ATOM 5634 C C . ILE A 1 719 ? -8.262 20.315 -36.769 1.00 19.48 719 ILE A C 1
ATOM 5635 O O . ILE A 1 719 ? -8.612 20.498 -35.597 1.00 20.03 719 ILE A O 1
ATOM 5640 N N . LEU A 1 720 ? -9.119 20.105 -37.760 1.00 19.89 720 LEU A N 1
ATOM 5641 C CA . LEU A 1 720 ? -10.558 20.062 -37.545 1.00 22.03 720 LEU A CA 1
ATOM 5642 C C . LEU A 1 720 ? -10.966 18.628 -37.236 1.00 19.73 720 LEU A C 1
ATOM 5643 O O . LEU A 1 720 ? -10.790 17.732 -38.069 1.00 23.53 720 LEU A O 1
ATOM 5648 N N . GLY A 1 721 ? -11.509 18.415 -36.045 1.00 21.34 721 GLY A N 1
ATOM 5649 C CA . GLY A 1 721 ? -12.152 17.160 -35.687 1.00 21.33 721 GLY A CA 1
ATOM 5650 C C . GLY A 1 721 ? -13.650 17.382 -35.596 1.00 24.09 721 GLY A C 1
ATOM 5651 O O . GLY A 1 721 ? -14.106 18.441 -35.146 1.00 22.50 721 GLY A O 1
ATOM 5652 N N . LYS A 1 722 ? -14.412 16.392 -36.051 1.00 21.61 722 LYS A N 1
ATOM 5653 C CA . LYS A 1 722 ? -15.860 16.448 -35.923 1.00 20.46 722 LYS A CA 1
ATOM 5654 C C . LYS A 1 722 ? -16.370 15.040 -35.701 1.00 22.41 722 LYS A C 1
ATOM 5655 O O . LYS A 1 722 ? -15.744 14.075 -36.135 1.00 21.80 722 LYS A O 1
ATOM 5661 N N . ASN A 1 723 ? -17.504 14.924 -35.008 1.00 23.30 723 ASN A N 1
ATOM 5662 C CA . ASN A 1 723 ? -18.156 13.634 -34.863 1.00 22.25 723 ASN A CA 1
ATOM 5663 C C . ASN A 1 723 ? -19.382 13.577 -35.779 1.00 24.64 723 ASN A C 1
ATOM 5664 O O . ASN A 1 723 ? -19.683 14.522 -36.509 1.00 25.79 723 ASN A O 1
ATOM 5669 N N . LYS A 1 724 ? -20.096 12.449 -35.744 1.00 23.60 724 LYS A N 1
ATOM 5670 C CA . LYS A 1 724 ? -21.196 12.248 -36.682 1.00 25.92 724 LYS A CA 1
ATOM 5671 C C . LYS A 1 724 ? -22.459 13.000 -36.292 1.00 28.15 724 LYS A C 1
ATOM 5672 O O . LYS A 1 724 ? -23.414 13.014 -37.074 1.00 30.84 724 LYS A O 1
ATOM 5678 N N . ALA A 1 725 ? -22.472 13.642 -35.135 1.00 25.56 725 ALA A N 1
ATOM 5679 C CA . ALA A 1 725 ? -23.610 14.436 -34.674 1.00 27.92 725 ALA A CA 1
ATOM 5680 C C . ALA A 1 725 ? -23.286 15.907 -34.864 1.00 27.42 725 ALA A C 1
ATOM 5681 O O . ALA A 1 725 ? -22.856 16.284 -35.964 1.00 31.81 725 ALA A O 1
ATOM 5683 N N . ASP A 1 726 ? -23.440 16.764 -33.860 1.00 28.06 726 ASP A N 1
ATOM 5684 C CA . ASP A 1 726 ? -23.203 18.197 -33.959 1.00 34.71 726 ASP A CA 1
ATOM 5685 C C . ASP A 1 726 ? -21.782 18.606 -33.583 1.00 32.26 726 ASP A C 1
ATOM 5686 O O . ASP A 1 726 ? -21.428 19.781 -33.742 1.00 27.92 726 ASP A O 1
ATOM 5691 N N . GLY A 1 727 ? -20.964 17.671 -33.102 1.00 27.95 727 GLY A N 1
ATOM 5692 C CA . GLY A 1 727 ? -19.800 18.036 -32.319 1.00 24.36 727 GLY A CA 1
ATOM 5693 C C . GLY A 1 727 ? -18.604 18.439 -33.166 1.00 21.76 727 GLY A C 1
ATOM 5694 O O . GLY A 1 727 ? -18.294 17.819 -34.182 1.00 22.36 727 GLY A O 1
ATOM 5695 N N . ILE A 1 728 ? -17.916 19.481 -32.698 1.00 21.33 728 ILE A N 1
ATOM 5696 C CA . ILE A 1 728 ? -16.744 20.061 -33.344 1.00 22.83 728 ILE A CA 1
ATOM 5697 C C . ILE A 1 728 ? -15.649 20.227 -32.297 1.00 20.06 728 ILE A C 1
ATOM 5698 O O . ILE A 1 728 ? -15.929 20.563 -31.142 1.00 19.55 728 ILE A O 1
ATOM 5703 N N . SER A 1 729 ? -14.400 19.996 -32.696 1.00 18.73 729 SER A N 1
ATOM 5704 C CA . SER A 1 729 ? -13.259 20.460 -31.910 1.00 18.59 729 SER A CA 1
ATOM 5705 C C . SER A 1 729 ? -12.153 20.803 -32.888 1.00 18.11 729 SER A C 1
ATOM 5706 O O . SER A 1 729 ? -11.717 19.944 -33.654 1.00 20.67 729 SER A O 1
ATOM 5709 N N . ILE A 1 730 ? -11.717 22.055 -32.882 1.00 20.27 730 ILE A N 1
ATOM 5710 C CA . ILE A 1 730 ? -10.669 22.514 -33.785 1.00 18.11 730 ILE A CA 1
ATOM 5711 C C . ILE A 1 730 ? -9.437 22.816 -32.950 1.00 18.66 730 ILE A C 1
ATOM 5712 O O . ILE A 1 730 ? -9.490 23.629 -32.017 1.00 20.90 730 ILE A O 1
ATOM 5717 N N . ALA A 1 731 ? -8.341 22.135 -33.264 1.00 17.50 731 ALA A N 1
ATOM 5718 C CA . ALA A 1 731 ? -7.050 22.396 -32.654 1.00 19.18 731 ALA A CA 1
ATOM 5719 C C . ALA A 1 731 ? -6.307 23.411 -33.508 1.00 18.72 731 ALA A C 1
ATOM 5720 O O . ALA A 1 731 ? -6.139 23.202 -34.715 1.00 20.04 731 ALA A O 1
ATOM 5722 N N . HIS A 1 732 ? -5.873 24.508 -32.881 1.00 19.70 732 HIS A N 1
ATOM 5723 C CA . HIS A 1 732 ? -4.982 25.483 -33.507 1.00 21.01 732 HIS A CA 1
ATOM 5724 C C . HIS A 1 732 ? -3.618 25.314 -32.855 1.00 20.45 732 HIS A C 1
ATOM 5725 O O . HIS A 1 732 ? -3.379 25.833 -31.759 1.00 20.90 732 HIS A O 1
ATOM 5732 N N . LEU A 1 733 ? -2.726 24.615 -33.553 1.00 20.76 733 LEU A N 1
ATOM 5733 C CA . LEU A 1 733 ? -1.480 24.101 -33.001 1.00 19.62 733 LEU A CA 1
ATOM 5734 C C . LEU A 1 733 ? -0.292 24.883 -33.542 1.00 19.80 733 LEU A C 1
ATOM 5735 O O . LEU A 1 733 ? -0.136 25.015 -34.761 1.00 19.47 733 LEU A O 1
ATOM 5740 N N . TYR A 1 734 ? 0.544 25.385 -32.633 1.00 21.64 734 TYR A N 1
ATOM 5741 C CA . TYR A 1 734 ? 1.784 26.075 -32.959 1.00 19.84 734 TYR A CA 1
ATOM 5742 C C . TYR A 1 734 ? 2.906 25.504 -32.106 1.00 25.61 734 TYR A C 1
ATOM 5743 O O . TYR A 1 734 ? 2.667 24.954 -31.027 1.00 22.88 734 TYR A O 1
ATOM 5752 N N . SER A 1 735 ? 4.135 25.625 -32.597 1.00 24.63 735 SER A N 1
ATOM 5753 C CA . SER A 1 735 ? 5.268 25.019 -31.915 1.00 22.85 735 SER A CA 1
ATOM 5754 C C . SER A 1 735 ? 6.490 25.909 -32.079 1.00 22.55 735 SER A C 1
ATOM 5755 O O . SER A 1 735 ? 6.598 26.662 -33.048 1.00 22.84 735 SER A O 1
ATOM 5758 N N . SER A 1 736 ? 7.413 25.815 -31.127 1.00 20.62 736 SER A N 1
ATOM 5759 C CA . SER A 1 736 ? 8.668 26.555 -31.244 1.00 19.94 736 SER A CA 1
ATOM 5760 C C . SER A 1 736 ? 9.607 25.975 -32.299 1.00 21.82 736 SER A C 1
ATOM 5761 O O . SER A 1 736 ? 10.682 26.540 -32.522 1.00 21.95 736 SER A O 1
ATOM 5764 N N . GLN A 1 737 ? 9.256 24.858 -32.934 1.00 21.58 737 GLN A N 1
ATOM 5765 C CA . GLN A 1 737 ? 10.067 24.288 -34.000 1.00 22.03 737 GLN A CA 1
ATOM 5766 C C . GLN A 1 737 ? 9.176 24.002 -35.198 1.00 21.46 737 GLN A C 1
ATOM 5767 O O . GLN A 1 737 ? 7.950 23.910 -35.080 1.00 21.12 737 GLN A O 1
ATOM 5773 N N . GLU A 1 738 ? 9.797 23.877 -36.365 1.00 21.05 738 GLU A N 1
ATOM 5774 C CA . GLU A 1 738 ? 9.018 23.529 -37.546 1.00 24.77 738 GLU A CA 1
ATOM 5775 C C . GLU A 1 738 ? 8.428 22.129 -37.398 1.00 21.09 738 GLU A C 1
ATOM 5776 O O . GLU A 1 738 ? 9.053 21.230 -36.825 1.00 21.05 738 GLU A O 1
ATOM 5782 N N . MET A 1 739 ? 7.199 21.960 -37.892 1.00 23.08 739 MET A N 1
ATOM 5783 C CA . MET A 1 739 ? 6.479 20.693 -37.827 1.00 26.53 739 MET A CA 1
ATOM 5784 C C . MET A 1 739 ? 6.184 20.156 -39.223 1.00 26.99 739 MET A C 1
ATOM 5785 O O . MET A 1 739 ? 5.898 20.918 -40.154 1.00 24.87 739 MET A O 1
ATOM 5790 N N . THR A 1 740 ? 6.217 18.830 -39.351 1.00 21.10 740 THR A N 1
ATOM 5791 C CA . THR A 1 740 ? 5.540 18.133 -40.433 1.00 21.09 740 THR A CA 1
ATOM 5792 C C . THR A 1 740 ? 4.422 17.295 -39.818 1.00 20.46 740 THR A C 1
ATOM 5793 O O . THR A 1 740 ? 4.387 17.097 -38.602 1.00 20.21 740 THR A O 1
ATOM 5797 N N . TYR A 1 741 ? 3.473 16.847 -40.640 1.00 21.02 741 TYR A N 1
ATOM 5798 C CA . TYR A 1 741 ? 2.361 16.082 -40.085 1.00 21.40 741 TYR A CA 1
ATOM 5799 C C . TYR A 1 741 ? 1.950 14.947 -41.011 1.00 24.70 741 TYR A C 1
ATOM 5800 O O . TYR A 1 741 ? 2.242 14.944 -42.210 1.00 21.83 741 TYR A O 1
ATOM 5809 N N . ALA A 1 742 ? 1.254 13.975 -40.423 1.00 19.30 742 ALA A N 1
ATOM 5810 C CA . ALA A 1 742 ? 0.605 12.929 -41.192 1.00 18.28 742 ALA A CA 1
ATOM 5811 C C . ALA A 1 742 ? -0.643 12.478 -40.446 1.00 19.03 742 ALA A C 1
ATOM 5812 O O . ALA A 1 742 ? -0.778 12.689 -39.238 1.00 19.25 742 ALA A O 1
ATOM 5814 N N . GLN A 1 743 ? -1.562 11.865 -41.186 1.00 18.28 743 GLN A N 1
ATOM 5815 C CA . GLN A 1 743 ? -2.725 11.216 -40.594 1.00 19.44 743 GLN A CA 1
ATOM 5816 C C . GLN A 1 743 ? -2.800 9.779 -41.100 1.00 18.12 743 GLN A C 1
ATOM 5817 O O . GLN A 1 743 ? -2.404 9.485 -42.230 1.00 20.83 743 GLN A O 1
ATOM 5823 N N . THR A 1 744 ? -3.288 8.878 -40.246 1.00 18.62 744 THR A N 1
ATOM 5824 C CA . THR A 1 744 ? -3.459 7.476 -40.597 1.00 17.71 744 THR A CA 1
ATOM 5825 C C . THR A 1 744 ? -4.853 7.020 -40.200 1.00 16.77 744 THR A C 1
ATOM 5826 O O . THR A 1 744 ? -5.460 7.559 -39.271 1.00 19.39 744 THR A O 1
ATOM 5830 N N . ASP A 1 745 ? -5.351 6.001 -40.908 1.00 18.66 745 ASP A N 1
ATOM 5831 C CA . ASP A 1 745 ? -6.611 5.345 -40.580 1.00 18.42 745 ASP A CA 1
ATOM 5832 C C . ASP A 1 745 ? -6.418 4.001 -39.891 1.00 21.37 745 ASP A C 1
ATOM 5833 O O . ASP A 1 745 ? -7.413 3.361 -39.532 1.00 23.18 745 ASP A O 1
ATOM 5838 N N . THR A 1 746 ? -5.186 3.539 -39.723 1.00 20.46 746 THR A N 1
ATOM 5839 C CA . THR A 1 746 ? -4.950 2.206 -39.192 1.00 21.70 746 THR A CA 1
ATOM 5840 C C . THR A 1 746 ? -4.264 2.276 -37.833 1.00 22.33 746 THR A C 1
ATOM 5841 O O . THR A 1 746 ? -3.523 3.215 -37.534 1.00 18.99 746 THR A O 1
ATOM 5845 N N . PHE A 1 747 ? -4.553 1.283 -36.999 1.00 17.61 747 PHE A N 1
ATOM 5846 C CA . PHE A 1 747 ? -3.883 1.140 -35.720 1.00 17.45 747 PHE A CA 1
ATOM 5847 C C . PHE A 1 747 ? -2.471 0.607 -35.932 1.00 19.42 747 PHE A C 1
ATOM 5848 O O . PHE A 1 747 ? -2.127 0.088 -36.996 1.00 22.46 747 PHE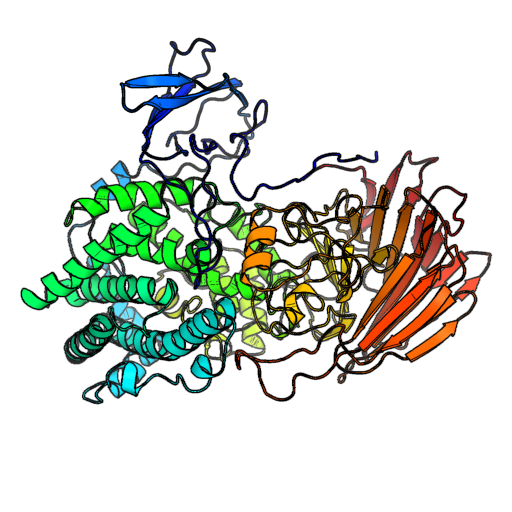 A O 1
ATOM 5856 N N . PHE A 1 748 ? -1.646 0.735 -34.888 1.00 20.08 748 PHE A N 1
ATOM 5857 C CA . PHE A 1 748 ? -0.308 0.157 -34.921 1.00 20.06 748 PHE A CA 1
ATOM 5858 C C . PHE A 1 748 ? -0.381 -1.342 -35.181 1.00 19.43 748 PHE A C 1
ATOM 5859 O O . PHE A 1 748 ? 0.447 -1.899 -35.913 1.00 20.14 748 PHE A O 1
ATOM 5867 N N . VAL A 1 749 ? -1.367 -2.008 -34.586 1.00 19.82 749 VAL A N 1
ATOM 5868 C CA . VAL A 1 749 ? -1.665 -3.409 -34.843 1.00 20.66 749 VAL A CA 1
ATOM 5869 C C . VAL A 1 749 ? -3.180 -3.547 -34.808 1.00 19.44 749 VAL A C 1
ATOM 5870 O O . VAL A 1 749 ? -3.867 -2.844 -34.060 1.00 19.82 749 VAL A O 1
ATOM 5874 N N . ALA A 1 750 ? -3.693 -4.458 -35.632 1.00 20.82 750 ALA A N 1
ATOM 5875 C CA . ALA A 1 750 ? -5.128 -4.597 -35.842 1.00 19.78 750 ALA A CA 1
ATOM 5876 C C . ALA A 1 750 ? -5.874 -4.864 -34.542 1.00 21.48 750 ALA A C 1
ATOM 5877 O O . ALA A 1 750 ? -5.397 -5.596 -33.671 1.00 19.83 750 ALA A O 1
ATOM 5879 N N . ALA A 1 751 ? -7.072 -4.283 -34.437 1.00 20.33 751 ALA A N 1
ATOM 5880 C CA . ALA A 1 751 ? -7.974 -4.507 -33.307 1.00 20.89 751 ALA A CA 1
ATOM 5881 C C . ALA A 1 751 ? -8.757 -5.799 -33.543 1.00 22.77 751 ALA A C 1
ATOM 5882 O O . ALA A 1 751 ? -9.935 -5.803 -33.905 1.00 26.85 751 ALA A O 1
ATOM 5884 N N . LEU A 1 752 ? -8.090 -6.921 -33.307 1.00 20.54 752 LEU A N 1
ATOM 5885 C CA . LEU A 1 752 ? -8.671 -8.235 -33.570 1.00 17.84 752 LEU A CA 1
ATOM 5886 C C . LEU A 1 752 ? -9.507 -8.682 -32.377 1.00 20.15 752 LEU A C 1
ATOM 5887 O O . LEU A 1 752 ? -8.994 -8.801 -31.258 1.00 21.87 752 LEU A O 1
ATOM 5892 N N . ASP A 1 753 ? -10.794 -8.928 -32.603 1.00 20.35 753 ASP A N 1
ATOM 5893 C CA . ASP A 1 753 ? -11.667 -9.365 -31.511 1.00 21.61 753 ASP A CA 1
ATOM 5894 C C . ASP A 1 753 ? -11.589 -10.888 -31.355 1.00 22.67 753 ASP A C 1
ATOM 5895 O O . ASP A 1 753 ? -12.536 -11.632 -31.627 1.00 26.64 753 ASP A O 1
ATOM 5900 N N . TRP A 1 754 ? -10.414 -11.345 -30.911 1.00 20.31 754 TRP A N 1
ATOM 5901 C CA . TRP A 1 754 ? -10.171 -12.778 -30.761 1.00 20.45 754 TRP A CA 1
ATOM 5902 C C . TRP A 1 754 ? -11.088 -13.396 -29.716 1.00 23.08 754 TRP A C 1
ATOM 5903 O O . TRP A 1 754 ? -11.411 -14.592 -29.793 1.00 22.80 754 TRP A O 1
ATOM 5914 N N . LYS A 1 755 ? -11.484 -12.607 -28.721 1.00 24.42 755 LYS A N 1
ATOM 5915 C CA . LYS A 1 755 ? -12.337 -13.065 -27.638 1.00 24.18 755 LYS A CA 1
ATOM 5916 C C . LYS A 1 755 ? -13.799 -13.058 -28.032 1.00 23.43 755 LYS A C 1
ATOM 5917 O O . LYS A 1 755 ? -14.621 -13.687 -27.351 1.00 25.71 755 LYS A O 1
ATOM 5923 N N . LYS A 1 756 ? -14.124 -12.406 -29.143 1.00 23.41 756 LYS A N 1
ATOM 5924 C CA . LYS A 1 756 ? -15.497 -12.115 -29.518 1.00 27.11 756 LYS A CA 1
ATOM 5925 C C . LYS A 1 756 ? -16.232 -11.445 -28.357 1.00 30.17 756 LYS A C 1
ATOM 5926 O O . LYS A 1 756 ? -17.305 -11.872 -27.932 1.00 29.63 756 LYS A O 1
ATOM 5932 N N . ARG A 1 757 ? -15.616 -10.376 -27.831 1.00 29.55 757 ARG A N 1
ATOM 5933 C CA . ARG A 1 757 ? -16.147 -9.591 -26.721 1.00 26.94 757 ARG A CA 1
ATOM 5934 C C . ARG A 1 757 ? -16.728 -8.252 -27.157 1.00 31.02 757 ARG A C 1
ATOM 5935 O O . ARG A 1 757 ? -17.252 -7.518 -26.313 1.00 33.08 757 ARG A O 1
ATOM 5943 N N . LEU A 1 758 ? -16.649 -7.915 -28.441 1.00 30.66 758 LEU A N 1
ATOM 5944 C CA . LEU A 1 758 ? -17.158 -6.652 -28.965 1.00 33.62 758 LEU A CA 1
ATOM 5945 C C . LEU A 1 758 ? -18.143 -6.927 -30.103 1.00 39.62 758 LEU A C 1
ATOM 5946 O O . LEU A 1 758 ? -18.209 -8.032 -30.649 1.00 40.71 758 LEU A O 1
ATOM 5951 N N . GLY A 1 759 ? -18.924 -5.901 -30.459 1.00 43.07 759 GLY A N 1
ATOM 5952 C CA . GLY A 1 759 ? -19.796 -6.022 -31.607 1.00 49.75 759 GLY A CA 1
ATOM 5953 C C . GLY A 1 759 ? -19.020 -6.108 -32.908 1.00 56.43 759 GLY A C 1
ATOM 5954 O O . GLY A 1 759 ? -17.854 -5.705 -33.000 1.00 55.13 759 GLY A O 1
ATOM 5955 N N . LYS A 1 760 ? -19.654 -6.657 -33.938 1.00 57.78 760 LYS A N 1
ATOM 5956 C CA . LYS A 1 760 ? -19.017 -6.699 -35.251 1.00 62.41 760 LYS A CA 1
ATOM 5957 C C . LYS A 1 760 ? -19.201 -5.360 -35.954 1.00 58.29 760 LYS A C 1
ATOM 5958 O O . LYS A 1 760 ? -20.312 -4.824 -35.999 1.00 58.50 760 LYS A O 1
ATOM 5964 N N . ALA A 1 761 ? -18.096 -4.862 -36.509 1.00 57.27 761 ALA A N 1
ATOM 5965 C CA . ALA A 1 761 ? -17.846 -3.524 -37.038 1.00 58.15 761 ALA A CA 1
ATOM 5966 C C . ALA A 1 761 ? -16.446 -3.115 -36.615 1.00 58.20 761 ALA A C 1
ATOM 5967 O O . ALA A 1 761 ? -15.520 -3.102 -37.442 1.00 54.85 761 ALA A O 1
ATOM 5969 N N . LEU A 1 762 ? -16.291 -2.845 -35.319 1.00 55.95 762 LEU A N 1
ATOM 5970 C CA . LEU A 1 762 ? -15.079 -2.296 -34.718 1.00 49.60 762 LEU A CA 1
ATOM 5971 C C . LEU A 1 762 ? -14.462 -1.268 -35.647 1.00 44.24 762 LEU A C 1
ATOM 5972 O O . LEU A 1 762 ? -13.375 -1.516 -36.220 1.00 46.79 762 LEU A O 1
ATOM 5977 N N . PRO A 1 763 ? -15.109 -0.122 -35.867 1.00 46.04 763 PRO A N 1
ATOM 5978 C CA . PRO A 1 763 ? -14.584 0.880 -36.789 1.00 42.21 763 PRO A CA 1
ATOM 5979 C C . PRO A 1 763 ? -13.103 1.157 -36.541 1.00 38.35 763 PRO A C 1
ATOM 5980 O O . PRO A 1 763 ? -12.590 1.057 -35.420 1.00 34.40 763 PRO A O 1
ATOM 5984 N N . ASN A 1 764 ? -12.421 1.497 -37.622 1.00 34.46 764 ASN A N 1
ATOM 5985 C CA . ASN A 1 764 ? -11.130 2.131 -37.514 1.00 31.17 764 ASN A CA 1
ATOM 5986 C C . ASN A 1 764 ? -11.299 3.519 -36.899 1.00 27.58 764 ASN A C 1
ATOM 5987 O O . ASN A 1 764 ? -12.376 4.128 -36.929 1.00 25.81 764 ASN A O 1
ATOM 5992 N N . HIS A 1 765 ? -10.213 4.021 -36.358 1.00 23.88 765 HIS A N 1
ATOM 5993 C CA . HIS A 1 765 ? -10.149 5.354 -35.806 1.00 20.00 765 HIS A CA 1
ATOM 5994 C C . HIS A 1 765 ? -9.198 6.159 -36.679 1.00 19.95 765 HIS A C 1
ATOM 5995 O O . HIS A 1 765 ? -8.696 5.657 -37.689 1.00 21.20 765 HIS A O 1
ATOM 6002 N N . TYR A 1 766 ? -8.945 7.412 -36.294 1.00 17.65 766 TYR A N 1
ATOM 6003 C CA . TYR A 1 766 ? -8.101 8.301 -37.081 1.00 19.20 766 TYR A CA 1
ATOM 6004 C C . TYR A 1 766 ? -7.046 8.938 -36.185 1.00 19.67 766 TYR A C 1
ATOM 6005 O O . TYR A 1 766 ? -7.350 9.373 -35.072 1.00 19.72 766 TYR A O 1
ATOM 6014 N N . HIS A 1 767 ? -5.803 8.981 -36.675 1.00 17.84 767 HIS A N 1
ATOM 6015 C CA . HIS A 1 767 ? -4.638 9.317 -35.855 1.00 17.65 767 HIS A CA 1
ATOM 6016 C C . HIS A 1 767 ? -3.803 10.388 -36.548 1.00 18.54 767 HIS A C 1
ATOM 6017 O O . HIS A 1 767 ? -3.207 10.128 -37.600 1.00 19.41 767 HIS A O 1
ATOM 6024 N N . PHE A 1 768 ? -3.751 11.586 -35.950 1.00 16.61 768 PHE A N 1
ATOM 6025 C CA . PHE A 1 768 ? -2.937 12.691 -36.444 1.00 20.32 768 PHE A CA 1
ATOM 6026 C C . PHE A 1 768 ? -1.640 12.768 -35.643 1.00 20.34 768 PHE A C 1
ATOM 6027 O O . PHE A 1 768 ? -1.652 12.652 -34.416 1.00 17.74 768 PHE A O 1
ATOM 6035 N N . THR A 1 769 ? -0.517 12.948 -36.341 1.00 18.58 769 THR A N 1
ATOM 6036 C CA . THR A 1 769 ? 0.783 13.110 -35.698 1.00 19.62 769 THR A CA 1
ATOM 6037 C C . THR A 1 769 ? 1.527 14.290 -36.302 1.00 20.07 769 THR A C 1
ATOM 6038 O O . THR A 1 769 ? 1.822 14.289 -37.502 1.00 19.07 769 THR A O 1
ATOM 6042 N N . ALA A 1 770 ? 1.835 15.283 -35.474 1.00 19.06 770 ALA A N 1
ATOM 6043 C CA . ALA A 1 770 ? 2.758 16.347 -35.853 1.00 20.39 770 ALA A CA 1
ATOM 6044 C C . ALA A 1 770 ? 4.117 16.053 -35.240 1.00 20.94 770 ALA A C 1
ATOM 6045 O O . ALA A 1 770 ? 4.223 15.846 -34.027 1.00 22.10 770 ALA A O 1
ATOM 6047 N N . THR A 1 771 ? 5.148 16.010 -36.083 1.00 20.60 771 THR A N 1
ATOM 6048 C CA . THR A 1 771 ? 6.511 15.723 -35.658 1.00 20.45 771 THR A CA 1
ATOM 6049 C C . THR A 1 771 ? 7.377 16.963 -35.845 1.00 24.49 771 THR A C 1
ATOM 6050 O O . THR A 1 771 ? 7.329 17.603 -36.901 1.00 24.08 771 THR A O 1
ATOM 6054 N N . THR A 1 772 ? 8.157 17.307 -34.822 1.00 22.40 772 THR A N 1
ATOM 6055 C CA . THR A 1 772 ? 9.052 18.454 -34.897 1.00 25.42 772 THR A CA 1
ATOM 6056 C C . THR A 1 772 ? 10.390 18.066 -35.506 1.00 26.84 772 THR A C 1
ATOM 6057 O O . THR A 1 772 ? 10.776 16.891 -35.550 1.00 25.40 772 THR A O 1
ATOM 6061 N N . ALA A 1 773 ? 11.114 19.088 -35.948 1.00 27.58 773 ALA A N 1
ATOM 6062 C CA . ALA A 1 773 ? 12.541 18.950 -36.168 1.00 31.39 773 ALA A CA 1
ATOM 6063 C C . ALA A 1 773 ? 13.220 18.522 -34.865 1.00 29.56 773 ALA A C 1
ATOM 6064 O O . ALA A 1 773 ? 12.710 18.799 -33.773 1.00 27.98 773 ALA A O 1
ATOM 6066 N N . PRO A 1 774 ? 14.371 17.853 -34.943 1.00 30.42 774 PRO A N 1
ATOM 6067 C CA . PRO A 1 774 ? 15.036 17.398 -33.715 1.00 30.36 774 PRO A CA 1
ATOM 6068 C C . PRO A 1 774 ? 15.519 18.575 -32.885 1.00 30.25 774 PRO A C 1
ATOM 6069 O O . PRO A 1 774 ? 16.085 19.539 -33.409 1.00 31.71 774 PRO A O 1
ATOM 6073 N N . CYS A 1 775 ? 15.285 18.496 -31.578 1.00 25.11 775 CYS A N 1
ATOM 6074 C CA . CYS A 1 775 ? 15.695 19.572 -30.685 1.00 27.51 775 CYS A CA 1
ATOM 6075 C C . CYS A 1 775 ? 15.652 19.067 -29.252 1.00 28.14 775 CYS A C 1
ATOM 6076 O O . CYS A 1 775 ? 14.884 18.155 -28.929 1.00 24.67 775 CYS A O 1
ATOM 6079 N N . ASN A 1 776 ? 16.477 19.676 -28.396 1.00 24.52 776 ASN A N 1
ATOM 6080 C CA . ASN A 1 776 ? 16.519 19.280 -26.994 1.00 29.10 776 ASN A CA 1
ATOM 6081 C C . ASN A 1 776 ? 15.378 19.878 -26.180 1.00 28.64 776 ASN A C 1
ATOM 6082 O O . ASN A 1 776 ? 15.058 19.352 -25.107 1.00 26.57 776 ASN A O 1
ATOM 6087 N N . LYS A 1 777 ? 14.782 20.975 -26.647 1.00 24.63 777 LYS A N 1
ATOM 6088 C CA . LYS A 1 777 ? 13.651 21.599 -25.975 1.00 24.95 777 LYS A CA 1
ATOM 6089 C C . LYS A 1 777 ? 12.624 22.032 -27.008 1.00 26.77 777 LYS A C 1
ATOM 6090 O O . LYS A 1 777 ? 12.973 22.408 -28.130 1.00 26.59 777 LYS A O 1
ATOM 6096 N N . VAL A 1 778 ? 11.349 21.984 -26.618 1.00 24.88 778 VAL A N 1
ATOM 6097 C CA . VAL A 1 778 ? 10.275 22.441 -27.490 1.00 23.11 778 VAL A CA 1
ATOM 6098 C C . VAL A 1 778 ? 9.118 22.926 -26.630 1.00 21.56 778 VAL A C 1
ATOM 6099 O O . VAL A 1 778 ? 8.942 22.494 -25.484 1.00 22.80 778 VAL A O 1
ATOM 6103 N N . PHE A 1 779 ? 8.344 23.856 -27.185 1.00 22.92 779 PHE A N 1
ATOM 6104 C CA . PHE A 1 779 ? 7.100 24.330 -26.604 1.00 21.33 779 PHE A CA 1
ATOM 6105 C C . PHE A 1 779 ? 5.984 24.202 -27.633 1.00 23.00 779 PHE A C 1
ATOM 6106 O O . PHE A 1 779 ? 6.214 24.387 -28.832 1.00 25.14 779 PHE A O 1
ATOM 6114 N N . PHE A 1 780 ? 4.785 23.846 -27.166 1.00 20.61 780 PHE A N 1
ATOM 6115 C CA . PHE A 1 780 ? 3.594 23.741 -28.001 1.00 22.08 780 PHE A CA 1
ATOM 6116 C C . PHE A 1 780 ? 2.491 24.608 -27.412 1.00 23.04 780 PHE A C 1
ATOM 6117 O O . PHE A 1 780 ? 2.295 24.637 -26.190 1.00 20.49 780 PHE A O 1
ATOM 6125 N N . LEU A 1 781 ? 1.755 25.295 -28.283 1.00 21.05 781 LEU A N 1
ATOM 6126 C CA . LEU A 1 781 ? 0.544 26.005 -27.896 1.00 21.25 781 LEU A CA 1
ATOM 6127 C C . LEU A 1 781 ? -0.594 25.461 -28.741 1.00 20.04 781 LEU A C 1
ATOM 6128 O O . LEU A 1 781 ? -0.514 25.472 -29.972 1.00 22.44 781 LEU A O 1
ATOM 6133 N N . ASN A 1 782 ? -1.641 24.960 -28.086 1.00 19.88 782 ASN A N 1
ATOM 6134 C CA . ASN A 1 782 ? -2.807 24.437 -28.788 1.00 20.63 782 ASN A CA 1
ATOM 6135 C C . ASN A 1 782 ? -4.043 25.128 -28.235 1.00 20.34 782 ASN A C 1
ATOM 6136 O O . ASN A 1 782 ? -4.414 24.915 -27.077 1.00 21.47 782 ASN A O 1
ATOM 6141 N N . ILE A 1 783 ? -4.665 25.971 -29.048 1.00 21.31 783 ILE A N 1
ATOM 6142 C CA . ILE A 1 783 ? -5.935 26.591 -28.684 1.00 22.96 783 ILE A CA 1
ATOM 6143 C C . ILE A 1 783 ? -7.038 25.728 -29.273 1.00 19.55 783 ILE A C 1
ATOM 6144 O O . ILE A 1 783 ? -7.120 25.572 -30.494 1.00 21.05 783 ILE A O 1
ATOM 6149 N N . ILE A 1 784 ? -7.879 25.145 -28.419 1.00 19.54 784 ILE A N 1
ATOM 6150 C CA . ILE A 1 784 ? -8.890 24.192 -28.863 1.00 20.08 784 ILE A CA 1
ATOM 6151 C C . ILE A 1 784 ? -10.258 24.838 -28.751 1.00 21.68 784 ILE A C 1
ATOM 6152 O O . ILE A 1 784 ? -10.642 25.315 -27.676 1.00 22.84 784 ILE A O 1
ATOM 6157 N N . ASP A 1 785 ? -10.997 24.824 -29.855 1.00 20.44 785 ASP A N 1
ATOM 6158 C CA . ASP A 1 785 ? -12.328 25.410 -29.957 1.00 23.13 785 ASP A CA 1
ATOM 6159 C C . ASP A 1 785 ? -13.341 24.268 -30.004 1.00 23.17 785 ASP A C 1
ATOM 6160 O O . ASP A 1 785 ? -13.449 23.572 -31.019 1.00 22.00 785 ASP A O 1
ATOM 6165 N N . VAL A 1 786 ? -14.083 24.085 -28.909 1.00 19.43 786 VAL A N 1
ATOM 6166 C CA . VAL A 1 786 ? -15.056 23.003 -28.744 1.00 19.49 786 VAL A CA 1
ATOM 6167 C C . VAL A 1 786 ? -16.457 23.594 -28.775 1.00 21.66 786 VAL A C 1
ATOM 6168 O O . VAL A 1 786 ? -16.807 24.408 -27.908 1.00 25.28 786 VAL A O 1
ATOM 6172 N N . HIS A 1 787 ? -17.266 23.177 -29.751 1.00 21.11 787 HIS A N 1
ATOM 6173 C CA . HIS A 1 787 ? -18.647 23.640 -29.847 1.00 22.48 787 HIS A CA 1
ATOM 6174 C C . HIS A 1 787 ? -19.469 22.646 -30.659 1.00 25.01 787 HIS A C 1
ATOM 6175 O O . HIS A 1 787 ? -18.966 21.624 -31.140 1.00 25.61 787 HIS A O 1
ATOM 6182 N N . GLY A 1 788 ? -20.762 22.957 -30.790 1.00 23.67 788 GLY A N 1
ATOM 6183 C CA . GLY A 1 788 ? -21.686 22.271 -31.674 1.00 25.17 788 GLY A CA 1
ATOM 6184 C C . GLY A 1 788 ? -22.442 23.302 -32.493 1.00 29.18 788 GLY A C 1
ATOM 6185 O O . GLY A 1 788 ? -21.874 24.270 -32.991 1.00 30.36 788 GLY A O 1
ATOM 6186 N N . ASN A 1 789 ? -23.749 23.101 -32.616 1.00 29.97 789 ASN A N 1
ATOM 6187 C CA . ASN A 1 789 ? -24.565 24.076 -33.324 1.00 34.11 789 ASN A CA 1
ATOM 6188 C C . ASN A 1 789 ? -24.892 25.296 -32.470 1.00 33.74 789 ASN A C 1
ATOM 6189 O O . ASN A 1 789 ? -25.661 26.154 -32.912 1.00 31.56 789 ASN A O 1
ATOM 6194 N N . ASN A 1 790 ? -24.312 25.411 -31.271 1.00 31.38 790 ASN A N 1
ATOM 6195 C CA . ASN A 1 790 ? -24.594 26.573 -30.438 1.00 29.43 790 ASN A CA 1
ATOM 6196 C C . ASN A 1 790 ? -23.983 27.851 -31.007 1.00 31.57 790 ASN A C 1
ATOM 6197 O O . ASN A 1 790 ? -24.492 28.943 -30.732 1.00 31.83 790 ASN A O 1
ATOM 6202 N N . ARG A 1 791 ? -22.913 27.747 -31.796 1.00 30.42 791 ARG A N 1
ATOM 6203 C CA . ARG A 1 791 ? -22.241 28.931 -32.324 1.00 28.58 791 ARG A CA 1
ATOM 6204 C C . ARG A 1 791 ? -21.327 28.519 -33.471 1.00 28.18 791 ARG A C 1
ATOM 6205 O O . ARG A 1 791 ? -21.086 27.333 -33.708 1.00 27.38 791 ARG A O 1
ATOM 6213 N N . ALA A 1 792 ? -20.821 29.521 -34.184 1.00 27.90 792 ALA A N 1
ATOM 6214 C CA . ALA A 1 792 ? -19.870 29.278 -35.258 1.00 29.14 792 ALA A CA 1
ATOM 6215 C C . ALA A 1 792 ? -18.473 29.033 -34.681 1.00 27.24 792 ALA A C 1
ATOM 6216 O O . ALA A 1 792 ? -18.224 29.232 -33.490 1.00 28.53 792 ALA A O 1
ATOM 6218 N N . ASP A 1 793 ? -17.554 28.591 -35.545 1.00 27.36 793 ASP A N 1
ATOM 6219 C CA . ASP A 1 793 ? -16.146 28.496 -35.165 1.00 27.11 793 ASP A CA 1
ATOM 6220 C C . ASP A 1 793 ? -15.652 29.824 -34.599 1.00 30.54 793 ASP A C 1
ATOM 6221 O O . ASP A 1 793 ? -16.042 30.899 -35.063 1.00 29.37 793 ASP A O 1
ATOM 6226 N N . ALA A 1 794 ? -14.780 29.753 -33.595 1.00 28.71 794 ALA A N 1
ATOM 6227 C CA . ALA A 1 794 ? -14.139 30.958 -33.083 1.00 29.80 794 ALA A CA 1
ATOM 6228 C C . ALA A 1 794 ? -13.021 31.400 -34.022 1.00 28.20 794 ALA A C 1
ATOM 6229 O O . ALA A 1 794 ? -12.262 30.578 -34.542 1.00 29.42 794 ALA A O 1
ATOM 6231 N N . VAL A 1 795 ? -12.933 32.703 -34.256 1.00 30.72 795 VAL A N 1
ATOM 6232 C CA . VAL A 1 795 ? -11.904 33.255 -35.130 1.00 30.52 795 VAL A CA 1
ATOM 6233 C C . VAL A 1 795 ? -10.660 33.540 -34.303 1.00 29.59 795 VAL A C 1
ATOM 6234 O O . VAL A 1 795 ? -10.730 34.220 -33.270 1.00 30.72 795 VAL A O 1
ATOM 6238 N N . ILE A 1 796 ? -9.521 33.021 -34.756 1.00 29.18 796 ILE A N 1
ATOM 6239 C CA . ILE A 1 796 ? -8.241 33.192 -34.082 1.00 34.47 796 ILE A CA 1
ATOM 6240 C C . ILE A 1 796 ? -7.496 34.311 -34.794 1.00 34.70 796 ILE A C 1
ATOM 6241 O O . ILE A 1 796 ? -7.174 34.187 -35.981 1.00 39.70 796 ILE A O 1
ATOM 6246 N N . ASN A 1 797 ? -7.214 35.397 -34.077 1.00 35.52 797 ASN A N 1
ATOM 6247 C CA . ASN A 1 797 ? -6.525 36.553 -34.642 1.00 34.62 797 ASN A CA 1
ATOM 6248 C C . ASN A 1 797 ? -5.074 36.576 -34.184 1.00 34.11 797 ASN A C 1
ATOM 6249 O O . ASN A 1 797 ? -4.798 36.517 -32.981 1.00 34.24 797 ASN A O 1
ATOM 6254 N N . HIS A 1 798 ? -4.150 36.652 -35.148 1.00 37.11 798 HIS A N 1
ATOM 6255 C CA . HIS A 1 798 ? -2.717 36.777 -34.873 1.00 33.61 798 HIS A CA 1
ATOM 6256 C C . HIS A 1 798 ? -2.325 38.237 -35.071 1.00 38.64 798 HIS A C 1
ATOM 6257 O O . HIS A 1 798 ? -2.150 38.695 -36.203 1.00 42.62 798 HIS A O 1
ATOM 6264 N N . GLN A 1 799 ? -2.174 38.966 -33.970 1.00 36.08 799 GLN A N 1
ATOM 6265 C CA . GLN A 1 799 ? -1.939 40.402 -34.023 1.00 38.95 799 GLN A CA 1
ATOM 6266 C C . GLN A 1 799 ? -0.923 40.814 -32.971 1.00 43.83 799 GLN A C 1
ATOM 6267 O O . GLN A 1 799 ? -0.794 40.172 -31.925 1.00 43.82 799 GLN A O 1
ATOM 6273 N N . GLY A 1 800 ? -0.214 41.909 -33.253 1.00 38.23 800 GLY A N 1
ATOM 6274 C CA . GLY A 1 800 ? 0.697 42.507 -32.293 1.00 40.23 800 GLY A CA 1
ATOM 6275 C C . GLY A 1 800 ? 1.661 41.541 -31.630 1.00 42.89 800 GLY A C 1
ATOM 6276 O O . GLY A 1 800 ? 2.105 41.767 -30.499 1.00 45.54 800 GLY A O 1
ATOM 6277 N N . ASN A 1 801 ? 1.977 40.451 -32.347 1.00 39.87 801 ASN A N 1
ATOM 6278 C CA . ASN A 1 801 ? 2.870 39.382 -31.877 1.00 40.71 801 ASN A CA 1
ATOM 6279 C C . ASN A 1 801 ? 2.316 38.681 -30.636 1.00 43.74 801 ASN A C 1
ATOM 6280 O O . ASN A 1 801 ? 3.067 38.322 -29.720 1.00 45.97 801 ASN A O 1
ATOM 6285 N N . HIS A 1 802 ? 1.000 38.489 -30.621 1.00 40.20 802 HIS A N 1
ATOM 6286 C CA . HIS A 1 802 ? 0.313 37.599 -29.703 1.00 40.59 802 HIS A CA 1
ATOM 6287 C C . HIS A 1 802 ? -0.940 37.124 -30.421 1.00 38.99 802 HIS A C 1
ATOM 6288 O O . HIS A 1 802 ? -1.094 37.333 -31.628 1.00 38.30 802 HIS A O 1
ATOM 6295 N N . ILE A 1 803 ? -1.842 36.484 -29.690 1.00 29.15 803 ILE A N 1
ATOM 6296 C CA . ILE A 1 803 ? -3.028 35.890 -30.289 1.00 31.60 803 ILE A CA 1
ATOM 6297 C C . ILE A 1 803 ? -4.245 36.321 -29.487 1.00 32.47 803 ILE A C 1
ATOM 6298 O O . ILE A 1 803 ? -4.209 36.348 -28.250 1.00 34.43 803 ILE A O 1
ATOM 6303 N N . THR A 1 804 ? -5.314 36.682 -30.187 1.00 29.98 804 THR A N 1
ATOM 6304 C CA . THR A 1 804 ? -6.553 37.070 -29.533 1.00 30.68 804 THR A CA 1
ATOM 6305 C C . THR A 1 804 ? -7.709 36.272 -30.106 1.00 33.01 804 THR A C 1
ATOM 6306 O O . THR A 1 804 ? -7.733 35.955 -31.300 1.00 31.09 804 THR A O 1
ATOM 6310 N N . VAL A 1 805 ? -8.664 35.947 -29.240 1.00 31.82 805 VAL A N 1
ATOM 6311 C CA . VAL A 1 805 ? -9.907 35.307 -29.650 1.00 30.83 805 VAL A CA 1
ATOM 6312 C C . VAL A 1 805 ? -10.975 35.653 -28.620 1.00 30.03 805 VAL A C 1
ATOM 6313 O O . VAL A 1 805 ? -10.766 35.481 -27.415 1.00 34.48 805 VAL A O 1
ATOM 6317 N N . GLU A 1 806 ? -12.101 36.188 -29.093 1.00 31.87 806 GLU A N 1
ATOM 6318 C CA . GLU A 1 806 ? -13.280 36.440 -28.256 1.00 33.69 806 GLU A CA 1
ATOM 6319 C C . GLU A 1 806 ? -12.946 37.245 -27.003 1.00 39.86 806 GLU A C 1
ATOM 6320 O O . GLU A 1 806 ? -13.444 36.964 -25.910 1.00 43.39 806 GLU A O 1
ATOM 6326 N N . GLY A 1 807 ? -12.091 38.252 -27.148 1.00 33.13 807 GLY A N 1
ATOM 6327 C CA . GLY A 1 807 ? -11.767 39.079 -26.005 1.00 34.10 807 GLY A CA 1
ATOM 6328 C C . GLY A 1 807 ? -10.674 38.546 -25.108 1.00 32.15 807 GLY A C 1
ATOM 6329 O O . GLY A 1 807 ? -10.299 39.228 -24.146 1.00 33.63 807 GLY A O 1
ATOM 6330 N N . TRP A 1 808 ? -10.165 37.348 -25.376 1.00 30.60 808 TRP A N 1
ATOM 6331 C CA . TRP A 1 808 ? -9.002 36.826 -24.683 1.00 31.27 808 TRP A CA 1
ATOM 6332 C C . TRP A 1 808 ? -7.749 37.239 -25.439 1.00 31.45 808 TRP A C 1
ATOM 6333 O O . TRP A 1 808 ? -7.753 37.338 -26.667 1.00 34.54 808 TRP A O 1
ATOM 6344 N N . VAL A 1 809 ? -6.674 37.481 -24.698 1.00 30.78 809 VAL A N 1
ATOM 6345 C CA . VAL A 1 809 ? -5.363 37.751 -25.282 1.00 30.78 809 VAL A CA 1
ATOM 6346 C C . VAL A 1 809 ? -4.387 36.719 -24.737 1.00 32.26 809 VAL A C 1
ATOM 6347 O O . VAL A 1 809 ? -4.227 36.589 -23.516 1.00 31.56 809 VAL A O 1
ATOM 6351 N N . ILE A 1 810 ? -3.727 36.000 -25.638 1.00 28.19 810 ILE A N 1
ATOM 6352 C CA . ILE A 1 810 ? -2.885 34.866 -25.274 1.00 28.41 810 ILE A CA 1
ATOM 6353 C C . ILE A 1 810 ? -1.460 35.157 -25.719 1.00 30.12 810 ILE A C 1
ATOM 6354 O O . ILE A 1 810 ? -1.207 35.353 -26.913 1.00 29.74 810 ILE A O 1
ATOM 6359 N N . GLU A 1 811 ? -0.537 35.188 -24.764 1.00 27.67 811 GLU A N 1
ATOM 6360 C CA . GLU A 1 811 ? 0.888 35.309 -25.040 1.00 26.72 811 GLU A CA 1
ATOM 6361 C C . GLU A 1 811 ? 1.612 34.124 -24.426 1.00 29.80 811 GLU A C 1
ATOM 6362 O O . GLU A 1 811 ? 1.245 33.659 -23.344 1.00 28.18 811 GLU A O 1
ATOM 6368 N N . CYS A 1 812 ? 2.641 33.631 -25.109 1.00 27.99 812 CYS A N 1
ATOM 6369 C CA . CYS A 1 812 ? 3.381 32.507 -24.562 1.00 25.85 812 CYS A CA 1
ATOM 6370 C C . CYS A 1 812 ? 4.763 32.467 -25.197 1.00 29.15 812 CYS A C 1
ATOM 6371 O O . CYS A 1 812 ? 5.034 33.137 -26.198 1.00 26.93 812 CYS A O 1
ATOM 6374 N N . ASN A 1 813 ? 5.640 31.678 -24.586 1.00 24.88 813 ASN A N 1
ATOM 6375 C CA . ASN A 1 813 ? 6.972 31.452 -25.118 1.00 24.48 813 ASN A CA 1
ATOM 6376 C C . ASN A 1 813 ? 6.934 30.309 -26.126 1.00 29.09 813 ASN A C 1
ATOM 6377 O O . ASN A 1 813 ? 6.569 29.179 -25.775 1.00 24.23 813 ASN A O 1
ATOM 6382 N N . LEU A 1 814 ? 7.308 30.608 -27.374 1.00 24.96 814 LEU A N 1
ATOM 6383 C CA . LEU A 1 814 ? 7.512 29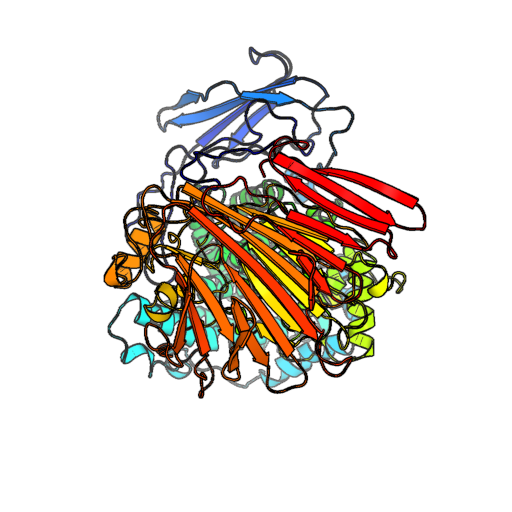.580 -28.390 1.00 23.98 814 LEU A CA 1
ATOM 6384 C C . LEU A 1 814 ? 8.935 29.669 -28.919 1.00 22.55 814 LEU A C 1
ATOM 6385 O O . LEU A 1 814 ? 9.177 29.666 -30.132 1.00 25.55 814 LEU A O 1
ATOM 6390 N N . ASP A 1 815 ? 9.884 29.719 -27.998 1.00 26.35 815 ASP A N 1
ATOM 6391 C CA . ASP A 1 815 ? 11.303 29.816 -28.308 1.00 24.90 815 ASP A CA 1
ATOM 6392 C C . ASP A 1 815 ? 11.991 28.697 -27.548 1.00 26.62 815 ASP A C 1
ATOM 6393 O O . ASP A 1 815 ? 12.043 28.727 -26.315 1.00 30.04 815 ASP A O 1
ATOM 6398 N N . SER A 1 816 ? 12.527 27.713 -28.276 1.00 27.01 816 SER A N 1
ATOM 6399 C CA . SER A 1 816 ? 13.187 26.597 -27.614 1.00 27.82 816 SER A CA 1
ATOM 6400 C C . SER A 1 816 ? 14.353 27.055 -26.745 1.00 29.06 816 SER A C 1
ATOM 6401 O O . SER A 1 816 ? 14.756 26.324 -25.834 1.00 31.62 816 SER A O 1
ATOM 6404 N N . GLU A 1 817 ? 14.870 28.265 -26.973 1.00 26.64 817 GLU A N 1
ATOM 6405 C CA . GLU A 1 817 ? 16.010 28.783 -26.233 1.00 30.48 817 GLU A CA 1
ATOM 6406 C C . GLU A 1 817 ? 15.615 29.708 -25.091 1.00 33.39 817 GLU A C 1
ATOM 6407 O O . GLU A 1 817 ? 16.473 30.046 -24.267 1.00 34.01 817 GLU A O 1
ATOM 6413 N N . GLY A 1 818 ? 14.359 30.147 -25.036 1.00 28.63 818 GLY A N 1
ATOM 6414 C CA . GLY A 1 818 ? 13.909 31.065 -24.015 1.00 30.25 818 GLY A CA 1
ATOM 6415 C C . GLY A 1 818 ? 13.138 30.357 -22.908 1.00 32.50 818 GLY A C 1
ATOM 6416 O O . GLY A 1 818 ? 12.787 29.185 -23.009 1.00 27.60 818 GLY A O 1
ATOM 6417 N N . LYS A 1 819 ? 12.876 31.109 -21.838 1.00 32.01 819 LYS A N 1
ATOM 6418 C CA . LYS A 1 819 ? 12.158 30.575 -20.689 1.00 30.46 819 LYS A CA 1
ATOM 6419 C C . LYS A 1 819 ? 10.668 30.471 -20.991 1.00 26.47 819 LYS A C 1
ATOM 6420 O O . LYS A 1 819 ? 10.077 31.361 -21.615 1.00 25.44 819 LYS A O 1
ATOM 6426 N N . ALA A 1 820 ? 10.061 29.372 -20.550 1.00 26.83 820 ALA A N 1
ATOM 6427 C CA . ALA A 1 820 ? 8.637 29.188 -20.776 1.00 25.95 820 ALA A CA 1
ATOM 6428 C C . ALA A 1 820 ? 7.844 30.257 -20.042 1.00 25.55 820 ALA A C 1
ATOM 6429 O O . ALA A 1 820 ? 8.216 30.687 -18.946 1.00 26.43 820 ALA A O 1
ATOM 6431 N N . PHE A 1 821 ? 6.755 30.695 -20.660 1.00 26.13 821 PHE A N 1
ATOM 6432 C CA . PHE A 1 821 ? 5.768 31.497 -19.956 1.00 25.40 821 PHE A CA 1
ATOM 6433 C C . PHE A 1 821 ? 4.450 31.380 -20.695 1.00 25.69 821 PHE A C 1
ATOM 6434 O O . PHE A 1 821 ? 4.400 30.981 -21.863 1.00 26.70 821 PHE A O 1
ATOM 6442 N N . LEU A 1 822 ? 3.381 31.728 -19.986 1.00 22.99 822 LEU A N 1
ATOM 6443 C CA . LEU A 1 822 ? 2.024 31.680 -20.518 1.00 23.52 822 LEU A CA 1
ATOM 6444 C C . LEU A 1 822 ? 1.239 32.786 -19.839 1.00 27.27 822 LEU A C 1
ATOM 6445 O O . LEU A 1 822 ? 1.090 32.762 -18.612 1.00 26.70 822 LEU A O 1
ATOM 6450 N N . HIS A 1 823 ? 0.755 33.752 -20.620 1.00 28.82 823 HIS A N 1
ATOM 6451 C CA . HIS A 1 823 ? -0.055 34.847 -20.094 1.00 27.21 823 HIS A CA 1
ATOM 6452 C C . HIS A 1 823 ? -1.363 34.933 -20.861 1.00 27.34 823 HIS A C 1
ATOM 6453 O O . HIS A 1 823 ? -1.370 35.202 -22.068 1.00 29.98 823 HIS A O 1
ATOM 6460 N N . ILE A 1 824 ? -2.466 34.732 -20.156 1.00 26.36 824 ILE A N 1
ATOM 6461 C CA . ILE A 1 824 ? -3.798 34.746 -20.739 1.00 25.02 824 ILE A CA 1
ATOM 6462 C C . ILE A 1 824 ? -4.619 35.746 -19.949 1.00 28.20 824 ILE A C 1
ATOM 6463 O O . ILE A 1 824 ? -4.575 35.745 -18.714 1.00 30.05 824 ILE A O 1
ATOM 6468 N N . GLU A 1 825 ? -5.350 36.609 -20.648 1.00 26.03 825 GLU A N 1
ATOM 6469 C CA . GLU A 1 825 ? -6.159 37.593 -19.945 1.00 30.06 825 GLU A CA 1
ATOM 6470 C C . GLU A 1 825 ? -7.379 37.958 -20.776 1.00 28.34 825 GLU A C 1
ATOM 6471 O O . GLU A 1 825 ? -7.308 38.051 -22.004 1.00 28.62 825 GLU A O 1
ATOM 6477 N N . ASN A 1 826 ? -8.503 38.127 -20.091 1.00 29.09 826 ASN A N 1
ATOM 6478 C CA . ASN A 1 826 ? -9.728 38.676 -20.664 1.00 30.18 826 ASN A CA 1
ATOM 6479 C C . ASN A 1 826 ? -10.061 39.897 -19.814 1.00 34.41 826 ASN A C 1
ATOM 6480 O O . ASN A 1 826 ? -10.601 39.758 -18.710 1.00 33.58 826 ASN A O 1
ATOM 6485 N N . LYS A 1 827 ? -9.728 41.087 -20.329 1.00 36.01 827 LYS A N 1
ATOM 6486 C CA . LYS A 1 827 ? -9.869 42.310 -19.544 1.00 37.08 827 LYS A CA 1
ATOM 6487 C C . LYS A 1 827 ? -11.325 42.600 -19.206 1.00 36.76 827 LYS A C 1
ATOM 6488 O O . LYS A 1 827 ? -11.618 43.098 -18.113 1.00 39.77 827 LYS A O 1
ATOM 6494 N N . GLN A 1 828 ? -12.252 42.280 -20.111 1.00 33.93 828 GLN A N 1
ATOM 6495 C CA . GLN A 1 828 ? -13.656 42.580 -19.854 1.00 35.11 828 GLN A CA 1
ATOM 6496 C C . GLN A 1 828 ? -14.290 41.614 -18.859 1.00 38.91 828 GLN A C 1
ATOM 6497 O O . GLN A 1 828 ? -15.196 42.007 -18.114 1.00 36.16 828 GLN A O 1
ATOM 6503 N N . ASN A 1 829 ? -13.842 40.359 -18.826 1.00 37.26 829 ASN A N 1
ATOM 6504 C CA . ASN A 1 829 ? -14.321 39.425 -17.816 1.00 35.99 829 ASN A CA 1
ATOM 6505 C C . ASN A 1 829 ? -13.566 39.546 -16.500 1.00 38.22 829 ASN A C 1
ATOM 6506 O O . ASN A 1 829 ? -14.022 39.000 -15.488 1.00 37.84 829 ASN A O 1
ATOM 6511 N N . GLY A 1 830 ? -12.431 40.236 -16.488 1.00 36.44 830 GLY A N 1
ATOM 6512 C CA . GLY A 1 830 ? -11.647 40.349 -15.275 1.00 34.39 830 GLY A CA 1
ATOM 6513 C C . GLY A 1 830 ? -10.936 39.080 -14.871 1.00 38.21 830 GLY A C 1
ATOM 6514 O O . GLY A 1 830 ? -10.774 38.824 -13.673 1.00 39.16 830 GLY A O 1
ATOM 6515 N N . ALA A 1 831 ? -10.501 38.274 -15.837 1.00 33.55 831 ALA A N 1
ATOM 6516 C CA . ALA A 1 831 ? -9.780 37.044 -15.557 1.00 28.92 831 ALA A CA 1
ATOM 6517 C C . ALA A 1 831 ? -8.371 37.129 -16.123 1.00 31.29 831 ALA A C 1
ATOM 6518 O O . ALA A 1 831 ? -8.133 37.772 -17.151 1.00 31.18 831 ALA A O 1
ATOM 6520 N N . SER A 1 832 ? -7.431 36.479 -15.443 1.00 28.46 832 SER A N 1
ATOM 6521 C CA . SER A 1 832 ? -6.070 36.425 -15.953 1.00 28.21 832 SER A CA 1
ATOM 6522 C C . SER A 1 832 ? -5.353 35.217 -15.365 1.00 32.17 832 SER A C 1
ATOM 6523 O O . SER A 1 832 ? -5.707 34.715 -14.293 1.00 28.52 832 SER A O 1
ATOM 6526 N N . LEU A 1 833 ? -4.337 34.757 -16.095 1.00 24.27 833 LEU A N 1
ATOM 6527 C CA . LEU A 1 833 ? -3.435 33.699 -15.660 1.00 24.78 833 LEU A CA 1
ATOM 6528 C C . LEU A 1 833 ? -2.031 34.085 -16.096 1.00 26.34 833 LEU A C 1
ATOM 6529 O O . LEU A 1 833 ? -1.825 34.476 -17.250 1.00 28.47 833 LEU A O 1
ATOM 6534 N N . ASP A 1 834 ? -1.070 33.977 -15.183 1.00 25.51 834 ASP A N 1
ATOM 6535 C CA . ASP A 1 834 ? 0.304 34.375 -15.466 1.00 28.49 834 ASP A CA 1
ATOM 6536 C C . ASP A 1 834 ? 1.248 33.322 -14.903 1.00 30.92 834 ASP A C 1
ATOM 6537 O O . ASP A 1 834 ? 1.445 33.245 -13.686 1.00 28.14 834 ASP A O 1
ATOM 6542 N N . PHE A 1 835 ? 1.836 32.521 -15.790 1.00 26.66 835 PHE A N 1
ATOM 6543 C CA . PHE A 1 835 ? 2.875 31.563 -15.444 1.00 27.37 835 PHE A CA 1
ATOM 6544 C C . PHE A 1 835 ? 4.194 32.020 -16.056 1.00 27.16 835 PHE A C 1
ATOM 6545 O O . PHE A 1 835 ? 4.269 32.244 -17.268 1.00 27.41 835 PHE A O 1
ATOM 6553 N N . ASN A 1 836 ? 5.232 32.152 -15.229 1.00 26.12 836 ASN A N 1
ATOM 6554 C CA . ASN A 1 836 ? 6.543 32.527 -15.741 1.00 25.71 836 ASN A CA 1
ATOM 6555 C C . ASN A 1 836 ? 7.607 32.218 -14.695 1.00 27.25 836 ASN A C 1
ATOM 6556 O O . ASN A 1 836 ? 7.312 32.052 -13.508 1.00 28.03 836 ASN A O 1
ATOM 6561 N N . TYR A 1 837 ? 8.856 32.144 -15.159 1.00 25.64 837 TYR A N 1
ATOM 6562 C CA . TYR A 1 837 ? 10.005 31.816 -14.329 1.00 31.04 837 TYR A CA 1
ATOM 6563 C C . TYR A 1 837 ? 10.777 33.054 -13.881 1.00 31.28 837 TYR A C 1
ATOM 6564 O O . TYR A 1 837 ? 11.879 32.920 -13.339 1.00 31.79 837 TYR A O 1
ATOM 6573 N N . ASN A 1 838 ? 10.231 34.256 -14.109 1.00 31.79 838 ASN A N 1
ATOM 6574 C CA . ASN A 1 838 ? 10.916 35.495 -13.772 1.00 34.83 838 ASN A CA 1
ATOM 6575 C C . ASN A 1 838 ? 10.180 36.131 -12.611 1.00 31.21 838 ASN A C 1
ATOM 6576 O O . ASN A 1 838 ? 10.428 35.759 -11.445 1.00 30.37 838 ASN A O 1
ATOM 6581 N N . SER A 1 839 ? 9.273 37.087 -12.853 1.00 35.68 839 SER A N 1
ATOM 6582 C CA . SER A 1 839 ? 8.450 37.704 -11.813 1.00 34.38 839 SER A CA 1
ATOM 6583 C C . SER A 1 839 ? 7.907 36.681 -10.822 1.00 37.11 839 SER A C 1
ATOM 6584 O O . SER A 1 839 ? 7.952 36.896 -9.605 1.00 34.16 839 SER A O 1
ATOM 6587 N N . ASN A 1 840 ? 7.405 35.557 -11.325 1.00 32.83 840 ASN A N 1
ATOM 6588 C CA . ASN A 1 840 ? 6.627 34.625 -10.523 1.00 29.54 840 ASN A CA 1
ATOM 6589 C C . ASN A 1 840 ? 7.448 33.483 -9.943 1.00 31.22 840 ASN A C 1
ATOM 6590 O O . ASN A 1 840 ? 6.904 32.687 -9.171 1.00 31.26 840 ASN A O 1
ATOM 6595 N N . LYS A 1 841 ? 8.734 33.386 -10.285 1.00 30.42 841 LYS A N 1
ATOM 6596 C CA . LYS A 1 841 ? 9.619 32.359 -9.732 1.00 32.22 841 LYS A CA 1
ATOM 6597 C C . LYS A 1 841 ? 9.057 30.955 -9.953 1.00 29.27 841 LYS A C 1
ATOM 6598 O O . LYS A 1 841 ? 9.173 30.075 -9.098 1.00 30.14 841 LYS A O 1
ATOM 6604 N N . GLY A 1 842 ? 8.441 30.745 -11.115 1.00 29.55 842 GLY A N 1
ATOM 6605 C CA . GLY A 1 842 ? 7.862 29.461 -11.454 1.00 29.08 842 GLY A CA 1
ATOM 6606 C C . GLY A 1 842 ? 6.413 29.274 -11.049 1.00 25.82 842 GLY A C 1
ATOM 6607 O O . GLY A 1 842 ? 5.816 28.246 -11.400 1.00 27.17 842 GLY A O 1
ATOM 6608 N N . ALA A 1 843 ? 5.831 30.218 -10.317 1.00 27.16 843 ALA A N 1
ATOM 6609 C CA . ALA A 1 843 ? 4.447 30.093 -9.898 1.00 26.48 843 ALA A CA 1
ATOM 6610 C C . ALA A 1 843 ? 3.504 30.507 -11.019 1.00 23.79 843 ALA A C 1
ATOM 6611 O O . ALA A 1 843 ? 3.901 31.123 -12.009 1.00 27.43 843 ALA A O 1
ATOM 6613 N N . THR A 1 844 ? 2.236 30.141 -10.855 1.00 23.24 844 THR A N 1
ATOM 6614 C CA . THR A 1 844 ? 1.153 30.601 -11.714 1.00 22.40 844 THR A CA 1
ATOM 6615 C C . THR A 1 844 ? 0.238 31.463 -10.864 1.00 27.68 844 THR A C 1
ATOM 6616 O O . THR A 1 844 ? -0.347 30.973 -9.894 1.00 25.92 844 THR A O 1
ATOM 6620 N N . THR A 1 845 ? 0.133 32.744 -11.210 1.00 25.94 845 THR A N 1
ATOM 6621 C CA . THR A 1 845 ? -0.768 33.645 -10.512 1.00 27.59 845 THR A CA 1
ATOM 6622 C C . THR A 1 845 ? -2.075 33.740 -11.285 1.00 25.36 845 THR A C 1
ATOM 6623 O O . THR A 1 845 ? -2.078 33.804 -12.522 1.00 29.57 845 THR A O 1
ATOM 6627 N N . ILE A 1 846 ? -3.183 33.710 -10.549 1.00 25.37 846 ILE A N 1
ATOM 6628 C CA . ILE A 1 846 ? -4.528 33.713 -11.106 1.00 25.14 846 ILE A CA 1
ATOM 6629 C C . ILE A 1 846 ? -5.263 34.937 -10.594 1.00 31.10 846 ILE A C 1
ATOM 6630 O O . ILE A 1 846 ? -5.150 35.290 -9.414 1.00 29.35 846 ILE A O 1
ATOM 6635 N N . VAL A 1 847 ? -6.027 35.575 -11.474 1.00 28.83 847 VAL A N 1
ATOM 6636 C CA . VAL A 1 847 ? -7.069 36.504 -11.061 1.00 30.23 847 VAL A CA 1
ATOM 6637 C C . VAL A 1 847 ? -8.377 36.018 -11.669 1.00 32.20 847 VAL A C 1
ATOM 6638 O O . VAL A 1 847 ? -8.432 35.686 -12.860 1.00 29.90 847 VAL A O 1
ATOM 6642 N N . ASP A 1 848 ? -9.414 35.961 -10.842 1.00 28.68 848 ASP A N 1
ATOM 6643 C CA . ASP A 1 848 ? -10.722 35.446 -11.217 1.00 29.96 848 ASP A CA 1
ATOM 6644 C C . ASP A 1 848 ? -11.776 36.344 -10.586 1.00 37.24 848 ASP A C 1
ATOM 6645 O O . ASP A 1 848 ? -11.480 37.137 -9.684 1.00 35.54 848 ASP A O 1
ATOM 6650 N N . GLN A 1 849 ? -13.004 36.235 -11.089 1.00 31.74 849 GLN A N 1
ATOM 6651 C CA . GLN A 1 849 ? -14.162 36.916 -10.516 1.00 38.13 849 GLN A CA 1
ATOM 6652 C C . GLN A 1 849 ? -15.181 35.859 -10.118 1.00 39.35 849 GLN A C 1
ATOM 6653 O O . GLN A 1 849 ? -15.608 35.060 -10.959 1.00 37.22 849 GLN A O 1
ATOM 6659 N N . VAL A 1 850 ? -15.553 35.835 -8.839 1.00 41.34 850 VAL A N 1
ATOM 6660 C CA . VAL A 1 850 ? -16.579 34.919 -8.340 1.00 48.62 850 VAL A CA 1
ATOM 6661 C C . VAL A 1 850 ? -17.506 35.734 -7.446 1.00 50.84 850 VAL A C 1
ATOM 6662 O O . VAL A 1 850 ? -17.079 36.238 -6.400 1.00 49.45 850 VAL A O 1
ATOM 6666 N N . ASP A 1 851 ? -18.771 35.856 -7.854 1.00 51.67 851 ASP A N 1
ATOM 6667 C CA . ASP A 1 851 ? -19.769 36.652 -7.142 1.00 53.68 851 ASP A CA 1
ATOM 6668 C C . ASP A 1 851 ? -19.296 38.093 -6.951 1.00 55.00 851 ASP A C 1
ATOM 6669 O O . ASP A 1 851 ? -19.227 38.616 -5.835 1.00 56.26 851 ASP A O 1
ATOM 6674 N N . GLY A 1 852 ? -18.947 38.734 -8.064 1.00 52.75 852 GLY A N 1
ATOM 6675 C CA . GLY A 1 852 ? -18.546 40.123 -8.058 1.00 51.34 852 GLY A CA 1
ATOM 6676 C C . GLY A 1 852 ? -17.275 40.440 -7.302 1.00 53.33 852 GLY A C 1
ATOM 6677 O O . GLY A 1 852 ? -16.899 41.614 -7.243 1.00 57.11 852 GLY A O 1
ATOM 6678 N N . LYS A 1 853 ? -16.600 39.447 -6.729 1.00 49.21 853 LYS A N 1
ATOM 6679 C CA . LYS A 1 853 ? -15.428 39.677 -5.899 1.00 50.20 853 LYS A CA 1
ATOM 6680 C C . LYS A 1 853 ? -14.162 39.253 -6.638 1.00 45.26 853 LYS A C 1
ATOM 6681 O O . LYS A 1 853 ? -14.084 38.143 -7.170 1.00 44.11 853 LYS A O 1
ATOM 6687 N N . ARG A 1 854 ? -13.169 40.136 -6.640 1.00 41.83 854 ARG A N 1
ATOM 6688 C CA . ARG A 1 854 ? -11.875 39.834 -7.228 1.00 42.90 854 ARG A CA 1
ATOM 6689 C C . ARG A 1 854 ? -11.139 38.787 -6.400 1.00 45.15 854 ARG A C 1
ATOM 6690 O O . ARG A 1 854 ? -10.977 38.938 -5.183 1.00 43.54 854 ARG A O 1
ATOM 6698 N N . ILE A 1 855 ? -10.689 37.727 -7.067 1.00 38.38 855 ILE A N 1
ATOM 6699 C CA . ILE A 1 855 ? -9.962 36.625 -6.445 1.00 40.34 855 ILE A CA 1
ATOM 6700 C C . ILE A 1 855 ? -8.558 36.599 -7.027 1.00 34.72 855 ILE A C 1
ATOM 6701 O O . ILE A 1 855 ? -8.395 36.660 -8.249 1.00 38.94 855 ILE A O 1
ATOM 6706 N N . GLU A 1 856 ? -7.548 36.499 -6.165 1.00 34.62 856 GLU A N 1
ATOM 6707 C CA . GLU A 1 856 ? -6.166 36.379 -6.617 1.00 36.61 856 GLU A CA 1
ATOM 6708 C C . GLU A 1 856 ? -5.488 35.220 -5.901 1.00 37.97 856 GLU A C 1
ATOM 6709 O O . GLU A 1 856 ? -5.498 35.157 -4.667 1.00 35.06 856 GLU A O 1
ATOM 6715 N N . LYS A 1 857 ? -4.898 34.311 -6.677 1.00 30.51 857 LYS A N 1
ATOM 6716 C CA . LYS A 1 857 ? -4.224 33.140 -6.137 1.00 31.50 857 LYS A CA 1
ATOM 6717 C C . LYS A 1 857 ? -2.824 33.043 -6.722 1.00 30.66 857 LYS A C 1
ATOM 6718 O O . LYS A 1 857 ? -2.615 33.322 -7.905 1.00 33.55 857 LYS A O 1
ATOM 6724 N N . ARG A 1 858 ? -1.863 32.667 -5.889 1.00 31.18 858 ARG A N 1
ATOM 6725 C CA . ARG A 1 858 ? -0.535 32.277 -6.342 1.00 26.39 858 ARG A CA 1
ATOM 6726 C C . ARG A 1 858 ? -0.421 30.767 -6.194 1.00 27.39 858 ARG A C 1
ATOM 6727 O O . ARG A 1 858 ? -0.543 30.245 -5.084 1.00 30.22 858 ARG A O 1
ATOM 6735 N N . LEU A 1 859 ? -0.205 30.068 -7.303 1.00 27.87 859 LEU A N 1
ATOM 6736 C CA . LEU A 1 859 ? -0.189 28.612 -7.301 1.00 25.37 859 LEU A CA 1
ATOM 6737 C C . LEU A 1 859 ? 1.242 28.102 -7.385 1.00 25.75 859 LEU A C 1
ATOM 6738 O O . LEU A 1 859 ? 2.013 28.524 -8.253 1.00 27.68 859 LEU A O 1
ATOM 6743 N N . VAL A 1 860 ? 1.590 27.194 -6.477 1.00 25.18 860 VAL A N 1
ATOM 6744 C CA . VAL A 1 860 ? 2.885 26.534 -6.456 1.00 27.97 860 VAL A CA 1
ATOM 6745 C C . VAL A 1 860 ? 2.624 25.034 -6.451 1.00 25.31 860 VAL A C 1
ATOM 6746 O O . VAL A 1 860 ? 1.498 24.582 -6.236 1.00 27.86 860 VAL A O 1
ATOM 6750 N N . ASP A 1 861 ? 3.687 24.263 -6.681 1.00 26.68 861 ASP A N 1
ATOM 6751 C CA . ASP A 1 861 ? 3.575 22.808 -6.718 1.00 24.04 861 ASP A CA 1
ATOM 6752 C C . ASP A 1 861 ? 3.343 22.229 -5.324 1.00 29.19 861 ASP A C 1
ATOM 6753 O O . ASP A 1 861 ? 3.857 22.733 -4.325 1.00 28.64 861 ASP A O 1
ATOM 6758 N N . SER A 1 862 ? 2.576 21.137 -5.274 1.00 26.70 862 SER A N 1
ATOM 6759 C CA . SER A 1 862 ? 2.504 20.275 -4.103 1.00 27.39 862 SER A CA 1
ATOM 6760 C C . SER A 1 862 ? 2.405 18.829 -4.564 1.00 28.70 862 SER A C 1
ATOM 6761 O O . SER A 1 862 ? 1.800 18.529 -5.595 1.00 25.67 862 SER A O 1
ATOM 6764 N N . LEU A 1 863 ? 3.022 17.938 -3.797 1.00 31.92 863 LEU A N 1
ATOM 6765 C CA . LEU A 1 863 ? 2.971 16.523 -4.102 1.00 33.56 863 LEU A CA 1
ATOM 6766 C C . LEU A 1 863 ? 1.599 15.958 -3.741 1.00 33.83 863 LEU A C 1
ATOM 6767 O O . LEU A 1 863 ? 0.858 16.555 -2.955 1.00 35.45 863 LEU A O 1
ATOM 6772 N N . PRO A 1 864 ? 1.228 14.802 -4.317 1.00 35.58 864 PRO A N 1
ATOM 6773 C CA . PRO A 1 864 ? 0.003 14.109 -3.914 1.00 37.71 864 PRO A CA 1
ATOM 6774 C C . PRO A 1 864 ? 0.256 13.047 -2.845 1.00 36.72 864 PRO A C 1
ATOM 6775 O O . PRO A 1 864 ? 0.579 13.386 -1.708 1.00 46.49 864 PRO A O 1
#

CATH classification: 1.50.10.100

Solvent-accessible surface area: 31792 Å² total; per-residue (Å²): 54,57,58,144,15,94,99,120,17,50,40,99,25,30,44,53,81,19,30,16,52,87,43,49,133,16,176,37,4,5,2,30,0,25,1,33,9,83,81,86,15,48,5,79,3,24,62,29,18,74,25,145,76,119,152,59,48,189,13,56,3,76,3,63,0,0,77,37,92,110,28,210,135,105,46,38,97,18,98,54,41,6,0,0,24,9,17,44,86,47,9,61,104,32,78,16,26,0,14,23,0,22,15,19,124,146,49,79,69,75,76,17,93,47,30,47,0,57,7,64,185,127,16,84,123,29,52,3,19,36,14,133,127,1,55,91,148,25,45,98,59,8,0,8,14,22,5,20,28,122,74,25,104,101,10,28,60,97,10,101,129,32,82,58,0,142,82,26,41,90,85,0,45,124,0,55,101,108,118,25,118,88,0,106,99,51,20,73,29,95,20,8,92,92,17,138,49,87,16,41,83,48,30,1,15,18,77,8,0,58,99,15,0,32,104,3,14,44,5,0,28,4,0,0,23,0,14,0,6,55,82,58,75,70,9,26,144,15,0,18,94,4,1,39,35,0,5,82,8,29,173,37,164,50,25,13,22,35,10,0,32,1,0,0,0,17,0,0,4,7,0,2,0,3,1,54,103,52,20,39,111,133,39,65,98,61,2,21,60,5,0,66,85,1,0,57,109,4,28,61,71,2,13,8,18,2,3,5,24,10,3,27,31,50,10,13,21,5,1,2,7,9,0,0,28,0,0,0,0,0,13,78,68,4,113,55,0,61,68,3,0,34,0,0,0,9,2,7,14,6,25,14,3,2,26,7,92,18,0,0,10,9,3,4,3,18,11,0,17,37,3,0,46,5,5,0,37,0,0,40,9,0,22,106,13,6,67,51,80,5,8,57,26,92,2,1,74,55,0,1,42,7,2,0,2,3,2,0,7,58,1,9,1,0,0,12,2,6,19,0,27,49,36,155,54,7,34,2,1,2,0,2,0,2,1,0,1,2,32,23,26,110,10,48,51,2,2,0,0,1,64,41,2,42,155,104,22,92,94,10,27,96,107,98,51,145,51,30,10,3,49,3,16,26,10,30,1,33,14,118,93,144,79,28,87,83,68,76,88,1,60,93,9,76,1,4,45,8,0,28,71,7,0,7,0,0,2,0,12,27,5,16,108,34,70,69,4,3,2,0,0,0,10,0,1,7,0,0,0,0,11,10,3,0,0,2,0,0,4,0,4,0,0,5,16,7,108,16,3,0,4,1,1,0,13,52,0,4,56,7,13,56,6,0,1,1,4,0,0,3,1,47,3,0,0,0,0,11,6,63,28,38,2,1,28,0,0,5,14,0,3,0,6,0,0,7,69,23,64,10,55,44,0,0,0,0,0,0,8,0,12,42,0,8,4,111,12,66,1,103,4,2,78,22,21,3,138,30,15,45,19,83,37,50,69,132,38,2,3,47,87,57,39,6,93,44,1,4,1,1,0,0,0,1,4,107,39,3,1,0,0,0,0,0,7,3,16,12,118,69,89,2,76,0,15,0,5,0,1,1,30,68,53,65,7,88,28,82,162,40,126,82,5,6,55,0,24,0,68,9,152,54,46,1,31,0,1,0,6,0,12,21,20,55,153,36,100,97,59,64,68,78,90,31,87,49,75,20,119,29,23,32,100,61,40,56,164,93,39,75,58,9,37,23,0,40,0,30,4,40,84,14,68,87,0,11,0,2,0,0,0,0,1,7,4,136,78,76,83,65,10,105,24,56,64,98,67,163,53,15,26,2,123,54,5,50,2,67,25,12,60,69,16,169,28,130,4,71,0,50,0,38,6,161,177,67,22,1,20,0,39,3,16,68,92,102,14,151,0,0,0,39,1,25,0,41,57,142,82,139,129,48,112,102,141,22,70,11,54,100,65

B-factor: mean 25.33, std 9.65, range [13.25, 104.74]

InterPro domains:
  IPR008929 Chondroitin AC/alginate lyase [G3DSA:1.50.10.100] (156-506)
  IPR008929 Chondroitin AC/alginate lyase [SSF48230] (243-421)
  IPR012480 Heparinase II/III-like, C-terminal [PF07940] (517-731)
  IPR013783 Immunoglobulin-like fold [G3DSA:2.60.40.10] (24-152)
  IPR032518 Dermatan-sulfate epimerase-like, N-terminal [PF16332] (165-498)

Sequence (841 aa):
AVIKVSEETLMYEVRATPSPADGTYVKVNPPRFMWPDKFPHLGPVLDGVPGQVDEKPKVVYRIRISQDKNFRKDVLTGERAWAFFNPFQCLAQGKWYWQHAYVTPEGTEEWSPVYQFYIDKDTPEFNPPTLEKVLARYPSHHPRVLLDADDWENIIAKNNNNPEARTYMDKASQCISRPLKHLQEEIDTTNVVTLTNIVQRESALIRESRKIVDREEANVEALVRAYLLTKDEKYYREGINRLSEILSWQKSKYFAGDFNLSTLLSMSTSAYDGFYNLLSPEEKQLLLDNIRKIGDKFYNEYVNHLENRIADNHVWQMTFRILTMAAFATVGEIPEASVWTDYCYNEWISRLPGLHKDGGWHNGDAAFHVNIRTLIEVPVFFSRISGFNFFADPWYNNNALYVIYQQPPFSKSGGHGNSHEGQRSPNGGRIGYADALARECNNPWAAAYVHEIMQEDPDILSKAFEAKPADLTWYRCTTPKERPAYSKHLSELPESKVFKQTGTALMNTDIGHHANNAMLSFRSSPYGSTSAALANQNAFNTFFGGKAIFYSSGHRTGFTDDHCMYAYRNTRAHNSILVNGMGQKIGTEGYGWIPRYYEGEEISYVVGDASNAYGKVVSPLWLERGRLSGTQFTPEKGWDENKLEFFRRHVVQLGRSGLFVVYDELAGKEPVEWNYLLHTVELPMEVVKEEGGLRILGKNKADGISIAHLYSSQEMTYAQTDTFFVAALDWKKRLGKALPNHYHFTATTAPCNKVFFLNIIDVHGNNRADAVINHQGNHITVEGWVIECNLDSEGKAFLHIENKQNGASLDFNYNSNKGATTIVDQVDGKRIEKRLVDSLP

Foldseek 3Di:
DADDDDDLADFDQFFDAWPPHFPEAAQEFPGKTFGGDPDTFNFALDFQGRFDGDDDDFWKKKKWKAPPQVRDPPIDIDMDSFGIDDRLDGDDFFKMKMWMWTADPVGDTDIDPIGMYGYDPPRHYDHFHDVCLLVVQQDPAFPRQLHRPVCLVVLLVVCVPPPLLVVLVVLLVVQQVVDDDALVVVFDCPLLVVDDQSVLSQVLLQVRSCVVLVVLLSNLLSLLSNCSNPVPCSSLVSSLVSLVRLVVNVPPPSQGGVVSLLSNLQSLLSSCRRVVVPDDPVSNCVSVVSLVVSLVVVVVSCGSHCLGGLHDQVCLLPNLVSSCSSLSSQPVNDPVSVVSPVVSVSSCVNADDANQQLQAHLADDVSVQSNLCVNQSVQVRSCVSRVHQPLVSCNLLSNLVNLCQQAPAQAQGFAWFFPSRVRQHDALLSLVSLQSSCFSVVRQSSLQRNVVNCVVPVCRNVDDDSCPRGNCSSVVSHDPTDRDDRDDQNQPDFQKDARFASAKIKGWLGSRQLQFIKIKIAGFHSFAAEDGGANAHGFMWIDHSRHTWWHQDFHNLDGQALSCDQFHSWNQRTQDKAWLQAGFAHGSSLGKGWFWWAGAAQKTKTKIWRQRGAAFHDPPSVVSVCVSHVHDRDVVSHHHGAFWHTWMWMWMDRHSQQKIKIKIKTFTNFWTKMKGKTKGAADEWDWDADVQGIWTWIDHPAFKIKIKDKDKLFHKDKDKDQATPDDNDNSSVPDDPPSGTIMMMIIIGDTDRIMMMIIIMHIGGVPDDTWDWDCPPNWIDTPQKTWDWDRHRPDWTWIWIDRVVQFWIWTATCPPLVGWIWIWHADPNDTDIDTIGTDGD

Radius of gyration: 27.73 Å; Cα contacts (8 Å, |Δi|>4): 1912; chains: 1; bounding box: 67×76×73 Å